Protein AF-A0A966DGI9-F1 (afdb_monomer_lite)

Structure (mmCIF, N/CA/C/O backbone):
data_AF-A0A966DGI9-F1
#
_entry.id   AF-A0A966DGI9-F1
#
loop_
_atom_site.group_PDB
_atom_site.id
_atom_site.type_symbol
_atom_site.label_atom_id
_atom_site.label_alt_id
_atom_site.label_comp_id
_atom_site.label_asym_id
_atom_site.label_entity_id
_atom_site.label_seq_id
_atom_site.pdbx_PDB_ins_code
_atom_site.Cartn_x
_atom_site.Cartn_y
_atom_site.Cartn_z
_atom_site.occupancy
_atom_site.B_iso_or_equiv
_atom_site.auth_seq_id
_atom_site.auth_comp_id
_atom_site.auth_asym_id
_atom_site.auth_atom_id
_atom_site.pdbx_PDB_model_num
ATOM 1 N N . MET A 1 1 ? -46.081 -2.197 101.263 1.00 45.97 1 MET A N 1
ATOM 2 C CA . MET A 1 1 ? -46.887 -1.575 100.188 1.00 45.97 1 MET A CA 1
ATOM 3 C C . MET A 1 1 ? -46.123 -0.534 99.376 1.00 45.97 1 MET A C 1
ATOM 5 O O . MET A 1 1 ? -46.356 -0.478 98.182 1.00 45.97 1 MET A O 1
ATOM 9 N N . ILE A 1 2 ? -45.196 0.246 99.949 1.00 47.50 2 ILE A N 1
ATOM 10 C CA . ILE A 1 2 ? -44.445 1.255 99.172 1.00 47.50 2 ILE A CA 1
ATOM 11 C C . ILE A 1 2 ? -43.457 0.597 98.184 1.00 47.50 2 ILE A C 1
ATOM 13 O O . ILE A 1 2 ? -43.520 0.901 97.004 1.00 47.50 2 ILE A O 1
ATOM 17 N N . ASN A 1 3 ? -42.675 -0.415 98.592 1.00 42.56 3 ASN A N 1
ATOM 18 C CA . ASN A 1 3 ? -41.755 -1.120 97.673 1.00 42.56 3 ASN A CA 1
ATOM 19 C C . ASN A 1 3 ? -42.440 -1.903 96.535 1.00 42.56 3 ASN A C 1
ATOM 21 O O . ASN A 1 3 ? -41.834 -2.091 95.490 1.00 42.56 3 ASN A O 1
ATOM 25 N N . SER A 1 4 ? -43.691 -2.351 96.694 1.00 43.81 4 SER A N 1
ATOM 26 C CA . SER A 1 4 ? -44.418 -3.071 95.634 1.00 43.81 4 SER A CA 1
ATOM 27 C C . SER A 1 4 ? -44.986 -2.136 94.558 1.00 43.81 4 SER A C 1
ATOM 29 O O . SER A 1 4 ? -45.125 -2.548 93.413 1.00 43.81 4 SER A O 1
ATOM 31 N N . ILE A 1 5 ? -45.281 -0.878 94.911 1.00 50.06 5 ILE A N 1
ATOM 32 C CA . ILE A 1 5 ? -45.807 0.139 93.984 1.00 50.06 5 ILE A CA 1
ATOM 33 C C . ILE A 1 5 ? -44.673 0.723 93.122 1.00 50.06 5 ILE A C 1
ATOM 35 O O . ILE A 1 5 ? -44.863 0.925 91.926 1.00 50.06 5 ILE A O 1
ATOM 39 N N . THR A 1 6 ? -43.475 0.915 93.688 1.00 49.81 6 THR A N 1
ATOM 40 C CA . THR A 1 6 ? -42.296 1.422 92.957 1.00 49.81 6 THR A CA 1
ATOM 41 C C . THR A 1 6 ? -41.727 0.408 91.957 1.00 49.81 6 THR A C 1
ATOM 43 O O . THR A 1 6 ? -41.252 0.793 90.893 1.00 49.81 6 THR A O 1
ATOM 46 N N . ILE A 1 7 ? -41.805 -0.893 92.263 1.00 53.19 7 ILE A N 1
ATOM 47 C CA . ILE A 1 7 ? -41.382 -1.963 91.341 1.00 53.19 7 ILE A CA 1
ATOM 48 C C . ILE A 1 7 ? -42.378 -2.093 90.173 1.00 53.19 7 ILE A C 1
ATOM 50 O O . ILE A 1 7 ? -41.955 -2.207 89.027 1.00 53.19 7 ILE A O 1
ATOM 54 N N . GLN A 1 8 ? -43.689 -1.970 90.424 1.00 53.53 8 GLN A N 1
ATOM 55 C CA . GLN A 1 8 ? -44.713 -1.974 89.366 1.00 53.53 8 GLN A CA 1
ATOM 56 C C . GLN A 1 8 ? -44.649 -0.753 88.433 1.00 53.53 8 GLN A C 1
ATOM 58 O O . GLN A 1 8 ? -44.982 -0.878 87.254 1.00 53.53 8 GLN A O 1
ATOM 63 N N . SER A 1 9 ? -44.244 0.428 88.921 1.00 55.06 9 SER A N 1
ATOM 64 C CA . SER A 1 9 ? -44.102 1.617 88.066 1.00 55.06 9 SER A CA 1
ATOM 65 C C . SER A 1 9 ? -42.851 1.563 87.186 1.00 55.06 9 SER A C 1
ATOM 67 O O . SER A 1 9 ? -42.924 1.961 86.027 1.00 55.06 9 SER A O 1
ATOM 69 N N . ALA A 1 10 ? -41.734 1.043 87.708 1.00 57.41 10 ALA A N 1
ATOM 70 C CA . ALA A 1 10 ? -40.483 0.890 86.963 1.00 57.41 10 ALA A CA 1
ATOM 71 C C . ALA A 1 10 ? -40.582 -0.179 85.859 1.00 57.41 10 ALA A C 1
ATOM 73 O O . ALA A 1 10 ? -40.092 0.035 84.755 1.00 57.41 10 ALA A O 1
ATOM 74 N N . ASP A 1 11 ? -41.279 -1.288 86.124 1.00 61.53 11 ASP A N 1
ATOM 75 C CA . ASP A 1 11 ? -41.524 -2.351 85.138 1.00 61.53 11 ASP A CA 1
ATOM 76 C C . ASP A 1 11 ? -42.447 -1.862 83.999 1.00 61.53 11 ASP A C 1
ATOM 78 O O . ASP A 1 11 ? -42.223 -2.120 82.817 1.00 61.53 11 ASP A O 1
ATOM 82 N N . ARG A 1 12 ? -43.441 -1.024 84.333 1.00 68.69 12 ARG A N 1
ATOM 83 C CA . ARG A 1 12 ? -44.321 -0.382 83.344 1.00 68.69 12 ARG A CA 1
ATOM 84 C C . ARG A 1 12 ? -43.597 0.670 82.495 1.00 68.69 12 ARG A C 1
ATOM 86 O O . ARG A 1 12 ? -43.861 0.745 81.298 1.00 68.69 12 ARG A O 1
ATOM 93 N N . GLU A 1 13 ? -42.704 1.467 83.085 1.00 71.56 13 GLU A N 1
ATOM 94 C CA . GLU A 1 13 ? -41.852 2.423 82.354 1.00 71.56 13 GLU A CA 1
ATOM 95 C C . GLU A 1 13 ? -40.885 1.691 81.412 1.00 71.56 13 GLU A C 1
ATOM 97 O O . GLU A 1 13 ? -40.770 2.053 80.242 1.00 71.56 13 GLU A O 1
ATOM 102 N N . TYR A 1 14 ? -40.259 0.615 81.888 1.00 74.88 14 TYR A N 1
ATOM 103 C CA . TYR A 1 14 ? -39.377 -0.235 81.093 1.00 74.88 14 TYR A CA 1
ATOM 104 C C . TYR A 1 14 ? -40.096 -0.846 79.877 1.00 74.88 14 TYR A C 1
ATOM 106 O O . TYR A 1 14 ? -39.603 -0.737 78.754 1.00 74.88 14 TYR A O 1
ATOM 114 N N . GLN A 1 15 ? -41.294 -1.415 80.062 1.00 72.56 15 GLN A N 1
ATOM 115 C CA . GLN A 1 15 ? -42.088 -1.972 78.957 1.00 72.56 15 GLN A CA 1
ATOM 116 C C . GLN A 1 15 ? -42.514 -0.911 77.929 1.00 72.56 15 GLN A C 1
ATOM 118 O O . GLN A 1 15 ? -42.526 -1.186 76.728 1.00 72.56 15 GLN A O 1
ATOM 123 N N . LEU A 1 16 ? -42.847 0.304 78.380 1.00 78.00 16 LEU A N 1
ATOM 124 C CA . LEU A 1 16 ? -43.204 1.417 77.494 1.00 78.00 16 LEU A CA 1
ATOM 125 C C . LEU A 1 16 ? -42.007 1.889 76.658 1.00 78.00 16 LEU A C 1
ATOM 127 O O . LEU A 1 16 ? -42.150 2.053 75.450 1.00 78.00 16 LEU A O 1
ATOM 131 N N . LEU A 1 17 ? -40.830 2.038 77.272 1.00 79.38 17 LEU A N 1
ATOM 132 C CA . LEU A 1 17 ? -39.608 2.445 76.573 1.00 79.38 17 LEU A CA 1
ATOM 133 C C . LEU A 1 17 ? -39.099 1.361 75.611 1.00 79.38 17 LEU A C 1
ATOM 135 O O . LEU A 1 17 ? -38.634 1.687 74.524 1.00 79.38 17 LEU A O 1
ATOM 139 N N . LYS A 1 18 ? -39.234 0.069 75.954 1.00 74.44 18 LYS A N 1
ATOM 140 C CA . LYS A 1 18 ? -38.921 -1.028 75.017 1.00 74.44 18 LYS A CA 1
ATOM 141 C C . LYS A 1 18 ? -39.818 -0.997 73.782 1.00 74.44 18 LYS A C 1
ATOM 143 O O . LYS A 1 18 ? -39.343 -1.227 72.672 1.00 74.44 18 LYS A O 1
ATOM 148 N N . LYS A 1 19 ? -41.106 -0.697 73.969 1.00 78.56 19 LYS A N 1
ATOM 149 C CA . LYS A 1 19 ? -42.044 -0.537 72.857 1.00 78.56 19 LYS A CA 1
ATOM 150 C C . LYS A 1 19 ? -41.690 0.678 71.994 1.00 78.56 19 LYS A C 1
ATOM 152 O O . LYS A 1 19 ? -41.651 0.545 70.780 1.00 78.56 19 LYS A O 1
ATOM 157 N N . GLU A 1 20 ? -41.375 1.818 72.609 1.00 81.12 20 GLU A N 1
ATOM 158 C CA . GLU A 1 20 ? -40.940 3.024 71.889 1.00 81.12 20 GLU A CA 1
ATOM 159 C C . GLU A 1 20 ? -39.668 2.777 71.069 1.00 81.12 20 GLU A C 1
ATOM 161 O O . GLU A 1 20 ? -39.609 3.154 69.900 1.00 81.12 20 GLU A O 1
ATOM 166 N N . LEU A 1 21 ? -38.673 2.097 71.647 1.00 76.50 21 LEU A N 1
ATOM 167 C CA . LEU A 1 21 ? -37.449 1.725 70.941 1.00 76.50 21 LEU A CA 1
ATOM 168 C C . LEU A 1 21 ? -37.757 0.853 69.712 1.00 76.50 21 LEU A C 1
ATOM 170 O O . LEU A 1 21 ? -37.265 1.145 68.626 1.00 76.50 21 LEU A O 1
ATOM 174 N N . SER A 1 22 ? -38.628 -0.151 69.857 1.00 74.12 22 SER A N 1
ATOM 175 C CA . SER A 1 22 ? -39.055 -1.016 68.748 1.00 74.12 22 SER A CA 1
ATOM 176 C C . SER A 1 22 ? -39.826 -0.251 67.660 1.00 74.12 22 SER A C 1
ATOM 178 O O . SER A 1 22 ? -39.584 -0.447 66.468 1.00 74.12 22 SER A O 1
ATOM 180 N N . ASP A 1 23 ? -40.712 0.671 68.044 1.00 78.19 23 ASP A N 1
ATOM 181 C CA . ASP A 1 23 ? -41.448 1.519 67.098 1.00 78.19 23 ASP A CA 1
ATOM 182 C C . ASP A 1 23 ? -40.491 2.453 66.320 1.00 78.19 23 ASP A C 1
ATOM 184 O O . ASP A 1 23 ? -40.667 2.675 65.116 1.00 78.19 23 ASP A O 1
ATOM 188 N N . LEU A 1 24 ? -39.441 2.969 66.975 1.00 79.69 24 LEU A N 1
ATOM 189 C CA . LEU A 1 24 ? -38.389 3.770 66.337 1.00 79.69 24 LEU A CA 1
ATOM 190 C C . LEU A 1 24 ? -37.507 2.937 65.397 1.00 79.69 24 LEU A C 1
ATOM 192 O O . LEU A 1 24 ? -37.191 3.422 64.312 1.00 79.69 24 LEU A O 1
ATOM 196 N N . GLU A 1 25 ? -37.165 1.694 65.748 1.00 74.44 25 GLU A N 1
ATOM 197 C CA . GLU A 1 25 ? -36.443 0.760 64.865 1.00 74.44 25 GLU A CA 1
ATOM 198 C C . GLU A 1 25 ? -37.226 0.505 63.567 1.00 74.44 25 GLU A C 1
ATOM 200 O O . GLU A 1 25 ? -36.677 0.621 62.468 1.00 74.44 25 GLU A O 1
ATOM 205 N N . ILE A 1 26 ? -38.535 0.239 63.674 1.00 75.94 26 ILE A N 1
ATOM 206 C CA . ILE A 1 26 ? -39.419 0.043 62.513 1.00 75.94 26 ILE A CA 1
ATOM 207 C C . ILE A 1 26 ? -39.462 1.308 61.650 1.00 75.94 26 ILE A C 1
ATOM 209 O O . ILE A 1 26 ? -39.383 1.237 60.419 1.00 75.94 26 ILE A O 1
ATOM 213 N N . LYS A 1 27 ? -39.575 2.482 62.282 1.00 80.38 27 LYS A N 1
ATOM 214 C CA . LYS A 1 27 ? -39.617 3.761 61.568 1.00 80.38 27 LYS A CA 1
ATOM 215 C C . LYS A 1 27 ? -38.300 4.050 60.847 1.00 80.38 27 LYS A C 1
ATOM 217 O O . LYS A 1 27 ? -38.338 4.445 59.681 1.00 80.38 27 LYS A O 1
ATOM 222 N N . LEU A 1 28 ? -37.162 3.825 61.501 1.00 76.25 28 LEU A N 1
ATOM 223 C CA . LEU A 1 28 ? -35.830 3.995 60.924 1.00 76.25 28 LEU A CA 1
ATOM 224 C C . LEU A 1 28 ? -35.641 3.087 59.700 1.00 76.25 28 LEU A C 1
ATOM 226 O O . LEU A 1 28 ? -35.248 3.575 58.641 1.00 76.25 28 LEU A O 1
ATOM 230 N N . GLN A 1 29 ? -36.029 1.812 59.812 1.00 71.25 29 GLN A N 1
ATOM 231 C CA . GLN A 1 29 ? -36.002 0.866 58.696 1.00 71.25 29 GLN A CA 1
ATOM 232 C C . GLN A 1 29 ? -36.860 1.355 57.523 1.00 71.25 29 GLN A C 1
ATOM 234 O O . GLN A 1 29 ? -36.394 1.396 56.389 1.00 71.25 29 GLN A O 1
ATOM 239 N N . SER A 1 30 ? -38.095 1.792 57.791 1.00 77.25 30 SER A N 1
ATOM 240 C CA . SER A 1 30 ? -39.007 2.249 56.734 1.00 77.25 30 SER A CA 1
ATOM 241 C C . SER A 1 30 ? -38.493 3.480 55.975 1.00 77.25 30 SER A C 1
ATOM 243 O O . SER A 1 30 ? -38.725 3.610 54.773 1.00 77.25 30 SER A O 1
ATOM 245 N N . LEU A 1 31 ? -37.789 4.388 56.661 1.00 78.00 31 LEU A N 1
ATOM 246 C CA . LEU A 1 31 ? -37.189 5.573 56.048 1.00 78.00 31 LEU A CA 1
ATOM 247 C C . LEU A 1 31 ? -35.934 5.209 55.251 1.00 78.00 31 LEU A C 1
ATOM 249 O O . LEU A 1 31 ? -35.777 5.685 54.131 1.00 78.00 31 LEU A O 1
ATOM 253 N N . SER A 1 32 ? -35.088 4.327 55.784 1.00 73.69 32 SER A N 1
ATOM 254 C CA . SER A 1 32 ? -33.923 3.788 55.072 1.00 73.69 32 SER A CA 1
ATOM 255 C C . SER A 1 32 ? -34.340 3.099 53.764 1.00 73.69 32 SER A C 1
ATOM 257 O O . SER A 1 32 ? -33.834 3.433 52.690 1.00 73.69 32 SER A O 1
ATOM 259 N N . ASP A 1 33 ? -35.362 2.236 53.815 1.00 73.00 33 ASP A N 1
ATOM 260 C CA . ASP A 1 33 ? -35.923 1.558 52.640 1.00 73.00 33 ASP A CA 1
ATOM 261 C C . ASP A 1 33 ? -36.411 2.556 51.581 1.00 73.00 33 ASP A C 1
ATOM 263 O O . ASP A 1 33 ? -36.182 2.364 50.384 1.00 73.00 33 ASP A O 1
ATOM 267 N N . LYS A 1 34 ? -37.062 3.635 52.029 1.00 78.94 34 LYS A N 1
ATOM 268 C CA . LYS A 1 34 ? -37.605 4.683 51.163 1.00 78.94 34 LYS A CA 1
ATOM 269 C C . LYS A 1 34 ? -36.513 5.515 50.494 1.00 78.94 34 LYS A C 1
ATOM 271 O O . LYS A 1 34 ? -36.611 5.782 49.301 1.00 78.94 34 LYS A O 1
ATOM 276 N N . LYS A 1 35 ? -35.460 5.886 51.227 1.00 80.62 35 LYS A N 1
ATOM 277 C CA . LYS A 1 35 ? -34.288 6.571 50.659 1.00 80.62 35 LYS A CA 1
ATOM 278 C C . LYS A 1 35 ? -33.617 5.701 49.591 1.00 80.62 35 LYS A C 1
ATOM 280 O O . LYS A 1 35 ? -33.340 6.178 48.496 1.00 80.62 35 LYS A O 1
ATOM 285 N N . ASN A 1 36 ? -33.420 4.417 49.886 1.00 73.69 36 ASN A N 1
ATOM 286 C CA . ASN A 1 36 ? -32.817 3.471 48.946 1.00 73.69 36 ASN A CA 1
ATOM 287 C C . ASN A 1 36 ? -33.698 3.224 47.711 1.00 73.69 36 ASN A C 1
ATOM 289 O O . ASN A 1 36 ? -33.187 2.911 46.644 1.00 73.69 36 ASN A O 1
ATOM 293 N N . GLU A 1 37 ? -35.027 3.306 47.823 1.00 77.25 37 GLU A N 1
ATOM 294 C CA . GLU A 1 37 ? -35.921 3.275 46.655 1.00 77.25 37 GLU A CA 1
ATOM 295 C C . GLU A 1 37 ? -35.688 4.480 45.737 1.00 77.25 37 GLU A C 1
ATOM 297 O O . GLU A 1 37 ? -35.481 4.284 44.547 1.00 77.25 37 GLU A O 1
ATOM 302 N N . TYR A 1 38 ? -35.581 5.690 46.288 1.00 82.00 38 TYR A N 1
ATOM 303 C CA . TYR A 1 38 ? -35.327 6.888 45.484 1.00 82.00 38 TYR A CA 1
ATOM 304 C C . TYR A 1 38 ? -33.958 6.897 44.806 1.00 82.00 38 TYR A C 1
ATOM 306 O O . TYR A 1 38 ? -33.868 7.244 43.634 1.00 82.00 38 TYR A O 1
ATOM 314 N N . LEU A 1 39 ? -32.901 6.476 45.508 1.00 77.31 39 LEU A N 1
ATOM 315 C CA . LEU A 1 39 ? -31.569 6.353 44.902 1.00 77.31 39 LEU A CA 1
ATOM 316 C C . LEU A 1 39 ? -31.573 5.375 43.718 1.00 77.31 39 LEU A C 1
ATOM 318 O O . LEU A 1 39 ? -30.936 5.638 42.705 1.00 77.31 39 LEU A O 1
ATOM 322 N N . ARG A 1 40 ? -32.358 4.296 43.805 1.00 73.81 40 ARG A N 1
ATOM 323 C CA . ARG A 1 40 ? -32.509 3.333 42.706 1.00 73.81 40 ARG A CA 1
ATOM 324 C C . ARG A 1 40 ? -33.282 3.887 41.525 1.00 73.81 40 ARG A C 1
ATOM 326 O O . ARG A 1 40 ? -32.917 3.595 40.395 1.00 73.81 40 ARG A O 1
ATOM 333 N N . ASP A 1 41 ? -34.339 4.657 41.768 1.00 78.88 41 ASP A N 1
ATOM 334 C CA . ASP A 1 41 ? -35.075 5.298 40.676 1.00 78.88 41 ASP A CA 1
ATOM 335 C C . ASP A 1 41 ? -34.162 6.274 39.908 1.00 78.88 41 ASP A C 1
ATOM 337 O O . ASP A 1 41 ? -34.236 6.339 38.683 1.00 78.88 41 ASP A O 1
ATOM 341 N N . ILE A 1 42 ? -33.243 6.959 40.605 1.00 80.38 42 ILE A N 1
ATOM 342 C CA . ILE A 1 42 ? -32.210 7.817 39.997 1.00 80.38 42 ILE A CA 1
ATOM 343 C C . ILE A 1 42 ? -31.200 6.993 39.183 1.00 80.38 42 ILE A C 1
ATOM 345 O O . ILE A 1 42 ? -30.901 7.343 38.044 1.00 80.38 42 ILE A O 1
ATOM 349 N N . GLU A 1 43 ? -30.679 5.895 39.736 1.00 78.50 43 GLU A N 1
ATOM 350 C CA . GLU A 1 43 ? -29.750 5.005 39.024 1.00 78.50 43 GLU A CA 1
ATOM 351 C C . GLU A 1 43 ? -30.386 4.387 37.766 1.00 78.50 43 GLU A C 1
ATOM 353 O O . GLU A 1 43 ? -29.768 4.388 36.702 1.00 78.50 43 GLU A O 1
ATOM 358 N N . ASP A 1 44 ? -31.633 3.909 37.861 1.00 79.19 44 ASP A N 1
ATOM 359 C CA . ASP A 1 44 ? -32.396 3.340 36.740 1.00 79.19 44 ASP A CA 1
ATOM 360 C C . ASP A 1 44 ? -32.642 4.397 35.655 1.00 79.19 44 ASP A C 1
ATOM 362 O O . ASP A 1 44 ? -32.441 4.131 34.470 1.00 79.19 44 ASP A O 1
ATOM 366 N N . PHE A 1 45 ? -32.990 5.624 36.051 1.00 84.06 45 PHE A N 1
ATOM 367 C CA . PHE A 1 45 ? -33.128 6.742 35.122 1.00 84.06 45 PHE A CA 1
ATOM 368 C C . PHE A 1 45 ? -31.815 7.046 34.389 1.00 84.06 45 PHE A C 1
ATOM 370 O O . PHE A 1 45 ? -31.818 7.148 33.164 1.00 84.06 45 PHE A O 1
ATOM 377 N N . ASN A 1 46 ? -30.693 7.147 35.109 1.00 81.88 46 ASN A N 1
ATOM 378 C CA . ASN A 1 46 ? -29.378 7.434 34.522 1.00 81.88 46 ASN A CA 1
ATOM 379 C C . ASN A 1 46 ? -28.907 6.323 33.576 1.00 81.88 46 ASN A C 1
ATOM 381 O O . ASN A 1 46 ? -28.332 6.605 32.522 1.00 81.88 46 ASN A O 1
ATOM 385 N N . LEU A 1 47 ? -29.176 5.063 33.924 1.00 81.56 47 LEU A N 1
ATOM 386 C CA . LEU A 1 47 ? -28.903 3.924 33.055 1.00 81.56 47 LEU A CA 1
ATOM 387 C C . LEU A 1 47 ? -29.719 4.030 31.761 1.00 81.56 47 LEU A C 1
ATOM 389 O O . LEU A 1 47 ? -29.150 4.000 30.674 1.00 81.56 47 LEU A O 1
ATOM 393 N N . GLN A 1 48 ? -31.038 4.216 31.860 1.00 81.38 48 GLN A N 1
ATOM 394 C CA . GLN A 1 48 ? -31.904 4.335 30.681 1.00 81.38 48 GLN A CA 1
ATOM 395 C C . GLN A 1 48 ? -31.569 5.568 29.830 1.00 81.38 48 GLN A C 1
ATOM 397 O O . GLN A 1 48 ? -31.576 5.482 28.602 1.00 81.38 48 GLN A O 1
ATOM 402 N N . TYR A 1 49 ? -31.214 6.690 30.459 1.00 85.12 49 TYR A N 1
ATOM 403 C CA . TYR A 1 49 ? -30.727 7.889 29.779 1.00 85.12 49 TYR A CA 1
ATOM 404 C C . TYR A 1 49 ? -29.480 7.577 28.943 1.00 85.12 49 TYR A C 1
ATOM 406 O O . TYR A 1 49 ? -29.444 7.864 27.744 1.00 85.12 49 TYR A O 1
ATOM 414 N N . THR A 1 50 ? -28.484 6.937 29.558 1.00 81.12 50 THR A N 1
ATOM 415 C CA . THR A 1 50 ? -27.226 6.558 28.905 1.00 81.12 50 THR A CA 1
ATOM 416 C C . THR A 1 50 ? -27.458 5.584 27.753 1.00 81.12 50 THR A C 1
ATOM 418 O O . THR A 1 50 ? -26.893 5.758 26.681 1.00 81.12 50 THR A O 1
ATOM 421 N N . LEU A 1 51 ? -28.343 4.603 27.910 1.00 80.38 51 LEU A N 1
ATOM 422 C CA . LEU A 1 51 ? -28.639 3.635 26.851 1.00 80.38 51 LEU A CA 1
ATOM 423 C C . LEU A 1 51 ? -29.415 4.245 25.683 1.00 80.38 51 LEU A C 1
ATOM 425 O O . LEU A 1 51 ? -29.176 3.907 24.526 1.00 80.38 51 LEU A O 1
ATOM 429 N N . TYR A 1 52 ? -30.347 5.155 25.969 1.00 82.56 52 TYR A N 1
ATOM 430 C CA . TYR A 1 52 ? -31.208 5.741 24.946 1.00 82.56 52 TYR A CA 1
ATOM 431 C C . TYR A 1 52 ? -30.537 6.884 24.169 1.00 82.56 52 TYR A C 1
ATOM 433 O O . TYR A 1 52 ? -30.842 7.094 22.989 1.00 82.56 52 TYR A O 1
ATOM 441 N N . LEU A 1 53 ? -29.648 7.640 24.822 1.00 83.62 53 LEU A N 1
ATOM 442 C CA . LEU A 1 53 ? -29.014 8.841 24.266 1.00 83.62 53 LEU A CA 1
ATOM 443 C C . LEU A 1 53 ? -27.501 8.711 24.074 1.00 83.62 53 LEU A C 1
ATOM 445 O O . LEU A 1 53 ? -26.925 9.539 23.367 1.00 83.62 53 LEU A O 1
ATOM 449 N N . GLY A 1 54 ? -26.856 7.700 24.658 1.00 80.62 54 GLY A N 1
ATOM 450 C CA . GLY A 1 54 ? -25.400 7.647 24.766 1.00 80.62 54 GLY A CA 1
ATOM 451 C C . GLY A 1 54 ? -24.673 7.606 23.432 1.00 80.62 54 GLY A C 1
ATOM 452 O O . GLY A 1 54 ? -23.772 8.407 23.209 1.00 80.62 54 GLY A O 1
ATOM 453 N N . GLU A 1 55 ? -25.150 6.799 22.483 1.00 80.25 55 GLU A N 1
ATOM 454 C CA . GLU A 1 55 ? -24.597 6.769 21.120 1.00 80.25 55 GLU A CA 1
ATOM 455 C C . GLU A 1 55 ? -24.682 8.144 20.428 1.00 80.25 55 GLU A C 1
ATOM 457 O O . GLU A 1 55 ? -23.801 8.546 19.664 1.00 80.25 55 GLU A O 1
ATOM 462 N N . LEU A 1 56 ? -25.759 8.894 20.669 1.00 76.88 56 LEU A N 1
ATOM 463 C CA . LEU A 1 56 ? -25.949 10.206 20.056 1.00 76.88 56 LEU A CA 1
ATOM 464 C C . LEU A 1 56 ? -25.021 11.254 20.684 1.00 76.88 56 LEU A C 1
ATOM 466 O O . LEU A 1 56 ? -24.442 12.060 19.956 1.00 76.88 56 LEU A O 1
ATOM 470 N N . ILE A 1 57 ? -24.855 11.215 22.008 1.00 76.69 57 ILE A N 1
ATOM 471 C CA . ILE A 1 57 ? -23.943 12.091 22.756 1.00 76.69 57 ILE A CA 1
ATOM 472 C C . ILE A 1 57 ? -22.489 11.802 22.364 1.00 76.69 57 ILE A C 1
ATOM 474 O O . ILE A 1 57 ? -21.757 12.734 22.031 1.00 76.69 57 ILE A O 1
ATOM 478 N N . GLU A 1 58 ? -22.098 10.528 22.300 1.00 79.19 58 GLU A N 1
ATOM 479 C CA . GLU A 1 58 ? -20.768 10.088 21.862 1.00 79.19 58 GLU A CA 1
ATOM 480 C C . GLU A 1 58 ? -20.428 10.644 20.470 1.00 79.19 58 GLU A C 1
ATOM 482 O O . GLU A 1 58 ? -19.371 11.246 20.266 1.00 79.19 58 GLU A O 1
ATOM 487 N N . ASN A 1 59 ? -21.361 10.525 19.518 1.00 74.50 59 ASN A N 1
ATOM 488 C CA . ASN A 1 59 ? -21.190 11.055 18.166 1.00 74.50 59 ASN A CA 1
ATOM 489 C C . ASN A 1 59 ? -20.991 12.580 18.149 1.00 74.50 59 ASN A C 1
ATOM 491 O O . ASN A 1 59 ? -20.163 13.083 17.391 1.00 74.50 59 ASN A O 1
ATOM 495 N N . ILE A 1 60 ? -21.736 13.323 18.970 1.00 75.88 60 ILE A N 1
ATOM 496 C CA . ILE A 1 60 ? -21.619 14.786 19.061 1.00 75.88 60 ILE A CA 1
ATOM 497 C C . ILE A 1 60 ? -20.265 15.188 19.649 1.00 75.88 60 ILE A C 1
ATOM 499 O O . ILE A 1 60 ? -19.618 16.092 19.118 1.00 75.88 60 ILE A O 1
ATOM 503 N N . LEU A 1 61 ? -19.824 14.520 20.717 1.00 69.38 61 LEU A N 1
ATOM 504 C CA . LEU A 1 61 ? -18.522 14.774 21.339 1.00 69.38 61 LEU A CA 1
ATOM 505 C C . LEU A 1 61 ? -17.376 14.482 20.364 1.00 69.38 61 LEU A C 1
ATOM 507 O O . LEU A 1 61 ? -16.457 15.294 20.241 1.00 69.38 61 LEU A O 1
ATOM 511 N N . ARG A 1 62 ? -17.473 13.393 19.591 1.00 77.00 62 ARG A N 1
ATOM 512 C CA . ARG A 1 62 ? -16.508 13.078 18.529 1.00 77.00 62 ARG A CA 1
ATOM 513 C C . ARG A 1 62 ? -16.452 14.174 17.466 1.00 77.00 62 ARG A C 1
ATOM 515 O O . ARG A 1 62 ? -15.371 14.673 17.174 1.00 77.00 62 ARG A O 1
ATOM 522 N N . LEU A 1 63 ? -17.604 14.584 16.927 1.00 70.88 63 LEU A N 1
ATOM 523 C CA . LEU A 1 63 ? -17.673 15.632 15.901 1.00 70.88 63 LEU A CA 1
ATOM 524 C C . LEU A 1 63 ? -17.066 16.951 16.396 1.00 70.88 63 LEU A C 1
ATOM 526 O O . LEU A 1 63 ? -16.306 17.583 15.669 1.00 70.88 63 LEU A O 1
ATOM 530 N N . LYS A 1 64 ? -17.343 17.349 17.645 1.00 77.31 64 LYS A N 1
ATOM 531 C CA . LYS A 1 64 ? -16.733 18.540 18.259 1.00 77.31 64 LYS A CA 1
ATOM 532 C C . LYS A 1 64 ? -15.212 18.424 18.357 1.00 77.31 64 LYS A C 1
ATOM 534 O O . LYS A 1 64 ? -14.513 19.365 17.985 1.00 77.31 64 LYS A O 1
ATOM 539 N N . LYS A 1 65 ? -14.707 17.277 18.826 1.00 76.88 65 LYS A N 1
ATOM 540 C CA . LYS A 1 65 ? -13.269 16.980 18.898 1.00 76.88 65 LYS A CA 1
ATOM 541 C C . LYS A 1 65 ? -12.617 17.100 17.513 1.00 76.88 65 LYS A C 1
ATOM 543 O O . LYS A 1 65 ? -11.601 17.776 17.382 1.00 76.88 65 LYS A O 1
ATOM 548 N N . ASP A 1 66 ? -13.216 16.500 16.486 1.00 66.25 66 ASP A N 1
ATOM 549 C CA . ASP A 1 66 ? -12.672 16.494 15.122 1.00 66.25 66 ASP A CA 1
ATOM 550 C C . ASP A 1 66 ? -12.683 17.895 14.477 1.00 66.25 66 ASP A C 1
ATOM 552 O O . ASP A 1 66 ? -11.713 18.284 13.824 1.00 66.25 66 ASP A O 1
ATOM 556 N N . ILE A 1 67 ? -13.744 18.686 14.690 1.00 73.00 67 ILE A N 1
ATOM 557 C CA . ILE A 1 67 ? -13.825 20.081 14.218 1.00 73.00 67 ILE A CA 1
ATOM 558 C C . ILE A 1 67 ? -12.726 20.930 14.861 1.00 73.00 67 ILE A C 1
ATOM 560 O O . ILE A 1 67 ? -12.017 21.655 14.164 1.00 73.00 67 ILE A O 1
ATOM 564 N N . LEU A 1 68 ? -12.577 20.848 16.186 1.00 69.88 68 LEU A N 1
ATOM 565 C CA . LEU A 1 68 ? -11.579 21.632 16.915 1.00 69.88 68 LEU A CA 1
ATOM 566 C C . LEU A 1 68 ? -10.157 21.235 16.524 1.00 69.88 68 LEU A C 1
ATOM 568 O O . LEU A 1 68 ? -9.322 22.112 16.329 1.00 69.88 68 LEU A O 1
ATOM 572 N N . TYR A 1 69 ? -9.903 19.942 16.309 1.00 64.12 69 TYR A N 1
ATOM 573 C CA . TYR A 1 69 ? -8.626 19.468 15.779 1.00 64.12 69 TYR A CA 1
ATOM 574 C C . TYR A 1 69 ? -8.276 20.137 14.446 1.00 64.12 69 TYR A C 1
ATOM 576 O O . TYR A 1 69 ? -7.177 20.661 14.270 1.00 64.12 69 TYR A O 1
ATOM 584 N N . LYS A 1 70 ? -9.235 20.167 13.512 1.00 66.38 70 LYS A N 1
ATOM 585 C CA . LYS A 1 70 ? -9.048 20.784 12.194 1.00 66.38 70 LYS A CA 1
ATOM 586 C C . LYS A 1 70 ? -8.804 22.289 12.278 1.00 66.38 70 LYS A C 1
ATOM 588 O O . LYS A 1 70 ? -7.935 22.794 11.571 1.00 66.38 70 LYS A O 1
ATOM 593 N N . LYS A 1 71 ? -9.515 22.992 13.162 1.00 68.44 71 LYS A N 1
ATOM 594 C CA . LYS A 1 71 ? -9.304 24.429 13.399 1.00 68.44 71 LYS A CA 1
ATOM 595 C C . LYS A 1 71 ? -7.908 24.718 13.962 1.00 68.44 71 LYS A C 1
ATOM 597 O O . LYS A 1 71 ? -7.251 25.639 13.492 1.00 68.44 71 LYS A O 1
ATOM 602 N N . THR A 1 72 ? -7.421 23.898 14.893 1.00 63.47 72 THR A N 1
ATOM 603 C CA . THR A 1 72 ? -6.054 24.000 15.430 1.00 63.47 72 THR A CA 1
ATOM 604 C C . THR A 1 72 ? -4.988 23.774 14.354 1.00 63.47 72 THR A C 1
ATOM 606 O O . THR A 1 72 ? -4.040 24.549 14.266 1.00 63.47 72 THR A O 1
ATOM 609 N N . GLN A 1 73 ? -5.156 22.760 13.497 1.00 60.03 73 GLN A N 1
ATOM 610 C CA . GLN A 1 73 ? -4.222 22.487 12.396 1.00 60.03 73 GLN A CA 1
ATOM 611 C C . GLN A 1 73 ? -4.156 23.652 11.397 1.00 60.03 73 GLN A C 1
ATOM 613 O O . GLN A 1 73 ? -3.073 24.097 11.032 1.00 60.03 73 GLN A O 1
ATOM 618 N N . SER A 1 74 ? -5.308 24.217 11.019 1.00 61.94 74 SER A N 1
ATOM 619 C CA . SER A 1 74 ? -5.345 25.393 10.142 1.00 61.94 74 SER A CA 1
ATOM 620 C C . SER A 1 74 ? -4.649 26.616 10.749 1.00 61.94 74 SER A C 1
ATOM 622 O O . SER A 1 74 ? -4.057 27.394 10.007 1.00 61.94 74 SER A O 1
ATOM 624 N N . MET A 1 75 ? -4.739 26.812 12.067 1.00 64.12 75 MET A N 1
ATOM 625 C CA . MET A 1 75 ? -4.096 27.931 12.763 1.00 64.12 75 MET A CA 1
ATOM 626 C C . MET A 1 75 ? -2.572 27.774 12.785 1.00 64.12 75 MET A C 1
ATOM 628 O O . MET A 1 75 ? -1.864 28.714 12.435 1.00 64.12 75 MET A O 1
ATOM 632 N N . ASN A 1 76 ? -2.071 26.582 13.126 1.00 58.03 76 ASN A N 1
ATOM 633 C CA . ASN A 1 76 ? -0.634 26.294 13.104 1.00 58.03 76 ASN A CA 1
ATOM 634 C C . ASN A 1 76 ? -0.063 26.485 11.692 1.00 58.03 76 ASN A C 1
ATOM 636 O O . ASN A 1 76 ? 0.972 27.124 11.526 1.00 58.03 76 ASN A O 1
ATOM 640 N N . ASN A 1 77 ? -0.787 26.024 10.668 1.00 62.53 77 ASN A N 1
ATOM 641 C CA . ASN A 1 77 ? -0.396 26.217 9.275 1.00 62.53 77 ASN A CA 1
ATOM 642 C C . ASN A 1 77 ? -0.407 27.700 8.861 1.00 62.53 77 ASN A C 1
ATOM 644 O O . ASN A 1 77 ? 0.479 28.121 8.125 1.00 62.53 77 ASN A O 1
ATOM 648 N N . GLN A 1 78 ? -1.350 28.515 9.356 1.00 62.91 78 GLN A N 1
ATOM 649 C CA . GLN A 1 78 ? -1.379 29.971 9.132 1.00 62.91 78 GLN A CA 1
ATOM 650 C C . GLN A 1 78 ? -0.214 30.709 9.804 1.00 62.91 78 GLN A C 1
ATOM 652 O O . GLN A 1 78 ? 0.382 31.590 9.180 1.00 62.91 78 GLN A O 1
ATOM 657 N N . GLU A 1 79 ? 0.133 30.363 11.045 1.00 62.19 79 GLU A N 1
ATOM 658 C CA . GLU A 1 79 ? 1.288 30.945 11.741 1.00 62.19 79 GLU A CA 1
ATOM 659 C C . GLU A 1 79 ? 2.601 30.555 11.054 1.00 62.19 79 GLU A C 1
ATOM 661 O O . GLU A 1 79 ? 3.406 31.434 10.739 1.00 62.19 79 GLU A O 1
ATOM 666 N N . SER A 1 80 ? 2.774 29.271 10.722 1.00 61.31 80 SER A N 1
ATOM 667 C CA . SER A 1 80 ? 3.929 28.794 9.958 1.00 61.31 80 SER A CA 1
ATOM 668 C C . SER A 1 80 ? 3.999 29.434 8.572 1.00 61.31 80 SER A C 1
ATOM 670 O O . SER A 1 80 ? 5.070 29.856 8.159 1.00 61.31 80 SER A O 1
ATOM 672 N N . TYR A 1 81 ? 2.878 29.608 7.867 1.00 64.88 81 TYR A N 1
ATOM 673 C CA . TYR A 1 81 ? 2.857 30.292 6.570 1.00 64.88 81 TYR A CA 1
ATOM 674 C C . TYR A 1 81 ? 3.264 31.768 6.674 1.00 64.88 81 TYR A C 1
ATOM 676 O O . TYR A 1 81 ? 4.006 32.275 5.829 1.00 64.88 81 TYR A O 1
ATOM 684 N N . ALA A 1 82 ? 2.810 32.477 7.711 1.00 62.16 82 ALA A N 1
ATOM 685 C CA . ALA A 1 82 ? 3.192 33.867 7.950 1.00 62.16 82 ALA A CA 1
ATOM 686 C C . ALA A 1 82 ? 4.681 34.005 8.319 1.00 62.16 82 ALA A C 1
ATOM 688 O O . ALA A 1 82 ? 5.349 34.943 7.873 1.00 62.16 82 ALA A O 1
ATOM 689 N N . GLU A 1 83 ? 5.212 33.071 9.108 1.00 64.12 83 GLU A N 1
ATOM 690 C CA . GLU A 1 83 ? 6.620 33.040 9.503 1.00 64.12 83 GLU A CA 1
ATOM 691 C C . GLU A 1 83 ? 7.534 32.671 8.325 1.00 64.12 83 GLU A C 1
ATOM 693 O O . GLU A 1 83 ? 8.493 33.396 8.048 1.00 64.12 83 GLU A O 1
ATOM 698 N N . THR A 1 84 ? 7.174 31.646 7.550 1.00 65.38 84 THR A N 1
ATOM 699 C CA . THR A 1 84 ? 7.880 31.244 6.325 1.00 65.38 84 THR A CA 1
ATOM 700 C C . THR A 1 84 ? 7.890 32.371 5.290 1.00 65.38 84 THR A C 1
ATOM 702 O O . THR A 1 84 ? 8.949 32.700 4.758 1.00 65.38 84 THR A O 1
ATOM 705 N N . ASN A 1 85 ? 6.765 33.064 5.070 1.00 63.84 85 ASN A N 1
ATOM 706 C CA . ASN A 1 85 ? 6.717 34.247 4.197 1.00 63.84 85 ASN A CA 1
ATOM 707 C C . ASN A 1 85 ? 7.677 35.360 4.644 1.00 63.84 85 ASN A C 1
ATOM 709 O O . ASN A 1 85 ? 8.312 36.026 3.822 1.00 63.84 85 ASN A O 1
ATOM 713 N N . LYS A 1 86 ? 7.798 35.578 5.956 1.00 62.28 86 LYS A N 1
ATOM 714 C CA . LYS A 1 86 ? 8.705 36.584 6.515 1.00 62.28 86 LYS A CA 1
ATOM 715 C C . LYS A 1 86 ? 10.172 36.196 6.318 1.00 62.28 86 LYS A C 1
ATOM 717 O O . LYS A 1 86 ? 10.979 37.070 6.004 1.00 62.28 86 LYS A O 1
ATOM 722 N N . ILE A 1 87 ? 10.508 34.916 6.482 1.00 63.84 87 ILE A N 1
ATOM 723 C CA . ILE A 1 87 ? 11.856 34.380 6.238 1.00 63.84 87 ILE A CA 1
ATOM 724 C C . ILE A 1 87 ? 12.215 34.512 4.752 1.00 63.84 87 ILE A C 1
ATOM 726 O O . ILE A 1 87 ? 13.267 35.059 4.425 1.00 63.84 87 ILE A O 1
ATOM 730 N N . ILE A 1 88 ? 11.311 34.127 3.845 1.00 65.00 88 ILE A N 1
ATOM 731 C CA . ILE A 1 88 ? 11.489 34.269 2.390 1.00 65.00 88 ILE A CA 1
ATOM 732 C C . ILE A 1 88 ? 11.791 35.720 2.007 1.00 65.00 88 ILE A C 1
ATOM 734 O O . ILE A 1 88 ? 12.753 35.979 1.283 1.00 65.00 88 ILE A O 1
ATOM 738 N N . ALA A 1 89 ? 11.024 36.679 2.534 1.00 59.59 89 ALA A N 1
ATOM 739 C CA . ALA A 1 89 ? 11.248 38.097 2.267 1.00 59.59 89 ALA A CA 1
ATOM 740 C C . ALA A 1 89 ? 12.641 38.573 2.729 1.00 59.59 89 ALA A C 1
ATOM 742 O O . ALA A 1 89 ? 13.290 39.360 2.037 1.00 59.59 89 ALA A O 1
ATOM 743 N N . GLN A 1 90 ? 13.131 38.074 3.870 1.00 60.66 90 GLN A N 1
ATOM 744 C CA . GLN A 1 90 ? 14.469 38.394 4.380 1.00 60.66 90 GLN A CA 1
ATOM 745 C C . GLN A 1 90 ? 15.580 37.798 3.505 1.00 60.66 90 GLN A C 1
ATOM 747 O O . GLN A 1 90 ? 16.556 38.489 3.205 1.00 60.66 90 GLN A O 1
ATOM 752 N N . ILE A 1 91 ? 15.422 36.547 3.060 1.00 61.53 91 ILE A N 1
ATOM 753 C CA . ILE A 1 91 ? 16.388 35.880 2.177 1.00 61.53 91 ILE A CA 1
ATOM 754 C C . ILE A 1 91 ? 16.443 36.581 0.812 1.00 61.53 91 ILE A C 1
ATOM 756 O O . ILE A 1 91 ? 17.530 36.865 0.308 1.00 61.53 91 ILE A O 1
ATOM 760 N N . GLN A 1 92 ? 15.293 36.943 0.235 1.00 61.72 92 GLN A N 1
ATOM 761 C CA . GLN A 1 92 ? 15.228 37.692 -1.026 1.00 61.72 92 GLN A CA 1
ATOM 762 C C . GLN A 1 92 ? 15.930 39.055 -0.929 1.00 61.72 92 GLN A C 1
ATOM 764 O O . GLN A 1 92 ? 16.657 39.447 -1.846 1.00 61.72 92 GLN A O 1
ATOM 769 N N . GLU A 1 93 ? 15.772 39.769 0.191 1.00 63.16 93 GLU A N 1
ATOM 770 C CA . GLU A 1 93 ? 16.476 41.033 0.419 1.00 63.16 93 GLU A CA 1
ATOM 771 C C . GLU A 1 93 ? 17.999 40.831 0.527 1.00 63.16 93 GLU A C 1
ATOM 773 O O . GLU A 1 93 ? 18.777 41.624 -0.014 1.00 63.16 93 GLU A O 1
ATOM 778 N N . ALA A 1 94 ? 18.443 39.761 1.193 1.00 57.59 94 ALA A N 1
ATOM 779 C CA . ALA A 1 94 ? 19.857 39.412 1.303 1.00 57.59 94 ALA A CA 1
ATOM 780 C C . ALA A 1 94 ? 20.470 39.045 -0.060 1.00 57.59 94 ALA A C 1
ATOM 782 O O . ALA A 1 94 ? 21.529 39.572 -0.412 1.00 57.59 94 ALA A O 1
ATOM 783 N N . LEU A 1 95 ? 19.779 38.227 -0.861 1.00 67.19 95 LEU A N 1
ATOM 784 C CA . LEU A 1 95 ? 20.198 37.863 -2.218 1.00 67.19 95 LEU A CA 1
ATOM 785 C C . LEU A 1 95 ? 20.341 39.092 -3.116 1.00 67.19 95 LEU A C 1
ATOM 787 O O . LEU A 1 95 ? 21.357 39.235 -3.793 1.00 67.19 95 LEU A O 1
ATOM 791 N N . PHE A 1 96 ? 19.396 40.033 -3.052 1.00 64.62 96 PHE A N 1
ATOM 792 C CA . PHE A 1 96 ? 19.481 41.287 -3.804 1.00 64.62 96 PHE A CA 1
ATOM 793 C C . PHE A 1 96 ? 20.725 42.114 -3.428 1.00 64.62 96 PHE A C 1
ATOM 795 O O . PHE A 1 96 ? 21.377 42.715 -4.287 1.00 64.62 96 PHE A O 1
ATOM 802 N N . ARG A 1 97 ? 21.105 42.155 -2.144 1.00 64.56 97 ARG A N 1
ATOM 803 C CA . ARG A 1 97 ? 22.325 42.854 -1.694 1.00 64.56 97 ARG A CA 1
ATOM 804 C C . ARG A 1 97 ? 23.598 42.152 -2.173 1.00 64.56 97 ARG A C 1
ATOM 806 O O . ARG A 1 97 ? 24.543 42.827 -2.591 1.00 64.56 97 ARG A O 1
ATOM 813 N N . LEU A 1 98 ? 23.622 40.822 -2.123 1.00 64.44 98 LEU A N 1
ATOM 814 C CA . LEU A 1 98 ? 24.755 40.012 -2.574 1.00 64.44 98 LEU A CA 1
ATOM 815 C C . LEU A 1 98 ? 24.942 40.101 -4.091 1.00 64.44 98 LEU A C 1
ATOM 817 O O . LEU A 1 98 ? 26.063 40.312 -4.544 1.00 64.44 98 LEU A O 1
ATOM 821 N N . GLU A 1 99 ? 23.861 40.069 -4.868 1.00 70.75 99 GLU A N 1
ATOM 822 C CA . GLU A 1 99 ? 23.890 40.232 -6.326 1.00 70.75 99 GLU A CA 1
ATOM 823 C C . GLU A 1 99 ? 24.455 41.598 -6.735 1.00 70.75 99 GLU A C 1
ATOM 825 O O . GLU A 1 99 ? 25.353 41.693 -7.574 1.00 70.75 99 GLU A O 1
ATOM 830 N N . ASN A 1 100 ? 24.004 42.672 -6.079 1.00 67.88 100 ASN A N 1
ATOM 831 C CA . ASN A 1 100 ? 24.562 44.008 -6.293 1.00 67.88 100 ASN A CA 1
ATOM 832 C C . ASN A 1 100 ? 26.056 44.075 -5.947 1.00 67.88 100 ASN A C 1
ATOM 834 O O . ASN A 1 100 ? 26.817 44.749 -6.636 1.00 67.88 100 ASN A O 1
ATOM 838 N N . THR A 1 101 ? 26.486 43.365 -4.904 1.00 69.81 101 THR A N 1
ATOM 839 C CA . THR A 1 101 ? 27.896 43.310 -4.497 1.00 69.81 101 THR A CA 1
ATOM 840 C C . THR A 1 101 ? 28.736 42.537 -5.519 1.00 69.81 101 THR A C 1
ATOM 842 O O . THR A 1 101 ? 29.787 43.022 -5.937 1.00 69.81 101 THR A O 1
ATOM 845 N N . LEU A 1 102 ? 28.245 41.392 -5.999 1.00 70.94 102 LEU A N 1
ATOM 846 C CA . LEU A 1 102 ? 28.882 40.586 -7.045 1.00 70.94 102 LEU A CA 1
ATOM 847 C C . LEU A 1 102 ? 29.017 41.337 -8.372 1.00 70.94 102 LEU A C 1
ATOM 849 O O . LEU A 1 102 ? 30.017 41.173 -9.062 1.00 70.94 102 LEU A O 1
ATOM 853 N N . ASN A 1 103 ? 28.056 42.200 -8.708 1.00 71.44 103 ASN A N 1
ATOM 854 C CA . ASN A 1 103 ? 28.116 43.034 -9.911 1.00 71.44 103 ASN A CA 1
ATOM 855 C C . ASN A 1 103 ? 29.182 44.145 -9.839 1.00 71.44 103 ASN A C 1
ATOM 857 O O . ASN A 1 103 ? 29.565 44.690 -10.875 1.00 71.44 103 ASN A O 1
ATOM 861 N N . ILE A 1 104 ? 29.650 44.498 -8.637 1.00 73.50 104 ILE A N 1
ATOM 862 C CA . ILE A 1 104 ? 30.669 45.537 -8.408 1.00 73.50 104 ILE A CA 1
ATOM 863 C C . ILE A 1 104 ? 32.068 44.923 -8.228 1.00 73.50 104 ILE A C 1
ATOM 865 O O . ILE A 1 104 ? 33.068 45.574 -8.538 1.00 73.50 104 ILE A O 1
ATOM 869 N N . LEU A 1 105 ? 32.154 43.693 -7.717 1.00 72.44 105 LEU A N 1
ATOM 870 C CA . LEU A 1 105 ? 33.415 42.991 -7.478 1.00 72.44 105 LEU A CA 1
ATOM 871 C C . LEU A 1 105 ? 34.014 42.428 -8.778 1.00 72.44 105 LEU A C 1
ATOM 873 O O . LEU A 1 105 ? 33.314 41.865 -9.617 1.00 72.44 105 LEU A O 1
ATOM 877 N N . ASP A 1 106 ? 35.336 42.545 -8.925 1.00 64.56 106 ASP A N 1
ATOM 878 C CA . ASP A 1 106 ? 36.069 41.889 -10.013 1.00 64.56 106 ASP A CA 1
ATOM 879 C C . ASP A 1 106 ? 36.180 40.382 -9.726 1.00 64.56 106 ASP A C 1
ATOM 881 O O . ASP A 1 106 ? 36.362 39.976 -8.580 1.00 64.56 106 ASP A O 1
ATOM 885 N N . LYS A 1 107 ? 36.123 39.539 -10.760 1.00 67.62 107 LYS A N 1
ATOM 886 C CA . LYS A 1 107 ? 36.167 38.072 -10.623 1.00 67.62 107 LYS A CA 1
ATOM 887 C C . LYS A 1 107 ? 37.488 37.553 -10.051 1.00 67.62 107 LYS A C 1
ATOM 889 O O . LYS A 1 107 ? 37.546 36.412 -9.614 1.00 67.62 107 LYS A O 1
ATOM 894 N N . SER A 1 108 ? 38.549 38.361 -10.077 1.00 58.41 108 SER A N 1
ATOM 895 C CA . SER A 1 108 ? 39.826 38.044 -9.426 1.00 58.41 108 SER A CA 1
ATOM 896 C C . SER A 1 108 ? 39.911 38.500 -7.962 1.00 58.41 108 SER A C 1
ATOM 898 O O . SER A 1 108 ? 40.941 38.281 -7.325 1.00 58.41 108 SER A O 1
ATOM 900 N N . ASP A 1 109 ? 38.894 39.196 -7.444 1.00 65.62 109 ASP A N 1
ATOM 901 C CA . ASP A 1 109 ? 38.819 39.601 -6.039 1.00 65.62 109 ASP A CA 1
ATOM 902 C C . ASP A 1 109 ? 38.522 38.371 -5.178 1.00 65.62 109 ASP A C 1
ATOM 904 O O . ASP A 1 109 ? 37.575 37.631 -5.436 1.00 65.62 109 ASP A O 1
ATOM 908 N N . THR A 1 110 ? 39.311 38.157 -4.128 1.00 58.94 110 THR A N 1
ATOM 909 C CA . THR A 1 110 ? 39.165 36.994 -3.241 1.00 58.94 110 THR A CA 1
ATOM 910 C C . THR A 1 110 ? 37.795 36.942 -2.565 1.00 58.94 110 THR A C 1
ATOM 912 O O . THR A 1 110 ? 37.316 35.867 -2.229 1.00 58.94 110 THR A O 1
ATOM 915 N N . ARG A 1 111 ? 37.130 38.092 -2.406 1.00 60.50 111 ARG A N 1
ATOM 916 C CA . ARG A 1 111 ? 35.784 38.180 -1.823 1.00 60.50 111 ARG A CA 1
ATOM 917 C C . ARG A 1 111 ? 34.689 37.797 -2.817 1.00 60.50 111 ARG A C 1
ATOM 919 O O . ARG A 1 111 ? 33.561 37.571 -2.390 1.00 60.50 111 ARG A O 1
ATOM 926 N N . TYR A 1 112 ? 34.982 37.761 -4.121 1.00 66.38 112 TYR A N 1
ATOM 927 C CA . TYR A 1 112 ? 34.009 37.388 -5.149 1.00 66.38 112 TYR A CA 1
ATOM 928 C C . TYR A 1 112 ? 33.583 35.929 -4.986 1.00 66.38 112 TYR A C 1
ATOM 930 O O . TYR A 1 112 ? 32.388 35.664 -4.950 1.00 66.38 112 TYR A O 1
ATOM 938 N N . GLU A 1 113 ? 34.536 35.004 -4.820 1.00 62.72 113 GLU A N 1
ATOM 939 C CA . GLU A 1 113 ? 34.230 33.582 -4.596 1.00 62.72 113 GLU A CA 1
ATOM 940 C C . GLU A 1 113 ? 33.413 33.373 -3.316 1.00 62.72 113 GLU A C 1
ATOM 942 O O . GLU A 1 113 ? 32.381 32.711 -3.362 1.00 62.72 113 GLU A O 1
ATOM 947 N N . GLU A 1 114 ? 33.799 34.011 -2.207 1.00 59.81 114 GLU A N 1
ATOM 948 C CA . GLU A 1 114 ? 33.078 33.914 -0.928 1.00 59.81 114 GLU A CA 1
ATOM 949 C C . GLU A 1 114 ? 31.652 34.493 -1.019 1.00 59.81 114 GLU A C 1
ATOM 951 O O . GLU A 1 114 ? 30.692 33.891 -0.539 1.00 59.81 114 GLU A O 1
ATOM 956 N N . THR A 1 115 ? 31.487 35.643 -1.685 1.00 59.34 115 THR A N 1
ATOM 957 C CA . THR A 1 115 ? 30.173 36.286 -1.882 1.00 59.34 115 THR A CA 1
ATOM 958 C C . THR A 1 115 ? 29.296 35.473 -2.840 1.00 59.34 115 THR A C 1
ATOM 960 O O . THR A 1 115 ? 28.084 35.397 -2.651 1.00 59.34 115 THR A O 1
ATOM 963 N N . PHE A 1 116 ? 29.894 34.852 -3.862 1.00 59.41 116 PHE A N 1
ATOM 964 C CA . PHE A 1 116 ? 29.197 34.015 -4.839 1.00 59.41 116 PHE A CA 1
ATOM 965 C C . PHE A 1 116 ? 28.748 32.693 -4.218 1.00 59.41 116 PHE A C 1
ATOM 967 O O . PHE A 1 116 ? 27.636 32.237 -4.475 1.00 59.41 116 PHE A O 1
ATOM 974 N N . GLN A 1 117 ? 29.576 32.108 -3.353 1.00 62.94 117 GLN A N 1
ATOM 975 C CA . GLN A 1 117 ? 29.217 30.919 -2.596 1.00 62.94 117 GLN A CA 1
ATOM 976 C C . GLN A 1 117 ? 28.040 31.196 -1.651 1.00 62.94 117 GLN A C 1
ATOM 978 O O . GLN A 1 117 ? 27.041 30.487 -1.718 1.00 62.94 117 GLN A O 1
ATOM 983 N N . LEU A 1 118 ? 28.100 32.278 -0.867 1.00 54.06 118 LEU A N 1
ATOM 984 C CA . LEU A 1 118 ? 27.005 32.669 0.028 1.00 54.06 118 LEU A CA 1
ATOM 985 C C . LEU A 1 118 ? 25.710 33.008 -0.736 1.00 54.06 118 LEU A C 1
ATOM 987 O O . LEU A 1 118 ? 24.614 32.724 -0.257 1.00 54.06 118 LEU A O 1
ATOM 991 N N . TYR A 1 119 ? 25.820 33.595 -1.934 1.00 65.31 119 TYR A N 1
ATOM 992 C CA . TYR A 1 119 ? 24.675 33.833 -2.820 1.00 65.31 119 TYR A CA 1
ATOM 993 C C . TYR A 1 119 ? 24.012 32.519 -3.262 1.00 65.31 119 TYR A C 1
ATOM 995 O O . TYR A 1 119 ? 22.791 32.412 -3.197 1.00 65.31 119 TYR A O 1
ATOM 1003 N N . ASN A 1 120 ? 24.794 31.510 -3.660 1.00 61.22 120 ASN A N 1
ATOM 1004 C CA . ASN A 1 120 ? 24.253 30.205 -4.057 1.00 61.22 120 ASN A CA 1
ATOM 1005 C C . ASN A 1 120 ? 23.644 29.445 -2.865 1.00 61.22 120 ASN A C 1
ATOM 1007 O O . ASN A 1 120 ? 22.577 28.857 -3.005 1.00 61.22 120 ASN A O 1
ATOM 1011 N N . GLU A 1 121 ? 24.274 29.499 -1.687 1.00 60.72 121 GLU A N 1
ATOM 1012 C CA . GLU A 1 121 ? 23.750 28.883 -0.456 1.00 60.72 121 GLU A CA 1
ATOM 1013 C C . GLU A 1 121 ? 22.385 29.478 -0.065 1.00 60.72 121 GLU A C 1
ATOM 1015 O O . GLU A 1 121 ? 21.433 28.739 0.181 1.00 60.72 121 GLU A O 1
ATOM 1020 N N . LEU A 1 122 ? 22.245 30.809 -0.109 1.00 51.44 122 LEU A N 1
ATOM 1021 C CA . LEU A 1 122 ? 20.968 31.479 0.159 1.00 51.44 122 LEU A CA 1
ATOM 1022 C C . LEU A 1 122 ? 19.919 31.251 -0.943 1.00 51.44 122 LEU A C 1
ATOM 1024 O O . LEU A 1 122 ? 18.725 31.316 -0.656 1.00 51.44 122 LEU A O 1
ATOM 1028 N N . GLN A 1 123 ? 20.319 30.982 -2.194 1.00 61.38 123 GLN A N 1
ATOM 1029 C CA . GLN A 1 123 ? 19.377 30.588 -3.252 1.00 61.38 123 GLN A CA 1
ATOM 1030 C C . GLN A 1 123 ? 18.787 29.193 -3.007 1.00 61.38 123 GLN A C 1
ATOM 1032 O O . GLN A 1 123 ? 17.584 29.009 -3.195 1.00 61.38 123 GLN A O 1
ATOM 1037 N N . GLU A 1 124 ? 19.594 28.234 -2.553 1.00 61.00 124 GLU A N 1
ATOM 1038 C CA . GLU A 1 124 ? 19.116 26.898 -2.162 1.00 61.00 124 GLU A CA 1
ATOM 1039 C C . GLU A 1 124 ? 18.228 26.955 -0.905 1.00 61.00 124 GLU A C 1
ATOM 1041 O O . GLU A 1 124 ? 17.183 26.301 -0.831 1.00 61.00 124 GLU A O 1
ATOM 1046 N N . GLU A 1 125 ? 18.576 27.808 0.062 1.00 60.84 125 GLU A N 1
ATOM 1047 C CA . GLU A 1 125 ? 17.748 28.038 1.250 1.00 60.84 125 GLU A CA 1
ATOM 1048 C C . GLU A 1 125 ? 16.400 28.688 0.877 1.00 60.84 125 GLU A C 1
ATOM 1050 O O . GLU A 1 125 ? 15.341 28.228 1.311 1.00 60.84 125 GLU A O 1
ATOM 1055 N N . LEU A 1 126 ? 16.406 29.691 -0.013 1.00 57.94 126 LEU A N 1
ATOM 1056 C CA . LEU A 1 126 ? 15.189 30.305 -0.556 1.00 57.94 126 LEU A CA 1
ATOM 1057 C C . LEU A 1 126 ? 14.300 29.277 -1.268 1.00 57.94 126 LEU A C 1
ATOM 1059 O O . LEU A 1 126 ? 13.076 29.327 -1.143 1.00 57.94 126 LEU A O 1
ATOM 1063 N N . LYS A 1 127 ? 14.898 28.359 -2.032 1.00 64.38 127 LYS A N 1
ATOM 1064 C CA . LYS A 1 127 ? 14.174 27.285 -2.719 1.00 64.38 127 LYS A CA 1
ATOM 1065 C C . LYS A 1 127 ? 13.470 26.371 -1.714 1.00 64.38 127 LYS A C 1
ATOM 1067 O O . LYS A 1 127 ? 12.268 26.157 -1.842 1.00 64.38 127 LYS A O 1
ATOM 1072 N N . THR A 1 128 ? 14.183 25.950 -0.673 1.00 62.47 128 THR A N 1
ATOM 1073 C CA . THR A 1 128 ? 13.646 25.107 0.407 1.00 62.47 128 THR A CA 1
ATOM 1074 C C . THR A 1 128 ? 12.453 25.769 1.103 1.00 62.47 128 THR A C 1
ATOM 1076 O O . THR A 1 128 ? 11.403 25.150 1.268 1.00 62.47 128 THR A O 1
ATOM 1079 N N . TYR A 1 129 ? 12.568 27.051 1.468 1.00 61.25 129 TYR A N 1
ATOM 1080 C CA . TYR A 1 129 ? 11.462 27.760 2.118 1.00 61.25 129 TYR A CA 1
ATOM 1081 C C . TYR A 1 129 ? 10.281 28.026 1.177 1.00 61.25 129 TYR A C 1
ATOM 1083 O O . TYR A 1 129 ? 9.144 27.976 1.633 1.00 61.25 129 TYR A O 1
ATOM 1091 N N . ASN A 1 130 ? 10.500 28.268 -0.122 1.00 59.28 130 ASN A N 1
ATOM 1092 C CA . ASN A 1 130 ? 9.399 28.386 -1.089 1.00 59.28 130 ASN A CA 1
ATOM 1093 C C . ASN A 1 130 ? 8.659 27.054 -1.290 1.00 59.28 130 ASN A C 1
ATOM 1095 O O . ASN A 1 130 ? 7.440 27.053 -1.422 1.00 59.28 130 ASN A O 1
ATOM 1099 N N . GLU A 1 131 ? 9.362 25.920 -1.281 1.00 63.56 131 GLU A N 1
ATOM 1100 C CA . GLU A 1 131 ? 8.739 24.589 -1.318 1.00 63.56 131 GLU A CA 1
ATOM 1101 C C . GLU A 1 131 ? 7.898 24.335 -0.055 1.00 63.56 131 GLU A C 1
ATOM 1103 O O . GLU A 1 131 ? 6.753 23.888 -0.150 1.00 63.56 131 GLU A O 1
ATOM 1108 N N . GLN A 1 132 ? 8.418 24.706 1.122 1.00 64.94 132 GLN A N 1
ATOM 1109 C CA . GLN A 1 132 ? 7.654 24.684 2.374 1.00 64.94 132 GLN A CA 1
ATOM 1110 C C . GLN A 1 132 ? 6.437 25.618 2.321 1.00 64.94 132 GLN A C 1
ATOM 1112 O O . GLN A 1 132 ? 5.364 25.247 2.792 1.00 64.94 132 GLN A O 1
ATOM 1117 N N . LEU A 1 133 ? 6.579 26.810 1.732 1.00 59.53 133 LEU A N 1
ATOM 1118 C CA . LEU A 1 133 ? 5.496 27.778 1.592 1.00 59.53 133 LEU A CA 1
ATOM 1119 C C . LEU A 1 133 ? 4.384 27.253 0.681 1.00 59.53 133 LEU A C 1
ATOM 1121 O O . LEU A 1 133 ? 3.229 27.311 1.082 1.00 59.53 133 LEU A O 1
ATOM 1125 N N . ASN A 1 134 ? 4.727 26.684 -0.477 1.00 54.22 134 ASN A N 1
ATOM 1126 C CA . ASN A 1 134 ? 3.762 26.081 -1.402 1.00 54.22 134 ASN A CA 1
ATOM 1127 C C . ASN A 1 134 ? 3.012 24.914 -0.740 1.00 54.22 134 ASN A C 1
ATOM 1129 O O . ASN A 1 134 ? 1.792 24.826 -0.828 1.00 54.22 134 ASN A O 1
ATOM 1133 N N . SER A 1 135 ? 3.725 24.055 0.002 1.00 52.91 135 SER A N 1
ATOM 1134 C CA . SER A 1 135 ? 3.096 22.960 0.751 1.00 52.91 135 SER A CA 1
ATOM 1135 C C . SER A 1 135 ? 2.164 23.453 1.863 1.00 52.91 135 SER A C 1
ATOM 1137 O O . SER A 1 135 ? 1.212 22.750 2.203 1.00 52.91 135 SER A O 1
ATOM 1139 N N . LEU A 1 136 ? 2.458 24.602 2.476 1.00 55.72 136 LEU A N 1
ATOM 1140 C CA . LEU A 1 136 ? 1.590 25.231 3.471 1.00 55.72 136 LEU A CA 1
ATOM 1141 C C . LEU A 1 136 ? 0.399 25.923 2.798 1.00 55.72 136 LEU A C 1
ATOM 1143 O O . LEU A 1 136 ? -0.703 25.854 3.331 1.00 55.72 136 LEU A O 1
ATOM 1147 N N . GLU A 1 137 ? 0.599 26.542 1.631 1.00 54.00 137 GLU A N 1
ATOM 1148 C CA . GLU A 1 137 ? -0.431 27.226 0.839 1.00 54.00 137 GLU A CA 1
ATOM 1149 C C . GLU A 1 137 ? -1.557 26.274 0.425 1.00 54.00 137 GLU A C 1
ATOM 1151 O O . GLU A 1 137 ? -2.729 26.593 0.626 1.00 54.00 137 GLU A O 1
ATOM 1156 N N . ASP A 1 138 ? -1.210 25.052 0.013 1.00 47.19 138 ASP A N 1
ATOM 1157 C CA . ASP A 1 138 ? -2.162 23.971 -0.281 1.00 47.19 138 ASP A CA 1
ATOM 1158 C C . ASP A 1 138 ? -2.993 23.525 0.945 1.00 47.19 138 ASP A C 1
ATOM 1160 O O . ASP A 1 138 ? -4.004 22.832 0.811 1.00 47.19 138 ASP A O 1
ATOM 1164 N N . GLN A 1 139 ? -2.578 23.901 2.161 1.00 49.31 139 GLN A N 1
ATOM 1165 C CA . GLN A 1 139 ? -3.187 23.489 3.431 1.00 49.31 139 GLN A CA 1
ATOM 1166 C C . GLN A 1 139 ? -3.871 24.640 4.198 1.00 49.31 139 GLN A C 1
ATOM 1168 O O . GLN A 1 139 ? -4.360 24.424 5.315 1.00 49.31 139 GLN A O 1
ATOM 1173 N N . LEU A 1 140 ? -3.903 25.857 3.641 1.00 50.94 140 LEU A N 1
ATOM 1174 C CA . LEU A 1 140 ? -4.458 27.053 4.283 1.00 50.94 140 LEU A CA 1
ATOM 1175 C C . LEU A 1 140 ? -5.952 27.228 3.997 1.00 50.94 140 LEU A C 1
ATOM 1177 O O . LEU A 1 140 ? -6.369 27.429 2.863 1.00 50.94 140 LEU A O 1
ATOM 1181 N N . TYR A 1 141 ? -6.761 27.256 5.057 1.00 52.06 141 TYR A N 1
ATOM 1182 C CA . TYR A 1 141 ? -8.182 27.608 4.985 1.00 52.06 141 TYR A CA 1
ATOM 1183 C C . TYR A 1 141 ? -8.389 29.120 5.196 1.00 52.06 141 TYR A C 1
ATOM 1185 O O . TYR A 1 141 ? -7.676 29.751 5.985 1.00 52.06 141 TYR A O 1
ATOM 1193 N N . SER A 1 142 ? -9.422 29.711 4.580 1.00 42.69 142 SER A N 1
ATOM 1194 C CA . SER A 1 142 ? -9.880 31.067 4.919 1.00 42.69 142 SER A CA 1
ATOM 1195 C C . SER A 1 142 ? -10.775 31.035 6.168 1.00 42.69 142 SER A C 1
ATOM 1197 O O . SER A 1 142 ? -11.973 30.755 6.077 1.00 42.69 142 SER A O 1
ATOM 1199 N N . PHE A 1 143 ? -10.216 31.322 7.343 1.00 43.53 143 PHE A N 1
ATOM 1200 C CA . PHE A 1 143 ? -10.998 31.563 8.559 1.00 43.53 143 PHE A CA 1
ATOM 1201 C C . PHE A 1 143 ? -10.984 33.048 8.919 1.00 43.53 143 PHE A C 1
ATOM 1203 O O . PHE A 1 143 ? -9.923 33.637 9.121 1.00 43.53 143 PHE A O 1
ATOM 1210 N N . ASP A 1 144 ? -12.170 33.639 9.049 1.00 40.56 144 ASP A N 1
ATOM 1211 C CA . ASP A 1 144 ? -12.337 34.933 9.700 1.00 40.56 144 ASP A CA 1
ATOM 1212 C C . ASP A 1 144 ? -12.274 34.726 11.225 1.00 40.56 144 ASP A C 1
ATOM 1214 O O . ASP A 1 144 ? -13.143 34.075 11.803 1.00 40.56 144 ASP A O 1
ATOM 1218 N N . HIS A 1 145 ? -11.251 35.323 11.848 1.00 43.94 145 HIS A N 1
ATOM 1219 C CA . HIS A 1 145 ? -10.921 35.359 13.285 1.00 43.94 145 HIS A CA 1
ATOM 1220 C C . HIS A 1 145 ? -10.052 34.215 13.845 1.00 43.94 145 HIS A C 1
ATOM 1222 O O . HIS A 1 145 ? -10.445 33.056 13.920 1.00 43.94 145 HIS A O 1
ATOM 1228 N N . ILE A 1 146 ? -8.864 34.606 14.323 1.00 43.25 146 ILE A N 1
ATOM 1229 C CA . ILE A 1 146 ? -7.885 33.759 15.014 1.00 43.25 146 ILE A CA 1
ATOM 1230 C C . ILE A 1 146 ? -8.222 33.754 16.514 1.00 43.25 146 ILE A C 1
ATOM 1232 O O . ILE A 1 146 ? -7.918 34.710 17.230 1.00 43.25 146 ILE A O 1
ATOM 1236 N N . GLU A 1 147 ? -8.855 32.685 16.994 1.00 52.09 147 GLU A N 1
ATOM 1237 C CA . GLU A 1 147 ? -8.893 32.321 18.417 1.00 52.09 147 GLU A CA 1
ATOM 1238 C C . GLU A 1 147 ? -8.010 31.084 18.646 1.00 52.09 147 GLU A C 1
ATOM 1240 O O . GLU A 1 147 ? -7.950 30.192 17.805 1.00 52.09 147 GLU A O 1
ATOM 1245 N N . ASN A 1 148 ? -7.325 30.998 19.791 1.00 59.56 148 ASN A N 1
ATOM 1246 C CA . ASN A 1 148 ? -6.502 29.832 20.129 1.00 59.56 148 ASN A CA 1
ATOM 1247 C C . ASN A 1 148 ? -7.393 28.616 20.466 1.00 59.56 148 ASN A C 1
ATOM 1249 O O . ASN A 1 148 ? -7.955 28.529 21.564 1.00 59.56 148 ASN A O 1
ATOM 1253 N N . TYR A 1 149 ? -7.507 27.675 19.523 1.00 65.44 149 TYR A N 1
ATOM 1254 C CA . TYR A 1 149 ? -8.351 26.477 19.638 1.00 65.44 149 TYR A CA 1
ATOM 1255 C C . TYR A 1 149 ? -7.668 25.271 20.302 1.00 65.44 149 TYR A C 1
ATOM 1257 O O . TYR A 1 149 ? -8.360 24.306 20.636 1.00 65.44 149 TYR A O 1
ATOM 1265 N N . GLN A 1 150 ? -6.356 25.317 20.571 1.00 60.81 150 GLN A N 1
ATOM 1266 C CA . GLN A 1 150 ? -5.607 24.190 21.149 1.00 60.81 150 GLN A CA 1
ATOM 1267 C C . GLN A 1 150 ? -6.204 23.741 22.492 1.00 60.81 150 GLN A C 1
ATOM 1269 O O . GLN A 1 150 ? -6.548 22.575 22.671 1.00 60.81 150 GLN A O 1
ATOM 1274 N N . SER A 1 151 ? -6.429 24.687 23.406 1.00 65.06 151 SER A N 1
ATOM 1275 C CA . SER A 1 151 ? -7.019 24.404 24.721 1.00 65.06 151 SER A CA 1
ATOM 1276 C C . SER A 1 151 ? -8.440 23.838 24.627 1.00 65.06 151 SER A C 1
ATOM 1278 O O . SER A 1 151 ? -8.848 23.034 25.464 1.00 65.06 151 SER A O 1
ATOM 1280 N N . GLN A 1 152 ? -9.207 24.251 23.613 1.00 72.44 152 GLN A N 1
ATOM 1281 C CA . GLN A 1 152 ? -10.567 23.757 23.386 1.00 72.44 152 GLN A CA 1
ATOM 1282 C C . GLN A 1 152 ? -10.545 22.331 22.824 1.00 72.44 152 GLN A C 1
ATOM 1284 O O . GLN A 1 152 ? -11.346 21.497 23.244 1.00 72.44 152 GLN A O 1
ATOM 1289 N N . TYR A 1 153 ? -9.610 22.034 21.916 1.00 66.81 153 TYR A N 1
ATOM 1290 C CA . TYR A 1 153 ? -9.393 20.688 21.394 1.00 66.81 153 TYR A CA 1
ATOM 1291 C C . TYR A 1 153 ? -8.981 19.711 22.500 1.00 66.81 153 TYR A C 1
ATOM 1293 O O . TYR A 1 153 ? -9.587 18.648 22.620 1.00 66.81 153 TYR A O 1
ATOM 1301 N N . ASP A 1 154 ? -8.009 20.077 23.339 1.00 57.34 154 ASP A N 1
ATOM 1302 C CA . ASP A 1 154 ? -7.541 19.213 24.428 1.00 57.34 154 ASP A CA 1
ATOM 1303 C C . ASP A 1 154 ? -8.667 18.903 25.427 1.00 57.34 154 ASP A C 1
ATOM 1305 O O . ASP A 1 154 ? -8.817 17.762 25.876 1.00 57.34 154 ASP A O 1
ATOM 1309 N N . PHE A 1 155 ? -9.518 19.894 25.713 1.00 67.50 155 PHE A N 1
ATOM 1310 C CA . PHE A 1 155 ? -10.719 19.704 26.521 1.00 67.50 155 PHE A CA 1
ATOM 1311 C C . PHE A 1 155 ? -11.722 18.753 25.850 1.00 67.50 155 PHE A C 1
ATOM 1313 O O . PHE A 1 155 ? -12.133 17.769 26.464 1.00 67.50 155 PHE A O 1
ATOM 1320 N N . ALA A 1 156 ? -12.066 18.990 24.580 1.00 66.19 156 ALA A N 1
ATOM 1321 C CA . ALA A 1 156 ? -13.017 18.159 23.837 1.00 66.19 156 ALA A CA 1
ATOM 1322 C C . ALA A 1 156 ? -12.525 16.712 23.656 1.00 66.19 156 ALA A C 1
ATOM 1324 O O . ALA A 1 156 ? -13.311 15.765 23.706 1.00 66.19 156 ALA A O 1
ATOM 1325 N N . LYS A 1 157 ? -11.212 16.520 23.480 1.00 58.69 157 LYS A N 1
ATOM 1326 C CA . LYS A 1 157 ? -10.576 15.201 23.409 1.00 58.69 157 LYS A CA 1
ATOM 1327 C C . LYS A 1 157 ? -10.728 14.443 24.722 1.00 58.69 157 LYS A C 1
ATOM 1329 O O . LYS A 1 157 ? -11.109 13.274 24.696 1.00 58.69 157 LYS A O 1
ATOM 1334 N N . LYS A 1 158 ? -10.449 15.100 25.849 1.00 67.44 158 LYS A N 1
ATOM 1335 C CA . LYS A 1 158 ? -10.591 14.504 27.180 1.00 67.44 158 LYS A CA 1
ATOM 1336 C C . LYS A 1 158 ? -12.048 14.134 27.475 1.00 67.44 158 LYS A C 1
ATOM 1338 O O . LYS A 1 158 ? -12.308 13.006 27.879 1.00 67.44 158 LYS A O 1
ATOM 1343 N N . GLU A 1 159 ? -12.980 15.043 27.195 1.00 69.31 159 GLU A N 1
ATOM 1344 C CA . GLU A 1 159 ? -14.420 14.834 27.392 1.00 69.31 159 GLU A CA 1
ATOM 1345 C C . GLU A 1 159 ? -14.938 13.632 26.581 1.00 69.31 159 GLU A C 1
ATOM 1347 O O . GLU A 1 159 ? -15.629 12.768 27.118 1.00 69.31 159 GLU A O 1
ATOM 1352 N N . TYR A 1 160 ? -14.537 13.517 25.309 1.00 66.62 160 TYR A N 1
ATOM 1353 C CA . TYR A 1 160 ? -14.871 12.361 24.471 1.00 66.62 160 TYR A CA 1
ATOM 1354 C C . TYR A 1 160 ? -14.323 11.042 25.040 1.00 66.62 160 TYR A C 1
ATOM 1356 O O . TYR A 1 160 ? -15.040 10.044 25.082 1.00 66.62 160 TYR A O 1
ATOM 1364 N N . GLN A 1 161 ? -13.061 11.024 25.479 1.00 59.56 161 GLN A N 1
ATOM 1365 C CA . GLN A 1 161 ? -12.406 9.814 25.987 1.00 59.56 161 GLN A CA 1
ATOM 1366 C C . GLN A 1 161 ? -13.020 9.314 27.299 1.00 59.56 161 GLN A C 1
ATOM 1368 O O . GLN A 1 161 ? -13.240 8.111 27.450 1.00 59.56 161 GLN A O 1
ATOM 1373 N N . GLU A 1 162 ? -13.287 10.224 28.238 1.00 75.25 162 GLU A N 1
ATOM 1374 C CA . GLU A 1 162 ? -13.930 9.899 29.516 1.00 75.25 162 GLU A CA 1
ATOM 1375 C C . GLU A 1 162 ? -15.338 9.340 29.270 1.00 75.25 162 GLU A C 1
ATOM 1377 O O . GLU A 1 162 ? -15.653 8.243 29.736 1.00 75.25 162 GLU A O 1
ATOM 1382 N N . TYR A 1 163 ? -16.124 10.010 28.421 1.00 79.75 163 TYR A N 1
ATOM 1383 C CA . TYR A 1 163 ? -17.477 9.578 28.079 1.00 79.75 163 TYR A CA 1
ATOM 1384 C C . TYR A 1 163 ? -17.518 8.215 27.377 1.00 79.75 163 TYR A C 1
ATOM 1386 O O . TYR A 1 163 ? -18.308 7.348 27.747 1.00 79.75 163 TYR A O 1
ATOM 1394 N N . TYR A 1 164 ? -16.654 7.994 26.378 1.00 63.62 164 TYR A N 1
ATOM 1395 C CA . TYR A 1 164 ? -16.599 6.735 25.628 1.00 63.62 164 TYR A CA 1
ATOM 1396 C C . TYR A 1 164 ? -16.321 5.537 26.544 1.00 63.62 164 TYR A C 1
ATOM 1398 O O . TYR A 1 164 ? -16.948 4.481 26.412 1.00 63.62 164 TYR A O 1
ATOM 1406 N N . LYS A 1 165 ? -15.396 5.705 27.498 1.00 70.50 165 LYS A N 1
ATOM 1407 C CA . LYS A 1 165 ? -15.029 4.656 28.451 1.00 70.50 165 LYS A CA 1
ATOM 1408 C C . LYS A 1 165 ? -16.190 4.312 29.384 1.00 70.50 165 LYS A C 1
ATOM 1410 O O . LYS A 1 165 ? -16.485 3.132 29.557 1.00 70.50 165 LYS A O 1
ATOM 1415 N N . GLU A 1 166 ? -16.843 5.321 29.956 1.00 76.44 166 GLU A N 1
ATOM 1416 C CA . GLU A 1 166 ? -17.999 5.133 30.842 1.00 76.44 166 GLU A CA 1
ATOM 1417 C C . GLU A 1 166 ? -19.180 4.494 30.098 1.00 76.44 166 GLU A C 1
ATOM 1419 O O . GLU A 1 166 ? -19.755 3.509 30.563 1.00 76.44 166 GLU A O 1
ATOM 1424 N N . TYR A 1 167 ? -19.496 4.990 28.899 1.00 77.81 167 TYR A N 1
ATOM 1425 C CA . TYR A 1 167 ? -20.584 4.472 28.072 1.00 77.81 167 TYR A CA 1
ATOM 1426 C C . TYR A 1 167 ? -20.365 3.008 27.658 1.00 77.81 167 TYR A C 1
ATOM 1428 O O . TYR A 1 167 ? -21.284 2.191 27.756 1.00 77.81 167 TYR A O 1
ATOM 1436 N N . SER A 1 168 ? -19.142 2.654 27.251 1.00 66.12 168 SER A N 1
ATOM 1437 C CA . SER A 1 168 ? -18.798 1.283 26.850 1.00 66.12 168 SER A CA 1
ATOM 1438 C C . SER A 1 168 ? -18.933 0.297 28.013 1.00 66.12 168 SER A C 1
ATOM 1440 O O . SER A 1 168 ? -19.533 -0.763 27.850 1.00 66.12 168 SER A O 1
ATOM 1442 N N . GLN A 1 169 ? -18.457 0.670 29.208 1.00 75.25 169 GLN A N 1
ATOM 1443 C CA . GLN A 1 169 ? -18.591 -0.160 30.411 1.00 75.25 169 GLN A CA 1
ATOM 1444 C C . GLN A 1 169 ? -20.059 -0.457 30.741 1.00 75.25 169 GLN A C 1
ATOM 1446 O O . GLN A 1 169 ? -20.415 -1.606 30.998 1.00 75.25 169 GLN A O 1
ATOM 1451 N N . ILE A 1 170 ? -20.923 0.557 30.664 1.00 74.81 170 ILE A N 1
ATOM 1452 C CA . ILE A 1 170 ? -22.360 0.419 30.937 1.00 74.81 170 ILE A CA 1
ATOM 1453 C C . ILE A 1 170 ? -23.040 -0.506 29.914 1.00 74.81 170 ILE A C 1
ATOM 1455 O O . ILE A 1 170 ? -23.864 -1.347 30.280 1.00 74.81 170 ILE A O 1
ATOM 1459 N N . LYS A 1 171 ? -22.677 -0.389 28.632 1.00 69.44 171 LYS A N 1
ATOM 1460 C CA . LYS A 1 171 ? -23.230 -1.212 27.546 1.00 69.44 171 LYS A CA 1
ATOM 1461 C C . LYS A 1 171 ? -22.852 -2.693 27.685 1.00 69.44 171 LYS A C 1
ATOM 1463 O O . LYS A 1 171 ? -23.699 -3.566 27.478 1.00 69.44 171 LYS A O 1
ATOM 1468 N N . ASP A 1 172 ? -21.612 -2.974 28.079 1.00 64.12 172 ASP A N 1
ATOM 1469 C CA . ASP A 1 172 ? -21.114 -4.335 28.311 1.00 64.12 172 ASP A CA 1
ATOM 1470 C C . ASP A 1 172 ? -21.753 -4.997 29.541 1.00 64.12 172 ASP A C 1
ATOM 1472 O O . ASP A 1 172 ? -22.017 -6.205 29.551 1.00 64.12 172 ASP A O 1
ATOM 1476 N N . GLU A 1 173 ? -22.008 -4.219 30.597 1.00 64.50 173 GLU A N 1
ATOM 1477 C CA . GLU A 1 173 ? -22.673 -4.698 31.810 1.00 64.50 173 GLU A CA 1
ATOM 1478 C C . GLU A 1 173 ? -24.151 -5.033 31.568 1.00 64.50 173 GLU A C 1
ATOM 1480 O O . GLU A 1 173 ? -24.645 -6.042 32.083 1.00 64.50 173 GLU A O 1
ATOM 1485 N N . GLU A 1 174 ? -24.853 -4.259 30.736 1.00 63.78 174 GLU A N 1
ATOM 1486 C CA . GLU A 1 174 ? -26.256 -4.529 30.417 1.00 63.78 174 GLU A CA 1
ATOM 1487 C C . GLU A 1 174 ? -26.443 -5.827 29.612 1.00 63.78 174 GLU A C 1
ATOM 1489 O O . GLU A 1 174 ? -27.358 -6.606 29.899 1.00 63.78 174 GLU A O 1
ATOM 1494 N N . GLN A 1 175 ? -25.550 -6.116 28.658 1.00 55.78 175 GLN A N 1
ATOM 1495 C CA . GLN A 1 175 ? -25.621 -7.343 27.852 1.00 55.78 175 GLN A CA 1
ATOM 1496 C C . GLN A 1 175 ? -25.424 -8.630 28.669 1.00 55.78 175 GLN A C 1
ATOM 1498 O O . GLN A 1 175 ? -25.883 -9.695 28.252 1.00 55.78 175 GLN A O 1
ATOM 1503 N N . LYS A 1 176 ? -24.774 -8.561 29.839 1.00 53.19 176 LYS A N 1
ATOM 1504 C CA . LYS A 1 176 ? -24.516 -9.734 30.693 1.00 53.19 176 LYS A CA 1
ATOM 1505 C C . LYS A 1 176 ? -25.687 -10.125 31.601 1.00 53.19 176 LYS A C 1
ATOM 1507 O O . LYS A 1 176 ? -25.760 -11.290 31.988 1.00 53.19 176 LYS A O 1
ATOM 1512 N N . PHE A 1 177 ? -26.596 -9.204 31.937 1.00 54.03 177 PHE A N 1
ATOM 1513 C CA . PHE A 1 177 ? -27.604 -9.411 32.992 1.00 54.03 177 PHE A CA 1
ATOM 1514 C C . PHE A 1 177 ? -29.001 -8.861 32.634 1.00 54.03 177 PHE A C 1
ATOM 1516 O O . PHE A 1 177 ? -29.604 -8.089 33.389 1.00 54.03 177 PHE A O 1
ATOM 1523 N N . SER A 1 178 ? -29.562 -9.261 31.486 1.00 52.66 178 SER A N 1
ATOM 1524 C CA . SER A 1 178 ? -30.938 -8.894 31.114 1.00 52.66 178 SER A CA 1
ATOM 1525 C C . SER A 1 178 ? -31.977 -9.717 31.900 1.00 52.66 178 SER A C 1
ATOM 1527 O O . SER A 1 178 ? -32.265 -10.859 31.543 1.00 52.66 178 SER A O 1
ATOM 1529 N N . LEU A 1 179 ? -32.557 -9.148 32.961 1.00 62.62 179 LEU A N 1
ATOM 1530 C CA . LEU A 1 179 ? -33.670 -9.759 33.706 1.00 62.62 179 LEU A CA 1
ATOM 1531 C C . LEU A 1 179 ? -35.037 -9.378 33.114 1.00 62.62 179 LEU A C 1
ATOM 1533 O O . LEU A 1 179 ? -35.266 -8.218 32.755 1.00 62.62 179 LEU A O 1
ATOM 1537 N N . ASN A 1 180 ? -35.976 -10.326 33.086 1.00 66.94 180 ASN A N 1
ATOM 1538 C CA . ASN A 1 180 ? -37.374 -10.073 32.717 1.00 66.94 180 ASN A CA 1
ATOM 1539 C C . ASN A 1 180 ? -38.170 -9.398 33.865 1.00 66.94 180 ASN A C 1
ATOM 1541 O O . ASN A 1 180 ? -37.733 -9.358 35.013 1.00 66.94 180 ASN A O 1
ATOM 1545 N N . GLU A 1 181 ? -39.358 -8.846 33.581 1.00 59.84 181 GLU A N 1
ATOM 1546 C CA . GLU A 1 181 ? -40.171 -8.123 34.586 1.00 59.84 181 GLU A CA 1
ATOM 1547 C C . GLU A 1 181 ? -40.556 -8.983 35.806 1.00 59.84 181 GLU A C 1
ATOM 1549 O O . GLU A 1 181 ? -40.619 -8.491 36.934 1.00 59.84 181 GLU A O 1
ATOM 1554 N N . THR A 1 182 ? -40.754 -10.288 35.612 1.00 68.31 182 THR A N 1
ATOM 1555 C CA . THR A 1 182 ? -41.010 -11.237 36.705 1.00 68.31 182 THR A CA 1
ATOM 1556 C C . THR A 1 182 ? -39.793 -11.428 37.614 1.00 68.31 182 THR A C 1
ATOM 1558 O O . THR A 1 182 ? -39.939 -11.422 38.836 1.00 68.31 182 THR A O 1
ATOM 1561 N N . GLU A 1 183 ? -38.591 -11.507 37.047 1.00 72.44 183 GLU A N 1
ATOM 1562 C CA . GLU A 1 183 ? -37.324 -11.627 37.775 1.00 72.44 183 GLU A CA 1
ATOM 1563 C C . GLU A 1 183 ? -36.950 -10.326 38.489 1.00 72.44 183 GLU A C 1
ATOM 1565 O O . GLU A 1 183 ? -36.427 -10.370 39.600 1.00 72.44 183 GLU A O 1
ATOM 1570 N N . LYS A 1 184 ? -37.277 -9.158 37.920 1.00 67.06 184 LYS A N 1
ATOM 1571 C CA . LYS A 1 184 ? -37.099 -7.861 38.600 1.00 67.06 184 LYS A CA 1
ATOM 1572 C C . LYS A 1 184 ? -37.965 -7.756 39.858 1.00 67.06 184 LYS A C 1
ATOM 1574 O O . LYS A 1 184 ? -37.497 -7.289 40.901 1.00 67.06 184 LYS A O 1
ATOM 1579 N N . LEU A 1 185 ? -39.220 -8.209 39.786 1.00 72.12 185 LEU A N 1
ATOM 1580 C CA . LEU A 1 185 ? -40.119 -8.264 40.944 1.00 72.12 185 LEU A CA 1
ATOM 1581 C C . LEU A 1 185 ? -39.621 -9.260 42.002 1.00 72.12 185 LEU A C 1
ATOM 1583 O O . LEU A 1 185 ? -39.668 -8.959 43.199 1.00 72.12 185 LEU A O 1
ATOM 1587 N N . GLU A 1 186 ? -39.112 -10.415 41.569 1.00 79.56 186 GLU A N 1
ATOM 1588 C CA . GLU A 1 186 ? -38.518 -11.425 42.448 1.00 79.56 186 GLU A CA 1
ATOM 1589 C C . GLU A 1 186 ? -37.263 -10.888 43.153 1.00 79.56 186 GLU A C 1
ATOM 1591 O O . GLU A 1 186 ? -37.186 -10.924 44.383 1.00 79.56 186 GLU A O 1
ATOM 1596 N N . LEU A 1 187 ? -36.328 -10.297 42.405 1.00 79.88 187 LEU A N 1
ATOM 1597 C CA . LEU A 1 187 ? -35.109 -9.672 42.919 1.00 79.88 187 LEU A CA 1
ATOM 1598 C C . LEU A 1 187 ? -35.435 -8.603 43.978 1.00 79.88 187 LEU A C 1
ATOM 1600 O O . LEU A 1 187 ? -34.865 -8.621 45.072 1.00 79.88 187 LEU A O 1
ATOM 1604 N N . LYS A 1 188 ? -36.412 -7.720 43.704 1.00 73.94 188 LYS A N 1
ATOM 1605 C CA . LYS A 1 188 ? -36.884 -6.686 44.650 1.00 73.94 188 LYS A CA 1
ATOM 1606 C C . LYS A 1 188 ? -37.457 -7.295 45.931 1.00 73.94 188 LYS A C 1
ATOM 1608 O O . LYS A 1 188 ? -37.221 -6.768 47.020 1.00 73.94 188 LYS A O 1
ATOM 1613 N N . SER A 1 189 ? -38.202 -8.395 45.822 1.00 77.44 189 SER A N 1
ATOM 1614 C CA . SER A 1 189 ? -38.757 -9.105 46.980 1.00 77.44 189 SER A CA 1
ATOM 1615 C C . SER A 1 189 ? -37.661 -9.731 47.851 1.00 77.44 189 SER A C 1
ATOM 1617 O O . SER A 1 189 ? -37.641 -9.525 49.068 1.00 77.44 189 SER A O 1
ATOM 1619 N N . LEU A 1 190 ? -36.715 -10.437 47.225 1.00 80.56 190 LEU A N 1
ATOM 1620 C CA . LEU A 1 190 ? -35.611 -11.124 47.899 1.00 80.56 190 LEU A CA 1
ATOM 1621 C C . LEU A 1 190 ? -34.678 -10.143 48.611 1.00 80.56 190 LEU A C 1
ATOM 1623 O O . LEU A 1 190 ? -34.338 -10.350 49.775 1.00 80.56 190 LEU A O 1
ATOM 1627 N N . TRP A 1 191 ? -34.340 -9.035 47.955 1.00 81.94 191 TRP A N 1
ATOM 1628 C CA . TRP A 1 191 ? -33.520 -7.979 48.543 1.00 81.94 191 TRP A CA 1
ATOM 1629 C C . TRP A 1 191 ? -34.190 -7.329 49.754 1.00 81.94 191 TRP A C 1
ATOM 1631 O O . TRP A 1 191 ? -33.562 -7.215 50.804 1.00 81.94 191 TRP A O 1
ATOM 1641 N N . LYS A 1 192 ? -35.491 -7.000 49.678 1.00 74.06 192 LYS A N 1
ATOM 1642 C CA . LYS A 1 192 ? -36.236 -6.460 50.834 1.00 74.06 192 LYS A CA 1
ATOM 1643 C C . LYS A 1 192 ? -36.211 -7.422 52.020 1.00 74.06 192 LYS A C 1
ATOM 1645 O O . LYS A 1 192 ? -36.082 -6.996 53.168 1.00 74.06 192 LYS A O 1
ATOM 1650 N N . LYS A 1 193 ? -36.337 -8.723 51.747 1.00 79.00 193 LYS A N 1
ATOM 1651 C CA . LYS A 1 193 ? -36.275 -9.761 52.778 1.00 79.00 193 LYS A CA 1
ATOM 1652 C C . LYS A 1 193 ? -34.880 -9.841 53.407 1.00 79.00 193 LYS A C 1
ATOM 1654 O O . LYS A 1 193 ? -34.790 -9.922 54.628 1.00 79.00 193 LYS A O 1
ATOM 1659 N N . ALA A 1 194 ? -33.822 -9.752 52.601 1.00 78.38 194 ALA A N 1
ATOM 1660 C CA . ALA A 1 194 ? -32.435 -9.793 53.061 1.00 78.38 194 ALA A CA 1
ATOM 1661 C C . ALA A 1 194 ? -32.057 -8.546 53.881 1.00 78.38 194 ALA A C 1
ATOM 1663 O O . ALA A 1 194 ? -31.547 -8.692 54.989 1.00 78.38 194 ALA A O 1
ATOM 1664 N N . CYS A 1 195 ? -32.404 -7.337 53.420 1.00 73.69 195 CYS A N 1
ATOM 1665 C CA . CYS A 1 195 ? -32.142 -6.092 54.153 1.00 73.69 195 CYS A CA 1
ATOM 1666 C C . CYS A 1 195 ? -32.761 -6.095 55.553 1.00 73.69 195 CYS A C 1
ATOM 1668 O O . CYS A 1 195 ? -32.134 -5.645 56.509 1.00 73.69 195 CYS A O 1
ATOM 1670 N N . LYS A 1 196 ? -33.968 -6.657 55.695 1.00 73.19 196 LYS A N 1
ATOM 1671 C CA . LYS A 1 196 ? -34.652 -6.770 56.989 1.00 73.19 196 LYS A CA 1
ATOM 1672 C C . LYS A 1 196 ? -33.903 -7.658 57.993 1.00 73.19 196 LYS A C 1
ATOM 1674 O O . LYS A 1 196 ? -34.105 -7.509 59.193 1.00 73.19 196 LYS A O 1
ATOM 1679 N N . LEU A 1 197 ? -33.067 -8.582 57.519 1.00 71.81 197 LEU A N 1
ATOM 1680 C CA . LEU A 1 197 ? -32.311 -9.518 58.356 1.00 71.81 197 LEU A CA 1
ATOM 1681 C C . LEU A 1 197 ? -30.910 -9.005 58.723 1.00 71.81 197 LEU A C 1
ATOM 1683 O O . LEU A 1 197 ? -30.346 -9.483 59.703 1.00 71.81 197 LEU A O 1
ATOM 1687 N N . CYS A 1 198 ? -30.348 -8.055 57.966 1.00 73.62 198 CYS A N 1
ATOM 1688 C CA . CYS A 1 198 ? -28.962 -7.597 58.127 1.00 73.62 198 CYS A CA 1
ATOM 1689 C C . CYS A 1 198 ? -28.790 -6.073 58.261 1.00 73.62 198 CYS A C 1
ATOM 1691 O O . CYS A 1 198 ? -27.685 -5.575 58.065 1.00 73.62 198 CYS A O 1
ATOM 1693 N N . HIS A 1 199 ? -29.839 -5.300 58.576 1.00 70.25 199 HIS A N 1
ATOM 1694 C CA . HIS A 1 199 ? -29.710 -3.839 58.640 1.00 70.25 199 HIS A CA 1
ATOM 1695 C C . HIS A 1 199 ? -28.776 -3.379 59.785 1.00 70.25 199 HIS A C 1
ATOM 1697 O O . HIS A 1 199 ? -29.054 -3.665 60.949 1.00 70.25 199 HIS A O 1
ATOM 1703 N N . PRO A 1 200 ? -27.699 -2.612 59.519 1.00 66.19 200 PRO A N 1
ATOM 1704 C CA . PRO A 1 200 ? -26.707 -2.252 60.541 1.00 66.19 200 PRO A CA 1
ATOM 1705 C C . PRO A 1 200 ? -27.275 -1.500 61.752 1.00 66.19 200 PRO A C 1
ATOM 1707 O O . PRO A 1 200 ? -26.713 -1.562 62.839 1.00 66.19 200 PRO A O 1
ATOM 1710 N N . ASP A 1 201 ? -28.399 -0.798 61.602 1.00 60.62 201 ASP A N 1
ATOM 1711 C CA . ASP A 1 201 ? -29.004 -0.058 62.716 1.00 60.62 201 ASP A CA 1
ATOM 1712 C C . ASP A 1 201 ? -29.912 -0.879 63.641 1.00 60.62 201 ASP A C 1
ATOM 1714 O O . ASP A 1 201 ? -30.220 -0.388 64.726 1.00 60.62 201 ASP A O 1
ATOM 1718 N N . ILE A 1 202 ? -30.328 -2.095 63.262 1.00 62.50 202 ILE A N 1
ATOM 1719 C CA . ILE A 1 202 ? -31.221 -2.943 64.086 1.00 62.50 202 ILE A CA 1
ATOM 1720 C C . ILE A 1 202 ? -30.475 -4.078 64.801 1.00 62.50 202 ILE A C 1
ATOM 1722 O O . ILE A 1 202 ? -31.050 -4.762 65.648 1.00 62.50 202 ILE A O 1
ATOM 1726 N N . VAL A 1 203 ? -29.200 -4.288 64.467 1.00 65.81 203 VAL A N 1
ATOM 1727 C CA . VAL A 1 203 ? -28.357 -5.345 65.036 1.00 65.81 203 VAL A CA 1
ATOM 1728 C C . VAL A 1 203 ? -27.531 -4.824 66.206 1.00 65.81 203 VAL A C 1
ATOM 1730 O O . VAL A 1 203 ? -27.155 -3.652 66.240 1.00 65.81 203 VAL A O 1
ATOM 1733 N N . SER A 1 204 ? -27.230 -5.698 67.166 1.00 64.19 204 SER A N 1
ATOM 1734 C CA . SER A 1 204 ? -26.402 -5.380 68.333 1.00 64.19 204 SER A CA 1
ATOM 1735 C C . SER A 1 204 ? -25.065 -4.719 67.953 1.00 64.19 204 SER A C 1
ATOM 1737 O O . SER A 1 204 ? -24.476 -5.031 66.918 1.00 64.19 204 SER A O 1
ATOM 1739 N N . ASP A 1 205 ? -24.568 -3.799 68.793 1.00 64.31 205 ASP A N 1
ATOM 1740 C CA . ASP A 1 205 ? -23.409 -2.941 68.474 1.00 64.31 205 ASP A CA 1
ATOM 1741 C C . ASP A 1 205 ? -22.139 -3.743 68.094 1.00 64.31 205 ASP A C 1
ATOM 1743 O O . ASP A 1 205 ? -21.353 -3.305 67.261 1.00 64.31 205 ASP A O 1
ATOM 1747 N N . ASN A 1 206 ? -21.982 -4.958 68.626 1.00 64.31 206 ASN A N 1
ATOM 1748 C CA . ASN A 1 206 ? -20.898 -5.901 68.310 1.00 64.31 206 ASN A CA 1
ATOM 1749 C C . ASN A 1 206 ? -21.004 -6.579 66.926 1.00 64.31 206 ASN A C 1
ATOM 1751 O O . ASN A 1 206 ? -20.059 -7.240 66.501 1.00 64.31 206 ASN A O 1
ATOM 1755 N N . LEU A 1 207 ? -22.144 -6.465 66.245 1.00 69.06 207 LEU A N 1
ATOM 1756 C CA . LEU A 1 207 ? -22.419 -7.084 64.946 1.00 69.06 207 LEU A CA 1
ATOM 1757 C C . LEU A 1 207 ? -22.632 -6.056 63.824 1.00 69.06 207 LEU A C 1
ATOM 1759 O O . LEU A 1 207 ? -22.787 -6.450 62.669 1.00 69.06 207 LEU A O 1
ATOM 1763 N N . LYS A 1 208 ? -22.598 -4.754 64.134 1.00 70.38 208 LYS A N 1
ATOM 1764 C CA . LYS A 1 208 ? -22.841 -3.666 63.173 1.00 70.38 208 LYS A CA 1
ATOM 1765 C C . LYS A 1 208 ? -21.879 -3.650 61.995 1.00 70.38 208 LYS A C 1
ATOM 1767 O O . LYS A 1 208 ? -22.314 -3.445 60.869 1.00 70.38 208 LYS A O 1
ATOM 1772 N N . GLU A 1 209 ? -20.598 -3.884 62.249 1.00 71.25 209 GLU A N 1
ATOM 1773 C CA . GLU A 1 209 ? -19.559 -3.880 61.213 1.00 71.25 209 GLU A CA 1
ATOM 1774 C C . GLU A 1 209 ? -19.794 -5.010 60.199 1.00 71.25 209 GLU A C 1
ATOM 1776 O O . GLU A 1 209 ? -19.874 -4.771 58.998 1.00 71.25 209 GLU A O 1
ATOM 1781 N N . LYS A 1 210 ? -20.094 -6.219 60.690 1.00 70.50 210 LYS A N 1
ATOM 1782 C CA . LYS A 1 210 ? -20.462 -7.368 59.847 1.00 70.50 210 LYS A CA 1
ATOM 1783 C C . LYS A 1 210 ? -21.784 -7.171 59.106 1.00 70.50 210 LYS A C 1
ATOM 1785 O O . LYS A 1 210 ? -21.919 -7.589 57.962 1.00 70.50 210 LYS A O 1
ATOM 1790 N N . ALA A 1 211 ? -22.772 -6.547 59.745 1.00 74.12 211 ALA A N 1
ATOM 1791 C CA . ALA A 1 211 ? -24.022 -6.182 59.082 1.00 74.12 211 ALA A CA 1
ATOM 1792 C C . ALA A 1 211 ? -23.788 -5.161 57.960 1.00 74.12 211 ALA A C 1
ATOM 1794 O O . ALA A 1 211 ? -24.412 -5.259 56.907 1.00 74.12 211 ALA A O 1
ATOM 1795 N N . HIS A 1 212 ? -22.862 -4.218 58.153 1.00 75.19 212 HIS A N 1
ATOM 1796 C CA . HIS A 1 212 ? -22.498 -3.230 57.142 1.00 75.19 212 HIS A CA 1
ATOM 1797 C C . HIS A 1 212 ? -21.814 -3.874 55.929 1.00 75.19 212 HIS A C 1
ATOM 1799 O O . HIS A 1 212 ? -22.213 -3.597 54.800 1.00 75.19 212 HIS A O 1
ATOM 1805 N N . GLU A 1 213 ? -20.872 -4.795 56.151 1.00 75.25 213 GLU A N 1
ATOM 1806 C CA . GLU A 1 213 ? -20.215 -5.561 55.080 1.00 75.25 213 GLU A CA 1
ATOM 1807 C C . GLU A 1 213 ? -21.215 -6.400 54.270 1.00 75.25 213 GLU A C 1
ATOM 1809 O O . GLU A 1 213 ? -21.224 -6.359 53.039 1.00 75.25 213 GLU A O 1
ATOM 1814 N N . ILE A 1 214 ? -22.113 -7.126 54.947 1.00 79.31 214 ILE A N 1
ATOM 1815 C CA . ILE A 1 214 ? -23.138 -7.931 54.265 1.00 79.31 214 ILE A CA 1
ATOM 1816 C C . ILE A 1 214 ? -24.121 -7.033 53.504 1.00 79.31 214 ILE A C 1
ATOM 1818 O O . ILE A 1 214 ? -24.540 -7.387 52.403 1.00 79.31 214 ILE A O 1
ATOM 1822 N N . MET A 1 215 ? -24.473 -5.867 54.052 1.00 77.81 215 MET A N 1
ATOM 1823 C CA . MET A 1 215 ? -25.340 -4.899 53.379 1.00 77.81 215 MET A CA 1
ATOM 1824 C C . MET A 1 215 ? -24.673 -4.298 52.132 1.00 77.81 215 MET A C 1
ATOM 1826 O O . MET A 1 215 ? -25.344 -4.142 51.114 1.00 77.81 215 MET A O 1
ATOM 1830 N N . GLN A 1 216 ? -23.367 -4.006 52.168 1.00 76.00 216 GLN A N 1
ATOM 1831 C CA . GLN A 1 216 ? -22.617 -3.568 50.984 1.00 76.00 216 GLN A CA 1
ATOM 1832 C C . GLN A 1 216 ? -22.635 -4.635 49.886 1.00 76.00 216 GLN A C 1
ATOM 1834 O O . GLN A 1 216 ? -23.027 -4.335 48.761 1.00 76.00 216 GLN A O 1
ATOM 1839 N N . LEU A 1 217 ? -22.309 -5.885 50.226 1.00 78.56 217 LEU A N 1
ATOM 1840 C CA . LEU A 1 217 ? -22.323 -7.003 49.275 1.00 78.56 217 LEU A CA 1
ATOM 1841 C C . LEU A 1 217 ? -23.721 -7.263 48.696 1.00 78.56 217 LEU A C 1
ATOM 1843 O O . LEU A 1 217 ? -23.863 -7.573 47.514 1.00 78.56 217 LEU A O 1
ATOM 1847 N N . LEU A 1 218 ? -24.763 -7.128 49.520 1.00 80.25 218 LEU A N 1
ATOM 1848 C CA . LEU A 1 218 ? -26.155 -7.278 49.099 1.00 80.25 218 LEU A CA 1
ATOM 1849 C C . LEU A 1 218 ? -26.579 -6.168 48.128 1.00 80.25 218 LEU A C 1
ATOM 1851 O O . LEU A 1 218 ? -27.245 -6.451 47.132 1.00 80.25 218 LEU A O 1
ATOM 1855 N N . ASN A 1 219 ? -26.198 -4.921 48.407 1.00 74.75 219 ASN A N 1
ATOM 1856 C CA . ASN A 1 219 ? -26.502 -3.782 47.544 1.00 74.75 219 ASN A CA 1
ATOM 1857 C C . ASN A 1 219 ? -25.727 -3.844 46.224 1.00 74.75 219 ASN A C 1
ATOM 1859 O O . ASN A 1 219 ? -26.304 -3.561 45.178 1.00 74.75 219 ASN A O 1
ATOM 1863 N N . GLU A 1 220 ? -24.470 -4.289 46.248 1.00 74.69 220 GLU A N 1
ATOM 1864 C CA . GLU A 1 220 ? -23.665 -4.501 45.043 1.00 74.69 220 GLU A CA 1
ATOM 1865 C C . GLU A 1 220 ? -24.263 -5.600 44.148 1.00 74.69 220 GLU A C 1
ATOM 1867 O O . GLU A 1 220 ? -24.449 -5.395 42.949 1.00 74.69 220 GLU A O 1
ATOM 1872 N N . ALA A 1 221 ? -24.636 -6.746 44.731 1.00 77.06 221 ALA A N 1
ATOM 1873 C CA . ALA A 1 221 ? -25.281 -7.842 44.005 1.00 77.06 221 ALA A CA 1
ATOM 1874 C C . ALA A 1 221 ? -26.636 -7.428 43.406 1.00 77.06 221 ALA A C 1
ATOM 1876 O O . ALA A 1 221 ? -26.967 -7.795 42.279 1.00 77.06 221 ALA A O 1
ATOM 1877 N N . TYR A 1 222 ? -27.413 -6.633 44.146 1.00 73.31 222 TYR A N 1
ATOM 1878 C CA . TYR A 1 222 ? -28.687 -6.102 43.672 1.00 73.31 222 TYR A CA 1
ATOM 1879 C C . TYR A 1 222 ? -28.514 -5.092 42.528 1.00 73.31 222 TYR A C 1
ATOM 1881 O O . TYR A 1 222 ? -29.242 -5.173 41.541 1.00 73.31 222 TYR A O 1
ATOM 1889 N N . SER A 1 223 ? -27.542 -4.178 42.641 1.00 65.81 223 SER A N 1
ATOM 1890 C CA . SER A 1 223 ? -27.202 -3.190 41.604 1.00 65.81 223 SER A CA 1
ATOM 1891 C C . SER A 1 223 ? -26.771 -3.871 40.298 1.00 65.81 223 SER A C 1
ATOM 1893 O O . SER A 1 223 ? -27.277 -3.541 39.228 1.00 65.81 223 SER A O 1
ATOM 1895 N N . LYS A 1 224 ? -25.962 -4.935 40.394 1.00 71.56 224 LYS A N 1
ATOM 1896 C CA . LYS A 1 224 ? -25.525 -5.767 39.257 1.00 71.56 224 LYS A CA 1
ATOM 1897 C C . LYS A 1 224 ? -26.608 -6.690 38.681 1.00 71.56 224 LYS A C 1
ATOM 1899 O O . LYS A 1 224 ? -26.315 -7.467 37.778 1.00 71.56 224 LYS A O 1
ATOM 1904 N N . LYS A 1 225 ? -27.847 -6.640 39.194 1.00 74.31 225 LYS A N 1
ATOM 1905 C CA . LYS A 1 225 ? -28.958 -7.533 38.806 1.00 74.31 225 LYS A CA 1
ATOM 1906 C C . LYS A 1 225 ? -28.621 -9.031 38.974 1.00 74.31 225 LYS A C 1
ATOM 1908 O O . LYS A 1 225 ? -29.216 -9.885 38.318 1.00 74.31 225 LYS A O 1
ATOM 1913 N N . ASP A 1 226 ? -27.709 -9.375 39.885 1.00 77.44 226 ASP A N 1
ATOM 1914 C CA . ASP A 1 226 ? -27.277 -10.753 40.143 1.00 77.44 226 ASP A CA 1
ATOM 1915 C C . ASP A 1 226 ? -28.242 -11.448 41.121 1.00 77.44 226 ASP A C 1
ATOM 1917 O O . ASP A 1 226 ? -28.056 -11.473 42.345 1.00 77.44 226 ASP A O 1
ATOM 1921 N N . ILE A 1 227 ? -29.328 -11.997 40.566 1.00 80.19 227 ILE A N 1
ATOM 1922 C CA . ILE A 1 227 ? -30.394 -12.637 41.348 1.00 80.19 227 ILE A CA 1
ATOM 1923 C C . ILE A 1 227 ? -29.908 -13.859 42.132 1.00 80.19 227 ILE A C 1
ATOM 1925 O O . ILE A 1 227 ? -30.364 -14.089 43.254 1.00 80.19 227 ILE A O 1
ATOM 1929 N N . GLU A 1 228 ? -28.948 -14.611 41.597 1.00 81.50 228 GLU A N 1
ATOM 1930 C CA . GLU A 1 228 ? -28.409 -15.804 42.249 1.00 81.50 228 GLU A CA 1
ATOM 1931 C C . GLU A 1 228 ? -27.534 -15.429 43.446 1.00 81.50 228 GLU A C 1
ATOM 1933 O O . GLU A 1 228 ? -27.631 -16.047 44.513 1.00 81.50 228 GLU A O 1
ATOM 1938 N N . LYS A 1 229 ? -26.750 -14.352 43.333 1.00 83.31 229 LYS A N 1
ATOM 1939 C CA . LYS A 1 229 ? -25.971 -13.841 44.460 1.00 83.31 229 LYS A CA 1
ATOM 1940 C C . LYS A 1 229 ? -26.860 -13.294 45.573 1.00 83.31 229 LYS A C 1
ATOM 1942 O O . LYS A 1 229 ? -26.612 -13.604 46.739 1.00 83.31 229 LYS A O 1
ATOM 1947 N N . VAL A 1 230 ? -27.933 -12.569 45.242 1.00 84.25 230 VAL A N 1
ATOM 1948 C CA . VAL A 1 230 ? -28.920 -12.106 46.237 1.00 84.25 230 VAL A CA 1
ATOM 1949 C C . VAL A 1 230 ? -29.616 -13.290 46.924 1.00 84.25 230 VAL A C 1
ATOM 1951 O O . VAL A 1 230 ? -29.761 -13.282 48.149 1.00 84.25 230 VAL A O 1
ATOM 1954 N N . LYS A 1 231 ? -29.983 -14.344 46.179 1.00 84.62 231 LYS A N 1
ATOM 1955 C CA . LYS A 1 231 ? -30.536 -15.593 46.742 1.00 84.62 231 LYS A CA 1
ATOM 1956 C C . LYS A 1 231 ? -29.555 -16.281 47.690 1.00 84.62 231 LYS A C 1
ATOM 1958 O O . LYS A 1 231 ? -29.966 -16.726 48.761 1.00 84.62 231 LYS A O 1
ATOM 1963 N N . SER A 1 232 ? -28.274 -16.343 47.325 1.00 83.06 232 SER A N 1
ATOM 1964 C CA . SER A 1 232 ? -27.217 -16.907 48.173 1.00 83.06 232 SER A CA 1
ATOM 1965 C C . SER A 1 232 ? -27.092 -16.142 49.490 1.00 83.06 232 SER A C 1
ATOM 1967 O O . SER A 1 232 ? -27.160 -16.753 50.553 1.00 83.06 232 SER A O 1
ATOM 1969 N N . ILE A 1 233 ? -26.983 -14.810 49.429 1.00 83.50 233 ILE A N 1
ATOM 1970 C CA . ILE A 1 233 ? -26.842 -13.959 50.620 1.00 83.50 233 ILE A CA 1
ATOM 1971 C C . ILE A 1 233 ? -28.066 -14.102 51.535 1.00 83.50 233 ILE A C 1
ATOM 1973 O O . ILE A 1 233 ? -27.922 -14.261 52.746 1.00 83.50 233 ILE A O 1
ATOM 1977 N N . LEU A 1 234 ? -29.279 -14.102 50.969 1.00 83.12 234 LEU A N 1
ATOM 1978 C CA . LEU A 1 234 ? -30.509 -14.297 51.738 1.00 83.12 234 LEU A CA 1
ATOM 1979 C C . LEU A 1 234 ? -30.542 -15.667 52.432 1.00 83.12 234 LEU A C 1
ATOM 1981 O O . LEU A 1 234 ? -30.901 -15.753 53.605 1.00 83.12 234 LEU A O 1
ATOM 1985 N N . LYS A 1 235 ? -30.149 -16.732 51.729 1.00 81.06 235 LYS A N 1
ATOM 1986 C CA . LYS A 1 235 ? -30.121 -18.094 52.274 1.00 81.06 235 LYS A CA 1
ATOM 1987 C C . LYS A 1 235 ? -29.128 -18.222 53.434 1.00 81.06 235 LYS A C 1
ATOM 1989 O O . LYS A 1 235 ? -29.433 -18.885 54.425 1.00 81.06 235 LYS A O 1
ATOM 1994 N N . ASP A 1 236 ? -27.977 -17.564 53.344 1.00 78.56 236 ASP A N 1
ATOM 1995 C CA . ASP A 1 236 ? -26.978 -17.546 54.417 1.00 78.56 236 ASP A CA 1
ATOM 1996 C C . ASP A 1 236 ? -27.476 -16.771 55.648 1.00 78.56 236 ASP A C 1
ATOM 1998 O O . ASP A 1 236 ? -27.266 -17.208 56.786 1.00 78.56 236 ASP A O 1
ATOM 2002 N N . LEU A 1 237 ? -28.207 -15.671 55.434 1.00 77.25 237 LEU A N 1
ATOM 2003 C CA . LEU A 1 237 ? -28.858 -14.898 56.497 1.00 77.25 237 LEU A CA 1
ATOM 2004 C C . LEU A 1 237 ? -29.975 -15.687 57.202 1.00 77.25 237 LEU A C 1
ATOM 2006 O O . LEU A 1 237 ? -30.087 -15.620 58.426 1.00 77.25 237 LEU A O 1
ATOM 2010 N N . GLU A 1 238 ? -30.769 -16.462 56.459 1.00 78.38 238 GLU A N 1
ATOM 2011 C CA . GLU A 1 238 ? -31.867 -17.276 57.003 1.00 78.38 238 GLU A CA 1
ATOM 2012 C C . GLU A 1 238 ? -31.380 -18.515 57.772 1.00 78.38 238 GLU A C 1
ATOM 2014 O O . GLU A 1 238 ? -31.954 -18.864 58.803 1.00 78.38 238 GLU A O 1
ATOM 2019 N N . ASN A 1 239 ? -30.312 -19.171 57.309 1.00 68.00 239 ASN A N 1
ATOM 2020 C CA . ASN A 1 239 ? -29.835 -20.428 57.899 1.00 68.00 239 ASN A CA 1
ATOM 2021 C C . ASN A 1 239 ? -29.036 -20.252 59.194 1.00 68.00 239 ASN A C 1
ATOM 2023 O O . ASN A 1 239 ? -28.878 -21.205 59.957 1.00 68.00 239 ASN A O 1
ATOM 2027 N N . SER A 1 240 ? -28.512 -19.056 59.443 1.00 56.56 240 SER A N 1
ATOM 2028 C CA . SER A 1 240 ? -27.439 -18.879 60.423 1.00 56.56 240 SER A CA 1
ATOM 2029 C C . SER A 1 240 ? -27.848 -18.107 61.676 1.00 56.56 240 SER A C 1
ATOM 2031 O O . SER A 1 240 ? -27.042 -17.983 62.595 1.00 56.56 240 SER A O 1
ATOM 2033 N N . ASN A 1 241 ? -29.079 -17.584 61.742 1.00 56.38 241 ASN A N 1
ATOM 2034 C CA . ASN A 1 241 ? -29.581 -16.799 62.880 1.00 56.38 241 ASN A CA 1
ATOM 2035 C C . ASN A 1 241 ? -28.574 -15.710 63.348 1.00 56.38 241 ASN A C 1
ATOM 2037 O O . ASN A 1 241 ? -28.384 -15.487 64.545 1.00 56.38 241 ASN A O 1
ATOM 2041 N N . PHE A 1 242 ? -27.876 -15.081 62.388 1.00 53.56 242 PHE A N 1
ATOM 2042 C CA . PHE A 1 242 ? -26.636 -14.320 62.613 1.00 53.56 242 PHE A CA 1
ATOM 2043 C C . PHE A 1 242 ? -26.817 -13.044 63.443 1.00 53.56 242 PHE A C 1
ATOM 2045 O O . PHE A 1 242 ? -25.906 -12.666 64.176 1.00 53.56 242 PHE A O 1
ATOM 2052 N N . PHE A 1 243 ? -27.963 -12.374 63.323 1.00 56.81 243 PHE A N 1
ATOM 2053 C CA . PHE A 1 243 ? -28.178 -11.043 63.879 1.00 56.81 243 PHE A CA 1
ATOM 2054 C C . PHE A 1 243 ? -29.336 -11.041 64.882 1.00 56.81 243 PHE A C 1
ATOM 2056 O O . PHE A 1 243 ? -30.471 -11.376 64.545 1.00 56.81 243 PHE A O 1
ATOM 2063 N N . LYS A 1 244 ? -29.050 -10.658 66.131 1.00 53.97 244 LYS A N 1
ATOM 2064 C CA . LYS A 1 244 ? -30.059 -10.457 67.180 1.00 53.97 244 LYS A CA 1
ATOM 2065 C C . LYS A 1 244 ? -30.447 -8.977 67.258 1.00 53.97 244 LYS A C 1
ATOM 2067 O O . LYS A 1 244 ? -29.577 -8.109 67.218 1.00 53.97 244 LYS A O 1
ATOM 2072 N N . ILE A 1 245 ? -31.751 -8.710 67.365 1.00 53.53 245 ILE A N 1
ATOM 2073 C CA . ILE A 1 245 ? -32.331 -7.356 67.409 1.00 53.53 245 ILE A CA 1
ATOM 2074 C C . ILE A 1 245 ? -32.020 -6.691 68.759 1.00 53.53 245 ILE A C 1
ATOM 2076 O O . ILE A 1 245 ? -32.205 -7.317 69.805 1.00 53.53 245 ILE A O 1
ATOM 2080 N N . ILE A 1 246 ? -31.584 -5.426 68.738 1.00 53.53 246 ILE A N 1
ATOM 2081 C CA . ILE A 1 246 ? -31.178 -4.644 69.925 1.00 53.53 246 ILE A CA 1
ATOM 2082 C C . ILE A 1 246 ? -32.267 -4.618 71.011 1.00 53.53 246 ILE A C 1
ATOM 2084 O O . ILE A 1 246 ? -31.967 -4.812 72.194 1.00 53.53 246 ILE A O 1
ATOM 2088 N N . SER A 1 247 ? -33.536 -4.455 70.621 1.00 51.22 247 SER A N 1
ATOM 2089 C CA . SER A 1 247 ? -34.694 -4.467 71.527 1.00 51.22 247 SER A CA 1
ATOM 2090 C C . SER A 1 247 ? -34.801 -5.722 72.407 1.00 51.22 247 SER A C 1
ATOM 2092 O O . SER A 1 247 ? -35.476 -5.701 73.438 1.00 51.22 247 SER A O 1
ATOM 2094 N N . ASN A 1 248 ? -34.160 -6.826 72.010 1.00 53.66 248 ASN A N 1
ATOM 2095 C CA . ASN A 1 248 ? -34.262 -8.115 72.686 1.00 53.66 248 ASN A CA 1
ATOM 2096 C C . ASN A 1 248 ? -33.147 -8.365 73.717 1.00 53.66 248 ASN A C 1
ATOM 2098 O O . ASN A 1 248 ? -33.316 -9.264 74.535 1.00 53.66 248 ASN A O 1
ATOM 2102 N N . GLU A 1 249 ? -32.055 -7.586 73.724 1.00 53.81 249 GLU A N 1
ATOM 2103 C CA . GLU A 1 249 ? -30.906 -7.788 74.635 1.00 53.81 249 GLU A CA 1
ATOM 2104 C C . GLU A 1 249 ? -30.694 -6.657 75.656 1.00 53.81 249 GLU A C 1
ATOM 2106 O O . GLU A 1 249 ? -30.007 -6.858 76.658 1.00 53.81 249 GLU A O 1
ATOM 2111 N N . ILE A 1 250 ? -31.270 -5.468 75.444 1.00 59.03 250 ILE A N 1
ATOM 2112 C CA . ILE A 1 250 ? -31.092 -4.355 76.384 1.00 59.03 250 ILE A CA 1
ATOM 2113 C C . ILE A 1 250 ? -32.117 -4.437 77.522 1.00 59.03 250 ILE A C 1
ATOM 2115 O O . ILE A 1 250 ? -33.311 -4.200 77.322 1.00 59.03 250 ILE A O 1
ATOM 2119 N N . ASP A 1 251 ? -31.617 -4.685 78.733 1.00 55.44 251 ASP A N 1
ATOM 2120 C CA . ASP A 1 251 ? -32.406 -4.673 79.972 1.00 55.44 251 ASP A CA 1
ATOM 2121 C C . ASP A 1 251 ? -32.094 -3.468 80.888 1.00 55.44 251 ASP A C 1
ATOM 2123 O O . ASP A 1 251 ? -32.797 -3.235 81.871 1.00 55.44 251 ASP A O 1
ATOM 2127 N N . ASP A 1 252 ? -31.087 -2.651 80.546 1.00 62.78 252 ASP A N 1
ATOM 2128 C CA . ASP A 1 252 ? -30.719 -1.433 81.285 1.00 62.78 252 ASP A CA 1
ATOM 2129 C C . ASP A 1 252 ? -31.513 -0.203 80.803 1.00 62.78 252 ASP A C 1
ATOM 2131 O O . ASP A 1 252 ? -31.370 0.276 79.675 1.00 62.78 252 ASP A O 1
ATOM 2135 N N . LEU A 1 253 ? -32.316 0.356 81.709 1.00 66.38 253 LEU A N 1
ATOM 2136 C CA . LEU A 1 253 ? -33.207 1.497 81.491 1.00 66.38 253 LEU A CA 1
ATOM 2137 C C . LEU A 1 253 ? -32.471 2.788 81.062 1.00 66.38 253 LEU A C 1
ATOM 2139 O O . LEU A 1 253 ? -33.049 3.602 80.339 1.00 66.38 253 LEU A O 1
ATOM 2143 N N . LYS A 1 254 ? -31.201 2.988 81.457 1.00 69.19 254 LYS A N 1
ATOM 2144 C CA . LYS A 1 254 ? -30.379 4.120 80.975 1.00 69.19 254 LYS A CA 1
ATOM 2145 C C . LYS A 1 254 ? -29.947 3.928 79.526 1.00 69.19 254 LYS A C 1
ATOM 2147 O O . LYS A 1 254 ? -29.943 4.891 78.762 1.00 69.19 254 LYS A O 1
ATOM 2152 N N . LEU A 1 255 ? -29.602 2.699 79.150 1.00 67.69 255 LEU A N 1
ATOM 2153 C CA . LEU A 1 255 ? -29.135 2.378 77.805 1.00 67.69 255 LEU A CA 1
ATOM 2154 C C . LEU A 1 255 ? -30.278 2.462 76.780 1.00 67.69 255 LEU A C 1
ATOM 2156 O O . LEU A 1 255 ? -30.070 2.977 75.684 1.00 67.69 255 LEU A O 1
ATOM 2160 N N . ILE A 1 256 ? -31.500 2.062 77.165 1.00 69.56 256 ILE A N 1
ATOM 2161 C CA . ILE A 1 256 ? -32.707 2.224 76.331 1.00 69.56 256 ILE A CA 1
ATOM 2162 C C . ILE A 1 256 ? -32.963 3.706 76.022 1.00 69.56 256 ILE A C 1
ATOM 2164 O O . ILE A 1 256 ? -33.175 4.059 74.865 1.00 69.56 256 ILE A O 1
ATOM 2168 N N . LYS A 1 257 ? -32.891 4.591 77.029 1.00 74.44 257 LYS A N 1
ATOM 2169 C CA . LYS A 1 257 ? -33.107 6.039 76.837 1.00 74.44 257 LYS A CA 1
ATOM 2170 C C . LYS A 1 257 ? -32.066 6.666 75.900 1.00 74.44 257 LYS A C 1
ATOM 2172 O O . LYS A 1 257 ? -32.440 7.442 75.028 1.00 74.44 257 LYS A O 1
ATOM 2177 N N . LEU A 1 258 ? -30.792 6.280 76.024 1.00 76.75 258 LEU A N 1
ATOM 2178 C CA . LEU A 1 258 ? -29.726 6.733 75.118 1.00 76.75 258 LEU A CA 1
ATOM 2179 C C . LEU A 1 258 ? -29.954 6.272 73.668 1.00 76.75 258 LEU A C 1
ATOM 2181 O O . LEU A 1 258 ? -29.762 7.052 72.738 1.00 76.75 258 LEU A O 1
ATOM 2185 N N . LYS A 1 259 ? -30.392 5.024 73.459 1.00 73.62 259 LYS A N 1
ATOM 2186 C CA . LYS A 1 259 ? -30.683 4.498 72.115 1.00 73.62 259 LYS A CA 1
ATOM 2187 C C . LYS A 1 259 ? -31.916 5.137 71.477 1.00 73.62 259 LYS A C 1
ATOM 2189 O O . LYS A 1 259 ? -31.902 5.397 70.277 1.00 73.62 259 LYS A O 1
ATOM 2194 N N . ILE A 1 260 ? -32.946 5.447 72.266 1.00 79.69 260 ILE A N 1
ATOM 2195 C CA . ILE A 1 260 ? -34.109 6.215 71.799 1.00 79.69 260 ILE A CA 1
ATOM 2196 C C . ILE A 1 260 ? -33.665 7.587 71.268 1.00 79.69 260 ILE A C 1
ATOM 2198 O O . ILE A 1 260 ? -34.051 7.962 70.162 1.00 79.69 260 ILE A O 1
ATOM 2202 N N . GLU A 1 261 ? -32.806 8.303 72.000 1.00 79.19 261 GLU A N 1
ATOM 2203 C CA . GLU A 1 261 ? -32.267 9.602 71.570 1.00 79.19 261 GLU A CA 1
ATOM 2204 C C . GLU A 1 261 ? -31.400 9.480 70.298 1.00 79.19 261 GLU A C 1
ATOM 2206 O O . GLU A 1 261 ? -31.530 10.280 69.367 1.00 79.19 261 GLU A O 1
ATOM 2211 N N . GLU A 1 262 ? -30.571 8.431 70.201 1.00 78.06 262 GLU A N 1
ATOM 2212 C CA . GLU A 1 262 ? -29.787 8.110 68.998 1.00 78.06 262 GLU A CA 1
ATOM 2213 C C . GLU A 1 262 ? -30.695 7.897 67.770 1.00 78.06 262 GLU A C 1
ATOM 2215 O O . GLU A 1 262 ? -30.481 8.506 66.717 1.00 78.06 262 GLU A O 1
ATOM 2220 N N . TYR A 1 263 ? -31.736 7.066 67.893 1.00 80.31 263 TYR A N 1
ATOM 2221 C CA . TYR A 1 263 ? -32.652 6.761 66.790 1.00 80.31 263 TYR A CA 1
ATOM 2222 C C . TYR A 1 263 ? -33.527 7.945 66.394 1.00 80.31 263 TYR A C 1
ATOM 2224 O O . TYR A 1 263 ? -33.753 8.151 65.202 1.00 80.31 263 TYR A O 1
ATOM 2232 N N . GLN A 1 264 ? -33.972 8.767 67.346 1.00 82.44 264 GLN A N 1
ATOM 2233 C CA . GLN A 1 264 ? -34.694 10.001 67.036 1.00 82.44 264 GLN A CA 1
ATOM 2234 C C . GLN A 1 264 ? -33.836 10.959 66.192 1.00 82.44 264 GLN A C 1
ATOM 2236 O O . GLN A 1 264 ? -34.328 11.504 65.200 1.00 82.44 264 GLN A O 1
ATOM 2241 N N . ASN A 1 265 ? -32.545 11.103 66.516 1.00 81.94 265 ASN A N 1
ATOM 2242 C CA . ASN A 1 265 ? -31.611 11.906 65.722 1.00 81.94 265 ASN A CA 1
ATOM 2243 C C . ASN A 1 265 ? -31.373 11.315 64.323 1.00 81.94 265 ASN A C 1
ATOM 2245 O O . ASN A 1 265 ? -31.444 12.042 63.331 1.00 81.94 265 ASN A O 1
ATOM 2249 N N . LYS A 1 266 ? -31.164 9.996 64.211 1.00 81.50 266 LYS A N 1
ATOM 2250 C CA . LYS A 1 266 ? -31.004 9.322 62.908 1.00 81.50 266 LYS A CA 1
ATOM 2251 C C . LYS A 1 266 ? -32.243 9.452 62.022 1.00 81.50 266 LYS A C 1
ATOM 2253 O O . LYS A 1 266 ? -32.117 9.741 60.836 1.00 81.50 266 LYS A O 1
ATOM 2258 N N . ILE A 1 267 ? -33.437 9.302 62.596 1.00 85.94 267 ILE A N 1
ATOM 2259 C CA . ILE A 1 267 ? -34.708 9.495 61.886 1.00 85.94 267 ILE A CA 1
ATOM 2260 C C . ILE A 1 267 ? -34.813 10.924 61.358 1.00 85.94 267 ILE A C 1
ATOM 2262 O O . ILE A 1 267 ? -35.182 11.108 60.201 1.00 85.94 267 ILE A O 1
ATOM 2266 N N . LYS A 1 268 ? -34.461 11.928 62.169 1.00 85.62 268 LYS A N 1
ATOM 2267 C CA . LYS A 1 268 ? -34.487 13.333 61.748 1.00 85.62 268 LYS A CA 1
ATOM 2268 C C . LYS A 1 268 ? -33.541 13.592 60.570 1.00 85.62 268 LYS A C 1
ATOM 2270 O O . LYS A 1 268 ? -33.938 14.255 59.615 1.00 85.62 268 LYS A O 1
ATOM 2275 N N . ASN A 1 269 ? -32.335 13.024 60.604 1.00 84.69 269 ASN A N 1
ATOM 2276 C CA . ASN A 1 269 ? -31.369 13.139 59.508 1.00 84.69 269 ASN A CA 1
ATOM 2277 C C . ASN A 1 269 ? -31.865 12.445 58.229 1.00 84.69 269 ASN A C 1
ATOM 2279 O O . ASN A 1 269 ? -31.851 13.056 57.167 1.00 84.69 269 ASN A O 1
ATOM 2283 N N . LEU A 1 270 ? -32.377 11.213 58.325 1.00 82.88 270 LEU A N 1
ATOM 2284 C CA . LEU A 1 270 ? -32.934 10.495 57.169 1.00 82.88 270 LEU A CA 1
ATOM 2285 C C . LEU A 1 270 ? -34.143 11.212 56.561 1.00 82.88 270 LEU A C 1
ATOM 2287 O O . LEU A 1 270 ? -34.309 11.223 55.345 1.00 82.88 270 LEU A O 1
ATOM 2291 N N . GLN A 1 271 ? -34.996 11.816 57.393 1.00 88.31 271 GLN A N 1
ATOM 2292 C CA . GLN A 1 271 ? -36.115 12.627 56.915 1.00 88.31 271 GLN A CA 1
ATOM 2293 C C . GLN A 1 271 ? -35.624 13.842 56.125 1.00 88.31 271 GLN A C 1
ATOM 2295 O O . GLN A 1 271 ? -36.153 14.093 55.046 1.00 88.31 271 GLN A O 1
ATOM 2300 N N . PHE A 1 272 ? -34.593 14.531 56.620 1.00 86.12 272 PHE A N 1
ATOM 2301 C CA . PHE A 1 272 ? -33.971 15.657 55.924 1.00 86.12 272 PHE A CA 1
ATOM 2302 C C . PHE A 1 272 ? -33.342 15.239 54.585 1.00 86.12 272 PHE A C 1
ATOM 2304 O O . PHE A 1 272 ? -33.562 15.891 53.571 1.00 86.12 272 PHE A O 1
ATOM 2311 N N . GLU A 1 273 ? -32.618 14.118 54.539 1.00 85.25 273 GLU A N 1
ATOM 2312 C CA . GLU A 1 273 ? -32.042 13.592 53.293 1.00 85.25 273 GLU A CA 1
ATOM 2313 C C . GLU A 1 273 ? -33.115 13.217 52.260 1.00 85.25 273 GLU A C 1
ATOM 2315 O O . GLU A 1 273 ? -32.981 13.539 51.082 1.00 85.25 273 GLU A O 1
ATOM 2320 N N . ILE A 1 274 ? -34.201 12.569 52.696 1.00 86.44 274 ILE A N 1
ATOM 2321 C CA . ILE A 1 274 ? -35.346 12.242 51.834 1.00 86.44 274 ILE A CA 1
ATOM 2322 C C . ILE A 1 274 ? -36.017 13.509 51.298 1.00 86.44 274 ILE A C 1
ATOM 2324 O O . ILE A 1 274 ? -36.456 13.533 50.149 1.00 86.44 274 ILE A O 1
ATOM 2328 N N . GLU A 1 275 ? -36.147 14.538 52.131 1.00 86.19 275 GLU A N 1
ATOM 2329 C CA . GLU A 1 275 ? -36.739 15.815 51.742 1.00 86.19 275 GLU A CA 1
ATOM 2330 C C . GLU A 1 275 ? -35.858 16.549 50.724 1.00 86.19 275 GLU A C 1
ATOM 2332 O O . GLU A 1 275 ? -36.376 17.035 49.724 1.00 86.19 275 GLU A O 1
ATOM 2337 N N . ASN A 1 276 ? -34.532 16.513 50.889 1.00 85.19 276 ASN A N 1
ATOM 2338 C CA . ASN A 1 276 ? -33.595 17.062 49.907 1.00 85.19 276 ASN A CA 1
ATOM 2339 C C . ASN A 1 276 ? -33.691 16.362 48.546 1.00 85.19 276 ASN A C 1
ATOM 2341 O O . ASN A 1 276 ? -33.744 17.049 47.534 1.00 85.19 276 ASN A O 1
ATOM 2345 N N . ILE A 1 277 ? -33.772 15.023 48.509 1.00 84.44 277 ILE A N 1
ATOM 2346 C CA . ILE A 1 277 ? -33.946 14.278 47.245 1.00 84.44 277 ILE A CA 1
ATOM 2347 C C . ILE A 1 277 ? -35.259 14.675 46.557 1.00 84.44 277 ILE A C 1
ATOM 2349 O O . ILE A 1 277 ? -35.303 14.831 45.345 1.00 84.44 277 ILE A O 1
ATOM 2353 N N . LYS A 1 278 ? -36.336 14.859 47.328 1.00 80.44 278 LYS A N 1
ATOM 2354 C CA . LYS A 1 278 ? -37.651 15.228 46.787 1.00 80.44 278 LYS A CA 1
ATOM 2355 C C . LYS A 1 278 ? -37.738 16.654 46.261 1.00 80.44 278 LYS A C 1
ATOM 2357 O O . LYS A 1 278 ? -38.564 16.902 45.394 1.00 80.44 278 LYS A O 1
ATOM 2362 N N . ASN A 1 279 ? -36.966 17.566 46.841 1.00 81.38 279 ASN A N 1
ATOM 2363 C CA . ASN A 1 279 ? -36.960 18.971 46.453 1.00 81.38 279 ASN A CA 1
ATOM 2364 C C . ASN A 1 279 ? -36.069 19.238 45.225 1.00 81.38 279 ASN A C 1
ATOM 2366 O O . ASN A 1 279 ? -36.031 20.373 44.758 1.00 81.38 279 ASN A O 1
ATOM 2370 N N . ASP A 1 280 ? -35.351 18.231 44.717 1.00 80.06 280 ASP A N 1
ATOM 2371 C CA . ASP A 1 280 ? -34.601 18.327 43.465 1.00 80.06 280 ASP A CA 1
ATOM 2372 C C . ASP A 1 280 ? -35.566 18.288 42.267 1.00 80.06 280 ASP A C 1
ATOM 2374 O O . ASP A 1 280 ? -36.329 17.334 42.099 1.00 80.06 280 ASP A O 1
ATOM 2378 N N . GLU A 1 281 ? -35.529 19.321 41.421 1.00 73.75 281 GLU A N 1
ATOM 2379 C CA . GLU A 1 281 ? -36.404 19.450 40.245 1.00 73.75 281 GLU A CA 1
ATOM 2380 C C . GLU A 1 281 ? -36.250 18.269 39.266 1.00 73.75 281 GLU A C 1
ATOM 2382 O O . GLU A 1 281 ? -37.213 17.850 38.622 1.00 73.75 281 GLU A O 1
ATOM 2387 N N . THR A 1 282 ? -35.061 17.662 39.198 1.00 70.12 282 THR A N 1
ATOM 2388 C CA . THR A 1 282 ? -34.787 16.471 38.379 1.00 70.12 282 THR A CA 1
ATOM 2389 C C . THR A 1 282 ? -35.546 15.260 38.916 1.00 70.12 282 THR A C 1
ATOM 2391 O O . THR A 1 282 ? -36.047 14.433 38.150 1.00 70.12 282 THR A O 1
ATOM 2394 N N . PHE A 1 283 ? -35.696 15.163 40.240 1.00 79.44 283 PHE A N 1
ATOM 2395 C CA . PHE A 1 283 ? -36.384 14.048 40.880 1.00 79.44 283 PHE A CA 1
ATOM 2396 C C . PHE A 1 283 ? -37.903 14.064 40.635 1.00 79.44 283 PHE A C 1
ATOM 2398 O O . PHE A 1 283 ? -38.534 13.004 40.608 1.00 79.44 283 PHE A O 1
ATOM 2405 N N . GLU A 1 284 ? -38.510 15.224 40.357 1.00 75.06 284 GLU A N 1
ATOM 2406 C CA . GLU A 1 284 ? -39.919 15.298 39.931 1.00 75.06 284 GLU A CA 1
ATOM 2407 C C . GLU A 1 284 ? -40.173 14.573 38.599 1.00 75.06 284 GLU A C 1
ATOM 2409 O O . GLU A 1 284 ? -41.251 14.006 38.391 1.00 75.06 284 GLU A O 1
ATOM 2414 N N . ILE A 1 285 ? -39.179 14.561 37.707 1.00 74.06 285 ILE A N 1
ATOM 2415 C CA . ILE A 1 285 ? -39.221 13.827 36.435 1.00 74.06 285 ILE A CA 1
ATOM 2416 C C . ILE A 1 285 ? -38.914 12.347 36.680 1.00 74.06 285 ILE A C 1
ATOM 2418 O O . ILE A 1 285 ? -39.640 11.480 36.195 1.00 74.06 285 ILE A O 1
ATOM 2422 N N . ILE A 1 286 ? -37.883 12.054 37.480 1.00 79.25 286 ILE A N 1
ATOM 2423 C CA . ILE A 1 286 ? -37.451 10.682 37.796 1.00 79.25 286 ILE A CA 1
ATOM 2424 C C . ILE A 1 286 ? -38.564 9.895 38.504 1.00 79.25 286 ILE A C 1
ATOM 2426 O O . ILE A 1 286 ? -38.797 8.733 38.178 1.00 79.25 286 ILE A O 1
ATOM 2430 N N . SER A 1 287 ? -39.298 10.531 39.421 1.00 73.75 287 SER A N 1
ATOM 2431 C CA . SER A 1 287 ? -40.350 9.888 40.223 1.00 73.75 287 SER A CA 1
ATOM 2432 C C . SER A 1 287 ? -41.578 9.421 39.426 1.00 73.75 287 SER A C 1
ATOM 2434 O O . SER A 1 287 ? -42.353 8.605 39.930 1.00 73.75 287 SER A O 1
ATOM 2436 N N . ASP A 1 288 ? -41.753 9.887 38.184 1.00 77.88 288 ASP A N 1
ATOM 2437 C CA . ASP A 1 288 ? -42.837 9.473 37.292 1.00 77.88 288 ASP A CA 1
ATOM 2438 C C . ASP A 1 288 ? -42.287 8.833 36.010 1.00 77.88 288 ASP A C 1
ATOM 2440 O O . ASP A 1 288 ? -41.959 9.510 35.033 1.00 77.88 288 ASP A O 1
ATOM 2444 N N . LYS A 1 289 ? -42.255 7.494 35.985 1.00 69.06 289 LYS A N 1
ATOM 2445 C CA . LYS A 1 289 ? -41.753 6.708 34.843 1.00 69.06 289 LYS A CA 1
ATOM 2446 C C . LYS A 1 289 ? -42.478 6.997 33.526 1.00 69.06 289 LYS A C 1
ATOM 2448 O O . LYS A 1 289 ? -41.902 6.791 32.463 1.00 69.06 289 LYS A O 1
ATOM 2453 N N . THR A 1 290 ? -43.714 7.503 33.564 1.00 68.31 290 THR A N 1
ATOM 2454 C CA . THR A 1 290 ? -44.457 7.853 32.340 1.00 68.31 290 THR A CA 1
ATOM 2455 C C . THR A 1 290 ? -43.916 9.115 31.660 1.00 68.31 290 THR A C 1
ATOM 2457 O O . THR A 1 290 ? -44.126 9.303 30.463 1.00 68.31 290 THR A O 1
ATOM 2460 N N . LYS A 1 291 ? -43.159 9.950 32.387 1.00 77.94 291 LYS A N 1
ATOM 2461 C CA . LYS A 1 291 ? -42.509 11.157 31.854 1.00 77.94 291 LYS A CA 1
ATOM 2462 C C . LYS A 1 291 ? -41.136 10.888 31.238 1.00 77.94 291 LYS A C 1
ATOM 2464 O O . LYS A 1 291 ? -40.656 11.727 30.479 1.00 77.94 291 LYS A O 1
ATOM 2469 N N . TRP A 1 292 ? -40.519 9.736 31.523 1.00 82.56 292 TRP A N 1
ATOM 2470 C CA . TRP A 1 292 ? -39.170 9.402 31.049 1.00 82.56 292 TRP A CA 1
ATOM 2471 C C . TRP A 1 292 ? -39.108 9.348 29.523 1.00 82.56 292 TRP A C 1
ATOM 2473 O O . TRP A 1 292 ? -38.243 9.974 28.919 1.00 82.56 292 TRP A O 1
ATOM 2483 N N . GLU A 1 293 ? -40.063 8.661 28.888 1.00 76.56 293 GLU A N 1
ATOM 2484 C CA . GLU A 1 293 ? -40.091 8.531 27.427 1.00 76.56 293 GLU A CA 1
ATOM 2485 C C . GLU A 1 293 ? -40.189 9.886 26.725 1.00 76.56 293 GLU A C 1
ATOM 2487 O O . GLU A 1 293 ? -39.488 10.124 25.742 1.00 76.56 293 GLU A O 1
ATOM 2492 N N . GLN A 1 294 ? -41.047 10.778 27.229 1.00 80.56 294 GLN A N 1
ATOM 2493 C CA . GLN A 1 294 ? -41.211 12.108 26.652 1.00 80.56 294 GLN A CA 1
ATOM 2494 C C . GLN A 1 294 ? -39.940 12.943 26.847 1.00 80.56 294 GLN A C 1
ATOM 2496 O O . GLN A 1 294 ? -39.423 13.497 25.880 1.00 80.56 294 GLN A O 1
ATOM 2501 N N . TYR A 1 295 ? -39.382 12.941 28.059 1.00 83.00 295 TYR A N 1
ATOM 2502 C CA . TYR A 1 295 ? -38.142 13.645 28.381 1.00 83.00 295 TYR A CA 1
ATOM 2503 C C . TYR A 1 295 ? -36.964 13.185 27.502 1.00 83.00 295 TYR A C 1
ATOM 2505 O O . TYR A 1 295 ? -36.273 14.006 26.896 1.00 83.00 295 TYR A O 1
ATOM 2513 N N . PHE A 1 296 ? -36.767 11.871 27.351 1.00 86.44 296 PHE A N 1
ATOM 2514 C CA . PHE A 1 296 ? -35.705 11.326 26.504 1.00 86.44 296 PHE A CA 1
ATOM 2515 C C . PHE A 1 296 ? -35.918 11.636 25.020 1.00 86.44 296 PHE A C 1
ATOM 2517 O O . PHE A 1 296 ? -34.949 11.901 24.308 1.00 86.44 296 PHE A O 1
ATOM 2524 N N . ARG A 1 297 ? -37.163 11.633 24.524 1.00 83.25 297 ARG A N 1
ATOM 2525 C CA . ARG A 1 297 ? -37.464 12.026 23.136 1.00 83.25 297 ARG A CA 1
ATOM 2526 C C . ARG A 1 297 ? -37.137 13.491 22.871 1.00 83.25 297 ARG A C 1
ATOM 2528 O O . ARG A 1 297 ? -36.526 13.777 21.842 1.00 83.25 297 ARG A O 1
ATOM 2535 N N . ASP A 1 298 ? -37.490 14.384 23.789 1.00 84.75 298 ASP A N 1
ATOM 2536 C CA . ASP A 1 298 ? -37.247 15.820 23.640 1.00 84.75 298 ASP A CA 1
ATOM 2537 C C . ASP A 1 298 ? -35.739 16.123 23.608 1.00 84.75 298 ASP A C 1
ATOM 2539 O O . ASP A 1 298 ? -35.257 16.845 22.732 1.00 84.75 298 ASP A O 1
ATOM 2543 N N . ILE A 1 299 ? -34.958 15.482 24.485 1.00 83.69 299 ILE A N 1
ATOM 2544 C CA . ILE A 1 299 ? -33.492 15.597 24.460 1.00 83.69 299 ILE A CA 1
ATOM 2545 C C . ILE A 1 299 ? -32.908 14.984 23.186 1.00 83.69 299 ILE A C 1
ATOM 2547 O O . ILE A 1 299 ? -32.047 15.597 22.552 1.00 83.69 299 ILE A O 1
ATOM 2551 N N . LYS A 1 300 ? -33.394 13.812 22.758 1.00 86.06 300 LYS A N 1
ATOM 2552 C CA . LYS A 1 300 ? -32.939 13.170 21.517 1.00 86.06 300 LYS A CA 1
ATOM 2553 C C . LYS A 1 300 ? -33.137 14.077 20.307 1.00 86.06 300 LYS A C 1
ATOM 2555 O O . LYS A 1 300 ? -32.248 14.151 19.461 1.00 86.06 300 LYS A O 1
ATOM 2560 N N . LEU A 1 301 ? -34.264 14.783 20.228 1.00 86.25 301 LEU A N 1
ATOM 2561 C CA . LEU A 1 301 ? -34.547 15.725 19.145 1.00 86.25 301 LEU A CA 1
ATOM 2562 C C . LEU A 1 301 ? -33.543 16.891 19.132 1.00 86.25 301 LEU A C 1
ATOM 2564 O O . LEU A 1 301 ? -32.979 17.207 18.080 1.00 86.25 301 LEU A O 1
ATOM 2568 N N . ASN A 1 302 ? -33.262 17.475 20.299 1.00 85.06 302 ASN A N 1
ATOM 2569 C CA . ASN A 1 302 ? -32.286 18.559 20.437 1.00 85.06 302 ASN A CA 1
ATOM 2570 C C . ASN A 1 302 ? -30.870 18.107 20.057 1.00 85.06 302 ASN A C 1
ATOM 2572 O O . ASN A 1 302 ? -30.202 18.760 19.255 1.00 85.06 302 ASN A O 1
ATOM 2576 N N . LEU A 1 303 ? -30.433 16.958 20.575 1.00 83.56 303 LEU A N 1
ATOM 2577 C CA . LEU A 1 303 ? -29.124 16.385 20.259 1.00 83.56 303 LEU A CA 1
ATOM 2578 C C . LEU A 1 303 ? -29.010 16.024 18.770 1.00 83.56 303 LEU A C 1
ATOM 2580 O O . LEU A 1 303 ? -27.986 16.290 18.149 1.00 83.56 303 LEU A O 1
ATOM 2584 N N . THR A 1 304 ? -30.068 15.489 18.156 1.00 79.94 304 THR A N 1
ATOM 2585 C CA . THR A 1 304 ? -30.076 15.171 16.716 1.00 79.94 304 THR A CA 1
ATOM 2586 C C . THR A 1 304 ? -29.913 16.436 15.874 1.00 79.94 304 THR A C 1
ATOM 2588 O O . THR A 1 304 ? -29.129 16.450 14.928 1.00 79.94 304 THR A O 1
ATOM 2591 N N . THR A 1 305 ? -30.587 17.520 16.261 1.00 85.81 305 THR A N 1
ATOM 2592 C CA . THR A 1 305 ? -30.447 18.831 15.609 1.00 85.81 305 THR A CA 1
ATOM 2593 C C . THR A 1 305 ? -29.021 19.374 15.750 1.00 85.81 305 THR A C 1
ATOM 2595 O O . THR A 1 305 ? -28.426 19.836 14.775 1.00 85.81 305 THR A O 1
ATOM 2598 N N . GLN A 1 306 ? -28.425 19.267 16.944 1.00 85.94 306 GLN A N 1
ATOM 2599 C CA . GLN A 1 306 ? -27.030 19.658 17.172 1.00 85.94 306 GLN A CA 1
ATOM 2600 C C . GLN A 1 306 ? -26.062 18.830 16.319 1.00 85.94 306 GLN A C 1
ATOM 2602 O O . GLN A 1 306 ? -25.158 19.392 15.701 1.00 85.94 306 GLN A O 1
ATOM 2607 N N . LYS A 1 307 ? -26.266 17.510 16.249 1.00 76.88 307 LYS A N 1
ATOM 2608 C CA . LYS A 1 307 ? -25.470 16.605 15.417 1.00 76.88 307 LYS A CA 1
ATOM 2609 C C . LYS A 1 307 ? -25.514 17.023 13.945 1.00 76.88 307 LYS A C 1
ATOM 2611 O O . LYS A 1 307 ? -24.457 17.193 13.353 1.00 76.88 307 LYS A O 1
ATOM 2616 N N . GLN A 1 308 ? -26.701 17.273 13.390 1.00 78.69 308 GLN A N 1
ATOM 2617 C CA . GLN A 1 308 ? -26.857 17.722 11.999 1.00 78.69 308 GLN A CA 1
ATOM 2618 C C . GLN A 1 308 ? -26.126 19.045 11.722 1.00 78.69 308 GLN A C 1
ATOM 2620 O O . GLN A 1 308 ? -25.491 19.202 10.678 1.00 78.69 308 GLN A O 1
ATOM 2625 N N . SER A 1 309 ? -26.169 19.992 12.665 1.00 76.31 309 SER A N 1
ATOM 2626 C CA . SER A 1 309 ? -25.423 21.251 12.550 1.00 76.31 309 SER A CA 1
ATOM 2627 C C . SER A 1 309 ? -23.909 21.021 12.503 1.00 76.31 309 SER A C 1
ATOM 2629 O O . SER A 1 309 ? -23.228 21.615 11.668 1.00 76.31 309 SER A O 1
ATOM 2631 N N . LEU A 1 310 ? -23.380 20.154 13.372 1.00 74.31 310 LEU A N 1
ATOM 2632 C CA . LEU A 1 310 ? -21.952 19.820 13.412 1.00 74.31 310 LEU A CA 1
ATOM 2633 C C . LEU A 1 310 ? -21.515 19.034 12.169 1.00 74.31 310 LEU A C 1
ATOM 2635 O O . LEU A 1 310 ? -20.454 19.300 11.618 1.00 74.31 310 LEU A O 1
ATOM 2639 N N . GLU A 1 311 ? -22.341 18.111 11.676 1.00 70.25 311 GLU A N 1
ATOM 2640 C CA . GLU A 1 311 ? -22.090 17.390 10.421 1.00 70.25 311 GLU A CA 1
ATOM 2641 C C . GLU A 1 311 ? -22.035 18.349 9.225 1.00 70.25 311 GLU A C 1
ATOM 2643 O O . GLU A 1 311 ? -21.170 18.210 8.359 1.00 70.25 311 GLU A O 1
ATOM 2648 N N . SER A 1 312 ? -22.896 19.372 9.196 1.00 71.06 312 SER A N 1
ATOM 2649 C CA . SER A 1 312 ? -22.816 20.430 8.187 1.00 71.06 312 SER A CA 1
ATOM 2650 C C . SER A 1 312 ? -21.543 21.269 8.315 1.00 71.06 312 SER A C 1
ATOM 2652 O O . SER A 1 312 ? -21.004 21.680 7.287 1.00 71.06 312 SER A O 1
ATOM 2654 N N . GLU A 1 313 ? -21.067 21.550 9.529 1.00 72.31 313 GLU A N 1
ATOM 2655 C CA . GLU A 1 313 ? -19.806 22.266 9.757 1.00 72.31 313 GLU A CA 1
ATOM 2656 C C . GLU A 1 313 ? -18.610 21.432 9.284 1.00 72.31 313 GLU A C 1
ATOM 2658 O O . GLU A 1 313 ? -17.781 21.924 8.523 1.00 72.31 313 GLU A O 1
ATOM 2663 N N . VAL A 1 314 ? -18.585 20.138 9.611 1.00 62.06 314 VAL A N 1
ATOM 2664 C CA . VAL A 1 314 ? -17.601 19.184 9.084 1.00 62.06 314 VAL A CA 1
ATOM 2665 C C . VAL A 1 314 ? -17.652 19.127 7.556 1.00 62.06 314 VAL A C 1
ATOM 2667 O O . VAL A 1 314 ? -16.607 19.117 6.917 1.00 62.06 314 VAL A O 1
ATOM 2670 N N . LYS A 1 315 ? -18.841 19.140 6.943 1.00 59.34 315 LYS A N 1
ATOM 2671 C CA . LYS A 1 315 ? -18.985 19.158 5.478 1.00 59.34 315 LYS A CA 1
ATOM 2672 C C . LYS A 1 315 ? -18.436 20.447 4.856 1.00 59.34 315 LYS A C 1
ATOM 2674 O O . LYS A 1 315 ? -17.763 20.378 3.836 1.00 59.34 315 LYS A O 1
ATOM 2679 N N . LYS A 1 316 ? -18.650 21.608 5.486 1.00 61.00 316 LYS A N 1
ATOM 2680 C CA . LYS A 1 316 ? -18.032 22.878 5.055 1.00 61.00 316 LYS A CA 1
ATOM 2681 C C . LYS A 1 316 ? -16.507 22.826 5.137 1.00 61.00 316 LYS A C 1
ATOM 2683 O O . LYS A 1 316 ? -15.853 23.296 4.222 1.00 61.00 316 LYS A O 1
ATOM 2688 N N . LEU A 1 317 ? -15.961 22.192 6.175 1.00 55.81 317 LEU A N 1
ATOM 2689 C CA . LEU A 1 317 ? -14.522 21.936 6.301 1.00 55.81 317 LEU A CA 1
ATOM 2690 C C . LEU A 1 317 ? -13.997 20.891 5.291 1.00 55.81 317 LEU A C 1
ATOM 2692 O O . LEU A 1 317 ? -12.797 20.836 5.056 1.00 55.81 317 LEU A O 1
ATOM 2696 N N . ARG A 1 318 ? -14.871 20.048 4.719 1.00 47.19 318 ARG A N 1
ATOM 2697 C CA . ARG A 1 318 ? -14.534 18.968 3.766 1.00 47.19 318 ARG A CA 1
ATOM 2698 C C . ARG A 1 318 ? -14.642 19.373 2.288 1.00 47.19 318 ARG A C 1
ATOM 2700 O O . ARG A 1 318 ? -14.019 18.729 1.458 1.00 47.19 318 ARG A O 1
ATOM 2707 N N . ASN A 1 319 ? -15.431 20.390 1.942 1.00 36.91 319 ASN A N 1
ATOM 2708 C CA . ASN A 1 319 ? -15.869 20.642 0.560 1.00 36.91 319 ASN A CA 1
ATOM 2709 C C . ASN A 1 319 ? -14.830 21.270 -0.401 1.00 36.91 319 ASN A C 1
ATOM 2711 O O . ASN A 1 319 ? -15.203 21.572 -1.530 1.00 36.91 319 ASN A O 1
ATOM 2715 N N . GLU A 1 320 ? -13.558 21.423 -0.026 1.00 40.12 320 GLU A N 1
ATOM 2716 C CA . GLU A 1 320 ? -12.500 21.881 -0.955 1.00 40.12 320 GLU A CA 1
ATOM 2717 C C . GLU A 1 320 ? -11.388 20.846 -1.214 1.00 40.12 320 GLU A C 1
ATOM 2719 O O . GLU A 1 320 ? -10.433 21.144 -1.921 1.00 40.12 320 GLU A O 1
ATOM 2724 N N . ILE A 1 321 ? -11.527 19.595 -0.745 1.00 36.69 321 ILE A N 1
ATOM 2725 C CA . ILE A 1 321 ? -10.602 18.498 -1.088 1.00 36.69 321 ILE A CA 1
ATOM 2726 C C . ILE A 1 321 ? -11.404 17.213 -1.361 1.00 36.69 321 ILE A C 1
ATOM 2728 O O . ILE A 1 321 ? -12.101 16.701 -0.483 1.00 36.69 321 ILE A O 1
ATOM 2732 N N . HIS A 1 322 ? -11.317 16.682 -2.586 1.00 36.94 322 HIS A N 1
ATOM 2733 C CA . HIS A 1 322 ? -11.818 15.344 -2.922 1.00 36.94 322 HIS A CA 1
ATOM 2734 C C . HIS A 1 322 ? -11.013 14.255 -2.183 1.00 36.94 322 HIS A C 1
ATOM 2736 O O . HIS A 1 322 ? -9.803 14.372 -2.041 1.00 36.94 322 HIS A O 1
ATOM 2742 N N . GLU A 1 323 ? -11.704 13.171 -1.804 1.00 45.72 323 GLU A N 1
ATOM 2743 C CA . GLU A 1 323 ? -11.181 11.900 -1.256 1.00 45.72 323 GLU A CA 1
ATOM 2744 C C . GLU A 1 323 ? -10.755 11.899 0.226 1.00 45.72 323 GLU A C 1
ATOM 2746 O O . GLU A 1 323 ? -9.583 12.005 0.574 1.00 45.72 323 GLU A O 1
ATOM 2751 N N . TYR A 1 324 ? -11.713 11.643 1.129 1.00 48.78 324 TYR A N 1
ATOM 2752 C CA . TYR A 1 324 ? -11.410 11.187 2.491 1.00 48.78 324 TYR A CA 1
ATOM 2753 C C . TYR A 1 324 ? -12.086 9.844 2.772 1.00 48.78 324 TYR A C 1
ATOM 2755 O O . TYR A 1 324 ? -13.313 9.736 2.734 1.00 48.78 324 TYR A O 1
ATOM 2763 N N . PHE A 1 325 ? -11.287 8.825 3.087 1.00 58.00 325 PHE A N 1
ATOM 2764 C CA . PHE A 1 325 ? -11.779 7.548 3.592 1.00 58.00 325 PHE A CA 1
ATOM 2765 C C . PHE A 1 325 ? -12.307 7.712 5.025 1.00 58.00 325 PHE A C 1
ATOM 2767 O O . PHE A 1 325 ? -11.589 8.166 5.918 1.00 58.00 325 PHE A O 1
ATOM 2774 N N . ASP A 1 326 ? -13.566 7.344 5.263 1.00 61.97 326 ASP A N 1
ATOM 2775 C CA . ASP A 1 326 ? -14.184 7.431 6.589 1.00 61.97 326 ASP A CA 1
ATOM 2776 C C . ASP A 1 326 ? -13.968 6.122 7.370 1.00 61.97 326 ASP A C 1
ATOM 2778 O O . ASP A 1 326 ? -14.700 5.141 7.210 1.00 61.97 326 ASP A O 1
ATOM 2782 N N . LEU A 1 327 ? -12.944 6.114 8.232 1.00 70.69 327 LEU A N 1
ATOM 2783 C CA . LEU A 1 327 ? -12.589 4.959 9.062 1.00 70.69 327 LEU A CA 1
ATOM 2784 C C . LEU A 1 327 ? -13.704 4.570 10.052 1.00 70.69 327 LEU A C 1
ATOM 2786 O O . LEU A 1 327 ? -13.856 3.390 10.371 1.00 70.69 327 LEU A O 1
ATOM 2790 N N . TYR A 1 328 ? -14.523 5.529 10.499 1.00 61.75 328 TYR A N 1
ATOM 2791 C CA . TYR A 1 328 ? -15.668 5.259 11.372 1.00 61.75 328 TYR A CA 1
ATOM 2792 C C . TYR A 1 328 ? -16.807 4.581 10.604 1.00 61.75 328 TYR A C 1
ATOM 2794 O O . TYR A 1 328 ? -17.412 3.621 11.081 1.00 61.75 328 TYR A O 1
ATOM 2802 N N . LEU A 1 329 ? -17.090 5.038 9.383 1.00 59.72 329 LEU A N 1
ATOM 2803 C CA . LEU A 1 329 ? -18.044 4.351 8.518 1.00 59.72 329 LEU A CA 1
ATOM 2804 C C . LEU A 1 329 ? -17.552 2.940 8.180 1.00 59.72 329 LEU A C 1
ATOM 2806 O O . LEU A 1 329 ? -18.342 1.995 8.196 1.00 59.72 329 LEU A O 1
ATOM 2810 N N . PHE A 1 330 ? -16.247 2.778 7.938 1.00 73.19 330 PHE A N 1
ATOM 2811 C CA . PHE A 1 330 ? -15.642 1.466 7.748 1.00 73.19 330 PHE A CA 1
ATOM 2812 C C . PHE A 1 330 ? -15.865 0.560 8.961 1.00 73.19 330 PHE A C 1
ATOM 2814 O O . PHE A 1 330 ? -16.406 -0.533 8.784 1.00 73.19 330 PHE A O 1
ATOM 2821 N N . SER A 1 331 ? -15.530 1.019 10.174 1.00 74.06 331 SER A N 1
ATOM 2822 C CA . SER A 1 331 ? -15.714 0.237 11.402 1.00 74.06 331 SER A CA 1
ATOM 2823 C C . SER A 1 331 ? -17.185 -0.137 11.616 1.00 74.06 331 SER A C 1
ATOM 2825 O O . SER A 1 331 ? -17.493 -1.300 11.859 1.00 74.06 331 SER A O 1
ATOM 2827 N N . LYS A 1 332 ? -18.123 0.792 11.400 1.00 69.44 332 LYS A N 1
ATOM 2828 C CA . LYS A 1 332 ? -19.568 0.524 11.490 1.00 69.44 332 LYS A CA 1
ATOM 2829 C C . LYS A 1 332 ? -20.048 -0.510 10.470 1.00 69.44 332 LYS A C 1
ATOM 2831 O O . LYS A 1 332 ? -20.868 -1.368 10.798 1.00 69.44 332 LYS A O 1
ATOM 2836 N N . ASN A 1 333 ? -19.555 -0.444 9.237 1.00 70.38 333 ASN A N 1
ATOM 2837 C CA . ASN A 1 333 ? -19.969 -1.364 8.183 1.00 70.38 333 ASN A CA 1
ATOM 2838 C C . ASN A 1 333 ? -19.487 -2.792 8.460 1.00 70.38 333 ASN A C 1
ATOM 2840 O O . ASN A 1 333 ? -20.256 -3.736 8.263 1.00 70.38 333 ASN A O 1
ATOM 2844 N N . ILE A 1 334 ? -18.265 -2.961 8.978 1.00 79.81 334 ILE A N 1
ATOM 2845 C CA . ILE A 1 334 ? -17.717 -4.293 9.280 1.00 79.81 334 ILE A CA 1
ATOM 2846 C C . ILE A 1 334 ? -18.404 -4.973 10.475 1.00 79.81 334 ILE A C 1
ATOM 2848 O O . ILE A 1 334 ? -18.411 -6.202 10.525 1.00 79.81 334 ILE A O 1
ATOM 2852 N N . VAL A 1 335 ? -19.062 -4.223 11.375 1.00 72.88 335 VAL A N 1
ATOM 2853 C CA . VAL A 1 335 ? -19.865 -4.793 12.484 1.00 72.88 335 VAL A CA 1
ATOM 2854 C C . VAL A 1 335 ? -20.934 -5.754 11.964 1.00 72.88 335 VAL A C 1
ATOM 2856 O O . VAL A 1 335 ? -21.172 -6.798 12.565 1.00 72.88 335 VAL A O 1
ATOM 2859 N N . ASN A 1 336 ? -21.549 -5.447 10.819 1.00 70.88 336 ASN A N 1
ATOM 2860 C CA . ASN A 1 336 ? -22.626 -6.260 10.246 1.00 70.88 336 ASN A CA 1
ATOM 2861 C C . ASN A 1 336 ? -22.121 -7.390 9.330 1.00 70.88 336 ASN A C 1
ATOM 2863 O O . ASN A 1 336 ? -22.918 -8.163 8.785 1.00 70.88 336 ASN A O 1
ATOM 2867 N N . ILE A 1 337 ? -20.806 -7.495 9.125 1.00 73.12 337 ILE A N 1
ATOM 2868 C CA . ILE A 1 337 ? -20.201 -8.511 8.271 1.00 73.12 337 ILE A CA 1
ATOM 2869 C C . ILE A 1 337 ? -19.875 -9.740 9.117 1.00 73.12 337 ILE A C 1
ATOM 2871 O O . ILE A 1 337 ? -19.020 -9.701 9.991 1.00 73.12 337 ILE A O 1
ATOM 2875 N N . THR A 1 338 ? -20.545 -10.855 8.827 1.00 78.75 338 THR A N 1
ATOM 2876 C CA . THR A 1 338 ? -20.466 -12.094 9.625 1.00 78.75 338 THR A CA 1
ATOM 2877 C C . THR A 1 338 ? -19.807 -13.266 8.893 1.00 78.75 338 THR A C 1
ATOM 2879 O O . THR A 1 338 ? -19.842 -14.404 9.357 1.00 78.75 338 THR A O 1
ATOM 2882 N N . SER A 1 339 ? -19.225 -13.028 7.716 1.00 82.06 339 SER A N 1
ATOM 2883 C CA . SER A 1 339 ? -18.574 -14.067 6.909 1.00 82.06 339 SER A CA 1
ATOM 2884 C C . SER A 1 339 ? -17.383 -13.513 6.140 1.00 82.06 339 SER A C 1
ATOM 2886 O O . SER A 1 339 ? -17.483 -12.411 5.600 1.00 82.06 339 SER A O 1
ATOM 2888 N N . GLN A 1 340 ? -16.329 -14.322 6.000 1.00 86.75 340 GLN A N 1
ATOM 2889 C CA . GLN A 1 340 ? -15.107 -13.977 5.265 1.00 86.75 340 GLN A CA 1
ATOM 2890 C C . GLN A 1 340 ? -15.383 -13.476 3.841 1.00 86.75 340 GLN A C 1
ATOM 2892 O O . GLN A 1 340 ? -14.925 -12.394 3.502 1.00 86.75 340 GLN A O 1
ATOM 2897 N N . ASP A 1 341 ? -16.214 -14.171 3.059 1.00 75.25 341 ASP A N 1
ATOM 2898 C CA . ASP A 1 341 ? -16.509 -13.794 1.664 1.00 75.25 341 ASP A CA 1
ATOM 2899 C C . ASP A 1 341 ? -17.128 -12.389 1.537 1.00 75.25 341 ASP A C 1
ATOM 2901 O O . ASP A 1 341 ? -16.854 -11.650 0.595 1.00 75.25 341 ASP A O 1
ATOM 2905 N N . LYS A 1 342 ? -17.972 -11.994 2.501 1.00 74.00 342 LYS A N 1
ATOM 2906 C CA . LYS A 1 342 ? -18.567 -10.646 2.538 1.00 74.00 342 LYS A CA 1
ATOM 2907 C C . LYS A 1 342 ? -17.545 -9.590 2.952 1.00 74.00 342 LYS A C 1
ATOM 2909 O O . LYS A 1 342 ? -17.621 -8.466 2.469 1.00 74.00 342 LYS A O 1
ATOM 2914 N N . PHE A 1 343 ? -16.628 -9.938 3.853 1.00 83.00 343 PHE A N 1
ATOM 2915 C CA . PHE A 1 343 ? -15.555 -9.042 4.278 1.00 83.00 343 PHE A CA 1
ATOM 2916 C C . PHE A 1 343 ? -14.564 -8.803 3.143 1.00 83.00 343 PHE A C 1
ATOM 2918 O O . PHE A 1 343 ? -14.214 -7.664 2.869 1.00 83.00 343 PHE A O 1
ATOM 2925 N N . GLU A 1 344 ? -14.205 -9.865 2.427 1.00 78.38 344 GLU A N 1
ATOM 2926 C CA . GLU A 1 344 ? -13.401 -9.819 1.210 1.00 78.38 344 GLU A CA 1
ATOM 2927 C C . GLU A 1 344 ? -14.014 -8.886 0.160 1.00 78.38 344 GLU A C 1
ATOM 2929 O O . GLU A 1 344 ? -13.368 -7.919 -0.231 1.00 78.38 344 GLU A O 1
ATOM 2934 N N . GLN A 1 345 ? -15.283 -9.090 -0.209 1.00 66.56 345 GLN A N 1
ATOM 2935 C CA . GLN A 1 345 ? -15.979 -8.220 -1.171 1.00 66.56 345 GLN A CA 1
ATOM 2936 C C . GLN A 1 345 ? -16.046 -6.758 -0.714 1.00 66.56 345 GLN A C 1
ATOM 2938 O O . GLN A 1 345 ? -16.011 -5.840 -1.534 1.00 66.56 345 GLN A O 1
ATOM 2943 N N . TYR A 1 346 ? -16.183 -6.531 0.594 1.00 71.00 346 TYR A N 1
ATOM 2944 C CA . TYR A 1 346 ? -16.208 -5.184 1.144 1.00 71.00 346 TYR A CA 1
ATOM 2945 C C . TYR A 1 346 ? -14.833 -4.517 1.051 1.00 71.00 346 TYR A C 1
ATOM 2947 O O . TYR A 1 346 ? -14.747 -3.396 0.554 1.00 71.00 346 TYR A O 1
ATOM 2955 N N . LEU A 1 347 ? -13.765 -5.222 1.437 1.00 73.38 347 LEU A N 1
ATOM 2956 C CA . LEU A 1 347 ? -12.392 -4.740 1.295 1.00 73.38 347 LEU A CA 1
ATOM 2957 C C . LEU A 1 347 ? -12.054 -4.446 -0.166 1.00 73.38 347 LEU A C 1
ATOM 2959 O O . LEU A 1 347 ? -11.567 -3.362 -0.451 1.00 73.38 347 LEU A O 1
ATOM 2963 N N . GLU A 1 348 ? -12.378 -5.339 -1.104 1.00 66.88 348 GLU A N 1
ATOM 2964 C CA . GLU A 1 348 ? -12.171 -5.097 -2.542 1.00 66.88 348 GLU A CA 1
ATOM 2965 C C . GLU A 1 348 ? -12.821 -3.796 -3.026 1.00 66.88 348 GLU A C 1
ATOM 2967 O O . GLU A 1 348 ? -12.324 -3.164 -3.955 1.00 66.88 348 GLU A O 1
ATOM 2972 N N . SER A 1 349 ? -13.926 -3.386 -2.399 1.00 58.47 349 SER A N 1
ATOM 2973 C CA . SER A 1 349 ? -14.653 -2.174 -2.773 1.00 58.47 349 SER A CA 1
ATOM 2974 C C . SER A 1 349 ? -14.064 -0.876 -2.228 1.00 58.47 349 SER A C 1
ATOM 2976 O O . SER A 1 349 ? -14.495 0.179 -2.682 1.00 58.47 349 SER A O 1
ATOM 2978 N N . CYS A 1 350 ? -13.161 -0.941 -1.245 1.00 61.97 350 CYS A N 1
ATOM 2979 C CA . CYS A 1 350 ? -12.651 0.246 -0.554 1.00 61.97 350 CYS A CA 1
ATOM 2980 C C . CYS A 1 350 ? -11.150 0.190 -0.209 1.00 61.97 350 CYS A C 1
ATOM 2982 O O . CYS A 1 350 ? -10.666 1.005 0.578 1.00 61.97 350 CYS A O 1
ATOM 2984 N N . TYR A 1 351 ? -10.416 -0.812 -0.707 1.00 73.38 351 TYR A N 1
ATOM 2985 C CA . TYR A 1 351 ? -9.023 -1.060 -0.322 1.00 73.38 351 TYR A CA 1
ATOM 2986 C C . TYR A 1 351 ? -8.092 0.074 -0.748 1.00 73.38 351 TYR A C 1
ATOM 2988 O O . TYR A 1 351 ? -7.197 0.433 0.002 1.00 73.38 351 TYR A O 1
ATOM 2996 N N . SER A 1 352 ? -8.315 0.658 -1.921 1.00 61.47 352 SER A N 1
ATOM 2997 C CA . SER A 1 352 ? -7.532 1.780 -2.453 1.00 61.47 352 SER A CA 1
ATOM 2998 C C . SER A 1 352 ? -7.643 3.022 -1.585 1.00 61.47 352 SER A C 1
ATOM 3000 O O . SER A 1 352 ? -6.644 3.632 -1.214 1.00 61.47 352 SER A O 1
ATOM 3002 N N . GLU A 1 353 ? -8.875 3.390 -1.243 1.00 65.44 353 GLU A N 1
ATOM 3003 C CA . GLU A 1 353 ? -9.165 4.525 -0.381 1.00 65.44 353 GLU A CA 1
ATOM 3004 C C . GLU A 1 353 ? -8.594 4.279 1.018 1.00 65.44 353 GLU A C 1
ATOM 3006 O O . GLU A 1 353 ? -8.013 5.184 1.614 1.00 65.44 353 GLU A O 1
ATOM 3011 N N . PHE A 1 354 ? -8.695 3.039 1.507 1.00 74.00 354 PHE A N 1
ATOM 3012 C CA . PHE A 1 354 ? -8.081 2.608 2.758 1.00 74.00 354 PHE A CA 1
ATOM 3013 C C . PHE A 1 354 ? -6.547 2.722 2.702 1.00 74.00 354 PHE A C 1
ATOM 3015 O O . PHE A 1 354 ? -5.946 3.333 3.579 1.00 74.00 354 PHE A O 1
ATOM 3022 N N . GLU A 1 355 ? -5.891 2.195 1.667 1.00 73.56 355 GLU A N 1
ATOM 3023 C CA . GLU A 1 355 ? -4.432 2.241 1.517 1.00 73.56 355 GLU A CA 1
ATOM 3024 C C . GLU A 1 355 ? -3.913 3.682 1.477 1.00 73.56 355 GLU A C 1
ATOM 3026 O O . GLU A 1 355 ? -3.013 4.026 2.247 1.00 73.56 355 GLU A O 1
ATOM 3031 N N . ASN A 1 356 ? -4.523 4.542 0.660 1.00 66.69 356 ASN A N 1
ATOM 3032 C CA . ASN A 1 356 ? -4.155 5.957 0.567 1.00 66.69 356 ASN A CA 1
ATOM 3033 C C . ASN A 1 356 ? -4.356 6.689 1.898 1.00 66.69 356 ASN A C 1
ATOM 3035 O O . ASN A 1 356 ? -3.508 7.481 2.313 1.00 66.69 356 ASN A O 1
ATOM 3039 N N . PHE A 1 357 ? -5.449 6.389 2.603 1.00 74.12 357 PHE A N 1
ATOM 3040 C CA . PHE A 1 357 ? -5.724 6.964 3.912 1.00 74.12 357 PHE A CA 1
ATOM 3041 C C . PHE A 1 357 ? -4.602 6.664 4.907 1.00 74.12 357 PHE A C 1
ATOM 3043 O O . PHE A 1 357 ? -4.048 7.599 5.480 1.00 74.12 357 PHE A O 1
ATOM 3050 N N . PHE A 1 358 ? -4.191 5.402 5.054 1.00 75.81 358 PHE A N 1
ATOM 3051 C CA . PHE A 1 358 ? -3.128 5.027 5.994 1.00 75.81 358 PHE A CA 1
ATOM 3052 C C . PHE A 1 358 ? -1.741 5.571 5.616 1.00 75.81 358 PHE A C 1
ATOM 3054 O O . PHE A 1 358 ? -0.922 5.788 6.505 1.00 75.81 358 PHE A O 1
ATOM 3061 N N . GLN A 1 359 ? -1.469 5.854 4.338 1.00 68.75 359 GLN A N 1
ATOM 3062 C CA . GLN A 1 359 ? -0.209 6.490 3.923 1.00 68.75 359 GLN A CA 1
ATOM 3063 C C . GLN A 1 359 ? -0.089 7.959 4.364 1.00 68.75 359 GLN A C 1
ATOM 3065 O O . GLN A 1 359 ? 1.023 8.465 4.485 1.00 68.75 359 GLN A O 1
ATOM 3070 N N . SER A 1 360 ? -1.215 8.639 4.598 1.00 64.56 360 SER A N 1
ATOM 3071 C CA . SER A 1 360 ? -1.272 10.074 4.925 1.00 64.56 360 SER A CA 1
ATOM 3072 C C . SER A 1 360 ? -1.413 10.381 6.423 1.00 64.56 360 SER A C 1
ATOM 3074 O O . SER A 1 360 ? -1.580 11.541 6.801 1.00 64.56 360 SER A O 1
ATOM 3076 N N . LYS A 1 361 ? -1.419 9.354 7.283 1.00 66.94 361 LYS A N 1
ATOM 3077 C CA . LYS A 1 361 ? -1.806 9.459 8.698 1.00 66.94 361 LYS A CA 1
ATOM 3078 C C . LYS A 1 361 ? -0.684 9.039 9.633 1.00 66.94 361 LYS A C 1
ATOM 3080 O O . LYS A 1 361 ? 0.104 8.158 9.308 1.00 66.94 361 LYS A O 1
ATOM 3085 N N . ASP A 1 362 ? -0.647 9.644 10.818 1.00 69.50 362 ASP A N 1
ATOM 3086 C CA . ASP A 1 362 ? 0.233 9.206 11.903 1.00 69.50 362 ASP A CA 1
ATOM 3087 C C . ASP A 1 362 ? -0.458 8.086 12.697 1.00 69.50 362 ASP A C 1
ATOM 3089 O O . ASP A 1 362 ? -1.639 8.175 13.046 1.00 69.50 362 ASP A O 1
ATOM 3093 N N . PHE A 1 363 ? 0.289 7.026 13.009 1.00 71.00 363 PHE A N 1
ATOM 3094 C CA . PHE A 1 363 ? -0.164 5.929 13.860 1.00 71.00 363 PHE A CA 1
ATOM 3095 C C . PHE A 1 363 ? -0.781 6.404 15.179 1.00 71.00 363 PHE A C 1
ATOM 3097 O O . PHE A 1 363 ? -1.815 5.877 15.600 1.00 71.00 363 PHE A O 1
ATOM 3104 N N . LYS A 1 364 ? -0.198 7.429 15.812 1.00 73.12 364 LYS A N 1
ATOM 3105 C CA . LYS A 1 364 ? -0.693 7.965 17.089 1.00 73.12 364 LYS A CA 1
ATOM 3106 C C . LYS A 1 364 ? -2.109 8.533 16.990 1.00 73.12 364 LYS A C 1
ATOM 3108 O O . LYS A 1 364 ? -2.802 8.582 18.005 1.00 73.12 364 LYS A O 1
ATOM 3113 N N . GLU A 1 365 ? -2.549 8.944 15.800 1.00 68.62 365 GLU A N 1
ATOM 3114 C CA . GLU A 1 365 ? -3.909 9.445 15.578 1.00 68.62 365 GLU A CA 1
ATOM 3115 C C . GLU A 1 365 ? -4.951 8.323 15.583 1.00 68.62 365 GLU A C 1
ATOM 3117 O O . GLU A 1 365 ? -6.062 8.538 16.063 1.00 68.62 365 GLU A O 1
ATOM 3122 N N . LEU A 1 366 ? -4.595 7.140 15.072 1.00 78.62 366 LEU A N 1
ATOM 3123 C CA . LEU A 1 366 ? -5.547 6.077 14.722 1.00 78.62 366 LEU A CA 1
ATOM 3124 C C . LEU A 1 366 ? -5.414 4.808 15.572 1.00 78.62 366 LEU A C 1
ATOM 3126 O O . LEU A 1 366 ? -6.113 3.827 15.323 1.00 78.62 366 LEU A O 1
ATOM 3130 N N . HIS A 1 367 ? -4.534 4.806 16.577 1.00 78.19 367 HIS A N 1
ATOM 3131 C CA . HIS A 1 367 ? -4.288 3.649 17.444 1.00 78.19 367 HIS A CA 1
ATOM 3132 C C . HIS A 1 367 ? -5.587 3.000 17.949 1.00 78.19 367 HIS A C 1
ATOM 3134 O O . HIS A 1 367 ? -5.804 1.803 17.765 1.00 78.19 367 HIS A O 1
ATOM 3140 N N . THR A 1 368 ? -6.467 3.791 18.569 1.00 76.69 368 THR A N 1
ATOM 3141 C CA . THR A 1 368 ? -7.724 3.295 19.148 1.00 76.69 368 THR A CA 1
ATOM 3142 C C . THR A 1 368 ? -8.689 2.784 18.079 1.00 76.69 368 THR A C 1
ATOM 3144 O O . THR A 1 368 ? -9.342 1.766 18.288 1.00 76.69 368 THR A O 1
ATOM 3147 N N . ASP A 1 369 ? -8.755 3.437 16.918 1.00 83.19 369 ASP A N 1
ATOM 3148 C CA . ASP A 1 369 ? -9.636 3.007 15.828 1.00 83.19 369 ASP A CA 1
ATOM 3149 C C . ASP A 1 369 ? -9.221 1.634 15.279 1.00 83.19 369 ASP A C 1
ATOM 3151 O O . ASP A 1 369 ? -10.070 0.790 14.991 1.00 83.19 369 ASP A O 1
ATOM 3155 N N . ILE A 1 370 ? -7.913 1.373 15.187 1.00 87.06 370 ILE A N 1
ATOM 3156 C CA . ILE A 1 370 ? -7.386 0.073 14.751 1.00 87.06 370 ILE A CA 1
ATOM 3157 C C . ILE A 1 370 ? -7.681 -1.015 15.780 1.00 87.06 370 ILE A C 1
ATOM 3159 O O . ILE A 1 370 ? -8.057 -2.123 15.392 1.00 87.06 370 ILE A O 1
ATOM 3163 N N . GLU A 1 371 ? -7.546 -0.721 17.077 1.00 85.12 371 GLU A N 1
ATOM 3164 C CA . GLU A 1 371 ? -7.924 -1.668 18.132 1.00 85.12 371 GLU A CA 1
ATOM 3165 C C . GLU A 1 371 ? -9.399 -2.065 18.012 1.00 85.12 371 GLU A C 1
ATOM 3167 O O . GLU A 1 371 ? -9.702 -3.259 18.009 1.00 85.12 371 GLU A O 1
ATOM 3172 N N . ILE A 1 372 ? -10.290 -1.090 17.802 1.00 82.00 372 ILE A N 1
ATOM 3173 C CA . ILE A 1 372 ? -11.723 -1.327 17.582 1.00 82.00 372 ILE A CA 1
ATOM 3174 C C . ILE A 1 372 ? -11.949 -2.192 16.335 1.00 82.00 372 ILE A C 1
ATOM 3176 O O . ILE A 1 372 ? -12.699 -3.167 16.380 1.00 82.00 372 ILE A O 1
ATOM 3180 N N . ILE A 1 373 ? -11.289 -1.880 15.216 1.00 89.12 373 ILE A N 1
ATOM 3181 C CA . ILE A 1 373 ? -11.415 -2.655 13.971 1.00 89.12 373 ILE A CA 1
ATOM 3182 C C . ILE A 1 373 ? -10.987 -4.112 14.184 1.00 89.12 373 ILE A C 1
ATOM 3184 O O . ILE A 1 373 ? -11.706 -5.031 13.783 1.00 89.12 373 ILE A O 1
ATOM 3188 N N . LEU A 1 374 ? -9.841 -4.342 14.831 1.00 90.31 374 LEU A N 1
ATOM 3189 C CA . LEU A 1 374 ? -9.342 -5.689 15.117 1.00 90.31 374 LEU A CA 1
ATOM 3190 C C . LEU A 1 374 ? -10.248 -6.437 16.100 1.00 90.31 374 LEU A C 1
ATOM 3192 O O . LEU A 1 374 ? -10.434 -7.648 15.961 1.00 90.31 374 LEU A O 1
ATOM 3196 N N . GLU A 1 375 ? -10.837 -5.739 17.068 1.00 87.69 375 GLU A N 1
ATOM 3197 C CA . GLU A 1 375 ? -11.814 -6.316 17.983 1.00 87.69 375 GLU A CA 1
ATOM 3198 C C . GLU A 1 375 ? -13.079 -6.765 17.243 1.00 87.69 375 GLU A C 1
ATOM 3200 O O . GLU A 1 375 ? -13.482 -7.918 17.393 1.00 87.69 375 GLU A O 1
ATOM 3205 N N . ILE A 1 376 ? -13.646 -5.926 16.371 1.00 83.94 376 ILE A N 1
ATOM 3206 C CA . ILE A 1 376 ? -14.814 -6.288 15.552 1.00 83.94 376 ILE A CA 1
ATOM 3207 C C . ILE A 1 376 ? -14.496 -7.497 14.662 1.00 83.94 376 ILE A C 1
ATOM 3209 O O . ILE A 1 376 ? -15.279 -8.447 14.592 1.00 83.94 376 ILE A O 1
ATOM 3213 N N . ILE A 1 377 ? -13.323 -7.509 14.018 1.00 90.12 377 ILE A N 1
ATOM 3214 C CA . ILE A 1 377 ? -12.865 -8.635 13.189 1.00 90.12 377 ILE A CA 1
ATOM 3215 C C . ILE A 1 377 ? -12.786 -9.929 14.010 1.00 90.12 377 ILE A C 1
ATOM 3217 O O . ILE A 1 377 ? -13.219 -10.989 13.546 1.00 90.12 377 ILE A O 1
ATOM 3221 N N . ASN A 1 378 ? -12.254 -9.845 15.233 1.00 87.69 378 ASN A N 1
ATOM 3222 C CA . ASN A 1 378 ? -12.161 -10.963 16.166 1.00 87.69 378 ASN A CA 1
ATOM 3223 C C . ASN A 1 378 ? -13.539 -11.463 16.614 1.00 87.69 378 ASN A C 1
ATOM 3225 O O . ASN A 1 378 ? -13.775 -12.671 16.582 1.00 87.69 378 ASN A O 1
ATOM 3229 N N . GLN A 1 379 ? -14.431 -10.555 17.019 1.00 86.88 379 GLN A N 1
ATOM 3230 C CA . GLN A 1 379 ? -15.784 -10.870 17.482 1.00 86.88 379 GLN A CA 1
ATOM 3231 C C . GLN A 1 379 ? -16.606 -11.547 16.375 1.00 86.88 379 GLN A C 1
ATOM 3233 O O . GLN A 1 379 ? -17.246 -12.572 16.615 1.00 86.88 379 GLN A O 1
ATOM 3238 N N . ASN A 1 380 ? -16.524 -11.031 15.146 1.00 85.44 380 ASN A N 1
ATOM 3239 C CA . ASN A 1 380 ? -17.275 -11.550 14.003 1.00 85.44 380 ASN A CA 1
ATOM 3240 C C . ASN A 1 380 ? -16.605 -12.751 13.312 1.00 85.44 380 ASN A C 1
ATOM 3242 O O . ASN A 1 380 ? -17.222 -13.383 12.453 1.00 85.44 380 ASN A O 1
ATOM 3246 N N . ASN A 1 381 ? -15.358 -13.081 13.672 1.00 87.06 381 ASN A N 1
ATOM 3247 C CA . ASN A 1 381 ? -14.577 -14.189 13.113 1.00 87.06 381 ASN A CA 1
ATOM 3248 C C . ASN A 1 381 ? -14.549 -14.193 11.566 1.00 87.06 381 ASN A C 1
ATOM 3250 O O . ASN A 1 381 ? -14.758 -15.222 10.911 1.00 87.06 381 ASN A O 1
ATOM 3254 N N . VAL A 1 382 ? -14.327 -13.012 10.978 1.00 87.25 382 VAL A N 1
ATOM 3255 C CA . VAL A 1 382 ? -14.380 -12.789 9.519 1.00 87.25 382 VAL A CA 1
ATOM 3256 C C . VAL A 1 382 ? -13.083 -13.141 8.792 1.00 87.25 382 VAL A C 1
ATOM 3258 O O . VAL A 1 382 ? -13.067 -13.149 7.566 1.00 87.25 382 VAL A O 1
ATOM 3261 N N . ILE A 1 383 ? -12.013 -13.477 9.514 1.00 88.88 383 ILE A N 1
ATOM 3262 C CA . ILE A 1 383 ? -10.734 -13.916 8.944 1.00 88.88 383 ILE A CA 1
ATOM 3263 C C . ILE A 1 383 ? -10.422 -15.326 9.447 1.00 88.88 383 ILE A C 1
ATOM 3265 O O . ILE A 1 383 ? -10.363 -15.564 10.653 1.00 88.88 383 ILE A O 1
ATOM 3269 N N . LYS A 1 384 ? -10.212 -16.268 8.522 1.00 83.69 384 LYS A N 1
ATOM 3270 C CA . LYS A 1 384 ? -9.811 -17.657 8.808 1.00 83.69 384 LYS A CA 1
ATOM 3271 C C . LYS A 1 384 ? -8.414 -17.938 8.243 1.00 83.69 384 LYS A C 1
ATOM 3273 O O . LYS A 1 384 ? -7.938 -17.208 7.387 1.00 83.69 384 LYS A O 1
ATOM 3278 N N . ASN A 1 385 ? -7.798 -19.051 8.658 1.00 65.88 385 ASN A N 1
ATOM 3279 C CA . ASN A 1 385 ? -6.414 -19.432 8.308 1.00 65.88 385 ASN A CA 1
ATOM 3280 C C . ASN A 1 385 ? -6.099 -19.541 6.797 1.00 65.88 385 ASN A C 1
ATOM 3282 O O . ASN A 1 385 ? -4.929 -19.523 6.435 1.00 65.88 385 ASN A O 1
ATOM 3286 N N . ASN A 1 386 ? -7.108 -19.660 5.926 1.00 67.31 386 ASN A N 1
ATOM 3287 C CA . ASN A 1 386 ? -6.959 -19.596 4.466 1.00 67.31 386 ASN A CA 1
ATOM 3288 C C . ASN A 1 386 ? -7.635 -18.315 3.948 1.00 67.31 386 ASN A C 1
ATOM 3290 O O . ASN A 1 386 ? -8.669 -18.367 3.276 1.00 67.31 386 ASN A O 1
ATOM 3294 N N . SER A 1 387 ? -7.107 -17.165 4.355 1.00 78.69 387 SER A N 1
ATOM 3295 C CA . SER A 1 387 ? -7.554 -15.838 3.932 1.00 78.69 387 SER A CA 1
ATOM 3296 C C . SER A 1 387 ? -7.195 -15.567 2.473 1.00 78.69 387 SER A C 1
ATOM 3298 O O . SER A 1 387 ? -6.203 -16.076 1.946 1.00 78.69 387 SER A O 1
ATOM 3300 N N . SER A 1 388 ? -8.019 -14.764 1.805 1.00 82.12 388 SER A N 1
ATOM 3301 C CA . SER A 1 388 ? -7.741 -14.320 0.446 1.00 82.12 388 SER A CA 1
ATOM 3302 C C . SER A 1 388 ? -6.632 -13.271 0.404 1.00 82.12 388 SER A C 1
ATOM 3304 O O . SER A 1 388 ? -6.256 -12.684 1.424 1.00 82.12 388 SER A O 1
ATOM 3306 N N . LYS A 1 389 ? -6.120 -12.994 -0.800 1.00 82.81 389 LYS A N 1
ATOM 3307 C CA . LYS A 1 389 ? -5.019 -12.040 -0.987 1.00 82.81 389 LYS A CA 1
ATOM 3308 C C . LYS A 1 389 ? -5.363 -10.638 -0.505 1.00 82.81 389 LYS A C 1
ATOM 3310 O O . LYS A 1 389 ? -4.509 -9.971 0.071 1.00 82.81 389 LYS A O 1
ATOM 3315 N N . ILE A 1 390 ? -6.598 -10.181 -0.711 1.00 81.56 390 ILE A N 1
ATOM 3316 C CA . ILE A 1 390 ? -7.007 -8.839 -0.281 1.00 81.56 390 ILE A CA 1
ATOM 3317 C C . ILE A 1 390 ? -7.049 -8.730 1.247 1.00 81.56 390 ILE A C 1
ATOM 3319 O O . ILE A 1 390 ? -6.586 -7.738 1.802 1.00 81.56 390 ILE A O 1
ATOM 3323 N N . ILE A 1 391 ? -7.494 -9.784 1.942 1.00 89.75 391 ILE A N 1
ATOM 3324 C CA . ILE A 1 391 ? -7.469 -9.844 3.408 1.00 89.75 391 ILE A CA 1
ATOM 3325 C C . ILE A 1 391 ? -6.022 -9.857 3.910 1.00 89.75 391 ILE A C 1
ATOM 3327 O O . ILE A 1 391 ? -5.680 -9.099 4.814 1.00 89.75 391 ILE A O 1
ATOM 3331 N N . ASN A 1 392 ? -5.152 -10.663 3.297 1.00 90.62 392 ASN A N 1
ATOM 3332 C CA . ASN A 1 392 ? -3.729 -10.674 3.636 1.00 90.62 392 ASN A CA 1
ATOM 3333 C C . ASN A 1 392 ? -3.086 -9.300 3.403 1.00 90.62 392 ASN A C 1
ATOM 3335 O O . ASN A 1 392 ? -2.334 -8.829 4.251 1.00 90.62 392 ASN A O 1
ATOM 3339 N N . SER A 1 393 ? -3.428 -8.629 2.300 1.00 88.50 393 SER A N 1
ATOM 3340 C CA . SER A 1 393 ? -2.960 -7.274 1.982 1.00 88.50 393 SER A CA 1
ATOM 3341 C C . SER A 1 393 ? -3.385 -6.270 3.053 1.00 88.50 393 SER A C 1
ATOM 3343 O O . SER A 1 393 ? -2.554 -5.521 3.560 1.00 88.50 393 SER A O 1
ATOM 3345 N N . PHE A 1 394 ? -4.657 -6.320 3.457 1.00 91.25 394 PHE A N 1
ATOM 3346 C CA . PHE A 1 394 ? -5.224 -5.492 4.519 1.00 91.25 394 PHE A CA 1
ATOM 3347 C C . PHE A 1 394 ? -4.515 -5.702 5.865 1.00 91.25 394 PHE A C 1
ATOM 3349 O O . PHE A 1 394 ? -4.125 -4.730 6.510 1.00 91.25 394 PHE A O 1
ATOM 3356 N N . ILE A 1 395 ? -4.275 -6.953 6.273 1.00 93.12 395 ILE A N 1
ATOM 3357 C CA . ILE A 1 395 ? -3.586 -7.249 7.539 1.00 93.12 395 ILE A CA 1
ATOM 3358 C C . ILE A 1 395 ? -2.110 -6.837 7.497 1.00 93.12 395 ILE A C 1
ATOM 3360 O O . ILE A 1 395 ? -1.612 -6.283 8.475 1.00 93.12 395 ILE A O 1
ATOM 3364 N N . ILE A 1 396 ? -1.411 -7.052 6.375 1.00 91.38 396 ILE A N 1
ATOM 3365 C CA . ILE A 1 396 ? -0.023 -6.594 6.206 1.00 91.38 396 ILE A CA 1
ATOM 3366 C C . ILE A 1 396 ? 0.047 -5.061 6.268 1.00 91.38 396 ILE A C 1
ATOM 3368 O O . ILE A 1 396 ? 0.941 -4.525 6.917 1.00 91.38 396 ILE A O 1
ATOM 3372 N N . LEU A 1 397 ? -0.894 -4.350 5.637 1.00 89.69 397 LEU A N 1
ATOM 3373 C CA . LEU A 1 397 ? -0.961 -2.888 5.681 1.00 89.69 397 LEU A CA 1
ATOM 3374 C C . LEU A 1 397 ? -1.188 -2.370 7.109 1.00 89.69 397 LEU A C 1
ATOM 3376 O O . LEU A 1 397 ? -0.474 -1.468 7.543 1.00 89.69 397 LEU A O 1
ATOM 3380 N N . LEU A 1 398 ? -2.123 -2.967 7.857 1.00 91.38 398 LEU A N 1
ATOM 3381 C CA . LEU A 1 398 ? -2.328 -2.634 9.270 1.00 91.38 398 LEU A CA 1
ATOM 3382 C C . LEU A 1 398 ? -1.074 -2.909 10.107 1.00 91.38 398 LEU A C 1
ATOM 3384 O O . LEU A 1 398 ? -0.693 -2.078 10.924 1.00 91.38 398 LEU A O 1
ATOM 3388 N N . ALA A 1 399 ? -0.397 -4.038 9.889 1.00 91.00 399 ALA A N 1
ATOM 3389 C CA . ALA A 1 399 ? 0.844 -4.352 10.590 1.00 91.00 399 ALA A CA 1
ATOM 3390 C C . ALA A 1 399 ? 1.955 -3.336 10.286 1.00 91.00 399 ALA A C 1
ATOM 3392 O O . ALA A 1 399 ? 2.608 -2.856 11.208 1.00 91.00 399 ALA A O 1
ATOM 3393 N N . GLN A 1 400 ? 2.123 -2.942 9.024 1.00 88.06 400 GLN A N 1
ATOM 3394 C CA . GLN A 1 400 ? 3.071 -1.896 8.643 1.00 88.06 400 GLN A CA 1
ATOM 3395 C C . GLN A 1 400 ? 2.746 -0.559 9.321 1.00 88.06 400 GLN A C 1
ATOM 3397 O O . GLN A 1 400 ? 3.634 0.114 9.838 1.00 88.06 400 GLN A O 1
ATOM 3402 N N . PHE A 1 401 ? 1.468 -0.185 9.372 1.00 87.38 401 PHE A N 1
ATOM 3403 C CA . PHE A 1 401 ? 1.043 1.039 10.044 1.00 87.38 401 PHE A CA 1
ATOM 3404 C C . PHE A 1 401 ? 1.261 0.982 11.565 1.00 87.38 401 PHE A C 1
ATOM 3406 O O . PHE A 1 401 ? 1.616 1.974 12.195 1.00 87.38 401 PHE A O 1
ATOM 3413 N N . CYS A 1 402 ? 1.121 -0.201 12.163 1.00 88.38 402 CYS A N 1
ATOM 3414 C CA . CYS A 1 402 ? 1.363 -0.448 13.582 1.00 88.38 402 CYS A CA 1
ATOM 3415 C C . CYS A 1 402 ? 2.827 -0.806 13.906 1.00 88.38 402 CYS A C 1
ATOM 3417 O O . CYS A 1 402 ? 3.120 -1.348 14.975 1.00 88.38 402 CYS A O 1
ATOM 3419 N N . GLU A 1 403 ? 3.785 -0.501 13.026 1.00 85.00 403 GLU A N 1
ATOM 3420 C CA . GLU A 1 403 ? 5.214 -0.751 13.261 1.00 85.00 403 GLU A CA 1
ATOM 3421 C C . GLU A 1 403 ? 5.773 -0.028 14.496 1.00 85.00 403 GLU A C 1
ATOM 3423 O O . GLU A 1 403 ? 6.723 -0.525 15.095 1.00 85.00 403 GLU A O 1
ATOM 3428 N N . GLN A 1 404 ? 5.155 1.065 14.941 1.00 82.12 404 GLN A N 1
ATOM 3429 C CA . GLN A 1 404 ? 5.601 1.839 16.109 1.00 82.12 404 GLN A CA 1
ATOM 3430 C C . GLN A 1 404 ? 4.826 1.528 17.400 1.00 82.12 404 GLN A C 1
ATOM 3432 O O . GLN A 1 404 ? 5.059 2.162 18.422 1.00 82.12 404 GLN A O 1
ATOM 3437 N N . THR A 1 405 ? 3.881 0.582 17.374 1.00 84.56 405 THR A N 1
ATOM 3438 C CA . THR A 1 405 ? 3.065 0.267 18.557 1.00 84.56 405 THR A CA 1
ATOM 3439 C C . THR A 1 405 ? 3.856 -0.459 19.650 1.00 84.56 405 THR A C 1
ATOM 3441 O O . THR A 1 405 ? 4.624 -1.383 19.357 1.00 84.56 405 THR A O 1
ATOM 3444 N N . ASP A 1 406 ? 3.577 -0.102 20.903 1.00 83.94 406 ASP A N 1
ATOM 3445 C CA . ASP A 1 406 ? 3.955 -0.815 22.127 1.00 83.94 406 ASP A CA 1
ATOM 3446 C C . ASP A 1 406 ? 2.778 -1.625 22.727 1.00 83.94 406 ASP A C 1
ATOM 3448 O O . ASP A 1 406 ? 2.944 -2.338 23.721 1.00 83.94 406 ASP A O 1
ATOM 3452 N N . SER A 1 407 ? 1.586 -1.585 22.109 1.00 87.94 407 SER A N 1
ATOM 3453 C CA . SER A 1 407 ? 0.396 -2.308 22.579 1.00 87.94 407 SER A CA 1
ATOM 3454 C C . SER A 1 407 ? 0.527 -3.815 22.343 1.00 87.94 407 SER A C 1
ATOM 3456 O O . SER A 1 407 ? 0.359 -4.327 21.233 1.00 87.94 407 SER A O 1
ATOM 3458 N N . ILE A 1 408 ? 0.756 -4.561 23.429 1.00 88.75 408 ILE A N 1
ATOM 3459 C CA . ILE A 1 408 ? 0.798 -6.035 23.431 1.00 88.75 408 ILE A CA 1
ATOM 3460 C C . ILE A 1 408 ? -0.502 -6.628 22.865 1.00 88.75 408 ILE A C 1
ATOM 3462 O O . ILE A 1 408 ? -0.469 -7.640 22.162 1.00 88.75 408 ILE A O 1
ATOM 3466 N N . SER A 1 409 ? -1.651 -6.013 23.163 1.00 87.56 409 SER A N 1
ATOM 3467 C CA . SER A 1 409 ? -2.957 -6.459 22.660 1.00 87.56 409 SER A CA 1
ATOM 3468 C C . SER A 1 409 ? -3.012 -6.374 21.135 1.00 87.56 409 SER A C 1
ATOM 3470 O O . SER A 1 409 ? -3.326 -7.357 20.458 1.00 87.56 409 SER A O 1
ATOM 3472 N N . LEU A 1 410 ? -2.626 -5.220 20.587 1.00 89.75 410 LEU A N 1
ATOM 3473 C CA . LEU A 1 410 ? -2.659 -4.959 19.155 1.00 89.75 410 LEU A CA 1
ATOM 3474 C C . LEU A 1 410 ? -1.677 -5.863 18.392 1.00 89.75 410 LEU A C 1
ATOM 3476 O O . LEU A 1 410 ? -2.056 -6.472 17.390 1.00 89.75 410 LEU A O 1
ATOM 3480 N N . VAL A 1 411 ? -0.458 -6.049 18.912 1.00 92.06 411 VAL A N 1
ATOM 3481 C CA . VAL A 1 411 ? 0.540 -6.969 18.335 1.00 92.06 411 VAL A CA 1
ATOM 3482 C C . VAL A 1 411 ? 0.026 -8.410 18.303 1.00 92.06 411 VAL A C 1
ATOM 3484 O O . VAL A 1 411 ? 0.122 -9.064 17.265 1.00 92.06 411 VAL A O 1
ATOM 3487 N N . ASN A 1 412 ? -0.568 -8.906 19.394 1.00 91.56 412 ASN A N 1
ATOM 3488 C CA . ASN A 1 412 ? -1.127 -10.263 19.435 1.00 91.56 412 ASN A CA 1
ATOM 3489 C C . ASN A 1 412 ? -2.297 -10.446 18.458 1.00 91.56 412 ASN A C 1
ATOM 3491 O O . ASN A 1 412 ? -2.383 -11.473 17.782 1.00 91.56 412 ASN A O 1
ATOM 3495 N N . ASN A 1 413 ? -3.186 -9.453 18.363 1.00 90.50 413 ASN A N 1
ATOM 3496 C CA . ASN A 1 413 ? -4.320 -9.496 17.443 1.00 90.50 413 ASN A CA 1
ATOM 3497 C C . ASN A 1 413 ? -3.875 -9.518 15.976 1.00 90.50 413 ASN A C 1
ATOM 3499 O O . ASN A 1 413 ? -4.441 -10.272 15.188 1.00 90.50 413 ASN A O 1
ATOM 3503 N N . LEU A 1 414 ? -2.842 -8.754 15.614 1.00 92.62 414 LEU A N 1
ATOM 3504 C CA . LEU A 1 414 ? -2.268 -8.787 14.267 1.00 92.62 414 LEU A CA 1
ATOM 3505 C C . LEU A 1 414 ? -1.552 -10.112 13.981 1.00 92.62 414 LEU A C 1
ATOM 3507 O O . LEU A 1 414 ? -1.797 -10.727 12.945 1.00 92.62 414 LEU A O 1
ATOM 3511 N N . LEU A 1 415 ? -0.724 -10.601 14.913 1.00 92.81 415 LEU A N 1
ATOM 3512 C CA . LEU A 1 415 ? 0.004 -11.871 14.771 1.00 92.81 415 LEU A CA 1
ATOM 3513 C C . LEU A 1 415 ? -0.912 -13.073 14.533 1.00 92.81 415 LEU A C 1
ATOM 3515 O O . LEU A 1 415 ? -0.525 -14.010 13.836 1.00 92.81 415 LEU A O 1
ATOM 3519 N N . LYS A 1 416 ? -2.134 -13.040 15.074 1.00 90.69 416 LYS A N 1
ATOM 3520 C CA . LYS A 1 416 ? -3.148 -14.076 14.854 1.00 90.69 416 LYS A CA 1
ATOM 3521 C C . LYS A 1 416 ? -3.520 -14.243 13.375 1.00 90.69 416 LYS A C 1
ATOM 3523 O O . LYS A 1 416 ? -3.846 -15.356 12.968 1.00 90.69 416 LYS A O 1
ATOM 3528 N N . TYR A 1 417 ? -3.489 -13.160 12.598 1.00 91.56 417 TYR A N 1
ATOM 3529 C CA . TYR A 1 417 ? -3.971 -13.122 11.212 1.00 91.56 417 TYR A CA 1
ATOM 3530 C C . TYR A 1 417 ? -2.879 -12.856 10.175 1.00 91.56 417 TYR A C 1
ATOM 3532 O O . TYR A 1 417 ? -3.131 -13.021 8.983 1.00 91.56 417 TYR A O 1
ATOM 3540 N N . LEU A 1 418 ? -1.683 -12.439 10.599 1.00 91.88 418 LEU A N 1
ATOM 3541 C CA . LEU A 1 418 ? -0.565 -12.191 9.693 1.00 91.88 418 LEU A CA 1
ATOM 3542 C C . LEU A 1 418 ? -0.193 -13.474 8.922 1.00 91.88 418 LEU A C 1
ATOM 3544 O O . LEU A 1 418 ? 0.035 -14.519 9.546 1.00 91.88 418 LEU A O 1
ATOM 3548 N N . PRO A 1 419 ? -0.095 -13.413 7.580 1.00 90.50 419 PRO A N 1
ATOM 3549 C CA . PRO A 1 419 ? 0.380 -14.540 6.789 1.00 90.50 419 PRO A CA 1
ATOM 3550 C C . PRO A 1 419 ? 1.862 -14.820 7.075 1.00 90.50 419 PRO A C 1
ATOM 3552 O O . PRO A 1 419 ? 2.604 -13.944 7.521 1.00 90.50 419 PRO A O 1
ATOM 3555 N N . GLU A 1 420 ? 2.307 -16.047 6.794 1.00 89.25 420 GLU A N 1
ATOM 3556 C CA . GLU A 1 420 ? 3.728 -16.406 6.881 1.00 89.25 420 GLU A CA 1
ATOM 3557 C C . GLU A 1 420 ? 4.577 -15.494 5.981 1.00 89.25 420 GLU A C 1
ATOM 3559 O O . GLU A 1 420 ? 4.274 -15.315 4.799 1.00 89.25 420 GLU A O 1
ATOM 3564 N N . GLY A 1 421 ? 5.646 -14.917 6.532 1.00 88.69 421 GLY A N 1
ATOM 3565 C CA . GLY A 1 421 ? 6.506 -13.976 5.815 1.00 88.69 421 GLY A CA 1
ATOM 3566 C C . GLY A 1 421 ? 7.326 -13.076 6.738 1.00 88.69 421 GLY A C 1
ATOM 3567 O O . GLY A 1 421 ? 7.327 -13.244 7.958 1.00 88.69 421 GLY A O 1
ATOM 3568 N N . SER A 1 422 ? 8.009 -12.093 6.146 1.00 89.75 422 SER A N 1
ATOM 3569 C CA . SER A 1 422 ? 8.902 -11.163 6.851 1.00 89.75 422 SER A CA 1
ATOM 3570 C C . SER A 1 422 ? 8.194 -10.370 7.953 1.00 89.75 422 SER A C 1
ATOM 3572 O O . SER A 1 422 ? 8.661 -10.352 9.090 1.00 89.75 422 SER A O 1
ATOM 3574 N N . PHE A 1 423 ? 7.020 -9.798 7.670 1.00 90.62 423 PHE A N 1
ATOM 3575 C CA . PHE A 1 423 ? 6.243 -9.043 8.664 1.00 90.62 423 PHE A CA 1
ATOM 3576 C C . PHE A 1 423 ? 5.838 -9.873 9.886 1.00 90.62 423 PHE A C 1
ATOM 3578 O O . PHE A 1 423 ? 5.862 -9.359 11.003 1.00 90.62 423 PHE A O 1
ATOM 3585 N N . LYS A 1 424 ? 5.504 -11.159 9.709 1.00 93.75 424 LYS A N 1
ATOM 3586 C CA . LYS A 1 424 ? 5.172 -12.037 10.836 1.00 93.75 424 LYS A CA 1
ATOM 3587 C C . LYS A 1 424 ? 6.378 -12.240 11.752 1.00 93.75 424 LYS A C 1
ATOM 3589 O O . LYS A 1 424 ? 6.253 -12.032 12.953 1.00 93.75 424 LYS A O 1
ATOM 3594 N N . LEU A 1 425 ? 7.551 -12.532 11.185 1.00 95.56 425 LEU A N 1
ATOM 3595 C CA . LEU A 1 425 ? 8.801 -12.669 11.946 1.00 95.56 425 LEU A CA 1
ATOM 3596 C C . LEU A 1 425 ? 9.180 -11.371 12.677 1.00 95.56 425 LEU A C 1
ATOM 3598 O O . LEU A 1 425 ? 9.584 -11.410 13.839 1.00 95.56 425 LEU A O 1
ATOM 3602 N N . GLN A 1 426 ? 9.005 -10.214 12.033 1.00 94.06 426 GLN A N 1
ATOM 3603 C CA . GLN A 1 426 ? 9.242 -8.905 12.656 1.00 94.06 426 GLN A CA 1
ATOM 3604 C C . GLN A 1 426 ? 8.288 -8.648 13.830 1.00 94.06 426 GLN A C 1
ATOM 3606 O O . GLN A 1 426 ? 8.714 -8.165 14.878 1.00 94.06 426 GLN A O 1
ATOM 3611 N N . PHE A 1 427 ? 7.008 -9.000 13.693 1.00 94.75 427 PHE A N 1
ATOM 3612 C CA . PHE A 1 427 ? 6.030 -8.856 14.773 1.00 94.75 427 PHE A CA 1
ATOM 3613 C C . PHE A 1 427 ? 6.237 -9.876 15.904 1.00 94.75 427 PHE A C 1
ATOM 3615 O O . PHE A 1 427 ? 6.006 -9.549 17.067 1.00 94.75 427 PHE A O 1
ATOM 3622 N N . GLU A 1 428 ? 6.726 -11.082 15.607 1.00 94.56 428 GLU A N 1
ATOM 3623 C CA . GLU A 1 428 ? 7.147 -12.051 16.625 1.00 94.56 428 GLU A CA 1
ATOM 3624 C C . GLU A 1 428 ? 8.359 -11.535 17.410 1.00 94.56 428 GLU A C 1
ATOM 3626 O O . GLU A 1 428 ? 8.382 -11.627 18.639 1.00 94.56 428 GLU A O 1
ATOM 3631 N N . ALA A 1 429 ? 9.333 -10.931 16.719 1.00 93.19 429 ALA A N 1
ATOM 3632 C CA . ALA A 1 429 ? 10.466 -10.258 17.348 1.00 93.19 429 ALA A CA 1
ATOM 3633 C C . ALA A 1 429 ? 9.993 -9.098 18.236 1.00 93.19 429 ALA A C 1
ATOM 3635 O O . ALA A 1 429 ? 10.435 -8.974 19.379 1.00 93.19 429 ALA A O 1
ATOM 3636 N N . LYS A 1 430 ? 9.022 -8.315 17.748 1.00 92.81 430 LYS A N 1
ATOM 3637 C CA . LYS A 1 430 ? 8.364 -7.253 18.513 1.00 92.81 430 LYS A CA 1
ATOM 3638 C C . LYS A 1 430 ? 7.726 -7.743 19.791 1.00 92.81 430 LYS A C 1
ATOM 3640 O O . LYS A 1 430 ? 8.009 -7.201 20.855 1.00 92.81 430 LYS A O 1
ATOM 3645 N N . LEU A 1 431 ? 6.903 -8.783 19.704 1.00 92.12 431 LEU A N 1
ATOM 3646 C CA . LEU A 1 431 ? 6.224 -9.332 20.869 1.00 92.12 431 LEU A CA 1
ATOM 3647 C C . LEU A 1 431 ? 7.220 -9.728 21.969 1.00 92.12 431 LEU A C 1
ATOM 3649 O O . LEU A 1 431 ? 6.928 -9.552 23.149 1.00 92.12 431 LEU A O 1
ATOM 3653 N N . ILE A 1 432 ? 8.404 -10.227 21.601 1.00 89.81 432 ILE A N 1
ATOM 3654 C CA . ILE A 1 432 ? 9.450 -10.586 22.562 1.00 89.81 432 ILE A CA 1
ATOM 3655 C C . ILE A 1 432 ? 9.937 -9.354 23.333 1.00 89.81 432 ILE A C 1
ATOM 3657 O O . ILE A 1 432 ? 9.904 -9.375 24.564 1.00 89.81 432 ILE A O 1
ATOM 3661 N N . TYR A 1 433 ? 10.360 -8.289 22.644 1.00 86.25 433 TYR A N 1
ATOM 3662 C CA . TYR A 1 433 ? 10.972 -7.144 23.326 1.00 86.25 433 TYR A CA 1
ATOM 3663 C C . TYR A 1 433 ? 9.972 -6.242 24.056 1.00 86.25 433 TYR A C 1
ATOM 3665 O O . TYR A 1 433 ? 10.358 -5.593 25.018 1.00 86.25 433 TYR A O 1
ATOM 3673 N N . ILE A 1 434 ? 8.691 -6.231 23.670 1.00 86.19 434 ILE A N 1
ATOM 3674 C CA . ILE A 1 434 ? 7.665 -5.474 24.415 1.00 86.19 434 ILE A CA 1
ATOM 3675 C C . ILE A 1 434 ? 7.162 -6.218 25.666 1.00 86.19 434 ILE A C 1
ATOM 3677 O O . ILE A 1 434 ? 6.555 -5.607 26.541 1.00 86.19 434 ILE A O 1
ATOM 3681 N N . THR A 1 435 ? 7.366 -7.541 25.762 1.00 83.31 435 THR A N 1
ATOM 3682 C CA . THR A 1 435 ? 6.845 -8.357 26.881 1.00 83.31 435 THR A CA 1
ATOM 3683 C C . THR A 1 435 ? 7.897 -8.775 27.905 1.00 83.31 435 THR A C 1
ATOM 3685 O O . THR A 1 435 ? 7.533 -9.108 29.036 1.00 83.31 435 THR A O 1
ATOM 3688 N N . LYS A 1 436 ? 9.185 -8.810 27.543 1.00 75.12 436 LYS A N 1
ATOM 3689 C CA . LYS A 1 436 ? 10.247 -9.382 28.384 1.00 75.12 436 LYS A CA 1
ATOM 3690 C C . LYS A 1 436 ? 11.293 -8.352 28.804 1.00 75.12 436 LYS A C 1
ATOM 3692 O O . LYS A 1 436 ? 11.695 -7.507 28.024 1.00 75.12 436 LYS A O 1
ATOM 3697 N N . ASN A 1 437 ? 11.795 -8.518 30.033 1.00 61.53 437 ASN A N 1
ATOM 3698 C CA . ASN A 1 437 ? 12.765 -7.617 30.673 1.00 61.53 437 ASN A CA 1
ATOM 3699 C C . ASN A 1 437 ? 14.205 -8.181 30.757 1.00 61.53 437 ASN A C 1
ATOM 3701 O O . ASN A 1 437 ? 15.040 -7.559 31.407 1.00 61.53 437 ASN A O 1
ATOM 3705 N N . ASN A 1 438 ? 14.497 -9.371 30.205 1.00 59.03 438 ASN A N 1
ATOM 3706 C CA . ASN A 1 438 ? 15.832 -9.994 30.269 1.00 59.03 438 ASN A CA 1
ATOM 3707 C C . ASN A 1 438 ? 16.433 -10.123 28.862 1.00 59.03 438 ASN A C 1
ATOM 3709 O O . ASN A 1 438 ? 15.833 -10.765 28.002 1.00 59.03 438 ASN A O 1
ATOM 3713 N N . TYR A 1 439 ? 17.590 -9.500 28.636 1.00 62.53 439 TYR A N 1
ATOM 3714 C CA . TYR A 1 439 ? 18.016 -9.102 27.293 1.00 62.53 439 TYR A CA 1
ATOM 3715 C C . TYR A 1 439 ? 18.978 -10.074 26.613 1.00 62.53 439 TYR A C 1
ATOM 3717 O O . TYR A 1 439 ? 18.964 -10.128 25.396 1.00 62.53 439 TYR A O 1
ATOM 3725 N N . SER A 1 440 ? 19.779 -10.872 27.321 1.00 62.69 440 SER A N 1
ATOM 3726 C CA . SER A 1 440 ? 20.826 -11.675 26.662 1.00 62.69 440 SER A CA 1
ATOM 3727 C C . SER A 1 440 ? 20.273 -12.833 25.812 1.00 62.69 440 SER A C 1
ATOM 3729 O O . SER A 1 440 ? 20.550 -12.902 24.613 1.00 62.69 440 SER A O 1
ATOM 3731 N N . ASP A 1 441 ? 19.443 -13.705 26.392 1.00 68.88 441 ASP A N 1
ATOM 3732 C CA . ASP A 1 441 ? 18.851 -14.850 25.676 1.00 68.88 441 ASP A CA 1
ATOM 3733 C C . ASP A 1 441 ? 17.796 -14.413 24.641 1.00 68.88 441 ASP A C 1
ATOM 3735 O O . ASP A 1 441 ? 17.673 -14.998 23.561 1.00 68.88 441 ASP A O 1
ATOM 3739 N N . GLU A 1 442 ? 17.034 -13.362 24.949 1.00 83.81 442 GLU A N 1
ATOM 3740 C CA . GLU A 1 442 ? 15.985 -12.859 24.058 1.00 83.81 442 GLU A CA 1
ATOM 3741 C C . GLU A 1 442 ? 16.553 -12.028 22.903 1.00 83.81 442 GLU A C 1
ATOM 3743 O O . GLU A 1 442 ? 16.005 -12.093 21.803 1.00 83.81 442 GLU A O 1
ATOM 3748 N N . LEU A 1 443 ? 17.677 -11.321 23.095 1.00 88.62 443 LEU A N 1
ATOM 3749 C CA . LEU A 1 443 ? 18.349 -10.577 22.026 1.00 88.62 443 LEU A CA 1
ATOM 3750 C C . LEU A 1 443 ? 18.731 -11.504 20.875 1.00 88.62 443 LEU A C 1
ATOM 3752 O O . LEU A 1 443 ? 18.398 -11.221 19.729 1.00 88.62 443 LEU A O 1
ATOM 3756 N N . ILE A 1 444 ? 19.379 -12.636 21.163 1.00 90.62 444 ILE A N 1
ATOM 3757 C CA . ILE A 1 444 ? 19.774 -13.593 20.119 1.00 90.62 444 ILE A CA 1
ATOM 3758 C C . ILE A 1 444 ? 18.537 -14.096 19.365 1.00 90.62 444 ILE A C 1
ATOM 3760 O O . ILE A 1 444 ? 18.565 -14.238 18.142 1.00 90.62 444 ILE A O 1
ATOM 3764 N N . LYS A 1 445 ? 17.428 -14.342 20.069 1.00 92.38 445 LYS A N 1
ATOM 3765 C CA . LYS A 1 445 ? 16.173 -14.766 19.442 1.00 92.38 445 LYS A CA 1
ATOM 3766 C C . LYS A 1 445 ? 15.587 -13.680 18.530 1.00 92.38 445 LYS A C 1
ATOM 3768 O O . LYS A 1 445 ? 15.199 -13.995 17.409 1.00 92.38 445 LYS A O 1
ATOM 3773 N N . ILE A 1 446 ? 15.566 -12.424 18.981 1.00 93.56 446 ILE A N 1
ATOM 3774 C CA . ILE A 1 446 ? 15.134 -11.261 18.188 1.00 93.56 446 ILE A CA 1
ATOM 3775 C C . ILE A 1 446 ? 15.994 -11.137 16.927 1.00 93.56 446 ILE A C 1
ATOM 3777 O O . ILE A 1 446 ? 15.458 -11.082 15.824 1.00 93.56 446 ILE A O 1
ATOM 3781 N N . LEU A 1 447 ? 17.322 -11.163 17.068 1.00 95.12 447 LEU A N 1
ATOM 3782 C CA . LEU A 1 447 ? 18.247 -11.024 15.943 1.00 95.12 447 LEU A CA 1
ATOM 3783 C C . LEU A 1 447 ? 18.101 -12.161 14.920 1.00 95.12 447 LEU A C 1
ATOM 3785 O O . LEU A 1 447 ? 18.161 -11.898 13.722 1.00 95.12 447 LEU A O 1
ATOM 3789 N N . ASN A 1 448 ? 17.838 -13.399 15.357 1.00 95.50 448 ASN A N 1
ATOM 3790 C CA . ASN A 1 448 ? 17.543 -14.510 14.443 1.00 95.50 448 ASN A CA 1
ATOM 3791 C C . ASN A 1 448 ? 16.252 -14.280 13.644 1.00 95.50 448 ASN A C 1
ATOM 3793 O O . ASN A 1 448 ? 16.254 -14.456 12.428 1.00 95.50 448 ASN A O 1
ATOM 3797 N N . LEU A 1 449 ? 15.172 -13.836 14.297 1.00 96.50 449 LEU A N 1
ATOM 3798 C CA . LEU A 1 449 ? 13.909 -13.526 13.615 1.00 96.50 449 LEU A CA 1
ATOM 3799 C C . LEU A 1 449 ? 14.082 -12.400 12.583 1.00 96.50 449 LEU A C 1
ATOM 3801 O O . LEU A 1 449 ? 13.571 -12.498 11.467 1.00 96.50 449 LEU A O 1
ATOM 3805 N N . LEU A 1 450 ? 14.838 -11.351 12.925 1.00 96.44 450 LEU A N 1
ATOM 3806 C CA . LEU A 1 450 ? 15.123 -10.242 12.009 1.00 96.44 450 LEU A CA 1
ATOM 3807 C C . LEU A 1 450 ? 16.041 -10.660 10.850 1.00 96.44 450 LEU A C 1
ATOM 3809 O O . LEU A 1 450 ? 15.809 -10.257 9.712 1.00 96.44 450 LEU A O 1
ATOM 3813 N N . GLN A 1 451 ? 17.029 -11.520 11.101 1.00 95.69 451 GLN A N 1
ATOM 3814 C CA . GLN A 1 451 ? 17.884 -12.101 10.063 1.00 95.69 451 GLN A CA 1
ATOM 3815 C C . GLN A 1 451 ? 17.086 -12.969 9.083 1.00 95.69 451 GLN A C 1
ATOM 3817 O O . GLN A 1 451 ? 17.290 -12.876 7.871 1.00 95.69 451 GLN A O 1
ATOM 3822 N N . ASP A 1 452 ? 16.173 -13.802 9.580 1.00 95.19 452 ASP A N 1
ATOM 3823 C CA . ASP A 1 452 ? 15.312 -14.622 8.728 1.00 95.19 452 ASP A CA 1
ATOM 3824 C C . ASP A 1 452 ? 14.303 -13.758 7.959 1.00 95.19 452 ASP A C 1
ATOM 3826 O O . ASP A 1 452 ? 14.066 -13.999 6.774 1.00 95.19 452 ASP A O 1
ATOM 3830 N N . SER A 1 453 ? 13.798 -12.679 8.569 1.00 94.06 453 SER A N 1
ATOM 3831 C CA . SER A 1 453 ? 13.014 -11.666 7.856 1.00 94.06 453 SER A CA 1
ATOM 3832 C C . SER A 1 453 ? 13.805 -11.033 6.706 1.00 94.06 453 SER A C 1
ATOM 3834 O O . SER A 1 453 ? 13.269 -10.930 5.603 1.00 94.06 453 SER A O 1
ATOM 3836 N N . ALA A 1 454 ? 15.058 -10.623 6.932 1.00 90.06 454 ALA A N 1
ATOM 3837 C CA . ALA A 1 454 ? 15.907 -10.029 5.895 1.00 90.06 454 ALA A CA 1
ATOM 3838 C C . ALA A 1 454 ? 16.166 -11.009 4.737 1.00 90.06 454 ALA A C 1
ATOM 3840 O O . ALA A 1 454 ? 16.122 -10.628 3.568 1.00 90.06 454 ALA A O 1
ATOM 3841 N N . ARG A 1 455 ? 16.357 -12.300 5.046 1.00 89.19 455 ARG A N 1
ATOM 3842 C CA . ARG A 1 455 ? 16.517 -13.364 4.038 1.00 89.19 455 ARG A CA 1
ATOM 3843 C C . ARG A 1 455 ? 15.273 -13.549 3.172 1.00 89.19 455 ARG A C 1
ATOM 3845 O O . ARG A 1 455 ? 15.412 -13.765 1.971 1.00 89.19 455 ARG A O 1
ATOM 3852 N N . ILE A 1 456 ? 14.077 -13.472 3.762 1.00 86.69 456 ILE A N 1
ATOM 3853 C CA . ILE A 1 456 ? 12.807 -13.549 3.019 1.00 86.69 456 ILE A CA 1
ATOM 3854 C C . ILE A 1 456 ? 12.632 -12.330 2.107 1.00 86.69 456 ILE A C 1
ATOM 3856 O O . ILE A 1 456 ? 12.212 -12.473 0.954 1.00 86.69 456 ILE A O 1
ATOM 3860 N N . ASP A 1 457 ? 12.950 -11.136 2.609 1.00 81.38 457 ASP A N 1
ATOM 3861 C CA . ASP A 1 457 ? 12.825 -9.905 1.830 1.00 81.38 457 ASP A CA 1
ATOM 3862 C C . ASP A 1 457 ? 13.900 -9.793 0.733 1.00 81.38 457 ASP A C 1
ATOM 3864 O O . ASP A 1 457 ? 13.619 -9.193 -0.308 1.00 81.38 457 ASP A O 1
ATOM 3868 N N . GLU A 1 458 ? 15.054 -10.454 0.908 1.00 79.56 458 GLU A N 1
ATOM 3869 C CA . GLU A 1 458 ? 16.278 -10.393 0.085 1.00 79.56 458 GLU A CA 1
ATOM 3870 C C . GLU A 1 458 ? 17.041 -9.051 0.185 1.00 79.56 458 GLU A C 1
ATOM 3872 O O . GLU A 1 458 ? 17.846 -8.737 -0.692 1.00 79.56 458 GLU A O 1
ATOM 3877 N N . TYR A 1 459 ? 16.773 -8.249 1.222 1.00 81.75 459 TYR A N 1
ATOM 3878 C CA . TYR A 1 459 ? 17.471 -6.997 1.553 1.00 81.75 459 TYR A CA 1
ATOM 3879 C C . TYR A 1 459 ? 17.220 -6.605 3.019 1.00 81.75 459 TYR A C 1
ATOM 3881 O O . TYR A 1 459 ? 16.286 -7.092 3.658 1.00 81.75 459 TYR A O 1
ATOM 3889 N N . ASN A 1 460 ? 18.047 -5.705 3.558 1.00 86.50 460 ASN A N 1
ATOM 3890 C CA . ASN A 1 460 ? 18.126 -5.487 5.006 1.00 86.50 460 ASN A CA 1
ATOM 3891 C C . ASN A 1 460 ? 17.226 -4.368 5.547 1.00 86.50 460 ASN A C 1
ATOM 3893 O O . ASN A 1 460 ? 16.933 -4.368 6.738 1.00 86.50 460 ASN A O 1
ATOM 3897 N N . THR A 1 461 ? 16.757 -3.428 4.720 1.00 85.06 461 THR A N 1
ATOM 3898 C CA . THR A 1 461 ? 16.119 -2.174 5.177 1.00 85.06 461 THR A CA 1
ATOM 3899 C C . THR A 1 461 ? 14.994 -2.379 6.196 1.00 85.06 461 THR A C 1
ATOM 3901 O O . THR A 1 461 ? 14.976 -1.713 7.229 1.00 85.06 461 THR A O 1
ATOM 3904 N N . LYS A 1 462 ? 14.077 -3.329 5.960 1.00 87.06 462 LYS A N 1
ATOM 3905 C CA . LYS A 1 462 ? 12.956 -3.601 6.881 1.00 87.06 462 LYS A CA 1
ATOM 3906 C C . LYS A 1 462 ? 13.420 -4.224 8.201 1.00 87.06 462 LYS A C 1
ATOM 3908 O O . LYS A 1 462 ? 12.960 -3.820 9.266 1.00 87.06 462 LYS A O 1
ATOM 3913 N N . ALA A 1 463 ? 14.369 -5.158 8.141 1.00 91.69 463 ALA A N 1
ATOM 3914 C CA . ALA A 1 463 ? 14.964 -5.767 9.329 1.00 91.69 463 ALA A CA 1
ATOM 3915 C C . ALA A 1 463 ? 15.774 -4.751 10.149 1.00 91.69 463 ALA A C 1
ATOM 3917 O O . ALA A 1 463 ? 15.668 -4.739 11.373 1.00 91.69 463 ALA A O 1
ATOM 3918 N N . ILE A 1 464 ? 16.515 -3.856 9.485 1.00 92.56 464 ILE A N 1
ATOM 3919 C CA . ILE A 1 464 ? 17.228 -2.736 10.115 1.00 92.56 464 ILE A CA 1
ATOM 3920 C C . ILE A 1 464 ? 16.235 -1.802 10.808 1.00 92.56 464 ILE A C 1
ATOM 3922 O O . ILE A 1 464 ? 16.432 -1.463 11.971 1.00 92.56 464 ILE A O 1
ATOM 3926 N N . LYS A 1 465 ? 15.140 -1.426 10.138 1.00 91.81 465 LYS A N 1
ATOM 3927 C CA . LYS A 1 465 ? 14.096 -0.580 10.730 1.00 91.81 465 LYS A CA 1
ATOM 3928 C C . LYS A 1 465 ? 13.500 -1.216 11.992 1.00 91.81 465 LYS A C 1
ATOM 3930 O O . LYS A 1 465 ? 13.428 -0.570 13.034 1.00 91.81 465 LYS A O 1
ATOM 3935 N N . ALA A 1 466 ? 13.145 -2.501 11.929 1.00 92.81 466 ALA A N 1
ATOM 3936 C CA . ALA A 1 466 ? 12.641 -3.249 13.081 1.00 92.81 466 ALA A CA 1
ATOM 3937 C C . ALA A 1 466 ? 13.681 -3.368 14.215 1.00 92.81 466 ALA A C 1
ATOM 3939 O O . ALA A 1 466 ? 13.329 -3.246 15.389 1.00 92.81 466 ALA A O 1
ATOM 3940 N N . PHE A 1 467 ? 14.961 -3.550 13.878 1.00 94.38 467 PHE A N 1
ATOM 3941 C CA . PHE A 1 467 ? 16.069 -3.537 14.837 1.00 94.38 467 PHE A CA 1
ATOM 3942 C C . PHE A 1 467 ? 16.216 -2.179 15.537 1.00 94.38 467 PHE A C 1
ATOM 3944 O O . PHE A 1 467 ? 16.375 -2.136 16.755 1.00 94.38 467 PHE A O 1
ATOM 3951 N N . LEU A 1 468 ? 16.125 -1.076 14.792 1.00 94.00 468 LEU A N 1
ATOM 3952 C CA . LEU A 1 468 ? 16.200 0.273 15.348 1.00 94.00 468 LEU A CA 1
ATOM 3953 C C . LEU A 1 468 ? 15.028 0.556 16.298 1.00 94.00 468 LEU A C 1
ATOM 3955 O O . LEU A 1 468 ? 15.258 1.105 17.372 1.00 94.00 468 LEU A O 1
ATOM 3959 N N . TYR A 1 469 ? 13.808 0.105 15.975 1.00 92.19 469 TYR A N 1
ATOM 3960 C CA . TYR A 1 469 ? 12.673 0.185 16.905 1.00 92.19 469 TYR A CA 1
ATOM 3961 C C . TYR A 1 469 ? 12.895 -0.641 18.175 1.00 92.19 469 TYR A C 1
ATOM 3963 O O . TYR A 1 469 ? 12.686 -0.136 19.275 1.00 92.19 469 TYR A O 1
ATOM 3971 N N . PHE A 1 470 ? 13.375 -1.881 18.050 1.00 91.88 470 PHE A N 1
ATOM 3972 C CA . PHE A 1 470 ? 13.765 -2.698 19.205 1.00 91.88 470 PHE A CA 1
ATOM 3973 C C . PHE A 1 470 ? 14.777 -1.969 20.105 1.00 91.88 470 PHE A C 1
ATOM 3975 O O . PHE A 1 470 ? 14.621 -1.923 21.331 1.00 91.88 470 PHE A O 1
ATOM 3982 N N . PHE A 1 471 ? 15.817 -1.399 19.499 1.00 91.56 471 PHE A N 1
ATOM 3983 C CA . PHE A 1 471 ? 16.878 -0.710 20.221 1.00 91.56 471 PHE A CA 1
ATOM 3984 C C . PHE A 1 471 ? 16.362 0.568 20.900 1.00 91.56 471 PHE A C 1
ATOM 3986 O O . PHE A 1 471 ? 16.653 0.796 22.075 1.00 91.56 471 PHE A O 1
ATOM 3993 N N . GLN A 1 472 ? 15.530 1.350 20.205 1.00 91.50 472 GLN A N 1
ATOM 3994 C CA . GLN A 1 472 ? 14.862 2.537 20.742 1.00 91.50 472 GLN A CA 1
ATOM 3995 C C . GLN A 1 472 ? 14.010 2.206 21.972 1.00 91.50 472 GLN A C 1
ATOM 3997 O O . GLN A 1 472 ? 14.194 2.826 23.020 1.00 91.50 472 GLN A O 1
ATOM 4002 N N . GLU A 1 473 ? 13.117 1.219 21.866 1.00 88.94 473 GLU A N 1
ATOM 4003 C CA . GLU A 1 473 ? 12.222 0.817 22.958 1.00 88.94 473 GLU A CA 1
ATOM 4004 C C . GLU A 1 473 ? 13.005 0.331 24.182 1.00 88.94 473 GLU A C 1
ATOM 4006 O O . GLU A 1 473 ? 12.750 0.764 25.310 1.00 88.94 473 GLU A O 1
ATOM 4011 N N . SER A 1 474 ? 14.037 -0.487 23.956 1.00 88.19 474 SER A N 1
ATOM 4012 C CA . SER A 1 474 ? 14.908 -0.981 25.027 1.00 88.19 474 SER A CA 1
ATOM 4013 C C . SER A 1 474 ? 15.593 0.175 25.769 1.00 88.19 474 SER A C 1
ATOM 4015 O O . SER A 1 474 ? 15.548 0.255 26.999 1.00 88.19 474 SER A O 1
ATOM 4017 N N . LEU A 1 475 ? 16.183 1.127 25.034 1.00 89.12 475 LEU A N 1
ATOM 4018 C CA . LEU A 1 475 ? 16.839 2.295 25.628 1.00 89.12 475 LEU A CA 1
ATOM 4019 C C . LEU A 1 475 ? 15.859 3.198 26.388 1.00 89.12 475 LEU A C 1
ATOM 4021 O O . LEU A 1 475 ? 16.183 3.655 27.488 1.00 89.12 475 LEU A O 1
ATOM 4025 N N . GLN A 1 476 ? 14.656 3.424 25.856 1.00 89.62 476 GLN A N 1
ATOM 4026 C CA . GLN A 1 476 ? 13.622 4.196 26.548 1.00 89.62 476 GLN A CA 1
ATOM 4027 C C . GLN A 1 476 ? 13.186 3.522 27.854 1.00 89.62 476 GLN A C 1
ATOM 4029 O O . GLN A 1 476 ? 12.988 4.200 28.866 1.00 89.62 476 GLN A O 1
ATOM 4034 N N . GLN A 1 477 ? 13.068 2.193 27.874 1.00 85.62 477 GLN A N 1
ATOM 4035 C CA . GLN A 1 477 ? 12.743 1.445 29.087 1.00 85.62 477 GLN A CA 1
ATOM 4036 C C . GLN A 1 477 ? 13.849 1.569 30.147 1.00 85.62 477 GLN A C 1
ATOM 4038 O O . GLN A 1 477 ? 13.558 1.799 31.328 1.00 85.62 477 GLN A O 1
ATOM 4043 N N . PHE A 1 478 ? 15.120 1.483 29.749 1.00 87.06 478 PHE A N 1
ATOM 4044 C CA . PHE A 1 478 ? 16.250 1.688 30.662 1.00 87.06 478 PHE A CA 1
ATOM 4045 C C . PHE A 1 478 ? 16.328 3.115 31.190 1.00 87.06 478 PHE A C 1
ATOM 4047 O O . PHE A 1 478 ? 16.611 3.313 32.371 1.00 87.06 478 PHE A O 1
ATOM 4054 N N . GLN A 1 479 ? 16.014 4.105 30.355 1.00 87.75 479 GLN A N 1
ATOM 4055 C CA . GLN A 1 479 ? 15.942 5.501 30.774 1.00 87.75 479 GLN A CA 1
ATOM 4056 C C . GLN A 1 479 ? 14.846 5.706 31.827 1.00 87.75 479 GLN A C 1
ATOM 4058 O O . GLN A 1 479 ? 15.104 6.290 32.880 1.00 87.75 479 GLN A O 1
ATOM 4063 N N . LYS A 1 480 ? 13.642 5.165 31.585 1.00 86.62 480 LYS A N 1
ATOM 4064 C CA . LYS A 1 480 ? 12.505 5.220 32.522 1.00 86.62 480 LYS A CA 1
ATOM 4065 C C . LYS A 1 480 ? 12.826 4.547 33.860 1.00 86.62 480 LYS A C 1
ATOM 4067 O O . LYS A 1 480 ? 12.412 5.036 34.907 1.00 86.62 480 LYS A O 1
ATOM 4072 N N . THR A 1 481 ? 13.569 3.441 33.833 1.00 84.94 481 THR A N 1
ATOM 4073 C CA . THR A 1 481 ? 13.959 2.676 35.033 1.00 84.94 481 THR A CA 1
ATOM 4074 C C . THR A 1 481 ? 15.283 3.129 35.660 1.00 84.94 481 THR A C 1
ATOM 4076 O O . THR A 1 481 ? 15.698 2.554 36.664 1.00 84.94 481 THR A O 1
ATOM 4079 N N . GLN A 1 482 ? 15.931 4.162 35.103 1.00 82.06 482 GLN A N 1
ATOM 4080 C CA . GLN A 1 482 ? 17.242 4.685 35.523 1.00 82.06 482 GLN A CA 1
ATOM 4081 C C . GLN A 1 482 ? 18.346 3.613 35.571 1.00 82.06 482 GLN A C 1
ATOM 4083 O O . GLN A 1 482 ? 19.226 3.640 36.432 1.00 82.06 482 GLN A O 1
ATOM 4088 N N . ASN A 1 483 ? 18.303 2.648 34.651 1.00 81.56 483 ASN A N 1
ATOM 4089 C CA . ASN A 1 483 ? 19.168 1.475 34.676 1.00 81.56 483 ASN A CA 1
ATOM 4090 C C . ASN A 1 483 ? 20.211 1.487 33.548 1.00 81.56 483 ASN A C 1
ATOM 4092 O O . ASN A 1 483 ? 20.143 0.719 32.589 1.00 81.56 483 ASN A O 1
ATOM 4096 N N . GLU A 1 484 ? 21.205 2.369 33.670 1.00 83.19 484 GLU A N 1
ATOM 4097 C CA . GLU A 1 484 ? 22.280 2.516 32.675 1.00 83.19 484 GLU A CA 1
ATOM 4098 C C . GLU A 1 484 ? 23.153 1.262 32.510 1.00 83.19 484 GLU A C 1
ATOM 4100 O O . GLU A 1 484 ? 23.795 1.092 31.474 1.00 83.19 484 GLU A O 1
ATOM 4105 N N . ILE A 1 485 ? 23.196 0.384 33.518 1.00 85.00 485 ILE A N 1
ATOM 4106 C CA . ILE A 1 485 ? 23.998 -0.846 33.478 1.00 85.00 485 ILE A CA 1
ATOM 4107 C C . ILE A 1 485 ? 23.472 -1.776 32.386 1.00 85.00 485 ILE A C 1
ATOM 4109 O O . ILE A 1 485 ? 24.250 -2.228 31.550 1.00 85.00 485 ILE A O 1
ATOM 4113 N N . PHE A 1 486 ? 22.158 -2.006 32.348 1.00 83.88 486 PHE A N 1
ATOM 4114 C CA . PHE A 1 486 ? 21.558 -2.874 31.337 1.00 83.88 486 PHE A CA 1
ATOM 4115 C C . PHE A 1 486 ? 21.630 -2.281 29.931 1.00 83.88 486 PHE A C 1
ATOM 4117 O O . PHE A 1 486 ? 21.819 -3.019 28.969 1.00 83.88 486 PHE A O 1
ATOM 4124 N N . ALA A 1 487 ? 21.562 -0.956 29.801 1.00 84.75 487 ALA A N 1
ATOM 4125 C CA . ALA A 1 487 ? 21.761 -0.298 28.515 1.00 84.75 487 ALA A CA 1
ATOM 4126 C C . ALA A 1 487 ? 23.192 -0.512 27.977 1.00 84.75 487 ALA A C 1
ATOM 4128 O O . ALA A 1 487 ? 23.366 -0.843 26.804 1.00 84.75 487 ALA A O 1
ATOM 4129 N N . LYS A 1 488 ? 24.213 -0.416 28.844 1.00 87.25 488 LYS A N 1
ATOM 4130 C CA . LYS A 1 488 ? 25.605 -0.756 28.490 1.00 87.25 488 LYS A CA 1
ATOM 4131 C C . LYS A 1 488 ? 25.768 -2.235 28.145 1.00 87.25 488 LYS A C 1
ATOM 4133 O O . LYS A 1 488 ? 26.458 -2.560 27.187 1.00 87.25 488 LYS A O 1
ATOM 4138 N N . GLU A 1 489 ? 25.140 -3.127 28.908 1.00 87.94 489 GLU A N 1
ATOM 4139 C CA . GLU A 1 489 ? 25.182 -4.572 28.658 1.00 87.94 489 GLU A CA 1
ATOM 4140 C C . GLU A 1 489 ? 24.557 -4.934 27.304 1.00 87.94 489 GLU A C 1
ATOM 4142 O O . GLU A 1 489 ? 25.159 -5.685 26.535 1.00 87.94 489 GLU A O 1
ATOM 4147 N N . LEU A 1 490 ? 23.404 -4.343 26.971 1.00 88.38 490 LEU A N 1
ATOM 4148 C CA . LEU A 1 490 ? 22.753 -4.510 25.672 1.00 88.38 490 LEU A CA 1
ATOM 4149 C C . LEU A 1 490 ? 23.679 -4.086 24.528 1.00 88.38 490 LEU A C 1
ATOM 4151 O O . LEU A 1 490 ? 23.850 -4.841 23.575 1.00 88.38 490 LEU A O 1
ATOM 4155 N N . ILE A 1 491 ? 24.294 -2.905 24.626 1.00 89.00 491 ILE A N 1
ATOM 4156 C CA . ILE A 1 491 ? 25.184 -2.379 23.580 1.00 89.00 491 ILE A CA 1
ATOM 4157 C C . ILE A 1 491 ? 26.432 -3.238 23.424 1.00 89.00 491 ILE A C 1
ATOM 4159 O O . ILE A 1 491 ? 26.771 -3.605 22.302 1.00 89.00 491 ILE A O 1
ATOM 4163 N N . ASN A 1 492 ? 27.075 -3.622 24.528 1.00 89.12 492 ASN A N 1
ATOM 4164 C CA . ASN A 1 492 ? 28.237 -4.507 24.480 1.00 89.12 492 ASN A CA 1
ATOM 4165 C C . ASN A 1 492 ? 27.881 -5.839 23.812 1.00 89.12 492 ASN A C 1
ATOM 4167 O O . ASN A 1 492 ? 28.587 -6.283 22.909 1.00 89.12 492 ASN A O 1
ATOM 4171 N N . THR A 1 493 ? 26.742 -6.429 24.182 1.00 89.25 493 THR A N 1
ATOM 4172 C CA . THR A 1 493 ? 26.274 -7.683 23.580 1.00 89.25 493 THR A CA 1
ATOM 4173 C C . THR A 1 493 ? 25.959 -7.504 22.091 1.00 89.25 493 THR A C 1
ATOM 4175 O O . THR A 1 493 ? 26.319 -8.351 21.280 1.00 89.25 493 THR A O 1
ATOM 4178 N N . LEU A 1 494 ? 25.333 -6.394 21.689 1.00 90.50 494 LEU A N 1
ATOM 4179 C CA . LEU A 1 494 ? 25.068 -6.085 20.279 1.00 90.50 494 LEU A CA 1
ATOM 4180 C C . LEU A 1 494 ? 26.356 -5.947 19.462 1.00 90.50 494 LEU A C 1
ATOM 4182 O O . LEU A 1 494 ? 26.440 -6.489 18.362 1.00 90.50 494 LEU A O 1
ATOM 4186 N N . ILE A 1 495 ? 27.364 -5.263 20.006 1.00 90.12 495 ILE A N 1
ATOM 4187 C CA . ILE A 1 495 ? 28.677 -5.110 19.368 1.00 90.12 495 ILE A CA 1
ATOM 4188 C C . ILE A 1 495 ? 29.360 -6.478 19.220 1.00 90.12 495 ILE A C 1
ATOM 4190 O O . ILE A 1 495 ? 29.880 -6.782 18.147 1.00 90.12 495 ILE A O 1
ATOM 4194 N N . GLU A 1 496 ? 29.307 -7.331 20.249 1.00 90.62 496 GLU A N 1
ATOM 4195 C CA . GLU A 1 496 ? 29.841 -8.700 20.199 1.00 90.62 496 GLU A CA 1
ATOM 4196 C C . GLU A 1 496 ? 29.131 -9.573 19.154 1.00 90.62 496 GLU A C 1
ATOM 4198 O O . GLU A 1 496 ? 29.771 -10.370 18.466 1.00 90.62 496 GLU A O 1
ATOM 4203 N N . GLN A 1 497 ? 27.810 -9.425 19.013 1.00 90.69 497 GLN A N 1
ATOM 4204 C CA . GLN A 1 497 ? 27.001 -10.223 18.091 1.00 90.69 497 GLN A CA 1
ATOM 4205 C C . GLN A 1 497 ? 26.972 -9.676 16.657 1.00 90.69 497 GLN A C 1
ATOM 4207 O O . GLN A 1 497 ? 26.564 -10.407 15.756 1.00 90.69 497 GLN A O 1
ATOM 4212 N N . LYS A 1 498 ? 27.422 -8.439 16.407 1.00 90.81 498 LYS A N 1
ATOM 4213 C CA . LYS A 1 498 ? 27.350 -7.767 15.094 1.00 90.81 498 LYS A CA 1
ATOM 4214 C C . LYS A 1 498 ? 27.840 -8.638 13.932 1.00 90.81 498 LYS A C 1
ATOM 4216 O O . LYS A 1 498 ? 27.193 -8.693 12.894 1.00 90.81 498 LYS A O 1
ATOM 4221 N N . LEU A 1 499 ? 28.964 -9.338 14.102 1.00 91.69 499 LEU A N 1
ATOM 4222 C CA . LEU A 1 499 ? 29.560 -10.171 13.046 1.00 91.69 499 LEU A CA 1
ATOM 4223 C C . LEU A 1 499 ? 28.804 -11.487 12.789 1.00 91.69 499 LEU A C 1
ATOM 4225 O O . LEU A 1 499 ? 29.021 -12.119 11.758 1.00 91.69 499 LEU A O 1
ATOM 4229 N N . ASN A 1 500 ? 27.914 -11.899 13.697 1.00 93.81 500 ASN A N 1
ATOM 4230 C CA . ASN A 1 500 ? 27.138 -13.136 13.572 1.00 93.81 500 ASN A CA 1
ATOM 4231 C C . ASN A 1 500 ? 25.862 -12.960 12.734 1.00 93.81 500 ASN A C 1
ATOM 4233 O O . ASN A 1 500 ? 25.274 -13.955 12.310 1.00 93.81 500 ASN A O 1
ATOM 4237 N N . PHE A 1 501 ? 25.439 -11.717 12.489 1.00 93.62 501 PHE A N 1
ATOM 4238 C CA . PHE A 1 501 ? 24.226 -11.391 11.742 1.00 93.62 501 PHE A CA 1
ATOM 4239 C C . PHE A 1 501 ? 24.581 -10.523 10.532 1.00 93.62 501 PHE A C 1
ATOM 4241 O O . PHE A 1 501 ? 25.198 -9.469 10.666 1.00 93.62 501 PHE A O 1
ATOM 4248 N N . GLU A 1 502 ? 24.209 -10.969 9.334 1.00 90.38 502 GLU A N 1
ATOM 4249 C CA . GLU A 1 502 ? 24.545 -10.312 8.064 1.00 90.38 502 GLU A CA 1
ATOM 4250 C C . GLU A 1 502 ? 23.889 -8.931 7.965 1.00 90.38 502 GLU A C 1
ATOM 4252 O O . GLU A 1 502 ? 24.539 -7.964 7.581 1.00 90.38 502 GLU A O 1
ATOM 4257 N N . PHE A 1 503 ? 22.627 -8.802 8.390 1.00 92.25 503 PHE A N 1
ATOM 4258 C CA . PHE A 1 503 ? 21.901 -7.530 8.292 1.00 92.25 503 PHE A CA 1
ATOM 4259 C C . PHE A 1 503 ? 22.457 -6.433 9.222 1.00 92.25 503 PHE A C 1
ATOM 4261 O O . PHE A 1 503 ? 22.265 -5.251 8.953 1.00 92.25 503 PHE A O 1
ATOM 4268 N N . LEU A 1 504 ? 23.168 -6.798 10.301 1.00 93.12 504 LEU A N 1
ATOM 4269 C CA . LEU A 1 504 ? 23.849 -5.843 11.192 1.00 93.12 504 LEU A CA 1
ATOM 4270 C C . LEU A 1 504 ? 25.192 -5.350 10.630 1.00 93.12 504 LEU A C 1
ATOM 4272 O O . LEU A 1 504 ? 25.780 -4.405 11.160 1.00 93.12 504 LEU A O 1
ATOM 4276 N N . GLN A 1 505 ? 25.692 -5.996 9.578 1.00 90.31 505 GLN A N 1
ATOM 4277 C CA . GLN A 1 505 ? 26.915 -5.610 8.874 1.00 90.31 505 GLN A CA 1
ATOM 4278 C C . GLN A 1 505 ? 26.632 -4.673 7.697 1.00 90.31 505 GLN A C 1
ATOM 4280 O O . GLN A 1 505 ? 27.565 -4.282 6.999 1.00 90.31 505 GLN A O 1
ATOM 4285 N N . ASP A 1 506 ? 25.367 -4.306 7.485 1.00 88.12 506 ASP A N 1
ATOM 4286 C CA . ASP A 1 506 ? 24.966 -3.371 6.445 1.00 88.12 506 ASP A CA 1
ATOM 4287 C C . ASP A 1 506 ? 25.716 -2.038 6.584 1.00 88.12 506 ASP A C 1
ATOM 4289 O O . ASP A 1 506 ? 25.876 -1.506 7.689 1.00 88.12 506 ASP A O 1
ATOM 4293 N N . ASN A 1 507 ? 26.160 -1.483 5.453 1.00 83.44 507 ASN A N 1
ATOM 4294 C CA . ASN A 1 507 ? 26.883 -0.212 5.410 1.00 83.44 507 ASN A CA 1
ATOM 4295 C C . ASN A 1 507 ? 26.096 0.924 6.076 1.00 83.44 507 ASN A C 1
ATOM 4297 O O . ASN A 1 507 ? 26.706 1.811 6.673 1.00 83.44 507 ASN A O 1
ATOM 4301 N N . PHE A 1 508 ? 24.761 0.867 6.033 1.00 85.56 508 PHE A N 1
ATOM 4302 C CA . PHE A 1 508 ? 23.887 1.831 6.697 1.00 85.56 508 PHE A CA 1
ATOM 4303 C C . PHE A 1 508 ? 24.090 1.880 8.223 1.00 85.56 508 PHE A C 1
ATOM 4305 O O . PHE A 1 508 ? 23.869 2.916 8.840 1.00 85.56 508 PHE A O 1
ATOM 4312 N N . LEU A 1 509 ? 24.551 0.789 8.847 1.00 89.81 509 LEU A N 1
ATOM 4313 C CA . LEU A 1 509 ? 24.764 0.694 10.295 1.00 89.81 509 LEU A CA 1
ATOM 4314 C C . LEU A 1 509 ? 26.231 0.863 10.725 1.00 89.81 509 LEU A C 1
ATOM 4316 O O . LEU A 1 509 ? 26.524 0.807 11.920 1.00 89.81 509 LEU A O 1
ATOM 4320 N N . VAL A 1 510 ? 27.177 1.069 9.802 1.00 85.31 510 VAL A N 1
ATOM 4321 C CA . VAL A 1 510 ? 28.606 1.182 10.158 1.00 85.31 510 VAL A CA 1
ATOM 4322 C C . VAL A 1 510 ? 28.847 2.365 11.100 1.00 85.31 510 VAL A C 1
ATOM 4324 O O . VAL A 1 510 ? 29.310 2.150 12.220 1.00 85.31 510 VAL A O 1
ATOM 4327 N N . GLY A 1 511 ? 28.437 3.575 10.701 1.00 84.94 511 GLY A N 1
ATOM 4328 C CA . GLY A 1 511 ? 28.561 4.780 11.534 1.00 84.94 511 GLY A CA 1
ATOM 4329 C C . GLY A 1 511 ? 27.704 4.731 12.806 1.00 84.94 511 GLY A C 1
ATOM 4330 O O . GLY A 1 511 ? 28.101 5.255 13.850 1.00 84.94 511 GLY A O 1
ATOM 4331 N N . PHE A 1 512 ? 26.562 4.033 12.746 1.00 91.00 512 PHE A N 1
ATOM 4332 C CA . PHE A 1 512 ? 25.706 3.777 13.904 1.00 91.00 512 PHE A CA 1
ATOM 4333 C C . PHE A 1 512 ? 26.464 3.031 15.011 1.00 91.00 512 PHE A C 1
ATOM 4335 O O . PHE A 1 512 ? 26.550 3.519 16.137 1.00 91.00 512 PHE A O 1
ATOM 4342 N N . PHE A 1 513 ? 27.070 1.882 14.687 1.00 91.50 513 PHE A N 1
ATOM 4343 C CA . PHE A 1 513 ? 27.810 1.069 15.661 1.00 91.50 513 PHE A CA 1
ATOM 4344 C C . PHE A 1 513 ? 29.061 1.769 16.213 1.00 91.50 513 PHE A C 1
ATOM 4346 O O . PHE A 1 513 ? 29.387 1.594 17.389 1.00 91.50 513 PHE A O 1
ATOM 4353 N N . GLU A 1 514 ? 29.751 2.564 15.392 1.00 88.38 514 GLU A N 1
ATOM 4354 C CA . GLU A 1 514 ? 30.902 3.362 15.836 1.00 88.38 514 GLU A CA 1
ATOM 4355 C C . GLU A 1 514 ? 30.491 4.395 16.890 1.00 88.38 514 GLU A C 1
ATOM 4357 O O . GLU A 1 514 ? 31.164 4.539 17.907 1.00 88.38 514 GLU A O 1
ATOM 4362 N N . THR A 1 515 ? 29.341 5.044 16.700 1.00 87.50 515 THR A N 1
ATOM 4363 C CA . THR A 1 515 ? 28.876 6.124 17.578 1.00 87.50 515 THR A CA 1
ATOM 4364 C C . THR A 1 515 ? 28.277 5.597 18.886 1.00 87.50 515 THR A C 1
ATOM 4366 O O . THR A 1 515 ? 28.567 6.137 19.950 1.00 87.50 515 THR A O 1
ATOM 4369 N N . ILE A 1 516 ? 27.487 4.513 18.859 1.00 89.12 516 ILE A N 1
ATOM 4370 C CA . ILE A 1 516 ? 26.897 3.950 20.096 1.00 89.12 516 ILE A CA 1
ATOM 4371 C C . ILE A 1 516 ? 27.932 3.296 21.026 1.00 89.12 516 ILE A C 1
ATOM 4373 O O . ILE A 1 516 ? 27.613 3.004 22.179 1.00 89.12 516 ILE A O 1
ATOM 4377 N N . SER A 1 517 ? 29.155 3.049 20.537 1.00 85.19 517 SER A N 1
ATOM 4378 C CA . SER A 1 517 ? 30.248 2.486 21.339 1.00 85.19 517 SER A CA 1
ATOM 4379 C C . SER A 1 517 ? 30.652 3.422 22.490 1.00 85.19 517 SER A C 1
ATOM 4381 O O . SER A 1 517 ? 30.955 2.951 23.588 1.00 85.19 517 SER A O 1
ATOM 4383 N N . ASP A 1 518 ? 30.561 4.739 22.283 1.00 81.94 518 ASP A N 1
ATOM 4384 C CA . ASP A 1 518 ? 30.749 5.764 23.316 1.00 81.94 518 ASP A CA 1
ATOM 4385 C C . ASP A 1 518 ? 29.420 6.041 24.038 1.00 81.94 518 ASP A C 1
ATOM 4387 O O . ASP A 1 518 ? 28.814 7.106 23.931 1.00 81.94 518 ASP A O 1
ATOM 4391 N N . PHE A 1 519 ? 28.934 5.023 24.754 1.00 80.75 519 PHE A N 1
ATOM 4392 C CA . PHE A 1 519 ? 27.564 4.961 25.264 1.00 80.75 519 PHE A CA 1
ATOM 4393 C C . PHE A 1 519 ? 27.070 6.220 25.996 1.00 80.75 519 PHE A C 1
ATOM 4395 O O . PHE A 1 519 ? 27.567 6.600 27.063 1.00 80.75 519 PHE A O 1
ATOM 4402 N N . ASN A 1 520 ? 25.958 6.751 25.489 1.00 86.31 520 ASN A N 1
ATOM 4403 C CA . ASN A 1 520 ? 25.130 7.768 26.121 1.00 86.31 520 ASN A CA 1
ATOM 4404 C C . ASN A 1 520 ? 23.670 7.582 25.670 1.00 86.31 520 ASN A C 1
ATOM 4406 O O . ASN A 1 520 ? 23.402 7.570 24.468 1.00 86.31 520 ASN A O 1
ATOM 4410 N N . ILE A 1 521 ? 22.725 7.425 26.609 1.00 85.56 521 ILE A N 1
ATOM 4411 C CA . ILE A 1 521 ? 21.315 7.128 26.277 1.00 85.56 521 ILE A CA 1
ATOM 4412 C C . ILE A 1 521 ? 20.680 8.236 25.413 1.00 85.56 521 ILE A C 1
ATOM 4414 O O . ILE A 1 521 ? 20.198 7.897 24.333 1.00 85.56 521 ILE A O 1
ATOM 4418 N N . PRO A 1 522 ? 20.677 9.527 25.819 1.00 89.38 522 PRO A N 1
ATOM 4419 C CA . PRO A 1 522 ? 20.143 10.606 24.984 1.00 89.38 522 PRO A CA 1
ATOM 4420 C C . PRO A 1 522 ? 20.717 10.643 23.564 1.00 89.38 522 PRO A C 1
ATOM 4422 O O . PRO A 1 522 ? 19.949 10.662 22.608 1.00 89.38 522 PRO A O 1
ATOM 4425 N N . GLN A 1 523 ? 22.046 10.586 23.423 1.00 89.25 523 GLN A N 1
ATOM 4426 C CA . GLN A 1 523 ? 22.705 10.636 22.111 1.00 89.25 523 GLN A CA 1
ATOM 4427 C C . GLN A 1 523 ? 22.378 9.403 21.264 1.00 89.25 523 GLN A C 1
ATOM 4429 O O . GLN A 1 523 ? 22.160 9.519 20.063 1.00 89.25 523 GLN A O 1
ATOM 4434 N N . SER A 1 524 ? 22.289 8.223 21.884 1.00 90.56 524 SER A N 1
ATOM 4435 C CA . SER A 1 524 ? 21.920 6.991 21.179 1.00 90.56 524 SER A CA 1
ATOM 4436 C C . SER A 1 524 ? 20.475 7.041 20.680 1.00 90.56 524 SER A C 1
ATOM 4438 O O . SER A 1 524 ? 20.204 6.617 19.563 1.00 90.56 524 SER A O 1
ATOM 4440 N N . LEU A 1 525 ? 19.543 7.579 21.476 1.00 91.69 525 LEU A N 1
ATOM 4441 C CA . LEU A 1 525 ? 18.147 7.759 21.060 1.00 91.69 525 LEU A CA 1
ATOM 4442 C C . LEU A 1 525 ? 18.015 8.776 19.916 1.00 91.69 525 LEU A C 1
ATOM 4444 O O . LEU A 1 525 ? 17.261 8.531 18.976 1.00 91.69 525 LEU A O 1
ATOM 4448 N N . GLU A 1 526 ? 18.759 9.882 19.974 1.00 92.00 526 GLU A N 1
ATOM 4449 C CA . GLU A 1 526 ? 18.816 10.879 18.898 1.00 92.00 526 GLU A CA 1
ATOM 4450 C C . GLU A 1 526 ? 19.376 10.274 17.603 1.00 92.00 526 GLU A C 1
ATOM 4452 O O . GLU A 1 526 ? 18.788 10.432 16.534 1.00 92.00 526 GLU A O 1
ATOM 4457 N N . LEU A 1 527 ? 20.450 9.487 17.706 1.00 91.94 527 LEU A N 1
ATOM 4458 C CA . LEU A 1 527 ? 21.044 8.783 16.574 1.00 91.94 527 LEU A CA 1
ATOM 4459 C C . LEU A 1 527 ? 20.062 7.797 15.928 1.00 91.94 527 LEU A C 1
ATOM 4461 O O . LEU A 1 527 ? 19.978 7.725 14.701 1.00 91.94 527 LEU A O 1
ATOM 4465 N N . VAL A 1 528 ? 19.303 7.044 16.731 1.00 92.25 528 VAL A N 1
ATOM 4466 C CA . VAL A 1 528 ? 18.263 6.137 16.217 1.00 92.25 528 VAL A CA 1
ATOM 4467 C C . VAL A 1 528 ? 17.178 6.913 15.478 1.00 92.25 528 VAL A C 1
ATOM 4469 O O . VAL A 1 528 ? 16.785 6.498 14.390 1.00 92.25 528 VAL A O 1
ATOM 4472 N N . ALA A 1 529 ? 16.720 8.041 16.031 1.00 89.56 529 ALA A N 1
ATOM 4473 C CA . ALA A 1 529 ? 15.718 8.882 15.384 1.00 89.56 529 ALA A CA 1
ATOM 4474 C C . ALA A 1 529 ? 16.199 9.376 14.007 1.00 89.56 529 ALA A C 1
ATOM 4476 O O . ALA A 1 529 ? 15.467 9.230 13.031 1.00 89.56 529 ALA A O 1
ATOM 4477 N N . GLN A 1 530 ? 17.452 9.836 13.906 1.00 89.62 530 GLN A N 1
ATOM 4478 C CA . GLN A 1 530 ? 18.063 10.256 12.637 1.00 89.62 530 GLN A CA 1
ATOM 4479 C C . GLN A 1 530 ? 18.109 9.117 11.603 1.00 89.62 530 GLN A C 1
ATOM 4481 O O . GLN A 1 530 ? 17.757 9.315 10.441 1.00 89.62 530 GLN A O 1
ATOM 4486 N N . HIS A 1 531 ? 18.500 7.903 12.008 1.00 89.88 531 HIS A N 1
ATOM 4487 C CA . HIS A 1 531 ? 18.537 6.752 11.096 1.00 89.88 531 HIS A CA 1
ATOM 4488 C C . HIS A 1 531 ? 17.129 6.310 10.667 1.00 89.88 531 HIS A C 1
ATOM 4490 O O . HIS A 1 531 ? 16.918 5.956 9.507 1.00 89.88 531 HIS A O 1
ATOM 4496 N N . LEU A 1 532 ? 16.148 6.338 11.575 1.00 88.31 532 LEU A N 1
ATOM 4497 C CA . LEU A 1 532 ? 14.755 6.024 11.248 1.00 88.31 532 LEU A CA 1
ATOM 4498 C C . LEU A 1 532 ? 14.150 7.048 10.280 1.00 88.31 532 LEU A C 1
ATOM 4500 O O . LEU A 1 532 ? 13.407 6.653 9.380 1.00 88.31 532 LEU A O 1
ATOM 4504 N N . GLU A 1 533 ? 14.482 8.331 10.430 1.00 84.19 533 GLU A N 1
ATOM 4505 C CA . GLU A 1 533 ? 14.070 9.399 9.514 1.00 84.19 533 GLU A CA 1
ATOM 4506 C C . GLU A 1 533 ? 14.662 9.190 8.113 1.00 84.19 533 GLU A C 1
ATOM 4508 O O . GLU A 1 533 ? 13.926 9.212 7.128 1.00 84.19 533 GLU A O 1
ATOM 4513 N N . GLN A 1 534 ? 15.954 8.855 8.021 1.00 81.75 534 GLN A N 1
ATOM 4514 C CA . GLN A 1 534 ? 16.617 8.534 6.749 1.00 81.75 534 GLN A CA 1
ATOM 4515 C C . GLN A 1 534 ? 16.031 7.301 6.044 1.00 81.75 534 GLN A C 1
ATOM 4517 O O . GLN A 1 534 ? 15.979 7.271 4.818 1.00 81.75 534 GLN A O 1
ATOM 4522 N N . ILE A 1 535 ? 15.590 6.279 6.789 1.00 77.25 535 ILE A N 1
ATOM 4523 C CA . ILE A 1 535 ? 14.910 5.103 6.212 1.00 77.25 535 ILE A CA 1
ATOM 4524 C C . ILE A 1 535 ? 13.490 5.453 5.739 1.00 77.25 535 ILE A C 1
ATOM 4526 O O . ILE A 1 535 ? 12.973 4.816 4.821 1.00 77.25 535 ILE A O 1
ATOM 4530 N N . SER A 1 536 ? 12.838 6.418 6.390 1.00 68.62 536 SER A N 1
ATOM 4531 C CA . SER A 1 536 ? 11.417 6.725 6.180 1.00 68.62 536 SER A CA 1
ATOM 4532 C C . SER A 1 536 ? 11.169 7.840 5.161 1.00 68.62 536 SER A C 1
ATOM 4534 O O . SER A 1 536 ? 10.032 7.997 4.715 1.00 68.62 536 SER A O 1
ATOM 4536 N N . SER A 1 537 ? 12.192 8.606 4.772 1.00 59.09 537 SER A N 1
ATOM 4537 C CA . SER A 1 537 ? 12.061 9.665 3.773 1.00 59.09 537 SER A CA 1
ATOM 4538 C C . SER A 1 537 ? 11.783 9.075 2.384 1.00 59.09 537 SER A C 1
ATOM 4540 O O . SER A 1 537 ? 12.629 8.441 1.751 1.00 59.09 537 SER A O 1
ATOM 4542 N N . LYS A 1 538 ? 10.558 9.281 1.880 1.00 54.38 538 LYS A N 1
ATOM 4543 C CA . LYS A 1 538 ? 10.250 9.055 0.463 1.00 54.38 538 LYS A CA 1
ATOM 4544 C C . LYS A 1 538 ? 11.074 10.053 -0.349 1.00 54.38 538 LYS A C 1
ATOM 4546 O O . LYS A 1 538 ? 10.910 11.261 -0.198 1.00 54.38 538 LYS A O 1
ATOM 4551 N N . ILE A 1 539 ? 11.963 9.556 -1.205 1.00 51.19 539 ILE A N 1
ATOM 4552 C CA . ILE A 1 539 ? 12.676 10.392 -2.173 1.00 51.19 539 ILE A CA 1
ATOM 4553 C C . ILE A 1 539 ? 11.688 10.714 -3.301 1.00 51.19 539 ILE A C 1
ATOM 4555 O O . ILE A 1 539 ? 11.668 10.045 -4.331 1.00 51.19 539 ILE A O 1
ATOM 4559 N N . THR A 1 540 ? 10.827 11.708 -3.092 1.00 50.38 540 THR A N 1
ATOM 4560 C CA . THR A 1 540 ? 9.983 12.250 -4.159 1.00 50.38 540 THR A CA 1
ATOM 4561 C C . THR A 1 540 ? 10.795 13.301 -4.907 1.00 50.38 540 THR A C 1
ATOM 4563 O O . THR A 1 540 ? 10.978 14.421 -4.435 1.00 50.38 540 THR A O 1
ATOM 4566 N N . ILE A 1 541 ? 11.330 12.943 -6.075 1.00 52.41 541 ILE A N 1
ATOM 4567 C CA . ILE A 1 541 ? 12.049 13.892 -6.934 1.00 52.41 541 ILE A CA 1
ATOM 4568 C C . ILE A 1 541 ? 11.006 14.637 -7.778 1.00 52.41 541 ILE A C 1
ATOM 4570 O O . ILE A 1 541 ? 10.715 14.242 -8.903 1.00 52.41 541 ILE A O 1
ATOM 4574 N N . CYS A 1 542 ? 10.438 15.719 -7.235 1.00 52.97 542 CYS A N 1
ATOM 4575 C CA . CYS A 1 542 ? 9.576 16.648 -7.983 1.00 52.97 542 CYS A CA 1
ATOM 4576 C C . CYS A 1 542 ? 10.348 17.846 -8.567 1.00 52.97 542 CYS A C 1
ATOM 4578 O O . CYS A 1 542 ? 9.787 18.922 -8.747 1.00 52.97 542 CYS A O 1
ATOM 4580 N N . ASN A 1 543 ? 11.625 17.669 -8.916 1.00 51.06 543 ASN A N 1
ATOM 4581 C CA . ASN A 1 543 ? 12.265 18.531 -9.909 1.00 51.06 543 ASN A CA 1
ATOM 4582 C C . ASN A 1 543 ? 12.236 17.776 -11.240 1.00 51.06 543 ASN A C 1
ATOM 4584 O O . ASN A 1 543 ? 13.073 16.893 -11.427 1.00 51.06 543 ASN A O 1
ATOM 4588 N N . PRO A 1 544 ? 11.289 18.055 -12.161 1.00 50.50 544 PRO A N 1
ATOM 4589 C CA . PRO A 1 544 ? 11.458 17.634 -13.538 1.00 50.50 544 PRO A CA 1
ATOM 4590 C C . PRO A 1 544 ? 12.691 18.363 -14.059 1.00 50.50 544 PRO A C 1
ATOM 4592 O O . PRO A 1 544 ? 12.625 19.524 -14.471 1.00 50.50 544 PRO A O 1
ATOM 4595 N N . ASP A 1 545 ? 13.837 17.694 -14.013 1.00 47.66 545 ASP A N 1
ATOM 4596 C CA . ASP A 1 545 ? 14.996 18.177 -14.723 1.00 47.66 545 ASP A CA 1
ATOM 4597 C C . ASP A 1 545 ? 14.593 18.228 -16.196 1.00 47.66 545 ASP A C 1
ATOM 4599 O O . ASP A 1 545 ? 14.453 17.216 -16.882 1.00 47.66 545 ASP A O 1
ATOM 4603 N N . THR A 1 546 ? 14.453 19.442 -16.725 1.00 50.03 546 THR A N 1
ATOM 4604 C CA . THR A 1 546 ? 14.393 19.695 -18.172 1.00 50.03 546 THR A CA 1
ATOM 4605 C C . THR A 1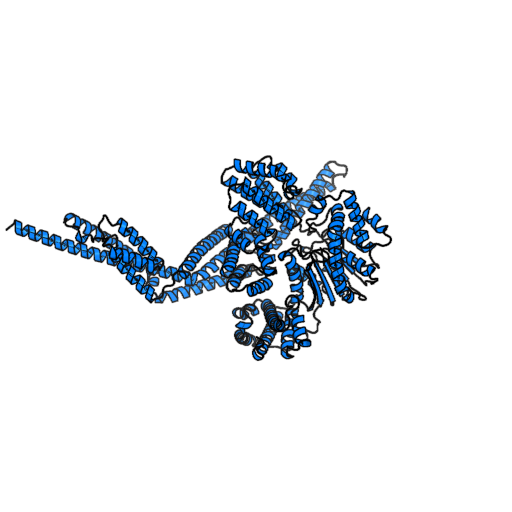 546 ? 15.750 19.421 -18.840 1.00 50.03 546 THR A C 1
ATOM 4607 O O . THR A 1 546 ? 16.053 19.939 -19.917 1.00 50.03 546 THR A O 1
ATOM 4610 N N . LEU A 1 547 ? 16.589 18.587 -18.212 1.00 56.16 547 LEU A N 1
ATOM 4611 C CA . LEU A 1 547 ? 17.761 17.994 -18.815 1.00 56.16 547 LEU A CA 1
ATOM 4612 C C . LEU A 1 547 ? 17.288 17.210 -20.032 1.00 56.16 547 LEU A C 1
ATOM 4614 O O . LEU A 1 547 ? 16.619 16.183 -19.932 1.00 56.16 547 LEU A O 1
ATOM 4618 N N . ASN A 1 548 ? 17.670 17.694 -21.211 1.00 74.44 548 ASN A N 1
ATOM 4619 C CA . ASN A 1 548 ? 17.622 16.887 -22.417 1.00 74.44 548 ASN A CA 1
ATOM 4620 C C . ASN A 1 548 ? 18.478 15.641 -22.169 1.00 74.44 548 ASN A C 1
ATOM 4622 O O . ASN A 1 548 ? 19.706 15.706 -22.259 1.00 74.44 548 ASN A O 1
ATOM 4626 N N . ILE A 1 549 ? 17.838 14.521 -21.825 1.00 89.00 549 ILE A N 1
ATOM 4627 C CA . ILE A 1 549 ? 18.535 13.263 -21.582 1.00 89.00 549 ILE A CA 1
ATOM 4628 C C . ILE A 1 549 ? 19.217 12.843 -22.879 1.00 89.00 549 ILE A C 1
ATOM 4630 O O . ILE A 1 549 ? 18.574 12.508 -23.876 1.00 89.00 549 ILE A O 1
ATOM 4634 N N . ILE A 1 550 ? 20.545 12.876 -22.864 1.00 91.06 550 ILE A N 1
ATOM 4635 C CA . ILE A 1 550 ? 21.367 12.436 -23.982 1.00 91.06 550 ILE A CA 1
ATOM 4636 C C . ILE A 1 550 ? 21.708 10.957 -23.837 1.00 91.06 550 ILE A C 1
ATOM 4638 O O . ILE A 1 550 ? 21.816 10.418 -22.736 1.00 91.06 550 ILE A O 1
ATOM 4642 N N . MET A 1 551 ? 21.901 10.298 -24.974 1.00 93.00 551 MET A N 1
ATOM 4643 C CA . MET A 1 551 ? 22.352 8.912 -25.024 1.00 93.00 551 MET A CA 1
ATOM 4644 C C . MET A 1 551 ? 23.746 8.768 -24.406 1.00 93.00 551 MET A C 1
ATOM 4646 O O . MET A 1 551 ? 24.637 9.574 -24.681 1.00 93.00 551 MET A O 1
ATOM 4650 N N . GLU A 1 552 ? 23.938 7.714 -23.616 1.00 93.88 552 GLU A N 1
ATOM 4651 C CA . GLU A 1 552 ? 25.199 7.449 -22.929 1.00 93.88 552 GLU A CA 1
ATOM 4652 C C . GLU A 1 552 ? 26.396 7.377 -23.897 1.00 93.88 552 GLU A C 1
ATOM 4654 O O . GLU A 1 552 ? 26.370 6.691 -24.926 1.00 93.88 552 GLU A O 1
ATOM 4659 N N . SER A 1 553 ? 27.487 8.048 -23.519 1.00 92.75 553 SER A N 1
ATOM 4660 C CA . SER A 1 553 ? 28.769 8.032 -24.228 1.00 92.75 553 SER A CA 1
ATOM 4661 C C . SER A 1 553 ? 29.908 7.638 -23.283 1.00 92.75 553 SER A C 1
ATOM 4663 O O . SER A 1 553 ? 30.693 8.474 -22.843 1.00 92.75 553 SER A O 1
ATOM 4665 N N . SER A 1 554 ? 30.002 6.343 -22.991 1.00 92.81 554 SER A N 1
ATOM 4666 C CA . SER A 1 554 ? 30.966 5.729 -22.065 1.00 92.81 554 SER A CA 1
ATOM 4667 C C . SER A 1 554 ? 31.782 4.605 -22.728 1.00 92.81 554 SER A C 1
ATOM 4669 O O . SER A 1 554 ? 31.576 4.267 -23.901 1.00 92.81 554 SER A O 1
ATOM 4671 N N . SER A 1 555 ? 32.675 3.966 -21.967 1.00 92.00 555 SER A N 1
ATOM 4672 C CA . SER A 1 555 ? 33.335 2.710 -22.363 1.00 92.00 555 SER A CA 1
ATOM 4673 C C . SER A 1 555 ? 32.322 1.591 -22.659 1.00 92.00 555 SER A C 1
ATOM 4675 O O . SER A 1 555 ? 32.497 0.846 -23.626 1.00 92.00 555 SER A O 1
ATOM 4677 N N . TYR A 1 556 ? 31.216 1.526 -21.912 1.00 96.25 556 TYR A N 1
ATOM 4678 C CA . TYR A 1 556 ? 30.095 0.623 -22.184 1.00 96.25 556 TYR A CA 1
ATOM 4679 C C . TYR A 1 556 ? 29.452 0.898 -23.543 1.00 96.25 556 TYR A C 1
ATOM 4681 O O . TYR A 1 556 ? 29.241 -0.029 -24.327 1.00 96.25 556 TYR A O 1
ATOM 4689 N N . SER A 1 557 ? 29.235 2.173 -23.883 1.00 95.31 557 SER A N 1
ATOM 4690 C CA . SER A 1 557 ? 28.695 2.553 -25.195 1.00 95.31 557 SER A CA 1
ATOM 4691 C C . SER A 1 557 ? 29.588 2.118 -26.359 1.00 95.31 557 SER A C 1
ATOM 4693 O O . SER A 1 557 ? 29.089 1.653 -27.386 1.00 95.31 557 SER A O 1
ATOM 4695 N N . GLN A 1 558 ? 30.911 2.202 -26.194 1.00 95.38 558 GLN A N 1
ATOM 4696 C CA . GLN A 1 558 ? 31.872 1.740 -27.195 1.00 95.38 558 GLN A CA 1
ATOM 4697 C C . GLN A 1 558 ? 31.829 0.216 -27.335 1.00 95.38 558 GLN A C 1
ATOM 4699 O O . GLN A 1 558 ? 31.808 -0.299 -28.454 1.00 95.38 558 GLN A O 1
ATOM 4704 N N . ALA A 1 559 ? 31.765 -0.509 -26.215 1.00 95.81 559 ALA A N 1
ATOM 4705 C CA . ALA A 1 559 ? 31.646 -1.963 -26.217 1.00 95.81 559 ALA A CA 1
ATOM 4706 C C . ALA A 1 559 ? 30.361 -2.428 -26.925 1.00 95.81 559 ALA A C 1
ATOM 4708 O O . ALA A 1 559 ? 30.413 -3.345 -27.746 1.00 95.81 559 ALA A O 1
ATOM 4709 N N . LEU A 1 560 ? 29.234 -1.749 -26.684 1.00 95.56 560 LEU A N 1
ATOM 4710 C CA . LEU A 1 560 ? 27.961 -2.037 -27.341 1.00 95.56 560 LEU A CA 1
ATOM 4711 C C . LEU A 1 560 ? 27.974 -1.749 -28.845 1.00 95.56 560 LEU A C 1
ATOM 4713 O O . LEU A 1 560 ? 27.534 -2.591 -29.627 1.00 95.56 560 LEU A O 1
ATOM 4717 N N . LYS A 1 561 ? 28.526 -0.607 -29.272 1.00 92.69 561 LYS A N 1
ATOM 4718 C CA . LYS A 1 561 ? 28.630 -0.238 -30.698 1.00 92.69 561 LYS A CA 1
ATOM 4719 C C . LYS A 1 561 ? 29.514 -1.197 -31.504 1.00 92.69 561 LYS A C 1
ATOM 4721 O O . LYS A 1 561 ? 29.331 -1.331 -32.710 1.00 92.69 561 LYS A O 1
ATOM 4726 N N . ASN A 1 562 ? 30.439 -1.894 -30.845 1.00 94.06 562 ASN A N 1
ATOM 4727 C CA . ASN A 1 562 ? 31.301 -2.899 -31.467 1.00 94.06 562 ASN A CA 1
ATOM 4728 C C . ASN A 1 562 ? 30.625 -4.277 -31.638 1.00 94.06 562 ASN A C 1
ATOM 4730 O O . ASN A 1 562 ? 31.205 -5.173 -32.263 1.00 94.06 562 ASN A O 1
ATOM 4734 N N . LEU A 1 563 ? 29.410 -4.481 -31.113 1.00 93.81 563 LEU A N 1
ATOM 4735 C CA . LEU A 1 563 ? 28.666 -5.728 -31.298 1.00 93.81 563 LEU A CA 1
ATOM 4736 C C . LEU A 1 563 ? 28.160 -5.856 -32.741 1.00 93.81 563 LEU A C 1
ATOM 4738 O O . LEU A 1 563 ? 27.383 -5.040 -33.224 1.00 93.81 563 LEU A O 1
ATOM 4742 N N . LYS A 1 564 ? 28.529 -6.947 -33.424 1.00 89.25 564 LYS A N 1
ATOM 4743 C CA . LYS A 1 564 ? 28.041 -7.235 -34.789 1.00 89.25 564 LYS A CA 1
ATOM 4744 C C . LYS A 1 564 ? 26.560 -7.619 -34.829 1.00 89.25 564 LYS A C 1
ATOM 4746 O O . LYS A 1 564 ? 25.841 -7.254 -35.754 1.00 89.25 564 LYS A O 1
ATOM 4751 N N . HIS A 1 565 ? 26.116 -8.388 -33.837 1.00 90.12 565 HIS A N 1
ATOM 4752 C CA . HIS A 1 565 ? 24.749 -8.896 -33.734 1.00 90.12 565 HIS A CA 1
ATOM 4753 C C . HIS A 1 565 ? 24.236 -8.678 -32.311 1.00 90.12 565 HIS A C 1
ATOM 4755 O O . HIS A 1 565 ? 24.227 -9.618 -31.515 1.00 90.12 565 HIS A O 1
ATOM 4761 N N . PRO A 1 566 ? 23.847 -7.441 -31.967 1.00 94.19 566 PRO A N 1
ATOM 4762 C CA . PRO A 1 566 ? 23.339 -7.162 -30.639 1.00 94.19 566 PRO A CA 1
ATOM 4763 C C . PRO A 1 566 ? 22.037 -7.927 -30.396 1.00 94.19 566 PRO A C 1
ATOM 4765 O O . PRO A 1 566 ? 21.138 -7.956 -31.246 1.00 94.19 566 PRO A O 1
ATOM 4768 N N . THR A 1 567 ? 21.989 -8.544 -29.225 1.00 96.75 567 THR A N 1
ATOM 4769 C CA . THR A 1 567 ? 20.872 -9.248 -28.587 1.00 96.75 567 THR A CA 1
ATOM 4770 C C . THR A 1 567 ? 20.836 -8.846 -27.118 1.00 96.75 567 THR A C 1
ATOM 4772 O O . THR A 1 567 ? 21.863 -8.415 -26.578 1.00 96.75 567 THR A O 1
ATOM 4775 N N . PHE A 1 568 ? 19.706 -9.042 -26.444 1.00 97.31 568 PHE A N 1
ATOM 4776 C CA . PHE A 1 568 ? 19.608 -8.778 -25.006 1.00 97.31 568 PHE A CA 1
ATOM 4777 C C . PHE A 1 568 ? 20.731 -9.477 -24.219 1.00 97.31 568 PHE A C 1
ATOM 4779 O O . PHE A 1 568 ? 21.369 -8.873 -23.359 1.00 97.31 568 PHE A O 1
ATOM 4786 N N . GLU A 1 569 ? 21.015 -10.747 -24.528 1.00 96.50 569 GLU A N 1
ATOM 4787 C CA . GLU A 1 569 ? 22.030 -11.532 -23.826 1.00 96.50 569 GLU A CA 1
ATOM 4788 C C . GLU A 1 569 ? 23.436 -10.970 -24.047 1.00 96.50 569 GLU A C 1
ATOM 4790 O O . GLU A 1 569 ? 24.198 -10.852 -23.092 1.00 96.50 569 GLU A O 1
ATOM 4795 N N . THR A 1 570 ? 23.780 -10.558 -25.272 1.00 96.81 570 THR A N 1
ATOM 4796 C CA . THR A 1 570 ? 25.089 -9.933 -25.534 1.00 96.81 570 THR A CA 1
ATOM 4797 C C . THR A 1 570 ? 25.254 -8.591 -24.823 1.00 96.81 570 THR A C 1
ATOM 4799 O O . THR A 1 570 ? 26.350 -8.308 -24.353 1.00 96.81 570 THR A O 1
ATOM 4802 N N . ILE A 1 571 ? 24.180 -7.800 -24.698 1.00 97.50 571 ILE A N 1
ATOM 4803 C CA . ILE A 1 571 ? 24.185 -6.528 -23.959 1.00 97.50 571 ILE A CA 1
ATOM 4804 C C . ILE A 1 571 ? 24.409 -6.806 -22.470 1.00 97.50 571 ILE A C 1
ATOM 4806 O O . ILE A 1 571 ? 25.368 -6.313 -21.878 1.00 97.50 571 ILE A O 1
ATOM 4810 N N . ARG A 1 572 ? 23.597 -7.694 -21.880 1.00 97.38 572 ARG A N 1
ATOM 4811 C CA . ARG A 1 572 ? 23.736 -8.111 -20.479 1.00 97.38 572 ARG A CA 1
ATOM 4812 C C . ARG A 1 572 ? 25.118 -8.695 -20.173 1.00 97.38 572 ARG A C 1
ATOM 4814 O O . ARG A 1 572 ? 25.633 -8.472 -19.081 1.00 97.38 572 ARG A O 1
ATOM 4821 N N . ASN A 1 573 ? 25.719 -9.440 -21.102 1.00 97.00 573 ASN A N 1
ATOM 4822 C CA . ASN A 1 573 ? 27.031 -10.053 -20.893 1.00 97.00 573 ASN A CA 1
ATOM 4823 C C . ASN A 1 573 ? 28.147 -9.019 -20.703 1.00 97.00 573 ASN A C 1
ATOM 4825 O O . ASN A 1 573 ? 29.077 -9.291 -19.952 1.00 97.00 573 ASN A O 1
ATOM 4829 N N . ILE A 1 574 ? 28.053 -7.834 -21.316 1.00 97.12 574 ILE A N 1
ATOM 4830 C CA . ILE A 1 574 ? 29.024 -6.758 -21.065 1.00 97.12 574 ILE A CA 1
ATOM 4831 C C . ILE A 1 574 ? 28.964 -6.343 -19.592 1.00 97.12 574 ILE A C 1
ATOM 4833 O O . ILE A 1 574 ? 29.999 -6.303 -18.928 1.00 97.12 574 ILE A O 1
ATOM 4837 N N . SER A 1 575 ? 27.758 -6.136 -19.055 1.00 96.94 575 SER A N 1
ATOM 4838 C CA . SER A 1 575 ? 27.567 -5.830 -17.634 1.00 96.94 575 SER A CA 1
ATOM 4839 C C . SER A 1 575 ? 28.019 -6.962 -16.720 1.00 96.94 575 SER A C 1
ATOM 4841 O O . SER A 1 575 ? 28.700 -6.712 -15.730 1.00 96.94 575 SER A O 1
ATOM 4843 N N . PHE A 1 576 ? 27.712 -8.209 -17.085 1.00 97.12 576 PHE A N 1
ATOM 4844 C CA . PHE A 1 576 ? 28.160 -9.389 -16.349 1.00 97.12 576 PHE A CA 1
ATOM 4845 C C . PHE A 1 576 ? 29.690 -9.436 -16.261 1.00 97.12 576 PHE A C 1
ATOM 4847 O O . PHE A 1 576 ? 30.232 -9.569 -15.167 1.00 97.12 576 PHE A O 1
ATOM 4854 N N . HIS A 1 577 ? 30.395 -9.283 -17.386 1.00 97.12 577 HIS A N 1
ATOM 4855 C CA . HIS A 1 577 ? 31.857 -9.320 -17.415 1.00 97.12 577 HIS A CA 1
ATOM 4856 C C . HIS A 1 577 ? 32.489 -8.172 -16.629 1.00 97.12 577 HIS A C 1
ATOM 4858 O O . HIS A 1 577 ? 33.473 -8.405 -15.930 1.00 97.12 577 HIS A O 1
ATOM 4864 N N . TYR A 1 578 ? 31.911 -6.970 -16.694 1.00 96.88 578 TYR A N 1
ATOM 4865 C CA . TYR A 1 578 ? 32.360 -5.841 -15.883 1.00 96.88 578 TYR A CA 1
ATOM 4866 C C . TYR A 1 578 ? 32.241 -6.147 -14.383 1.00 96.88 578 TYR A C 1
ATOM 4868 O O . TYR A 1 578 ? 33.242 -6.096 -13.671 1.00 96.88 578 TYR A O 1
ATOM 4876 N N . ILE A 1 579 ? 31.062 -6.570 -13.917 1.00 97.31 579 ILE A N 1
ATOM 4877 C CA . ILE A 1 579 ? 30.833 -6.898 -12.501 1.00 97.31 579 ILE A CA 1
ATOM 4878 C C . ILE A 1 579 ? 31.759 -8.024 -12.018 1.00 97.31 579 ILE A C 1
ATOM 4880 O O . ILE A 1 579 ? 32.329 -7.934 -10.935 1.00 97.31 579 ILE A O 1
ATOM 4884 N N . HIS A 1 580 ? 31.995 -9.049 -12.841 1.00 96.19 580 HIS A N 1
ATOM 4885 C CA . HIS A 1 580 ? 32.938 -10.120 -12.500 1.00 96.19 580 HIS A CA 1
ATOM 4886 C C . HIS A 1 580 ? 34.388 -9.628 -12.450 1.00 96.19 580 HIS A C 1
ATOM 4888 O O . HIS A 1 580 ? 35.165 -10.104 -11.625 1.00 96.19 580 HIS A O 1
ATOM 4894 N N . SER A 1 581 ? 34.766 -8.670 -13.301 1.00 96.50 581 SER A N 1
ATOM 4895 C CA . SER A 1 581 ? 36.126 -8.115 -13.310 1.00 96.50 581 SER A CA 1
ATOM 4896 C C . SER A 1 581 ? 36.469 -7.341 -12.034 1.00 96.50 581 SER A C 1
ATOM 4898 O O . SER A 1 581 ? 37.638 -7.291 -11.658 1.00 96.50 581 SER A O 1
ATOM 4900 N N . ILE A 1 582 ? 35.458 -6.807 -11.342 1.00 95.50 582 ILE A N 1
ATOM 4901 C CA . ILE A 1 582 ? 35.601 -6.125 -10.047 1.00 95.50 582 ILE A CA 1
ATOM 4902 C C . ILE A 1 582 ? 35.306 -7.045 -8.847 1.00 95.50 582 ILE A C 1
ATOM 4904 O O . ILE A 1 582 ? 35.202 -6.570 -7.722 1.00 95.50 582 ILE A O 1
ATOM 4908 N N . GLY A 1 583 ? 35.182 -8.359 -9.073 1.00 93.12 583 GLY A N 1
ATOM 4909 C CA . GLY A 1 583 ? 35.024 -9.368 -8.017 1.00 93.12 583 GLY A CA 1
ATOM 4910 C C . GLY A 1 583 ? 33.586 -9.667 -7.582 1.00 93.12 583 GLY A C 1
ATOM 4911 O O . GLY A 1 583 ? 33.407 -10.326 -6.566 1.00 93.12 583 GLY A O 1
ATOM 4912 N N . ASP A 1 584 ? 32.583 -9.206 -8.335 1.00 92.50 584 ASP A N 1
ATOM 4913 C CA . ASP A 1 584 ? 31.149 -9.336 -8.029 1.00 92.50 584 ASP A CA 1
ATOM 4914 C C . ASP A 1 584 ? 30.759 -8.959 -6.577 1.00 92.50 584 ASP A C 1
ATOM 4916 O O . ASP A 1 584 ? 30.229 -9.795 -5.840 1.00 92.50 584 ASP A O 1
ATOM 4920 N N . PRO A 1 585 ? 31.010 -7.709 -6.133 1.00 89.25 585 PRO A N 1
ATOM 4921 C CA . PRO A 1 585 ? 30.767 -7.314 -4.747 1.00 89.25 585 PRO A CA 1
ATOM 4922 C C . PRO A 1 585 ? 29.294 -7.473 -4.336 1.00 89.25 585 PRO A C 1
ATOM 4924 O O . PRO A 1 585 ? 28.390 -6.980 -5.021 1.00 89.25 585 PRO A O 1
ATOM 4927 N N . GLN A 1 586 ? 29.059 -8.113 -3.185 1.00 83.12 586 GLN A N 1
ATOM 4928 C CA . GLN A 1 586 ? 27.722 -8.264 -2.593 1.00 83.12 586 GLN A CA 1
ATOM 4929 C C . GLN A 1 586 ? 27.117 -6.905 -2.203 1.00 83.12 586 GLN A C 1
ATOM 4931 O O . GLN A 1 586 ? 25.943 -6.669 -2.456 1.00 83.12 586 GLN A O 1
ATOM 4936 N N . GLU A 1 587 ? 27.947 -5.969 -1.738 1.00 83.88 587 GLU A N 1
ATOM 4937 C CA . GLU A 1 587 ? 27.566 -4.585 -1.417 1.00 83.88 587 GLU A CA 1
ATOM 4938 C C . GLU A 1 587 ? 26.802 -3.890 -2.559 1.00 83.88 587 GLU A C 1
ATOM 4940 O O . GLU A 1 587 ? 25.804 -3.209 -2.325 1.00 83.88 587 GLU A O 1
ATOM 4945 N N . LEU A 1 588 ? 27.207 -4.115 -3.818 1.00 88.38 588 LEU A N 1
ATOM 4946 C CA . LEU A 1 588 ? 26.488 -3.568 -4.971 1.00 88.38 588 LEU A CA 1
ATOM 4947 C C . LEU A 1 588 ? 25.105 -4.203 -5.149 1.00 88.38 588 LEU A C 1
ATOM 4949 O O . LEU A 1 588 ? 24.211 -3.540 -5.659 1.00 88.38 588 LEU A O 1
ATOM 4953 N N . TYR A 1 589 ? 24.920 -5.479 -4.794 1.00 87.62 589 TYR A N 1
ATOM 4954 C CA . TYR A 1 589 ? 23.604 -6.126 -4.835 1.00 87.62 589 TYR A CA 1
ATOM 4955 C C . TYR A 1 589 ? 22.682 -5.540 -3.765 1.00 87.62 589 TYR A C 1
ATOM 4957 O O . TYR A 1 589 ? 21.544 -5.189 -4.069 1.00 87.62 589 TYR A O 1
ATOM 4965 N N . ASP A 1 590 ? 23.189 -5.385 -2.544 1.00 80.38 590 ASP A N 1
ATOM 4966 C CA . ASP A 1 590 ? 22.407 -4.910 -1.401 1.00 80.38 590 ASP A CA 1
ATOM 4967 C C . ASP A 1 590 ? 21.949 -3.457 -1.619 1.00 80.38 590 ASP A C 1
ATOM 4969 O O . ASP A 1 590 ? 20.778 -3.125 -1.415 1.00 80.38 590 ASP A O 1
ATOM 4973 N N . ARG A 1 591 ? 22.827 -2.613 -2.182 1.00 83.69 591 ARG A N 1
ATOM 4974 C CA . ARG A 1 591 ? 22.518 -1.225 -2.575 1.00 83.69 591 ARG A CA 1
ATOM 4975 C C . ARG A 1 591 ? 21.437 -1.090 -3.645 1.00 83.69 591 ARG A C 1
ATOM 4977 O O . ARG A 1 591 ? 20.838 -0.023 -3.748 1.00 83.69 591 ARG A O 1
ATOM 4984 N N . LEU A 1 592 ? 21.161 -2.134 -4.433 1.00 86.31 592 LEU A N 1
ATOM 4985 C CA . LEU A 1 592 ? 20.041 -2.107 -5.381 1.00 86.31 592 LEU A CA 1
ATOM 4986 C C . LEU A 1 592 ? 18.685 -2.179 -4.679 1.00 86.31 592 LEU A C 1
ATOM 4988 O O . LEU A 1 592 ? 17.679 -1.929 -5.339 1.00 86.31 592 LEU A O 1
ATOM 4992 N N . GLN A 1 593 ? 18.638 -2.549 -3.392 1.00 82.88 593 GLN A N 1
ATOM 4993 C CA . GLN A 1 593 ? 17.399 -2.704 -2.621 1.00 82.88 593 GLN A CA 1
ATOM 4994 C C . GLN A 1 593 ? 16.389 -3.578 -3.379 1.00 82.88 593 GLN A C 1
ATOM 4996 O O . GLN A 1 593 ? 15.258 -3.184 -3.637 1.00 82.88 593 GLN A O 1
ATOM 5001 N N . ARG A 1 594 ? 16.851 -4.742 -3.864 1.00 80.38 594 ARG A N 1
ATOM 5002 C CA . ARG A 1 594 ? 16.074 -5.671 -4.711 1.00 80.38 594 ARG A CA 1
ATOM 5003 C C . ARG A 1 594 ? 15.509 -5.059 -6.010 1.00 80.38 594 ARG A C 1
ATOM 5005 O O . ARG A 1 594 ? 14.605 -5.624 -6.622 1.00 80.38 594 ARG A O 1
ATOM 5012 N N . GLY A 1 595 ? 16.087 -3.951 -6.466 1.00 82.00 595 GLY A N 1
ATOM 5013 C CA . GLY A 1 595 ? 15.682 -3.222 -7.664 1.00 82.00 595 GLY A CA 1
ATOM 5014 C C . GLY A 1 595 ? 14.767 -2.022 -7.405 1.00 82.00 595 GLY A C 1
ATOM 5015 O O . GLY A 1 595 ? 14.288 -1.458 -8.382 1.00 82.00 595 GLY A O 1
ATOM 5016 N N . GLU A 1 596 ? 14.534 -1.640 -6.144 1.00 84.12 596 GLU A N 1
ATOM 5017 C CA . GLU A 1 596 ? 13.702 -0.487 -5.754 1.00 84.12 596 GLU A CA 1
ATOM 5018 C C . GLU A 1 596 ? 14.491 0.840 -5.738 1.00 84.12 596 GLU A C 1
ATOM 5020 O O . GLU A 1 596 ? 13.904 1.918 -5.804 1.00 84.12 596 GLU A O 1
ATOM 5025 N N . LYS A 1 597 ? 15.830 0.781 -5.686 1.00 85.88 597 LYS A N 1
ATOM 5026 C CA . LYS A 1 597 ? 16.697 1.968 -5.663 1.00 85.88 597 LYS A CA 1
ATOM 5027 C C . LYS A 1 597 ? 16.619 2.744 -6.986 1.00 85.88 597 LYS A C 1
ATOM 5029 O O . LYS A 1 597 ? 16.930 2.194 -8.043 1.00 85.88 597 LYS A O 1
ATOM 5034 N N . ILE A 1 598 ? 16.343 4.050 -6.910 1.00 88.75 598 ILE A N 1
ATOM 5035 C CA . ILE A 1 598 ? 16.580 4.992 -8.018 1.00 88.75 598 ILE A CA 1
ATOM 5036 C C . ILE A 1 598 ? 18.092 5.055 -8.261 1.00 88.75 598 ILE A C 1
ATOM 5038 O O . ILE A 1 598 ? 18.851 5.470 -7.383 1.00 88.75 598 ILE A O 1
ATOM 5042 N N . ILE A 1 599 ? 18.540 4.573 -9.423 1.00 90.12 599 ILE A N 1
ATOM 5043 C CA . ILE A 1 599 ? 19.968 4.368 -9.696 1.00 90.12 599 ILE A CA 1
ATOM 5044 C C . ILE A 1 599 ? 20.649 5.691 -10.063 1.00 90.12 599 ILE A C 1
ATOM 5046 O O . ILE A 1 599 ? 20.333 6.299 -11.078 1.00 90.12 599 ILE A O 1
ATOM 5050 N N . ASP A 1 600 ? 21.647 6.085 -9.289 1.00 87.06 600 ASP A N 1
ATOM 5051 C CA . ASP A 1 600 ? 22.489 7.274 -9.478 1.00 87.06 600 ASP A CA 1
ATOM 5052 C C . ASP A 1 600 ? 23.976 6.926 -9.714 1.00 87.06 600 ASP A C 1
ATOM 5054 O O . ASP A 1 600 ? 24.776 7.793 -10.056 1.00 87.06 600 ASP A O 1
ATOM 5058 N N . ASP A 1 601 ? 24.341 5.645 -9.598 1.00 90.81 601 ASP A N 1
ATOM 5059 C CA . ASP A 1 601 ? 25.702 5.116 -9.743 1.00 90.81 601 ASP A CA 1
ATOM 5060 C C . ASP A 1 601 ? 25.808 4.173 -10.958 1.00 90.81 601 ASP A C 1
ATOM 5062 O O . ASP A 1 601 ? 25.018 3.239 -11.139 1.00 90.81 601 ASP A O 1
ATOM 5066 N N . GLU A 1 602 ? 26.831 4.377 -11.791 1.00 94.50 602 GLU A N 1
ATOM 5067 C CA . GLU A 1 602 ? 27.094 3.558 -12.976 1.00 94.50 602 GLU A CA 1
ATOM 5068 C C . GLU A 1 602 ? 27.322 2.072 -12.637 1.00 94.50 602 GLU A C 1
ATOM 5070 O O . GLU A 1 602 ? 26.837 1.186 -13.348 1.00 94.50 602 GLU A O 1
ATOM 5075 N N . ASN A 1 603 ? 28.005 1.768 -11.529 1.00 95.31 603 ASN A N 1
ATOM 5076 C CA . ASN A 1 603 ? 28.246 0.396 -11.071 1.00 95.31 603 ASN A CA 1
ATOM 5077 C C . ASN A 1 603 ? 26.935 -0.336 -10.775 1.00 95.31 603 ASN A C 1
ATOM 5079 O O . ASN A 1 603 ? 26.789 -1.521 -11.102 1.00 95.31 603 ASN A O 1
ATOM 5083 N N . LEU A 1 604 ? 25.954 0.381 -10.223 1.00 95.81 604 LEU A N 1
ATOM 5084 C CA . LEU A 1 604 ? 24.628 -0.159 -9.956 1.00 95.81 604 LEU A CA 1
ATOM 5085 C C . LEU A 1 604 ? 23.867 -0.454 -11.254 1.00 95.81 604 LEU A C 1
ATOM 5087 O O . LEU A 1 604 ? 23.172 -1.467 -11.312 1.00 95.81 604 LEU A O 1
ATOM 5091 N N . LEU A 1 605 ? 24.061 0.310 -12.338 1.00 97.00 605 LEU A N 1
ATOM 5092 C CA . LEU A 1 605 ? 23.473 -0.034 -13.642 1.00 97.00 605 LEU A CA 1
ATOM 5093 C C . LEU A 1 605 ? 23.971 -1.390 -14.161 1.00 97.00 605 LEU A C 1
ATOM 5095 O O . LEU A 1 605 ? 23.169 -2.221 -14.608 1.00 97.00 605 LEU A O 1
ATOM 5099 N N . TYR A 1 606 ? 25.281 -1.646 -14.078 1.00 97.44 606 TYR A N 1
ATOM 5100 C CA . TYR A 1 606 ? 25.842 -2.941 -14.472 1.00 97.44 606 TYR A CA 1
ATOM 5101 C C . TYR A 1 606 ? 25.341 -4.071 -13.569 1.00 97.44 606 TYR A C 1
ATOM 5103 O O . TYR A 1 606 ? 24.941 -5.137 -14.061 1.00 97.44 606 TYR A O 1
ATOM 5111 N N . LYS A 1 607 ? 25.330 -3.845 -12.250 1.00 97.00 607 LYS A N 1
ATOM 5112 C CA . LYS A 1 607 ? 24.888 -4.843 -11.273 1.00 97.00 607 LYS A CA 1
ATOM 5113 C C . LYS A 1 607 ? 23.404 -5.162 -11.434 1.00 97.00 607 LYS A C 1
ATOM 5115 O O . LYS A 1 607 ? 23.048 -6.341 -11.395 1.00 97.00 607 LYS A O 1
ATOM 5120 N N . TYR A 1 608 ? 22.561 -4.167 -11.708 1.00 97.06 608 TYR A N 1
ATOM 5121 C CA . TYR A 1 608 ? 21.129 -4.346 -11.947 1.00 97.06 608 TYR A CA 1
ATOM 5122 C C . TYR A 1 608 ? 20.877 -5.265 -13.144 1.00 97.06 608 TYR A C 1
ATOM 5124 O O . TYR A 1 608 ? 20.197 -6.286 -13.020 1.00 97.06 608 TYR A O 1
ATOM 5132 N N . LEU A 1 609 ? 21.480 -4.968 -14.303 1.00 96.31 609 LEU A N 1
ATOM 5133 C CA . LEU A 1 609 ? 21.273 -5.776 -15.508 1.00 96.31 609 LEU A CA 1
ATOM 5134 C C . LEU A 1 609 ? 21.820 -7.205 -15.335 1.00 96.31 609 LEU A C 1
ATOM 5136 O O . LEU A 1 609 ? 21.211 -8.177 -15.797 1.00 96.31 609 LEU A O 1
ATOM 5140 N N . THR A 1 610 ? 22.934 -7.347 -14.612 1.00 96.19 610 THR A N 1
ATOM 5141 C CA . THR A 1 610 ? 23.526 -8.646 -14.260 1.00 96.19 610 THR A CA 1
ATOM 5142 C C . THR A 1 610 ? 22.590 -9.473 -13.375 1.00 96.19 610 THR A C 1
ATOM 5144 O O . THR A 1 610 ? 22.337 -10.642 -13.687 1.00 96.19 610 THR A O 1
ATOM 5147 N N . SER A 1 611 ? 22.034 -8.862 -12.328 1.00 93.81 611 SER A N 1
ATOM 5148 C CA . SER A 1 611 ? 21.275 -9.538 -11.264 1.00 93.81 611 SER A CA 1
ATOM 5149 C C . SER A 1 611 ? 19.810 -9.797 -11.633 1.00 93.81 611 SER A C 1
ATOM 5151 O O . SER A 1 611 ? 19.256 -10.849 -11.303 1.00 93.81 611 SER A O 1
ATOM 5153 N N . PHE A 1 612 ? 19.177 -8.861 -12.346 1.00 94.31 612 PHE A N 1
ATOM 5154 C CA . PHE A 1 612 ? 17.735 -8.885 -12.611 1.00 94.31 612 PHE A CA 1
ATOM 5155 C C . PHE A 1 612 ? 17.379 -9.037 -14.093 1.00 94.31 612 PHE A C 1
ATOM 5157 O O . PHE A 1 612 ? 16.294 -9.532 -14.403 1.00 94.31 612 PHE A O 1
ATOM 5164 N N . GLY A 1 613 ? 18.280 -8.705 -15.025 1.00 95.00 613 GLY A N 1
ATOM 5165 C CA . GLY A 1 613 ? 17.969 -8.657 -16.460 1.00 95.00 613 GLY A CA 1
ATOM 5166 C C . GLY A 1 613 ? 17.392 -9.958 -17.034 1.00 95.00 613 GLY A C 1
ATOM 5167 O O . GLY A 1 613 ? 16.411 -9.926 -17.775 1.00 95.00 613 GLY A O 1
ATOM 5168 N N . SER A 1 614 ? 17.932 -11.120 -16.650 1.00 93.75 614 SER A N 1
ATOM 5169 C CA . SER A 1 614 ? 17.393 -12.421 -17.085 1.00 93.75 614 SER A CA 1
ATOM 5170 C C . SER A 1 614 ? 15.964 -12.658 -16.584 1.00 93.75 614 SER A C 1
ATOM 5172 O O . SER A 1 614 ? 15.123 -13.143 -17.342 1.00 93.75 614 SER A O 1
ATOM 5174 N N . LYS A 1 615 ? 15.674 -12.266 -15.336 1.00 93.25 615 LYS A N 1
ATOM 5175 C CA . LYS A 1 615 ? 14.352 -12.396 -14.709 1.00 93.25 615 LYS A CA 1
ATOM 5176 C C . LYS A 1 615 ? 13.315 -11.531 -15.429 1.00 93.25 615 LYS A C 1
ATOM 5178 O O . LYS A 1 615 ? 12.212 -12.003 -15.696 1.00 93.25 615 LYS A O 1
ATOM 5183 N N . HIS A 1 616 ? 13.676 -10.292 -15.777 1.00 94.81 616 HIS A N 1
ATOM 5184 C CA . HIS A 1 616 ? 12.831 -9.407 -16.587 1.00 94.81 616 HIS A CA 1
ATOM 5185 C C . HIS A 1 616 ? 12.537 -10.027 -17.949 1.00 94.81 616 HIS A C 1
ATOM 5187 O O . HIS A 1 616 ? 11.373 -10.229 -18.294 1.00 94.81 616 HIS A O 1
ATOM 5193 N N . LYS A 1 617 ? 13.590 -10.394 -18.687 1.00 95.62 617 LYS A N 1
ATOM 5194 C CA . LYS A 1 617 ? 13.459 -10.922 -20.044 1.00 95.62 617 LYS A CA 1
ATOM 5195 C C . LYS A 1 617 ? 12.545 -12.139 -20.113 1.00 95.62 617 LYS A C 1
ATOM 5197 O O . LYS A 1 617 ? 11.696 -12.201 -20.987 1.00 95.62 617 LYS A O 1
ATOM 5202 N N . GLN A 1 618 ? 12.676 -13.096 -19.196 1.00 95.50 618 GLN A N 1
ATOM 5203 C CA . GLN A 1 618 ? 11.832 -14.292 -19.233 1.00 95.50 618 GLN A CA 1
ATOM 5204 C C . GLN A 1 618 ? 10.343 -13.989 -19.021 1.00 95.50 618 GLN A C 1
ATOM 5206 O O . GLN A 1 618 ? 9.499 -14.560 -19.716 1.00 95.50 618 GLN A O 1
ATOM 5211 N N . LYS A 1 619 ? 10.013 -13.092 -18.081 1.00 96.56 619 LYS A N 1
ATOM 5212 C CA . LYS A 1 619 ? 8.627 -12.656 -17.854 1.00 96.56 619 LYS A CA 1
ATOM 5213 C C . LYS A 1 619 ? 8.077 -11.931 -19.082 1.00 96.56 619 LYS A C 1
ATOM 5215 O O . LYS A 1 619 ? 6.984 -12.250 -19.539 1.00 96.56 619 LYS A O 1
ATOM 5220 N N . LEU A 1 620 ? 8.864 -11.013 -19.637 1.00 97.75 620 LEU A N 1
ATOM 5221 C CA . LEU A 1 620 ? 8.489 -10.198 -20.789 1.00 97.75 620 LEU A CA 1
ATOM 5222 C C . LEU A 1 620 ? 8.355 -11.017 -22.074 1.00 97.75 620 LEU A C 1
ATOM 5224 O O . LEU A 1 620 ? 7.335 -10.904 -22.738 1.00 97.75 620 LEU A O 1
ATOM 5228 N N . ASP A 1 621 ? 9.299 -11.910 -22.387 1.00 96.81 621 ASP A N 1
ATOM 5229 C CA . ASP A 1 621 ? 9.206 -12.816 -23.541 1.00 96.81 621 ASP A CA 1
ATOM 5230 C C . ASP A 1 621 ? 7.905 -13.639 -23.479 1.00 96.81 621 ASP A C 1
ATOM 5232 O O . ASP A 1 621 ? 7.195 -13.766 -24.474 1.00 96.81 621 ASP A O 1
ATOM 5236 N N . SER A 1 622 ? 7.552 -14.150 -22.292 1.00 96.38 622 SER A N 1
ATOM 5237 C CA . SER A 1 622 ? 6.309 -14.902 -22.056 1.00 96.38 622 SER A CA 1
ATOM 5238 C C . SER A 1 622 ? 5.041 -14.057 -22.209 1.00 96.38 622 SER A C 1
ATOM 5240 O O . SER A 1 622 ? 3.985 -14.596 -22.546 1.00 96.38 622 SER A O 1
ATOM 5242 N N . ALA A 1 623 ? 5.117 -12.754 -21.933 1.00 97.25 623 ALA A N 1
ATOM 5243 C CA . ALA A 1 623 ? 4.023 -11.814 -22.144 1.00 97.25 623 ALA A CA 1
ATOM 5244 C C . ALA A 1 623 ? 3.908 -11.404 -23.621 1.00 97.25 623 ALA A C 1
ATOM 5246 O O . ALA A 1 623 ? 2.805 -11.339 -24.163 1.00 97.25 623 ALA A O 1
ATOM 5247 N N . PHE A 1 624 ? 5.038 -11.194 -24.300 1.00 98.00 624 PHE A N 1
ATOM 5248 C CA . PHE A 1 624 ? 5.079 -10.798 -25.704 1.00 98.00 624 PHE A CA 1
ATOM 5249 C C . PHE A 1 624 ? 4.535 -11.878 -26.636 1.00 98.00 624 PHE A C 1
ATOM 5251 O O . PHE A 1 624 ? 3.808 -11.535 -27.564 1.00 98.00 624 PHE A O 1
ATOM 5258 N N . GLU A 1 625 ? 4.754 -13.162 -26.337 1.00 96.56 625 GLU A N 1
ATOM 5259 C CA . GLU A 1 625 ? 4.092 -14.272 -27.048 1.00 96.56 625 GLU A CA 1
ATOM 5260 C C . GLU A 1 625 ? 2.562 -14.117 -27.121 1.00 96.56 625 GLU A C 1
ATOM 5262 O O . GLU A 1 625 ? 1.947 -14.489 -28.116 1.00 96.56 625 GLU A O 1
ATOM 5267 N N . LEU A 1 626 ? 1.932 -13.543 -26.091 1.00 96.19 626 LEU A N 1
ATOM 5268 C CA . LEU A 1 626 ? 0.474 -13.418 -26.010 1.00 96.19 626 LEU A CA 1
ATOM 5269 C C . LEU A 1 626 ? -0.078 -12.215 -26.783 1.00 96.19 626 LEU A C 1
ATOM 5271 O O . LEU A 1 626 ? -1.246 -12.217 -27.177 1.00 96.19 626 LEU A O 1
ATOM 5275 N N . ILE A 1 627 ? 0.735 -11.175 -26.980 1.00 96.19 627 ILE A N 1
ATOM 5276 C CA . ILE A 1 627 ? 0.290 -9.891 -27.546 1.00 96.19 627 ILE A CA 1
ATOM 5277 C C . ILE A 1 627 ? 0.876 -9.599 -28.924 1.00 96.19 627 ILE A C 1
ATOM 5279 O O . ILE A 1 627 ? 0.339 -8.744 -29.625 1.00 96.19 627 ILE A O 1
ATOM 5283 N N . ILE A 1 628 ? 1.927 -10.308 -29.354 1.00 95.50 628 ILE A N 1
ATOM 5284 C CA . ILE A 1 628 ? 2.635 -10.010 -30.606 1.00 95.50 628 ILE A CA 1
ATOM 5285 C C . ILE A 1 628 ? 1.699 -10.010 -31.817 1.00 95.50 628 ILE A C 1
ATOM 5287 O O . ILE A 1 628 ? 1.801 -9.144 -32.679 1.00 95.50 628 ILE A O 1
ATOM 5291 N N . ASP A 1 629 ? 0.717 -10.909 -31.848 1.00 93.44 629 ASP A N 1
ATOM 5292 C CA . ASP A 1 629 ? -0.256 -11.007 -32.936 1.00 93.44 629 ASP A CA 1
ATOM 5293 C C . ASP A 1 629 ? -1.209 -9.808 -33.022 1.00 93.44 629 ASP A C 1
ATOM 5295 O O . ASP A 1 629 ? -1.763 -9.545 -34.089 1.00 93.44 629 ASP A O 1
ATOM 5299 N N . LYS A 1 630 ? -1.382 -9.063 -31.924 1.00 91.06 630 LYS A N 1
ATOM 5300 C CA . LYS A 1 630 ? -2.215 -7.854 -31.874 1.00 91.06 630 LYS A CA 1
ATOM 5301 C C . LYS A 1 630 ? -1.491 -6.615 -32.392 1.00 91.06 630 LYS A C 1
ATOM 5303 O O . LYS A 1 630 ? -2.172 -5.706 -32.868 1.00 91.06 630 LYS A O 1
ATOM 5308 N N . ILE A 1 631 ? -0.158 -6.593 -32.306 1.00 93.50 631 ILE A N 1
ATOM 5309 C CA . ILE A 1 631 ? 0.687 -5.446 -32.680 1.00 93.50 631 ILE A CA 1
ATOM 5310 C C . ILE A 1 631 ? 1.476 -5.668 -33.976 1.00 93.50 631 ILE A C 1
ATOM 5312 O O . ILE A 1 631 ? 1.836 -4.701 -34.646 1.00 93.50 631 ILE A O 1
ATOM 5316 N N . LYS A 1 632 ? 1.731 -6.921 -34.380 1.00 89.44 632 LYS A N 1
ATOM 5317 C CA . LYS A 1 632 ? 2.441 -7.213 -35.632 1.00 89.44 632 LYS A CA 1
ATOM 5318 C C . LYS A 1 632 ? 1.660 -6.640 -36.816 1.00 89.44 632 LYS A C 1
ATOM 5320 O O . LYS A 1 632 ? 0.446 -6.810 -36.913 1.00 89.44 632 LYS A O 1
ATOM 5325 N N . ASN A 1 633 ? 2.368 -5.986 -37.735 1.00 88.50 633 ASN A N 1
ATOM 5326 C CA . ASN A 1 633 ? 1.808 -5.328 -38.924 1.00 88.50 633 ASN A CA 1
ATOM 5327 C C . ASN A 1 633 ? 0.862 -4.140 -38.650 1.00 88.50 633 ASN A C 1
ATOM 5329 O O . ASN A 1 633 ? 0.149 -3.719 -39.561 1.00 88.50 633 ASN A O 1
ATOM 5333 N N . LYS A 1 634 ? 0.839 -3.589 -37.432 1.00 92.38 634 LYS A N 1
ATOM 5334 C CA . LYS A 1 634 ? 0.143 -2.334 -37.120 1.00 92.38 634 LYS A CA 1
ATOM 5335 C C . LYS A 1 634 ? 1.147 -1.267 -36.725 1.00 92.38 634 LYS A C 1
ATOM 5337 O O . LYS A 1 634 ? 2.167 -1.591 -36.127 1.00 92.38 634 LYS A O 1
ATOM 5342 N N . LYS A 1 635 ? 0.821 -0.007 -37.012 1.00 94.75 635 LYS A N 1
ATOM 5343 C CA . LYS A 1 635 ? 1.517 1.129 -36.407 1.00 94.75 635 LYS A CA 1
ATOM 5344 C C . LYS A 1 635 ? 1.040 1.314 -34.975 1.00 94.75 635 LYS A C 1
ATOM 5346 O O . LYS A 1 635 ? -0.168 1.286 -34.743 1.00 94.75 635 LYS A O 1
ATOM 5351 N N . PHE A 1 636 ? 1.967 1.480 -34.042 1.00 96.56 636 PHE A N 1
ATOM 5352 C CA . PHE A 1 636 ? 1.641 1.667 -32.632 1.00 96.56 636 PHE A CA 1
ATOM 5353 C C . PHE A 1 636 ? 2.694 2.510 -31.913 1.00 96.56 636 PHE A C 1
ATOM 5355 O O . PHE A 1 636 ? 3.838 2.610 -32.364 1.00 96.56 636 PHE A O 1
ATOM 5362 N N . ASP A 1 637 ? 2.292 3.088 -30.786 1.00 97.62 637 ASP A N 1
ATOM 5363 C CA . ASP A 1 637 ? 3.186 3.788 -29.861 1.00 97.62 637 ASP A CA 1
ATOM 5364 C C . ASP A 1 637 ? 3.514 2.911 -28.648 1.00 97.62 637 ASP A C 1
ATOM 5366 O O . ASP A 1 637 ? 2.751 2.007 -28.301 1.00 97.62 637 ASP A O 1
ATOM 5370 N N . ILE A 1 638 ? 4.645 3.174 -27.994 1.00 98.25 638 ILE A N 1
ATOM 5371 C CA . ILE A 1 638 ? 5.059 2.515 -26.750 1.00 98.25 638 ILE A CA 1
ATOM 5372 C C . ILE A 1 638 ? 5.146 3.551 -25.633 1.00 98.25 638 ILE A C 1
ATOM 5374 O O . ILE A 1 638 ? 5.746 4.610 -25.816 1.00 98.25 638 ILE A O 1
ATOM 5378 N N . VAL A 1 639 ? 4.620 3.204 -24.461 1.00 98.12 639 VAL A N 1
ATOM 5379 C CA . VAL A 1 639 ? 4.890 3.912 -23.204 1.00 98.12 639 VAL A CA 1
ATOM 5380 C C . VAL A 1 639 ? 5.483 2.910 -22.213 1.00 98.12 639 VAL A C 1
ATOM 5382 O O . VAL A 1 639 ? 4.808 1.959 -21.819 1.00 98.12 639 VAL A O 1
ATOM 5385 N N . ASP A 1 640 ? 6.754 3.089 -21.855 1.00 98.25 640 ASP A N 1
ATOM 5386 C CA . ASP A 1 640 ? 7.498 2.236 -20.919 1.00 98.25 640 ASP A CA 1
ATOM 5387 C C . ASP A 1 640 ? 7.575 2.934 -19.552 1.00 98.25 640 ASP A C 1
ATOM 5389 O O . ASP A 1 640 ? 8.281 3.934 -19.390 1.00 98.25 640 ASP A O 1
ATOM 5393 N N . TRP A 1 641 ? 6.782 2.441 -18.599 1.00 96.50 641 TRP A N 1
ATOM 5394 C CA . TRP A 1 641 ? 6.580 3.032 -17.277 1.00 96.50 641 TRP A CA 1
ATOM 5395 C C . TRP A 1 641 ? 7.590 2.478 -16.275 1.00 96.50 641 TRP A C 1
ATOM 5397 O O . TRP A 1 641 ? 7.628 1.266 -16.054 1.00 96.50 641 TRP A O 1
ATOM 5407 N N . GLY A 1 642 ? 8.372 3.356 -15.639 1.00 94.06 642 GLY A N 1
ATOM 5408 C CA . GLY A 1 642 ? 9.454 2.946 -14.739 1.00 94.06 642 GLY A CA 1
ATOM 5409 C C . GLY A 1 642 ? 10.491 2.136 -15.509 1.00 94.06 642 GLY A C 1
ATOM 5410 O O . GLY A 1 642 ? 10.811 1.001 -15.153 1.00 94.06 642 GLY A O 1
ATOM 5411 N N . CYS A 1 643 ? 10.921 2.660 -16.659 1.00 96.00 643 CYS A N 1
ATOM 5412 C CA . CYS A 1 643 ? 11.600 1.854 -17.668 1.00 96.00 643 CYS A CA 1
ATOM 5413 C C . CYS A 1 643 ? 13.003 1.387 -17.237 1.00 96.00 643 CYS A C 1
ATOM 5415 O O . CYS A 1 643 ? 13.575 0.486 -17.872 1.00 96.00 643 CYS A O 1
ATOM 5417 N N . GLY A 1 644 ? 13.593 2.012 -16.207 1.00 95.31 644 GLY A N 1
ATOM 5418 C CA . GLY A 1 644 ? 14.987 1.838 -15.822 1.00 95.31 644 GLY A CA 1
ATOM 5419 C C . GLY A 1 644 ? 15.903 2.014 -17.032 1.00 95.31 644 GLY A C 1
ATOM 5420 O O . GLY A 1 644 ? 15.852 3.010 -17.746 1.00 95.31 644 GLY A O 1
ATOM 5421 N N . GLN A 1 645 ? 16.696 0.986 -17.333 1.00 97.00 645 GLN A N 1
ATOM 5422 C CA . GLN A 1 645 ? 17.573 0.935 -18.513 1.00 97.00 645 GLN A CA 1
ATOM 5423 C C . GLN A 1 645 ? 16.830 0.540 -19.811 1.00 97.00 645 GLN A C 1
ATOM 5425 O O . GLN A 1 645 ? 17.390 -0.173 -20.650 1.00 97.00 645 GLN A O 1
ATOM 5430 N N . ALA A 1 646 ? 15.561 0.942 -19.953 1.00 97.81 646 ALA A N 1
ATOM 5431 C CA . ALA A 1 646 ? 14.625 0.535 -21.009 1.00 97.81 646 ALA A CA 1
ATOM 5432 C C . ALA A 1 646 ? 14.522 -0.993 -21.189 1.00 97.81 646 ALA A C 1
ATOM 5434 O O . ALA A 1 646 ? 14.455 -1.505 -22.308 1.00 97.81 646 ALA A O 1
ATOM 5435 N N . THR A 1 647 ? 14.547 -1.753 -20.088 1.00 97.38 647 THR A N 1
ATOM 5436 C CA . THR A 1 647 ? 14.672 -3.225 -20.129 1.00 97.38 647 THR A CA 1
ATOM 5437 C C . THR A 1 647 ? 13.481 -3.886 -20.831 1.00 97.38 647 THR A C 1
ATOM 5439 O O . THR A 1 647 ? 13.664 -4.881 -21.543 1.00 97.38 647 THR A O 1
ATOM 5442 N N . ALA A 1 648 ? 12.271 -3.339 -20.666 1.00 98.12 648 ALA A N 1
ATOM 5443 C CA . ALA A 1 648 ? 11.064 -3.868 -21.291 1.00 98.12 648 ALA A CA 1
ATOM 5444 C C . ALA A 1 648 ? 11.047 -3.614 -22.800 1.00 98.12 648 ALA A C 1
ATOM 5446 O O . ALA A 1 648 ? 10.952 -4.567 -23.581 1.00 98.12 648 ALA A O 1
ATOM 5447 N N . THR A 1 649 ? 11.254 -2.361 -23.211 1.00 98.25 649 THR A N 1
ATOM 5448 C CA . THR A 1 649 ? 11.382 -1.990 -24.628 1.00 98.25 649 THR A CA 1
ATOM 5449 C C . THR A 1 649 ? 12.533 -2.736 -25.318 1.00 98.25 649 THR A C 1
ATOM 5451 O O . THR A 1 649 ? 12.350 -3.305 -26.395 1.00 98.25 649 THR A O 1
ATOM 5454 N N . MET A 1 650 ? 13.704 -2.829 -24.679 1.00 97.19 650 MET A N 1
ATOM 5455 C CA . MET A 1 650 ? 14.850 -3.603 -25.167 1.00 97.19 650 MET A CA 1
ATOM 5456 C C . MET A 1 650 ? 14.494 -5.079 -25.401 1.00 97.19 650 MET A C 1
ATOM 5458 O O . MET A 1 650 ? 14.853 -5.652 -26.434 1.00 97.19 650 MET A O 1
ATOM 5462 N N . SER A 1 651 ? 13.778 -5.695 -24.456 1.00 97.88 651 SER A N 1
ATOM 5463 C CA . SER A 1 651 ? 13.344 -7.092 -24.567 1.00 97.88 651 SER A CA 1
ATOM 5464 C C . SER A 1 651 ? 12.364 -7.288 -25.724 1.00 97.88 651 SER A C 1
ATOM 5466 O O . SER A 1 651 ? 12.482 -8.275 -26.443 1.00 97.88 651 SER A O 1
ATOM 5468 N N . LEU A 1 652 ? 11.444 -6.344 -25.959 1.00 98.12 652 LEU A N 1
ATOM 5469 C CA . LEU A 1 652 ? 10.497 -6.404 -27.078 1.00 98.12 652 LEU A CA 1
ATOM 5470 C C . LEU A 1 652 ? 11.215 -6.359 -28.436 1.00 98.12 652 LEU A C 1
ATOM 5472 O O . LEU A 1 652 ? 10.914 -7.159 -29.328 1.00 98.12 652 LEU A O 1
ATOM 5476 N N . LEU A 1 653 ? 12.185 -5.452 -28.588 1.00 97.44 653 LEU A N 1
ATOM 5477 C CA . LEU A 1 653 ? 12.979 -5.329 -29.814 1.00 97.44 653 LEU A CA 1
ATOM 5478 C C . LEU A 1 653 ? 13.791 -6.605 -30.089 1.00 97.44 653 LEU A C 1
ATOM 5480 O O . LEU A 1 653 ? 13.787 -7.107 -31.218 1.00 97.44 653 LEU A O 1
ATOM 5484 N N . ASP A 1 654 ? 14.442 -7.162 -29.063 1.00 97.44 654 ASP A N 1
ATOM 5485 C CA . ASP A 1 654 ? 15.175 -8.432 -29.148 1.00 97.44 654 ASP A CA 1
ATOM 5486 C C . ASP A 1 654 ? 14.245 -9.613 -29.481 1.00 97.44 654 ASP A C 1
ATOM 5488 O O . ASP A 1 654 ? 14.537 -10.403 -30.386 1.00 97.44 654 ASP A O 1
ATOM 5492 N N . TYR A 1 655 ? 13.092 -9.699 -28.811 1.00 97.50 655 TYR A N 1
ATOM 5493 C CA . TYR A 1 655 ? 12.068 -10.720 -29.026 1.00 97.50 655 TYR A CA 1
ATOM 5494 C C . TYR A 1 655 ? 11.583 -10.746 -30.483 1.00 97.50 655 TYR A C 1
ATOM 5496 O O . TYR A 1 655 ? 11.537 -11.817 -31.105 1.00 97.50 655 TYR A O 1
ATOM 5504 N N . ALA A 1 656 ? 11.259 -9.573 -31.037 1.00 96.06 656 ALA A N 1
ATOM 5505 C CA . ALA A 1 656 ? 10.785 -9.428 -32.408 1.00 96.06 656 ALA A CA 1
ATOM 5506 C C . ALA A 1 656 ? 11.894 -9.731 -33.424 1.00 96.06 656 ALA A C 1
ATOM 5508 O O . ALA A 1 656 ? 11.673 -10.483 -34.377 1.00 96.06 656 ALA A O 1
ATOM 5509 N N . LYS A 1 657 ? 13.115 -9.236 -33.178 1.00 94.31 657 LYS A N 1
ATOM 5510 C CA . LYS A 1 657 ? 14.289 -9.497 -34.024 1.00 94.31 657 LYS A CA 1
ATOM 5511 C C . LYS A 1 657 ? 14.592 -10.994 -34.128 1.00 94.31 657 LYS A C 1
ATOM 5513 O O . LYS A 1 657 ? 14.782 -11.495 -35.232 1.00 94.31 657 LYS A O 1
ATOM 5518 N N . LYS A 1 658 ? 14.565 -11.732 -33.010 1.00 94.69 658 LYS A N 1
ATOM 5519 C CA . LYS A 1 658 ? 14.782 -13.195 -32.979 1.00 94.69 658 LYS A CA 1
ATOM 5520 C C . LYS A 1 658 ? 13.752 -13.986 -33.790 1.00 94.69 658 LYS A C 1
ATOM 5522 O O . LYS A 1 658 ? 14.055 -15.086 -34.243 1.00 94.69 658 LYS A O 1
ATOM 5527 N N . ARG A 1 659 ? 12.550 -13.436 -33.978 1.00 94.81 659 ARG A N 1
ATOM 5528 C CA . ARG A 1 659 ? 11.443 -14.058 -34.726 1.00 94.81 659 ARG A CA 1
ATOM 5529 C C . ARG A 1 659 ? 11.263 -13.493 -36.134 1.00 94.81 659 ARG A C 1
ATOM 5531 O O . ARG A 1 659 ? 10.309 -13.868 -36.806 1.00 94.81 659 ARG A O 1
ATOM 5538 N N . ASN A 1 660 ? 12.172 -12.629 -36.594 1.00 93.69 660 ASN A N 1
ATOM 5539 C CA . ASN A 1 660 ? 12.062 -11.920 -37.873 1.00 93.69 660 ASN A CA 1
ATOM 5540 C C . ASN A 1 660 ? 10.744 -11.133 -38.013 1.00 93.69 660 ASN A C 1
ATOM 5542 O O . ASN A 1 660 ? 10.151 -11.088 -39.089 1.00 93.69 660 ASN A O 1
ATOM 5546 N N . ILE A 1 661 ? 10.272 -10.532 -36.918 1.00 94.44 661 ILE A N 1
ATOM 5547 C CA . ILE A 1 661 ? 9.078 -9.683 -36.895 1.00 94.44 661 ILE A CA 1
ATOM 5548 C C . ILE A 1 661 ? 9.519 -8.223 -36.964 1.00 94.44 661 ILE A C 1
ATOM 5550 O O . ILE A 1 661 ? 10.299 -7.764 -36.125 1.00 94.44 661 ILE A O 1
ATOM 5554 N N . THR A 1 662 ? 8.989 -7.492 -37.945 1.00 91.94 662 THR A N 1
ATOM 5555 C CA . THR A 1 662 ? 9.178 -6.043 -38.059 1.00 91.94 662 THR A CA 1
ATOM 5556 C C . THR A 1 662 ? 8.132 -5.313 -37.222 1.00 91.94 662 THR A C 1
ATOM 5558 O O . THR A 1 662 ? 6.932 -5.489 -37.437 1.00 91.94 662 THR A O 1
ATOM 5561 N N . LEU A 1 663 ? 8.584 -4.506 -36.260 1.00 94.75 663 LEU A N 1
ATOM 5562 C CA . LEU A 1 663 ? 7.706 -3.682 -35.426 1.00 94.75 663 LEU A CA 1
ATOM 5563 C C . LEU A 1 663 ? 7.583 -2.272 -36.014 1.00 94.75 663 LEU A C 1
ATOM 5565 O O . LEU A 1 663 ? 8.565 -1.528 -36.095 1.00 94.75 663 LEU A O 1
ATOM 5569 N N . GLU A 1 664 ? 6.364 -1.883 -36.385 1.00 94.75 664 GLU A N 1
ATOM 5570 C CA . GLU A 1 664 ? 6.056 -0.554 -36.922 1.00 94.75 664 GLU A CA 1
ATOM 5571 C C . GLU A 1 664 ? 5.804 0.463 -35.796 1.00 94.75 664 GLU A C 1
ATOM 5573 O O . GLU A 1 664 ? 4.750 1.084 -35.713 1.00 94.75 664 GLU A O 1
ATOM 5578 N N . ILE A 1 665 ? 6.792 0.627 -34.915 1.00 96.19 665 ILE A N 1
ATOM 5579 C CA . ILE A 1 665 ? 6.728 1.597 -33.813 1.00 96.19 665 ILE A CA 1
ATOM 5580 C C . ILE A 1 665 ? 6.928 3.009 -34.377 1.00 96.19 665 ILE A C 1
ATOM 5582 O O . ILE A 1 665 ? 7.868 3.220 -35.153 1.00 96.19 665 ILE A O 1
ATOM 5586 N N . GLU A 1 666 ? 6.060 3.951 -34.006 1.00 95.25 666 GLU A N 1
ATOM 5587 C CA . GLU A 1 666 ? 6.179 5.368 -34.386 1.00 95.25 666 GLU A CA 1
ATOM 5588 C C . GLU A 1 666 ? 6.833 6.181 -33.261 1.00 95.25 666 GLU A C 1
ATOM 5590 O O . GLU A 1 666 ? 7.906 6.757 -33.470 1.00 95.25 666 GLU A O 1
ATOM 5595 N N . ASN A 1 667 ? 6.251 6.155 -32.055 1.00 96.44 667 ASN A N 1
ATOM 5596 C CA . ASN A 1 667 ? 6.777 6.851 -30.880 1.00 96.44 667 ASN A CA 1
ATOM 5597 C C . ASN A 1 667 ? 7.079 5.888 -29.720 1.00 96.44 667 ASN A C 1
ATOM 5599 O O . ASN A 1 667 ? 6.351 4.924 -29.484 1.00 96.44 667 ASN A O 1
ATOM 5603 N N . ILE A 1 668 ? 8.148 6.173 -28.974 1.00 97.69 668 ILE A N 1
ATOM 5604 C CA . ILE A 1 668 ? 8.518 5.503 -27.722 1.00 97.69 668 ILE A CA 1
ATOM 5605 C C . ILE A 1 668 ? 8.652 6.573 -26.640 1.00 97.69 668 ILE A C 1
ATOM 5607 O O . ILE A 1 668 ? 9.519 7.440 -26.736 1.00 97.69 668 ILE A O 1
ATOM 5611 N N . THR A 1 669 ? 7.828 6.497 -25.601 1.00 97.00 669 THR A N 1
ATOM 5612 C CA . THR A 1 669 ? 7.946 7.332 -24.401 1.00 97.00 669 THR A CA 1
ATOM 5613 C C . THR A 1 669 ? 8.539 6.492 -23.269 1.00 97.00 669 THR A C 1
ATOM 5615 O O . THR A 1 669 ? 7.981 5.454 -22.921 1.00 97.00 669 THR A O 1
ATOM 5618 N N . LEU A 1 670 ? 9.670 6.925 -22.714 1.00 97.12 670 LEU A N 1
ATOM 5619 C CA . LEU A 1 670 ? 10.348 6.306 -21.573 1.00 97.12 670 LEU A CA 1
ATOM 5620 C C . LEU A 1 670 ? 10.158 7.186 -20.337 1.00 97.12 670 LEU A C 1
ATOM 5622 O O . LEU A 1 670 ? 10.481 8.371 -20.402 1.00 97.12 670 LEU A O 1
ATOM 5626 N N . ILE A 1 671 ? 9.660 6.624 -19.235 1.00 94.62 671 ILE A N 1
ATOM 5627 C CA . ILE A 1 671 ? 9.398 7.360 -17.988 1.00 94.62 671 ILE A CA 1
ATOM 5628 C C . ILE A 1 671 ? 10.195 6.705 -16.863 1.00 94.62 671 ILE A C 1
ATOM 5630 O O . ILE A 1 671 ? 9.998 5.519 -16.593 1.00 94.62 671 ILE A O 1
ATOM 5634 N N . GLU A 1 672 ? 11.098 7.453 -16.230 1.00 93.12 672 GLU A N 1
ATOM 5635 C CA . GLU A 1 672 ? 11.975 6.935 -15.172 1.00 93.12 672 GLU A CA 1
ATOM 5636 C C . GLU A 1 672 ? 12.626 8.082 -14.364 1.00 93.12 672 GLU A C 1
ATOM 5638 O O . GLU A 1 672 ? 13.186 9.002 -14.968 1.00 93.12 672 GLU A O 1
ATOM 5643 N N . PRO A 1 673 ? 12.617 8.044 -13.016 1.00 90.31 673 PRO A N 1
ATOM 5644 C CA . PRO A 1 673 ? 13.254 9.071 -12.184 1.00 90.31 673 PRO A CA 1
ATOM 5645 C C . PRO A 1 673 ? 14.793 9.077 -12.244 1.00 90.31 673 PRO A C 1
ATOM 5647 O O . PRO A 1 673 ? 15.411 10.099 -11.956 1.00 90.31 673 PRO A O 1
ATOM 5650 N N . SER A 1 674 ? 15.450 7.994 -12.668 1.00 91.75 674 SER A N 1
ATOM 5651 C CA . SER A 1 674 ? 16.900 7.975 -12.908 1.00 91.75 674 SER A CA 1
ATOM 5652 C C . SER A 1 674 ? 17.293 8.497 -14.301 1.00 91.75 674 SER A C 1
ATOM 5654 O O . SER A 1 674 ? 17.166 7.803 -15.317 1.00 91.75 674 SER A O 1
ATOM 5656 N N . ALA A 1 675 ? 17.901 9.688 -14.347 1.00 91.94 675 ALA A N 1
ATOM 5657 C CA . ALA A 1 675 ? 18.481 10.247 -15.571 1.00 91.94 675 ALA A CA 1
ATOM 5658 C C . ALA A 1 675 ? 19.586 9.345 -16.157 1.00 91.94 675 ALA A C 1
ATOM 5660 O O . ALA A 1 675 ? 19.697 9.180 -17.377 1.00 91.94 675 ALA A O 1
ATOM 5661 N N . LEU A 1 676 ? 20.382 8.716 -15.284 1.00 94.06 676 LEU A N 1
ATOM 5662 C CA . LEU A 1 676 ? 21.465 7.812 -15.668 1.00 94.06 676 LEU A CA 1
ATOM 5663 C C . LEU A 1 676 ? 20.918 6.531 -16.324 1.00 94.06 676 LEU A C 1
ATOM 5665 O O . LEU A 1 676 ? 21.424 6.095 -17.362 1.00 94.06 676 LEU A O 1
ATOM 5669 N N . ALA A 1 677 ? 19.850 5.951 -15.767 1.00 96.06 677 ALA A N 1
ATOM 5670 C CA . ALA A 1 677 ? 19.194 4.780 -16.338 1.00 96.06 677 ALA A CA 1
ATOM 5671 C C . ALA A 1 677 ? 18.514 5.105 -17.677 1.00 96.06 677 ALA A C 1
ATOM 5673 O O . ALA A 1 677 ? 18.680 4.335 -18.626 1.00 96.06 677 ALA A O 1
ATOM 5674 N N . LEU A 1 678 ? 17.852 6.265 -17.798 1.00 95.94 678 LEU A N 1
ATOM 5675 C CA . LEU A 1 678 ? 17.288 6.742 -19.067 1.00 95.94 678 LEU A CA 1
ATOM 5676 C C . LEU A 1 678 ? 18.362 6.904 -20.148 1.00 95.94 678 LEU A C 1
ATOM 5678 O O . LEU A 1 678 ? 18.194 6.401 -21.260 1.00 95.94 678 LEU A O 1
ATOM 5682 N N . SER A 1 679 ? 19.487 7.549 -19.820 1.00 96.62 679 SER A N 1
ATOM 5683 C CA . SER A 1 679 ? 20.615 7.743 -20.742 1.00 96.62 679 SER A CA 1
ATOM 5684 C C . SER A 1 679 ? 21.136 6.413 -21.305 1.00 96.62 679 SER A C 1
ATOM 5686 O O . SER A 1 679 ? 21.351 6.282 -22.519 1.00 96.62 679 SER A O 1
ATOM 5688 N N . ARG A 1 680 ? 21.258 5.389 -20.446 1.00 97.62 680 ARG A N 1
ATOM 5689 C CA . ARG A 1 680 ? 21.629 4.022 -20.844 1.00 97.62 680 ARG A CA 1
ATOM 5690 C C . ARG A 1 680 ? 20.512 3.304 -21.611 1.00 97.62 680 ARG A C 1
ATOM 5692 O O . ARG A 1 680 ? 20.785 2.571 -22.562 1.00 97.62 680 ARG A O 1
ATOM 5699 N N . GLY A 1 681 ? 19.252 3.537 -21.252 1.00 97.56 681 GLY A N 1
ATOM 5700 C CA . GLY A 1 681 ? 18.083 2.998 -21.950 1.00 97.56 681 GLY A CA 1
ATOM 5701 C C . GLY A 1 681 ? 17.995 3.458 -23.406 1.00 97.56 681 GLY A C 1
ATOM 5702 O O . GLY A 1 681 ? 17.772 2.636 -24.298 1.00 97.56 681 GLY A O 1
ATOM 5703 N N . LEU A 1 682 ? 18.274 4.739 -23.675 1.00 97.62 682 LEU A N 1
ATOM 5704 C CA . LEU A 1 682 ? 18.363 5.274 -25.040 1.00 97.62 682 LEU A CA 1
ATOM 5705 C C . LEU A 1 682 ? 19.405 4.524 -25.882 1.00 97.62 682 LEU A C 1
ATOM 5707 O O . LEU A 1 682 ? 19.146 4.191 -27.038 1.00 97.62 682 LEU A O 1
ATOM 5711 N N . LEU A 1 683 ? 20.563 4.213 -25.294 1.00 97.56 683 LEU A N 1
ATOM 5712 C CA . LEU A 1 683 ? 21.633 3.455 -25.946 1.00 97.56 683 LEU A CA 1
ATOM 5713 C C . LEU A 1 683 ? 21.220 2.000 -26.230 1.00 97.56 683 LEU A C 1
ATOM 5715 O O . LEU A 1 683 ? 21.497 1.481 -27.311 1.00 97.56 683 LEU A O 1
ATOM 5719 N N . HIS A 1 684 ? 20.530 1.339 -25.297 1.00 97.88 684 HIS A N 1
ATOM 5720 C CA . HIS A 1 684 ? 20.016 -0.019 -25.507 1.00 97.88 684 HIS A CA 1
ATOM 5721 C C . HIS A 1 684 ? 19.019 -0.094 -26.668 1.00 97.88 684 HIS A C 1
ATOM 5723 O O . HIS A 1 684 ? 19.105 -1.006 -27.497 1.00 97.88 684 HIS A O 1
ATOM 5729 N N . ILE A 1 685 ? 18.107 0.878 -26.761 1.00 97.38 685 ILE A N 1
ATOM 5730 C CA . ILE A 1 685 ? 17.168 0.977 -27.883 1.00 97.38 685 ILE A CA 1
ATOM 5731 C C . ILE A 1 685 ? 17.926 1.252 -29.182 1.00 97.38 685 ILE A C 1
ATOM 5733 O O . ILE A 1 685 ? 17.676 0.573 -30.176 1.00 97.38 685 ILE A O 1
ATOM 5737 N N . ASP A 1 686 ? 18.881 2.188 -29.183 1.00 95.94 686 ASP A N 1
ATOM 5738 C CA . ASP A 1 686 ? 19.655 2.556 -30.375 1.00 95.94 686 ASP A CA 1
ATOM 5739 C C . ASP A 1 686 ? 20.383 1.365 -31.009 1.00 95.94 686 ASP A C 1
ATOM 5741 O O . ASP A 1 686 ? 20.381 1.202 -32.230 1.00 95.94 686 ASP A O 1
ATOM 5745 N N . VAL A 1 687 ? 20.948 0.494 -30.174 1.00 95.06 687 VAL A N 1
ATOM 5746 C CA . VAL A 1 687 ? 21.714 -0.683 -30.599 1.00 95.06 687 VAL A CA 1
ATOM 5747 C C . VAL A 1 687 ? 20.811 -1.816 -31.116 1.00 95.06 687 VAL A C 1
ATOM 5749 O O . VAL A 1 687 ? 21.234 -2.612 -31.958 1.00 95.06 687 VAL A O 1
ATOM 5752 N N . LEU A 1 688 ? 19.563 -1.909 -30.643 1.00 94.81 688 LEU A N 1
ATOM 5753 C CA . LEU A 1 688 ? 18.620 -2.973 -31.022 1.00 94.81 688 LEU A CA 1
ATOM 5754 C C . LEU A 1 688 ? 17.542 -2.551 -32.022 1.00 94.81 688 LEU A C 1
ATOM 5756 O O . LEU A 1 688 ? 16.815 -3.419 -32.518 1.00 94.81 688 LEU A O 1
ATOM 5760 N N . LYS A 1 689 ? 17.438 -1.258 -32.338 1.00 92.56 689 LYS A N 1
ATOM 5761 C CA . LYS A 1 689 ? 16.410 -0.728 -33.234 1.00 92.56 689 LYS A CA 1
ATOM 5762 C C . LYS A 1 689 ? 16.447 -1.394 -34.609 1.00 92.56 689 LYS A C 1
ATOM 5764 O O . LYS A 1 689 ? 17.505 -1.654 -35.179 1.00 92.56 689 LYS A O 1
ATOM 5769 N N . GLN A 1 690 ? 15.264 -1.642 -35.165 1.00 89.00 690 GLN A N 1
ATOM 5770 C CA . GLN A 1 690 ? 15.114 -2.185 -36.519 1.00 89.00 690 GLN A CA 1
ATOM 5771 C C . GLN A 1 690 ? 15.032 -1.066 -37.572 1.00 89.00 690 GLN A C 1
ATOM 5773 O O . GLN A 1 690 ? 15.395 -1.267 -38.728 1.00 89.00 690 GLN A O 1
ATOM 5778 N N . LYS A 1 691 ? 14.567 0.118 -37.153 1.00 89.94 691 LYS A N 1
ATOM 5779 C CA . LYS A 1 691 ? 14.487 1.371 -37.915 1.00 89.94 691 LYS A CA 1
ATOM 5780 C C . LYS A 1 691 ? 14.657 2.553 -36.953 1.00 89.94 691 LYS A C 1
ATOM 5782 O O . LYS A 1 691 ? 14.757 2.355 -35.746 1.00 89.94 691 LYS A O 1
ATOM 5787 N N . SER A 1 692 ? 14.694 3.778 -37.465 1.00 91.06 692 SER A N 1
ATOM 5788 C CA . SER A 1 692 ? 14.645 4.966 -36.604 1.00 91.06 692 SER A CA 1
ATOM 5789 C C . SER A 1 692 ? 13.262 5.107 -35.959 1.00 91.06 692 SER A C 1
ATOM 5791 O O . SER A 1 692 ? 12.254 4.959 -36.650 1.00 91.06 692 SER A O 1
ATOM 5793 N N . TYR A 1 693 ? 13.231 5.412 -34.662 1.00 92.38 693 TYR A N 1
ATOM 5794 C CA . TYR A 1 693 ? 12.018 5.669 -33.877 1.00 92.38 693 TYR A CA 1
ATOM 5795 C C . TYR A 1 693 ? 12.066 7.089 -33.306 1.00 92.38 693 TYR A C 1
ATOM 5797 O O . TYR A 1 693 ? 13.161 7.603 -33.057 1.00 92.38 693 TYR A O 1
ATOM 5805 N N . ASN A 1 694 ? 10.908 7.707 -33.070 1.00 93.88 694 ASN A N 1
ATOM 5806 C CA . ASN A 1 694 ? 10.833 8.935 -32.283 1.00 93.88 694 ASN A CA 1
ATOM 5807 C C . ASN A 1 694 ? 10.824 8.568 -30.792 1.00 93.88 694 ASN A C 1
ATOM 5809 O O . ASN A 1 694 ? 9.906 7.884 -30.347 1.00 93.88 694 ASN A O 1
ATOM 5813 N N . ILE A 1 695 ? 11.846 8.967 -30.033 1.00 95.00 695 ILE A N 1
ATOM 5814 C CA . ILE A 1 695 ? 11.992 8.579 -28.624 1.00 95.00 695 ILE A CA 1
ATOM 5815 C C . ILE A 1 695 ? 11.945 9.828 -27.748 1.00 95.00 695 ILE A C 1
ATOM 5817 O O . ILE A 1 695 ? 12.728 10.754 -27.957 1.00 95.00 695 ILE A O 1
ATOM 5821 N N . LYS A 1 696 ? 11.064 9.827 -26.746 1.00 93.81 696 LYS A N 1
ATOM 5822 C CA . LYS A 1 696 ? 10.982 10.851 -25.703 1.00 93.81 696 LYS A CA 1
ATOM 5823 C C . LYS A 1 696 ? 11.326 10.227 -24.353 1.00 93.81 696 LYS A C 1
ATOM 5825 O O . LYS A 1 696 ? 10.673 9.278 -23.935 1.00 93.81 696 LYS A O 1
ATOM 5830 N N . ALA A 1 697 ? 12.347 10.757 -23.686 1.00 93.75 697 ALA A N 1
ATOM 5831 C CA . ALA A 1 697 ? 12.715 10.380 -22.325 1.00 93.75 697 ALA A CA 1
ATOM 5832 C C . ALA A 1 697 ? 12.188 11.437 -21.348 1.00 93.75 697 ALA A C 1
ATOM 5834 O O . ALA A 1 697 ? 12.466 12.622 -21.525 1.00 93.75 697 ALA A O 1
ATOM 5835 N N . ILE A 1 698 ? 11.419 11.006 -20.353 1.00 91.88 698 ILE A N 1
ATOM 5836 C CA . ILE A 1 698 ? 10.830 11.845 -19.311 1.00 91.88 698 ILE A CA 1
ATOM 5837 C C . ILE A 1 698 ? 11.478 11.440 -17.990 1.00 91.88 698 ILE A C 1
ATOM 5839 O O . ILE A 1 698 ? 11.239 10.340 -17.486 1.00 91.88 698 ILE A O 1
ATOM 5843 N N . ASN A 1 699 ? 12.329 12.319 -17.459 1.00 90.69 699 ASN A N 1
ATOM 5844 C CA . ASN A 1 699 ? 13.002 12.092 -16.190 1.00 90.69 699 ASN A CA 1
ATOM 5845 C C . ASN A 1 699 ? 12.133 12.586 -15.033 1.00 90.69 699 ASN A C 1
ATOM 5847 O O . ASN A 1 699 ? 12.178 13.757 -14.671 1.00 90.69 699 ASN A O 1
ATOM 5851 N N . CYS A 1 700 ? 11.265 11.712 -14.532 1.00 86.62 700 CYS A N 1
ATOM 5852 C CA . CYS A 1 700 ? 10.266 12.083 -13.538 1.00 86.62 700 CYS A CA 1
ATOM 5853 C C . CYS A 1 700 ? 9.762 10.853 -12.776 1.00 86.62 700 CYS A C 1
ATOM 5855 O O . CYS A 1 700 ? 9.690 9.758 -13.344 1.00 86.62 700 CYS A O 1
ATOM 5857 N N . ASP A 1 701 ? 9.389 11.051 -11.513 1.00 84.75 701 ASP A N 1
ATOM 5858 C CA . ASP A 1 701 ? 8.564 10.104 -10.764 1.00 84.75 701 ASP A CA 1
ATOM 5859 C C . ASP A 1 701 ? 7.082 10.198 -11.195 1.00 84.75 701 ASP A C 1
ATOM 5861 O O . ASP A 1 701 ? 6.640 11.202 -11.756 1.00 84.75 701 ASP A O 1
ATOM 5865 N N . PHE A 1 702 ? 6.290 9.150 -10.957 1.00 86.06 702 PHE A N 1
ATOM 5866 C CA . PHE A 1 702 ? 4.880 9.106 -11.356 1.00 86.06 702 PHE A CA 1
ATOM 5867 C C . PHE A 1 702 ? 3.996 10.121 -10.632 1.00 86.06 702 PHE A C 1
ATOM 5869 O O . PHE A 1 702 ? 3.058 10.651 -11.244 1.00 86.06 702 PHE A O 1
ATOM 5876 N N . ASP A 1 703 ? 4.289 10.424 -9.368 1.00 80.19 703 ASP A N 1
ATOM 5877 C CA . ASP A 1 703 ? 3.503 11.384 -8.595 1.00 80.19 703 ASP A CA 1
ATOM 5878 C C . ASP A 1 703 ? 3.658 12.801 -9.192 1.00 80.19 703 ASP A C 1
ATOM 5880 O O . ASP A 1 703 ? 2.668 13.524 -9.331 1.00 80.19 703 ASP A O 1
ATOM 5884 N N . CYS A 1 704 ? 4.844 13.137 -9.717 1.00 78.88 704 CYS A N 1
ATOM 5885 C CA . CYS A 1 704 ? 5.152 14.436 -10.336 1.00 78.88 704 CYS A CA 1
ATOM 5886 C C . CYS A 1 704 ? 4.927 14.479 -11.871 1.00 78.88 704 CYS A C 1
ATOM 5888 O O . CYS A 1 704 ? 5.054 15.536 -12.486 1.00 78.88 704 CYS A O 1
ATOM 5890 N N . LEU A 1 705 ? 4.608 13.345 -12.509 1.00 83.81 705 LEU A N 1
ATOM 5891 C CA . LEU A 1 705 ? 4.452 13.238 -13.966 1.00 83.81 705 LEU A CA 1
ATOM 5892 C C . LEU A 1 705 ? 3.255 14.047 -14.490 1.00 83.81 705 LEU A C 1
ATOM 5894 O O . LEU A 1 705 ? 2.135 13.849 -14.024 1.00 83.81 705 LEU A O 1
ATOM 5898 N N . ASP A 1 706 ? 3.474 14.870 -15.512 1.00 83.25 706 ASP A N 1
ATOM 5899 C CA . ASP A 1 706 ? 2.426 15.565 -16.272 1.00 83.25 706 ASP A CA 1
ATOM 5900 C C . ASP A 1 706 ? 2.042 14.742 -17.517 1.00 83.25 706 ASP A C 1
ATOM 5902 O O . ASP A 1 706 ? 2.874 14.508 -18.404 1.00 83.25 706 ASP A O 1
ATOM 5906 N N . GLU A 1 707 ? 0.786 14.286 -17.603 1.00 80.06 707 GLU A N 1
ATOM 5907 C CA . GLU A 1 707 ? 0.320 13.438 -18.706 1.00 80.06 707 GLU A CA 1
ATOM 5908 C C . GLU A 1 707 ? 0.386 14.116 -20.080 1.00 80.06 707 GLU A C 1
ATOM 5910 O O . GLU A 1 707 ? 0.505 13.422 -21.093 1.00 80.06 707 GLU A O 1
ATOM 5915 N N . THR A 1 708 ? 0.385 15.453 -20.146 1.00 83.81 708 THR A N 1
ATOM 5916 C CA . THR A 1 708 ? 0.486 16.191 -21.416 1.00 83.81 708 THR A CA 1
ATOM 5917 C C . THR A 1 708 ? 1.840 15.984 -22.099 1.00 83.81 708 THR A C 1
ATOM 5919 O O . THR A 1 708 ? 1.992 16.211 -23.304 1.00 83.81 708 THR A O 1
ATOM 5922 N N . GLN A 1 709 ? 2.839 15.502 -21.354 1.00 83.94 709 GLN A N 1
ATOM 5923 C CA . GLN A 1 709 ? 4.155 15.177 -21.881 1.00 83.94 709 GLN A CA 1
ATOM 5924 C C . GLN A 1 709 ? 4.192 13.820 -22.601 1.00 83.94 709 GLN A C 1
ATOM 5926 O O . GLN A 1 709 ? 5.146 13.567 -23.346 1.00 83.94 709 GLN A O 1
ATOM 5931 N N . ILE A 1 710 ? 3.199 12.952 -22.423 1.00 88.56 710 ILE A N 1
ATOM 5932 C CA . ILE A 1 710 ? 3.197 11.599 -22.985 1.00 88.56 710 ILE A CA 1
ATOM 5933 C C . ILE A 1 710 ? 2.670 11.627 -24.426 1.00 88.56 710 ILE A C 1
ATOM 5935 O O . ILE A 1 710 ? 1.666 12.264 -24.729 1.00 88.56 710 ILE A O 1
ATOM 5939 N N . ILE A 1 711 ? 3.355 10.928 -25.337 1.00 82.75 711 ILE A N 1
ATOM 5940 C CA . ILE A 1 711 ? 3.007 10.910 -26.765 1.00 82.75 711 ILE A CA 1
ATOM 5941 C C . ILE A 1 711 ? 2.259 9.614 -27.105 1.00 82.75 711 ILE A C 1
ATOM 5943 O O . ILE A 1 711 ? 2.874 8.549 -27.170 1.00 82.75 711 ILE A O 1
ATOM 5947 N N . THR A 1 712 ? 0.954 9.718 -27.376 1.00 85.94 712 THR A N 1
ATOM 5948 C CA . THR A 1 712 ? 0.089 8.629 -27.873 1.00 85.94 712 THR A CA 1
ATOM 5949 C C . THR A 1 712 ? -0.704 9.089 -29.105 1.00 85.94 712 THR A C 1
ATOM 5951 O O . THR A 1 712 ? -1.877 9.442 -29.049 1.00 85.94 712 THR A O 1
ATOM 5954 N N . LEU A 1 713 ? -0.031 9.142 -30.256 1.00 87.81 713 LEU A N 1
ATOM 5955 C CA . LEU A 1 713 ? -0.591 9.638 -31.520 1.00 87.81 713 LEU A CA 1
ATOM 5956 C C . LEU A 1 713 ? -1.232 8.531 -32.364 1.00 87.81 713 LEU A C 1
ATOM 5958 O O . LEU A 1 713 ? -2.053 8.817 -33.237 1.00 87.81 713 LEU A O 1
ATOM 5962 N N . MET A 1 714 ? -0.819 7.278 -32.168 1.00 91.19 714 MET A N 1
ATOM 5963 C CA . MET A 1 714 ? -1.318 6.131 -32.922 1.00 91.19 714 MET A CA 1
ATOM 5964 C C . MET A 1 714 ? -2.587 5.536 -32.292 1.00 91.19 714 MET A C 1
ATOM 5966 O O . MET A 1 714 ? -2.711 5.525 -31.072 1.00 91.19 714 MET A O 1
ATOM 5970 N N . PRO A 1 715 ? -3.499 4.940 -33.090 1.00 87.75 715 PRO A N 1
ATOM 5971 C CA . PRO A 1 715 ? -4.710 4.293 -32.564 1.00 87.75 715 PRO A CA 1
ATOM 5972 C C . PRO A 1 715 ? -4.444 3.109 -31.624 1.00 87.75 715 PRO A C 1
ATOM 5974 O O . PRO A 1 715 ? -5.321 2.711 -30.866 1.00 87.75 715 PRO A O 1
ATOM 5977 N N . THR A 1 716 ? -3.256 2.506 -31.715 1.00 94.12 716 THR A N 1
ATOM 5978 C CA . THR A 1 716 ? -2.811 1.419 -30.843 1.00 94.12 716 THR A CA 1
ATOM 5979 C C . THR A 1 716 ? -1.636 1.901 -30.005 1.00 94.12 716 THR A C 1
ATOM 5981 O O . THR A 1 716 ? -0.653 2.412 -30.549 1.00 94.12 716 THR A O 1
ATOM 5984 N N . THR A 1 717 ? -1.700 1.674 -28.696 1.00 96.62 717 THR A N 1
ATOM 5985 C CA . THR A 1 717 ? -0.616 2.005 -27.762 1.00 96.62 717 THR A CA 1
ATOM 5986 C C . THR A 1 717 ? -0.291 0.799 -26.894 1.00 96.62 717 THR A C 1
ATOM 5988 O O . THR A 1 717 ? -1.183 0.165 -26.337 1.00 96.62 717 THR A O 1
ATOM 5991 N N . LEU A 1 718 ? 0.992 0.471 -26.770 1.00 98.12 718 LEU A N 1
ATOM 5992 C CA . LEU A 1 718 ? 1.495 -0.577 -25.892 1.00 98.12 718 LEU A CA 1
ATOM 5993 C C . LEU A 1 718 ? 2.071 0.054 -24.620 1.00 98.12 718 LEU A C 1
ATOM 5995 O O . LEU A 1 718 ? 3.129 0.680 -24.656 1.00 98.12 718 LEU A O 1
ATOM 5999 N N . HIS A 1 719 ? 1.388 -0.144 -23.497 1.00 98.25 719 HIS A N 1
ATOM 6000 C CA . HIS A 1 719 ? 1.834 0.286 -22.176 1.00 98.25 719 HIS A CA 1
ATOM 6001 C C . HIS A 1 719 ? 2.580 -0.868 -21.496 1.00 98.25 719 HIS A C 1
ATOM 6003 O O . HIS A 1 719 ? 2.017 -1.947 -21.278 1.00 98.25 719 HIS A O 1
ATOM 6009 N N . LEU A 1 720 ? 3.854 -0.652 -21.170 1.00 98.56 720 LEU A N 1
ATOM 6010 C CA . LEU A 1 720 ? 4.717 -1.629 -20.510 1.00 98.56 720 LEU A CA 1
ATOM 6011 C C . LEU A 1 720 ? 4.899 -1.235 -19.042 1.00 98.56 720 LEU A C 1
ATOM 6013 O O . LEU A 1 720 ? 5.440 -0.175 -18.749 1.00 98.56 720 LEU A O 1
ATOM 6017 N N . PHE A 1 721 ? 4.469 -2.109 -18.133 1.00 97.88 721 PHE A N 1
ATOM 6018 C CA . PHE A 1 721 ? 4.671 -1.988 -16.690 1.00 97.88 721 PHE A CA 1
ATOM 6019 C C . PHE A 1 721 ? 5.468 -3.206 -16.209 1.00 97.88 721 PHE A C 1
ATOM 6021 O O . PHE A 1 721 ? 4.902 -4.266 -15.929 1.00 97.88 721 PHE A O 1
ATOM 6028 N N . SER A 1 722 ? 6.795 -3.082 -16.154 1.00 96.44 722 SER A N 1
ATOM 6029 C CA . SER A 1 722 ? 7.706 -4.195 -15.853 1.00 96.44 722 SER A CA 1
ATOM 6030 C C . SER A 1 722 ? 8.394 -4.027 -14.493 1.00 96.44 722 SER A C 1
ATOM 6032 O O . SER A 1 722 ? 9.426 -3.371 -14.410 1.00 96.44 722 SER A O 1
ATOM 6034 N N . ASN A 1 723 ? 7.911 -4.738 -13.473 1.00 93.06 723 ASN A N 1
ATOM 6035 C CA . ASN A 1 723 ? 8.351 -4.685 -12.069 1.00 93.06 723 ASN A CA 1
ATOM 6036 C C . ASN A 1 723 ? 8.249 -3.278 -11.464 1.00 93.06 723 ASN A C 1
ATOM 6038 O O . ASN A 1 723 ? 9.176 -2.819 -10.804 1.00 93.06 723 ASN A O 1
ATOM 6042 N N . ILE A 1 724 ? 7.146 -2.590 -11.754 1.00 92.38 724 ILE A N 1
ATOM 6043 C CA . ILE A 1 724 ? 6.913 -1.218 -11.298 1.00 92.38 724 ILE A CA 1
ATOM 6044 C C . ILE A 1 724 ? 5.625 -1.096 -10.475 1.00 92.38 724 ILE A C 1
ATOM 6046 O O . ILE A 1 724 ? 5.624 -0.449 -9.438 1.00 92.38 724 ILE A O 1
ATOM 6050 N N . LEU A 1 725 ? 4.536 -1.775 -10.862 1.00 91.44 725 LEU A N 1
ATOM 6051 C CA . LEU A 1 725 ? 3.258 -1.701 -10.135 1.00 91.44 725 LEU A CA 1
ATOM 6052 C C . LEU A 1 725 ? 3.322 -2.350 -8.743 1.00 91.44 725 LEU A C 1
ATOM 6054 O O . LEU A 1 725 ? 2.498 -2.042 -7.889 1.00 91.44 725 LEU A O 1
ATOM 6058 N N . ASP A 1 726 ? 4.302 -3.223 -8.503 1.00 87.69 726 ASP A N 1
ATOM 6059 C CA . ASP A 1 726 ? 4.571 -3.831 -7.198 1.00 87.69 726 ASP A CA 1
ATOM 6060 C C . ASP A 1 726 ? 5.443 -2.965 -6.273 1.00 87.69 726 ASP A C 1
ATOM 6062 O O . ASP A 1 726 ? 5.765 -3.411 -5.174 1.00 87.69 726 ASP A O 1
ATOM 6066 N N . LEU A 1 727 ? 5.829 -1.752 -6.691 1.00 84.88 727 LEU A N 1
ATOM 6067 C CA . LEU A 1 727 ? 6.601 -0.817 -5.869 1.00 84.88 727 LEU A CA 1
ATOM 6068 C C . LEU A 1 727 ? 5.690 0.109 -5.066 1.00 84.88 727 LEU A C 1
ATOM 6070 O O . LEU A 1 727 ? 4.678 0.577 -5.580 1.00 84.88 727 LEU A O 1
ATOM 6074 N N . GLU A 1 728 ? 6.083 0.414 -3.829 1.00 79.50 728 GLU A N 1
ATOM 6075 C CA . GLU A 1 728 ? 5.387 1.336 -2.911 1.00 79.50 728 GLU A CA 1
ATOM 6076 C C . GLU A 1 728 ? 5.972 2.762 -2.942 1.00 79.50 728 GLU A C 1
ATOM 6078 O O . GLU A 1 728 ? 5.600 3.609 -2.130 1.00 79.50 728 GLU A O 1
ATOM 6083 N N . SER A 1 729 ? 6.901 3.028 -3.868 1.00 74.50 729 SER A N 1
ATOM 6084 C CA . SER A 1 729 ? 7.597 4.313 -3.997 1.00 74.50 729 SER A CA 1
ATOM 6085 C C . SER A 1 729 ? 6.705 5.449 -4.504 1.00 74.50 729 SER A C 1
ATOM 6087 O O . SER A 1 729 ? 7.050 6.602 -4.286 1.00 74.50 729 SER A O 1
ATOM 6089 N N . PHE A 1 730 ? 5.564 5.131 -5.122 1.00 77.94 730 PHE A N 1
ATOM 6090 C CA . PHE A 1 730 ? 4.595 6.097 -5.642 1.00 77.94 730 PHE A CA 1
ATOM 6091 C C . PHE A 1 730 ? 3.162 5.744 -5.221 1.00 77.94 730 PHE A C 1
ATOM 6093 O O . PHE A 1 730 ? 2.839 4.583 -4.905 1.00 77.94 730 PHE A O 1
ATOM 6100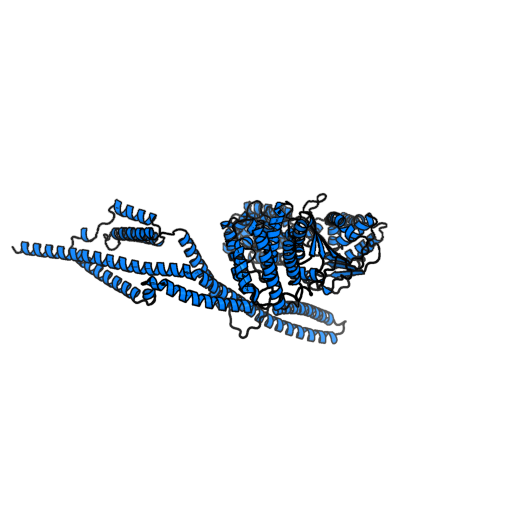 N N . SER A 1 731 ? 2.283 6.745 -5.250 1.00 73.62 731 SER A N 1
ATOM 6101 C CA . SER A 1 731 ? 0.872 6.575 -4.915 1.00 73.62 731 SER A CA 1
ATOM 6102 C C . SER A 1 731 ? 0.102 5.893 -6.051 1.00 73.62 731 SER A C 1
ATOM 6104 O O . SER A 1 731 ? -0.084 6.440 -7.138 1.00 73.62 731 SER A O 1
ATOM 6106 N N . LEU A 1 732 ? -0.392 4.676 -5.799 1.00 77.00 732 LEU A N 1
ATOM 6107 C CA . LEU A 1 732 ? -1.254 3.958 -6.740 1.00 77.00 732 LEU A CA 1
ATOM 6108 C C . LEU A 1 732 ? -2.723 4.269 -6.435 1.00 77.00 732 LEU A C 1
ATOM 6110 O O . LEU A 1 732 ? -3.445 3.438 -5.892 1.00 77.00 732 LEU A O 1
ATOM 6114 N N . GLY A 1 733 ? -3.139 5.490 -6.762 1.00 69.06 733 GLY A N 1
ATOM 6115 C CA . GLY A 1 733 ? -4.491 5.985 -6.503 1.00 69.06 733 GLY A CA 1
ATOM 6116 C C . GLY A 1 733 ? -5.173 6.586 -7.730 1.00 69.06 733 GLY A C 1
ATOM 6117 O O . GLY A 1 733 ? -4.651 6.558 -8.847 1.00 69.06 733 GLY A O 1
ATOM 6118 N N . ASN A 1 734 ? -6.342 7.189 -7.502 1.00 62.56 734 ASN A N 1
ATOM 6119 C CA . ASN A 1 734 ? -7.180 7.762 -8.556 1.00 62.56 734 ASN A CA 1
ATOM 6120 C C . ASN A 1 734 ? -6.463 8.822 -9.396 1.00 62.56 734 ASN A C 1
ATOM 6122 O O . ASN A 1 734 ? -6.692 8.882 -10.601 1.00 62.56 734 ASN A O 1
ATOM 6126 N N . ILE A 1 735 ? -5.560 9.608 -8.803 1.00 67.88 735 ILE A N 1
ATOM 6127 C CA . ILE A 1 735 ? -4.730 10.570 -9.540 1.00 67.88 735 ILE A CA 1
ATOM 6128 C C . ILE A 1 735 ? -3.894 9.846 -10.603 1.00 67.88 735 ILE A C 1
ATOM 6130 O O . ILE A 1 735 ? -3.989 10.164 -11.787 1.00 67.88 735 ILE A O 1
ATOM 6134 N N . PHE A 1 736 ? -3.126 8.827 -10.210 1.00 81.12 736 PHE A N 1
ATOM 6135 C CA . PHE A 1 736 ? -2.307 8.048 -11.140 1.00 81.12 736 PHE A CA 1
ATOM 6136 C C . PHE A 1 736 ? -3.161 7.343 -12.201 1.00 81.12 736 PHE A C 1
ATOM 6138 O O . PHE A 1 736 ? -2.837 7.368 -13.391 1.00 81.12 736 PHE A O 1
ATOM 6145 N N . PHE A 1 737 ? -4.291 6.760 -11.803 1.00 78.50 737 PHE A N 1
ATOM 6146 C CA . PHE A 1 737 ? -5.191 6.108 -12.748 1.00 78.50 737 PHE A CA 1
ATOM 6147 C C . PHE A 1 737 ? -5.786 7.073 -13.772 1.00 78.50 737 PHE A C 1
ATOM 6149 O O . PHE A 1 737 ? -5.877 6.719 -14.949 1.00 78.50 737 PHE A O 1
ATOM 6156 N N . LYS A 1 738 ? -6.138 8.297 -13.358 1.00 72.50 738 LYS A N 1
ATOM 6157 C CA . LYS A 1 738 ? -6.595 9.366 -14.255 1.00 72.50 738 LYS A CA 1
ATOM 6158 C C . LYS A 1 738 ? -5.500 9.760 -15.246 1.00 72.50 738 LYS A C 1
ATOM 6160 O O . LYS A 1 738 ? -5.776 9.769 -16.443 1.00 72.50 738 LYS A O 1
ATOM 6165 N N . LYS A 1 739 ? -4.248 9.943 -14.797 1.00 83.31 739 LYS A N 1
ATOM 6166 C CA . LYS A 1 739 ? -3.101 10.224 -15.691 1.00 83.31 739 LYS A CA 1
ATOM 6167 C C . LYS A 1 739 ? -2.972 9.169 -16.797 1.00 83.31 739 LYS A C 1
ATOM 6169 O O . LYS A 1 739 ? -2.885 9.499 -17.978 1.00 83.31 739 LYS A O 1
ATOM 6174 N N . VAL A 1 740 ? -3.017 7.884 -16.432 1.00 89.31 740 VAL A N 1
ATOM 6175 C CA . VAL A 1 740 ? -2.936 6.773 -17.402 1.00 89.31 740 VAL A CA 1
ATOM 6176 C C . VAL A 1 740 ? -4.189 6.697 -18.289 1.00 89.31 740 VAL A C 1
ATOM 6178 O O . VAL A 1 740 ? -4.091 6.363 -19.469 1.00 89.31 740 VAL A O 1
ATOM 6181 N N . SER A 1 741 ? -5.363 7.033 -17.755 1.00 82.81 741 SER A N 1
ATOM 6182 C CA . SER A 1 741 ? -6.635 7.044 -18.491 1.00 82.81 741 SER A CA 1
ATOM 6183 C C . SER A 1 741 ? -6.717 8.144 -19.549 1.00 82.81 741 SER A C 1
ATOM 6185 O O . SER A 1 741 ? -7.262 7.927 -20.636 1.00 82.81 741 SER A O 1
ATOM 6187 N N . ASN A 1 742 ? -6.150 9.314 -19.254 1.00 81.38 742 ASN A N 1
ATOM 6188 C CA . ASN A 1 742 ? -6.167 10.484 -20.133 1.00 81.38 742 ASN A CA 1
ATOM 6189 C C . ASN A 1 742 ? -5.443 10.227 -21.460 1.00 81.38 742 ASN A C 1
ATOM 6191 O O . ASN A 1 742 ? -5.832 10.777 -22.492 1.00 81.38 742 ASN A O 1
ATOM 6195 N N . ILE A 1 743 ? -4.460 9.325 -21.455 1.00 87.12 743 ILE A N 1
ATOM 6196 C CA . ILE A 1 743 ? -3.637 8.985 -22.621 1.00 87.12 743 ILE A CA 1
ATOM 6197 C C . ILE A 1 743 ? -4.091 7.713 -23.361 1.00 87.12 743 ILE A C 1
ATOM 6199 O O . ILE A 1 743 ? -3.391 7.263 -24.273 1.00 87.12 743 ILE A O 1
ATOM 6203 N N . LEU A 1 744 ? -5.222 7.111 -22.967 1.00 84.69 744 LEU A N 1
ATOM 6204 C CA . LEU A 1 744 ? -5.769 5.918 -23.622 1.00 84.69 744 LEU A CA 1
ATOM 6205 C C . LEU A 1 744 ? -6.128 6.191 -25.086 1.00 84.69 744 LEU A C 1
ATOM 6207 O O . LEU A 1 744 ? -6.706 7.227 -25.426 1.00 84.69 744 LEU A O 1
ATOM 6211 N N . THR A 1 745 ? -5.858 5.204 -25.935 1.00 85.50 745 THR A N 1
ATOM 6212 C CA . THR A 1 745 ? -6.198 5.213 -27.360 1.00 85.50 745 THR A CA 1
ATOM 6213 C C . THR A 1 745 ? -7.307 4.200 -27.662 1.00 85.50 745 THR A C 1
ATOM 6215 O O . THR A 1 745 ? -7.868 3.573 -26.757 1.00 85.50 745 THR A O 1
ATOM 6218 N N . ASP A 1 746 ? -7.685 4.062 -28.934 1.00 81.38 746 ASP A N 1
ATOM 6219 C CA . ASP A 1 746 ? -8.761 3.155 -29.354 1.00 81.38 746 ASP A CA 1
ATOM 6220 C C . ASP A 1 746 ? -8.448 1.680 -29.035 1.00 81.38 746 ASP A C 1
ATOM 6222 O O . ASP A 1 746 ? -9.362 0.886 -28.807 1.00 81.38 746 ASP A O 1
ATOM 6226 N N . ASP A 1 747 ? -7.163 1.307 -29.029 1.00 88.31 747 ASP A N 1
ATOM 6227 C CA . ASP A 1 747 ? -6.666 -0.042 -28.736 1.00 88.31 747 ASP A CA 1
ATOM 6228 C C . ASP A 1 747 ? -5.408 0.043 -27.844 1.00 88.31 747 ASP A C 1
ATOM 6230 O O . ASP A 1 747 ? -4.284 -0.207 -28.293 1.00 88.31 747 ASP A O 1
ATOM 6234 N N . SER A 1 748 ? -5.590 0.409 -26.570 1.00 94.44 748 SER A N 1
ATOM 6235 C CA . SER A 1 748 ? -4.520 0.405 -25.562 1.00 94.44 748 SER A CA 1
ATOM 6236 C C . SER A 1 748 ? -4.291 -1.009 -25.021 1.00 94.44 748 SER A C 1
ATOM 6238 O O . SER A 1 748 ? -5.205 -1.652 -24.505 1.00 94.44 748 SER A O 1
ATOM 6240 N N . ILE A 1 749 ? -3.060 -1.509 -25.106 1.00 97.56 749 ILE A N 1
ATOM 6241 C CA . ILE A 1 749 ? -2.649 -2.837 -24.633 1.00 97.56 749 ILE A CA 1
ATOM 6242 C C . ILE A 1 749 ? -1.729 -2.663 -23.427 1.00 97.56 749 ILE A C 1
ATOM 6244 O O . ILE A 1 749 ? -0.680 -2.035 -23.537 1.00 97.56 749 ILE A O 1
ATOM 6248 N N . PHE A 1 750 ? -2.087 -3.266 -22.297 1.00 98.19 750 PHE A N 1
ATOM 6249 C CA . PHE A 1 750 ? -1.318 -3.227 -21.058 1.00 98.19 750 PHE A CA 1
ATOM 6250 C C . PHE A 1 750 ? -0.598 -4.554 -20.836 1.00 98.19 750 PHE A C 1
ATOM 6252 O O . PHE A 1 750 ? -1.226 -5.616 -20.785 1.00 98.19 750 PHE A O 1
ATOM 6259 N N . VAL A 1 751 ? 0.726 -4.492 -20.692 1.00 98.38 751 VAL A N 1
ATOM 6260 C CA . VAL A 1 751 ? 1.570 -5.612 -20.265 1.00 98.38 751 VAL A CA 1
ATOM 6261 C C . VAL A 1 751 ? 2.100 -5.297 -18.871 1.00 98.38 751 VAL A C 1
ATOM 6263 O O . VAL A 1 751 ? 3.095 -4.588 -18.726 1.00 98.38 751 VAL A O 1
ATOM 6266 N N . CYS A 1 752 ? 1.430 -5.830 -17.849 1.00 97.94 752 CYS A N 1
ATOM 6267 C CA . CYS A 1 752 ? 1.808 -5.658 -16.450 1.00 97.94 752 CYS A CA 1
ATOM 6268 C C . CYS A 1 752 ? 2.435 -6.955 -15.932 1.00 97.94 752 CYS A C 1
ATOM 6270 O O . CYS A 1 752 ? 1.743 -7.964 -15.769 1.00 97.94 752 CYS A O 1
ATOM 6272 N N . VAL A 1 753 ? 3.746 -6.941 -15.685 1.00 96.62 753 VAL A N 1
ATOM 6273 C CA . VAL A 1 753 ? 4.505 -8.093 -15.178 1.00 96.62 753 VAL A CA 1
ATOM 6274 C C . VAL A 1 753 ? 5.329 -7.688 -13.961 1.00 96.62 753 VAL A C 1
ATOM 6276 O O . VAL A 1 753 ? 6.119 -6.759 -14.030 1.00 96.62 753 VAL A O 1
ATOM 6279 N N . SER A 1 754 ? 5.198 -8.431 -12.869 1.00 94.50 754 SER A N 1
ATOM 6280 C CA . SER A 1 754 ? 5.889 -8.206 -11.594 1.00 94.50 754 SER A CA 1
ATOM 6281 C C . SER A 1 754 ? 6.375 -9.541 -11.008 1.00 94.50 754 SER A C 1
ATOM 6283 O O . SER A 1 754 ? 5.984 -10.614 -11.479 1.00 94.50 754 SER A O 1
ATOM 6285 N N . PRO A 1 755 ? 7.304 -9.559 -10.041 1.00 91.31 755 PRO A N 1
ATOM 6286 C CA . PRO A 1 755 ? 7.568 -10.751 -9.235 1.00 91.31 755 PRO A CA 1
ATOM 6287 C C . PRO A 1 755 ? 6.375 -11.086 -8.319 1.00 91.31 755 PRO A C 1
ATOM 6289 O O . PRO A 1 755 ? 5.725 -10.195 -7.786 1.00 91.31 755 PRO A O 1
ATOM 6292 N N . ASN A 1 756 ? 6.101 -12.376 -8.104 1.00 89.56 756 ASN A N 1
ATOM 6293 C CA . ASN A 1 756 ? 5.172 -12.835 -7.063 1.00 89.56 756 ASN A CA 1
ATOM 6294 C C . ASN A 1 756 ? 5.903 -12.802 -5.705 1.00 89.56 756 ASN A C 1
ATOM 6296 O O . ASN A 1 756 ? 6.781 -13.639 -5.478 1.00 89.56 756 ASN A O 1
ATOM 6300 N N . ARG A 1 757 ? 5.625 -11.781 -4.883 1.00 81.81 757 ARG A N 1
ATOM 6301 C CA . ARG A 1 757 ? 6.355 -11.448 -3.643 1.00 81.81 757 ARG A CA 1
ATOM 6302 C C . ARG A 1 757 ? 5.514 -11.769 -2.415 1.00 81.81 757 ARG A C 1
ATOM 6304 O O . ARG A 1 757 ? 5.854 -12.660 -1.647 1.00 81.81 757 ARG A O 1
ATOM 6311 N N . ASN A 1 758 ? 4.448 -11.003 -2.235 1.00 82.81 758 ASN A N 1
ATOM 6312 C CA . ASN A 1 758 ? 3.461 -11.146 -1.182 1.00 82.81 758 ASN A CA 1
ATOM 6313 C C . ASN A 1 758 ? 2.144 -10.545 -1.678 1.00 82.81 758 ASN A C 1
ATOM 6315 O O . ASN A 1 758 ? 2.121 -9.776 -2.645 1.00 82.81 758 ASN A O 1
ATOM 6319 N N . ASP A 1 759 ? 1.058 -10.874 -0.990 1.00 82.56 759 ASP A N 1
ATOM 6320 C CA . ASP A 1 759 ? -0.275 -10.496 -1.438 1.00 82.56 759 ASP A CA 1
ATOM 6321 C C . ASP A 1 759 ? -0.486 -8.976 -1.501 1.00 82.56 759 ASP A C 1
ATOM 6323 O O . ASP A 1 759 ? -1.133 -8.524 -2.440 1.00 82.56 759 ASP A O 1
ATOM 6327 N N . LYS A 1 760 ? 0.121 -8.183 -0.602 1.00 84.31 760 LYS A N 1
ATOM 6328 C CA . LYS A 1 760 ? 0.011 -6.711 -0.604 1.00 84.31 760 LYS A CA 1
ATOM 6329 C C . LYS A 1 760 ? 0.628 -6.083 -1.855 1.00 84.31 760 LYS A C 1
ATOM 6331 O O . LYS A 1 760 ? -0.002 -5.289 -2.542 1.00 84.31 760 LYS A O 1
ATOM 6336 N N . LEU A 1 761 ? 1.868 -6.443 -2.176 1.00 83.44 761 LEU A N 1
ATOM 6337 C CA . LEU A 1 761 ? 2.561 -5.868 -3.331 1.00 83.44 761 LEU A CA 1
ATOM 6338 C C . LEU A 1 761 ? 1.946 -6.351 -4.647 1.00 83.44 761 LEU A C 1
ATOM 6340 O O . LEU A 1 761 ? 1.916 -5.621 -5.633 1.00 83.44 761 LEU A O 1
ATOM 6344 N N . ASN A 1 762 ? 1.437 -7.584 -4.678 1.00 87.94 762 ASN A N 1
ATOM 6345 C CA . ASN A 1 762 ? 0.796 -8.124 -5.870 1.00 87.94 762 ASN A CA 1
ATOM 6346 C C . ASN A 1 762 ? -0.649 -7.637 -6.056 1.00 87.94 762 ASN A C 1
ATOM 6348 O O . ASN A 1 762 ? -1.075 -7.499 -7.205 1.00 87.94 762 ASN A O 1
ATOM 6352 N N . SER A 1 763 ? -1.369 -7.301 -4.979 1.00 82.56 763 SER A N 1
ATOM 6353 C CA . SER A 1 763 ? -2.720 -6.733 -5.064 1.00 82.56 763 SER A CA 1
ATOM 6354 C C . SER A 1 763 ? -2.737 -5.330 -5.665 1.00 82.56 763 SER A C 1
ATOM 6356 O O . SER A 1 763 ? -3.712 -4.990 -6.324 1.00 82.56 763 SER A O 1
ATOM 6358 N N . ARG A 1 764 ? -1.642 -4.562 -5.582 1.00 87.25 764 ARG A N 1
ATOM 6359 C CA . ARG A 1 764 ? -1.465 -3.302 -6.333 1.00 87.25 764 ARG A CA 1
ATOM 6360 C C . ARG A 1 764 ? -1.682 -3.486 -7.841 1.00 87.25 764 ARG A C 1
ATOM 6362 O O . ARG A 1 764 ? -2.398 -2.720 -8.480 1.00 87.25 764 ARG A O 1
ATOM 6369 N N . LEU A 1 765 ? -1.130 -4.553 -8.420 1.00 90.25 765 LEU A N 1
ATOM 6370 C CA . LEU A 1 765 ? -1.307 -4.865 -9.842 1.00 90.25 765 LEU A CA 1
ATOM 6371 C C . LEU A 1 765 ? -2.756 -5.284 -10.151 1.00 90.25 765 LEU A C 1
ATOM 6373 O O . LEU A 1 765 ? -3.318 -4.853 -11.160 1.00 90.25 765 LEU A O 1
ATOM 6377 N N . ASP A 1 766 ? -3.376 -6.082 -9.274 1.00 83.25 766 ASP A N 1
ATOM 6378 C CA . ASP A 1 766 ? -4.797 -6.437 -9.392 1.00 83.25 766 ASP A CA 1
ATOM 6379 C C . ASP A 1 766 ? -5.691 -5.194 -9.306 1.00 83.25 766 ASP A C 1
ATOM 6381 O O . ASP A 1 766 ? -6.628 -5.058 -10.087 1.00 83.25 766 ASP A O 1
ATOM 6385 N N . HIS A 1 767 ? -5.362 -4.260 -8.418 1.00 77.31 767 HIS A N 1
ATOM 6386 C CA . HIS A 1 767 ? -6.079 -3.012 -8.227 1.00 77.31 767 HIS A CA 1
ATOM 6387 C C . HIS A 1 767 ? -5.987 -2.100 -9.459 1.00 77.31 767 HIS A C 1
ATOM 6389 O O . HIS A 1 767 ? -7.016 -1.640 -9.953 1.00 77.31 767 HIS A O 1
ATOM 6395 N N . PHE A 1 768 ? -4.789 -1.942 -10.034 1.00 85.94 768 PHE A N 1
ATOM 6396 C CA . PHE A 1 768 ? -4.600 -1.242 -11.307 1.00 85.94 768 PHE A CA 1
ATOM 6397 C C . PHE A 1 768 ? -5.469 -1.854 -12.417 1.00 85.94 768 PHE A C 1
ATOM 6399 O O . PHE A 1 768 ? -6.204 -1.141 -13.096 1.00 85.94 768 PHE A O 1
ATOM 6406 N N . TYR A 1 769 ? -5.452 -3.183 -12.580 1.00 84.25 769 TYR A N 1
ATOM 6407 C CA . TYR A 1 769 ? -6.322 -3.859 -13.549 1.00 84.25 769 TYR A CA 1
ATOM 6408 C C . TYR A 1 769 ? -7.811 -3.634 -13.250 1.00 84.25 769 TYR A C 1
ATOM 6410 O O . TYR A 1 769 ? -8.580 -3.344 -14.169 1.00 84.25 769 TYR A O 1
ATOM 6418 N N . ASN A 1 770 ? -8.218 -3.760 -11.986 1.00 71.38 770 ASN A N 1
ATOM 6419 C CA . ASN A 1 770 ? -9.605 -3.607 -11.564 1.00 71.38 770 ASN A CA 1
ATOM 6420 C C . ASN A 1 770 ? -10.122 -2.206 -11.875 1.00 71.38 770 ASN A C 1
ATOM 6422 O O . ASN A 1 770 ? -11.212 -2.104 -12.424 1.00 71.38 770 ASN A O 1
ATOM 6426 N N . TYR A 1 771 ? -9.329 -1.153 -11.661 1.00 70.44 771 TYR A N 1
ATOM 6427 C CA . TYR A 1 771 ? -9.700 0.201 -12.067 1.00 70.44 771 TYR A CA 1
ATOM 6428 C C . TYR A 1 771 ? -10.058 0.270 -13.561 1.00 70.44 771 TYR A C 1
ATOM 6430 O O . TYR A 1 771 ? -11.141 0.736 -13.920 1.00 70.44 771 TYR A O 1
ATOM 6438 N N . PHE A 1 772 ? -9.206 -0.242 -14.458 1.00 72.44 772 PHE A N 1
ATOM 6439 C CA . PHE A 1 772 ? -9.510 -0.191 -15.896 1.00 72.44 772 PHE A CA 1
ATOM 6440 C C . PHE A 1 772 ? -10.677 -1.102 -16.279 1.00 72.44 772 PHE A C 1
ATOM 6442 O O . PHE A 1 772 ? -11.506 -0.763 -17.124 1.00 72.44 772 PHE A O 1
ATOM 6449 N N . ASN A 1 773 ? -10.767 -2.267 -15.647 1.00 71.75 773 ASN A N 1
ATOM 6450 C CA . ASN A 1 773 ? -11.863 -3.206 -15.830 1.00 71.75 773 ASN A CA 1
ATOM 6451 C C . ASN A 1 773 ? -13.217 -2.632 -15.377 1.00 71.75 773 ASN A C 1
ATOM 6453 O O . ASN A 1 773 ? -14.261 -2.929 -15.961 1.00 71.75 773 ASN A O 1
ATOM 6457 N N . GLU A 1 774 ? -13.199 -1.793 -14.348 1.00 55.34 774 GLU A N 1
ATOM 6458 C CA . GLU A 1 774 ? -14.377 -1.152 -13.786 1.00 55.34 774 GLU A CA 1
ATOM 6459 C C . GLU A 1 774 ? -14.794 0.095 -14.555 1.00 55.34 774 GLU A C 1
ATOM 6461 O O . GLU A 1 774 ? -15.993 0.334 -14.646 1.00 55.34 774 GLU A O 1
ATOM 6466 N N . ASN A 1 775 ? -13.856 0.827 -15.159 1.00 55.03 775 ASN A N 1
ATOM 6467 C CA . ASN A 1 775 ? -14.130 2.137 -15.757 1.00 55.03 775 ASN A CA 1
ATOM 6468 C C . ASN A 1 775 ? -14.114 2.165 -17.300 1.00 55.03 775 ASN A C 1
ATOM 6470 O O . ASN A 1 775 ? -14.531 3.163 -17.889 1.00 55.03 775 ASN A O 1
ATOM 6474 N N . PHE A 1 776 ? -13.663 1.099 -17.977 1.00 64.00 776 PHE A N 1
ATOM 6475 C CA . PHE A 1 776 ? -13.487 1.080 -19.440 1.00 64.00 776 PHE A CA 1
ATOM 6476 C C . PHE A 1 776 ? -13.921 -0.236 -20.104 1.00 64.00 776 PHE A C 1
ATOM 6478 O O . PHE A 1 776 ? -14.208 -1.238 -19.443 1.00 64.00 776 PHE A O 1
ATOM 6485 N N . ASP A 1 777 ? -13.975 -0.249 -21.445 1.00 71.88 777 ASP A N 1
ATOM 6486 C CA . ASP A 1 777 ? -14.174 -1.482 -22.214 1.00 71.88 777 ASP A CA 1
ATOM 6487 C C . ASP A 1 777 ? -12.884 -2.310 -22.220 1.00 71.88 777 ASP A C 1
ATOM 6489 O O . ASP A 1 777 ? -12.026 -2.184 -23.097 1.00 71.88 777 ASP A O 1
ATOM 6493 N N . THR A 1 778 ? -12.747 -3.131 -21.183 1.00 78.81 778 THR A N 1
ATOM 6494 C CA . THR A 1 778 ? -11.537 -3.898 -20.897 1.00 78.81 778 THR A CA 1
ATOM 6495 C C . THR A 1 778 ? -11.724 -5.382 -21.210 1.00 78.81 778 THR A C 1
ATOM 6497 O O . THR A 1 778 ? -12.740 -5.985 -20.866 1.00 78.81 778 THR A O 1
ATOM 6500 N N . SER A 1 779 ? -10.720 -5.994 -21.843 1.00 84.62 779 SER A N 1
ATOM 6501 C CA . SER A 1 779 ? -10.653 -7.438 -22.103 1.00 84.62 779 SER A CA 1
ATOM 6502 C C . SER A 1 779 ? -9.370 -8.005 -21.512 1.00 84.62 779 SER A C 1
ATOM 6504 O O . SER A 1 779 ? -8.273 -7.628 -21.930 1.00 84.62 779 SER A O 1
ATOM 6506 N N . LEU A 1 780 ? -9.495 -8.963 -20.594 1.00 89.00 780 LEU A N 1
ATOM 6507 C CA . LEU A 1 780 ? -8.343 -9.681 -20.051 1.00 89.00 780 LEU A CA 1
ATOM 6508 C C . LEU A 1 780 ? -7.783 -10.656 -21.098 1.00 89.00 780 LEU A C 1
ATOM 6510 O O . LEU A 1 780 ? -8.522 -11.423 -21.712 1.00 89.00 780 LEU A O 1
ATOM 6514 N N . ILE A 1 781 ? -6.468 -10.621 -21.300 1.00 91.19 781 ILE A N 1
ATOM 6515 C CA . ILE A 1 781 ? -5.713 -11.548 -22.156 1.00 91.19 781 ILE A CA 1
ATOM 6516 C C . ILE A 1 781 ? -5.075 -12.650 -21.305 1.00 91.19 781 ILE A C 1
ATOM 6518 O O . ILE A 1 781 ? -5.101 -13.816 -21.691 1.00 91.19 781 ILE A O 1
ATOM 6522 N N . SER A 1 782 ? -4.476 -12.291 -20.166 1.00 92.75 782 SER A N 1
ATOM 6523 C CA . SER A 1 782 ? -3.770 -13.238 -19.298 1.00 92.75 782 SER A CA 1
ATOM 6524 C C . SER A 1 782 ? -3.759 -12.783 -17.845 1.00 92.75 782 SER A C 1
ATOM 6526 O O . SER A 1 782 ? -3.642 -11.593 -17.562 1.00 92.75 782 SER A O 1
ATOM 6528 N N . SER A 1 783 ? -3.840 -13.754 -16.936 1.00 92.75 783 SER A N 1
ATOM 6529 C CA . SER A 1 783 ? -3.652 -13.591 -15.494 1.00 92.75 783 SER A CA 1
ATOM 6530 C C . SER A 1 783 ? -2.901 -14.814 -14.973 1.00 92.75 783 SER A C 1
ATOM 6532 O O . SER A 1 783 ? -3.471 -15.904 -14.914 1.00 92.75 783 SER A O 1
ATOM 6534 N N . ARG A 1 784 ? -1.612 -14.667 -14.645 1.00 92.06 784 ARG A N 1
ATOM 6535 C CA . ARG A 1 784 ? -0.747 -15.784 -14.216 1.00 92.06 784 ARG A CA 1
ATOM 6536 C C . ARG A 1 784 ? 0.060 -15.393 -12.977 1.00 92.06 784 ARG A C 1
ATOM 6538 O O . ARG A 1 784 ? 0.650 -14.322 -12.935 1.00 92.06 784 ARG A O 1
ATOM 6545 N N . ASN A 1 785 ? 0.135 -16.294 -11.999 1.00 90.56 785 ASN A N 1
ATOM 6546 C CA . ASN A 1 785 ? 0.912 -16.140 -10.756 1.00 90.56 785 ASN A CA 1
ATOM 6547 C C . ASN A 1 785 ? 1.952 -17.261 -10.544 1.00 90.56 785 ASN A C 1
ATOM 6549 O O . ASN A 1 785 ? 2.606 -17.325 -9.501 1.00 90.56 785 ASN A O 1
ATOM 6553 N N . SER A 1 786 ? 2.073 -18.173 -11.513 1.00 90.69 786 SER A N 1
ATOM 6554 C CA . SER A 1 786 ? 3.018 -19.284 -11.459 1.00 90.69 786 SER A CA 1
ATOM 6555 C C . SER A 1 786 ? 4.423 -18.830 -11.843 1.00 90.69 786 SER A C 1
ATOM 6557 O O . SER A 1 786 ? 4.588 -18.053 -12.793 1.00 90.69 786 SER A O 1
ATOM 6559 N N . ASP A 1 787 ? 5.420 -19.405 -11.176 1.00 90.38 787 ASP A N 1
ATOM 6560 C CA . ASP A 1 787 ? 6.833 -19.222 -11.501 1.00 90.38 787 ASP A CA 1
ATOM 6561 C C . ASP A 1 787 ? 7.131 -19.613 -12.960 1.00 90.38 787 ASP A C 1
ATOM 6563 O O . ASP A 1 787 ? 6.481 -20.484 -13.548 1.00 90.38 787 ASP A O 1
ATOM 6567 N N . ILE A 1 788 ? 8.136 -18.966 -13.547 1.00 89.50 788 ILE A N 1
ATOM 6568 C CA . ILE A 1 788 ? 8.625 -19.227 -14.901 1.00 89.50 788 ILE A CA 1
ATOM 6569 C C . ILE A 1 788 ? 10.136 -19.460 -14.860 1.00 89.50 788 ILE A C 1
ATOM 6571 O O . ILE A 1 788 ? 10.886 -18.590 -14.439 1.00 89.50 788 ILE A O 1
ATOM 6575 N N . ASN A 1 789 ? 10.572 -20.669 -15.228 1.00 87.12 789 ASN A N 1
ATOM 6576 C CA . ASN A 1 789 ? 11.966 -21.145 -15.161 1.00 87.12 789 ASN A CA 1
ATOM 6577 C C . ASN A 1 789 ? 12.726 -20.740 -13.876 1.00 87.12 789 ASN A C 1
ATOM 6579 O O . ASN A 1 789 ? 13.872 -20.295 -13.931 1.00 87.12 789 ASN A O 1
ATOM 6583 N N . GLY A 1 790 ? 12.084 -20.883 -12.713 1.00 83.88 790 GLY A N 1
ATOM 6584 C CA . GLY A 1 790 ? 12.683 -20.539 -11.417 1.00 83.88 790 GLY A CA 1
ATOM 6585 C C . GLY A 1 790 ? 12.647 -19.048 -11.066 1.00 83.88 790 GLY A C 1
ATOM 6586 O O . GLY A 1 790 ? 13.291 -18.627 -10.108 1.00 83.88 790 GLY A O 1
ATOM 6587 N N . HIS A 1 791 ? 11.911 -18.228 -11.817 1.00 88.62 791 HIS A N 1
ATOM 6588 C CA . HIS A 1 791 ? 11.679 -16.820 -11.507 1.00 88.62 791 HIS A CA 1
ATOM 6589 C C . HIS A 1 791 ? 10.227 -16.589 -11.098 1.00 88.62 791 HIS A C 1
ATOM 6591 O O . HIS A 1 791 ? 9.298 -17.036 -11.774 1.00 88.62 791 HIS A O 1
ATOM 6597 N N . LYS A 1 792 ? 10.036 -15.854 -10.000 1.00 91.19 792 LYS A N 1
ATOM 6598 C CA . LYS A 1 792 ? 8.713 -15.455 -9.515 1.00 91.19 792 LYS A CA 1
ATOM 6599 C C . LYS A 1 792 ? 8.020 -14.564 -10.540 1.00 91.19 792 LYS A C 1
ATOM 6601 O O . LYS A 1 792 ? 8.639 -13.638 -11.071 1.00 91.19 792 LYS A O 1
ATOM 6606 N N . ARG A 1 793 ? 6.733 -14.814 -10.786 1.00 93.44 793 ARG A N 1
ATOM 6607 C CA . ARG A 1 793 ? 5.925 -14.050 -11.742 1.00 93.44 793 ARG A CA 1
ATOM 6608 C C . ARG A 1 793 ? 4.509 -13.837 -11.234 1.00 93.44 793 ARG A C 1
ATOM 6610 O O . ARG A 1 793 ? 3.840 -14.787 -10.847 1.00 93.44 793 ARG A O 1
ATOM 6617 N N . TYR A 1 794 ? 4.063 -12.599 -11.347 1.00 94.19 794 TYR A N 1
ATOM 6618 C CA . TYR A 1 794 ? 2.692 -12.151 -11.209 1.00 94.19 794 TYR A CA 1
ATOM 6619 C C . TYR A 1 794 ? 2.378 -11.248 -12.400 1.00 94.19 794 TYR A C 1
ATOM 6621 O O . TYR A 1 794 ? 3.149 -10.334 -12.684 1.00 94.19 794 TYR A O 1
ATOM 6629 N N . GLU A 1 795 ? 1.313 -11.518 -13.144 1.00 94.81 795 GLU A N 1
ATOM 6630 C CA . GLU A 1 795 ? 0.991 -10.726 -14.330 1.00 94.81 795 GLU A CA 1
ATOM 6631 C C . GLU A 1 795 ? -0.506 -10.547 -14.558 1.00 94.81 795 GLU A C 1
ATOM 6633 O O . GLU A 1 795 ? -1.306 -11.452 -14.299 1.00 94.81 795 GLU A O 1
ATOM 6638 N N . LYS A 1 796 ? -0.838 -9.396 -15.146 1.00 95.25 796 LYS A N 1
ATOM 6639 C CA . LYS A 1 796 ? -2.105 -9.119 -15.821 1.00 95.25 796 LYS A CA 1
ATOM 6640 C C . LYS A 1 796 ? -1.783 -8.514 -17.177 1.00 95.25 796 LYS A C 1
ATOM 6642 O O . LYS A 1 796 ? -1.017 -7.561 -17.285 1.00 95.25 796 LYS A O 1
ATOM 6647 N N . ILE A 1 797 ? -2.370 -9.076 -18.221 1.00 96.88 797 ILE A N 1
ATOM 6648 C CA . ILE A 1 797 ? -2.262 -8.549 -19.580 1.00 96.88 797 ILE A CA 1
ATOM 6649 C C . ILE A 1 797 ? -3.677 -8.321 -20.068 1.00 96.88 797 ILE A C 1
ATOM 6651 O O . ILE A 1 797 ? -4.493 -9.240 -19.997 1.00 96.88 797 ILE A O 1
ATOM 6655 N N . PHE A 1 798 ? -3.984 -7.121 -20.543 1.00 94.06 798 PHE A N 1
ATOM 6656 C CA . PHE A 1 798 ? -5.341 -6.746 -20.932 1.00 94.06 798 PHE A CA 1
ATOM 6657 C C . PHE A 1 798 ? -5.341 -5.649 -21.995 1.00 94.06 798 PHE A C 1
ATOM 6659 O O . PHE A 1 798 ? -4.342 -4.966 -22.204 1.00 94.06 798 PHE A O 1
ATOM 6666 N N . THR A 1 799 ? -6.460 -5.505 -22.700 1.00 93.06 799 THR A N 1
ATOM 6667 C CA . THR A 1 799 ? -6.698 -4.386 -23.621 1.00 93.06 799 THR A CA 1
ATOM 6668 C C . THR A 1 799 ? -7.796 -3.495 -23.086 1.00 93.06 799 THR A C 1
ATOM 6670 O O . THR A 1 799 ? -8.772 -4.024 -22.562 1.00 93.06 799 THR A O 1
ATOM 6673 N N . VAL A 1 800 ? -7.675 -2.191 -23.297 1.00 85.94 800 VAL A N 1
ATOM 6674 C CA . VAL A 1 800 ? -8.655 -1.173 -22.921 1.00 85.94 800 VAL A CA 1
ATOM 6675 C C . VAL A 1 800 ? -9.033 -0.380 -24.165 1.00 85.94 800 VAL A C 1
ATOM 6677 O O . VAL A 1 800 ? -8.155 0.025 -24.926 1.00 85.94 800 VAL A O 1
ATOM 6680 N N . ARG A 1 801 ? -10.334 -0.164 -24.374 1.00 79.31 801 ARG A N 1
ATOM 6681 C CA . ARG A 1 801 ? -10.860 0.669 -25.461 1.00 79.31 801 ARG A CA 1
ATOM 6682 C C . ARG A 1 801 ? -11.681 1.820 -24.902 1.00 79.31 801 ARG A C 1
ATOM 6684 O O . ARG A 1 801 ? -12.458 1.633 -23.960 1.00 79.31 801 ARG A O 1
ATOM 6691 N N . ARG A 1 802 ? -11.556 2.997 -25.516 1.00 63.97 802 ARG A N 1
ATOM 6692 C CA . ARG A 1 802 ? -12.478 4.113 -25.271 1.00 63.97 802 ARG A CA 1
ATOM 6693 C C . ARG A 1 802 ? -13.867 3.782 -25.828 1.00 63.97 802 ARG A C 1
ATOM 6695 O O . ARG A 1 802 ? -13.994 3.193 -26.900 1.00 63.97 802 ARG A O 1
ATOM 6702 N N . ALA A 1 803 ? -14.915 4.134 -25.082 1.00 48.59 803 ALA A N 1
ATOM 6703 C CA . ALA A 1 803 ? -16.293 3.962 -25.536 1.00 48.59 803 ALA A CA 1
ATOM 6704 C C . ALA A 1 803 ? -16.577 4.878 -26.745 1.00 48.59 803 ALA A C 1
ATOM 6706 O O . ALA A 1 803 ? -16.136 6.025 -26.770 1.00 48.59 803 ALA A O 1
ATOM 6707 N N . SER A 1 804 ? -17.297 4.375 -27.752 1.00 40.56 804 SER A N 1
ATOM 6708 C CA . SER A 1 804 ? -17.663 5.143 -28.947 1.00 40.56 804 SER A CA 1
ATOM 6709 C C . SER A 1 804 ? -18.644 6.281 -28.625 1.00 40.56 804 SER A C 1
ATOM 6711 O O . SER A 1 804 ? -19.539 6.134 -27.794 1.00 40.56 804 SER A O 1
ATOM 6713 N N . GLN A 1 805 ? -18.523 7.388 -29.367 1.00 35.47 805 GLN A N 1
ATOM 6714 C CA . GLN A 1 805 ? -19.392 8.584 -29.391 1.00 35.47 805 GLN A CA 1
ATOM 6715 C C . GLN A 1 805 ? -20.886 8.330 -29.736 1.00 35.47 805 GLN A C 1
ATOM 6717 O O . GLN A 1 805 ? -21.625 9.271 -30.005 1.00 35.47 805 GLN A O 1
ATOM 6722 N N . GLU A 1 806 ? -21.376 7.088 -29.726 1.00 31.44 806 GLU A N 1
ATOM 6723 C CA . GLU A 1 806 ? -22.766 6.741 -30.086 1.00 31.44 806 GLU A CA 1
ATOM 6724 C C . GLU A 1 806 ? -23.791 7.029 -28.964 1.00 31.44 806 GLU A C 1
ATOM 6726 O O . GLU A 1 806 ? -24.987 6.807 -29.139 1.00 31.44 806 GLU A O 1
ATOM 6731 N N . ILE A 1 807 ? -23.357 7.517 -27.796 1.00 39.25 807 ILE A N 1
ATOM 6732 C CA . ILE A 1 807 ? -24.205 7.611 -26.590 1.00 39.25 807 ILE A CA 1
ATOM 6733 C C . ILE A 1 807 ? -24.959 8.947 -26.475 1.00 39.25 807 ILE A C 1
ATOM 6735 O O . ILE A 1 807 ? -26.025 8.981 -25.853 1.00 39.25 807 ILE A O 1
ATOM 6739 N N . SER A 1 808 ? -24.516 10.011 -27.155 1.00 32.81 808 SER A N 1
ATOM 6740 C CA . SER A 1 808 ? -25.217 11.308 -27.139 1.00 32.81 808 SER A CA 1
ATOM 6741 C C . SER A 1 808 ? -26.635 11.251 -27.735 1.00 32.81 808 SER A C 1
ATOM 6743 O O . SER A 1 808 ? -27.438 12.146 -27.487 1.00 32.81 808 SER A O 1
ATOM 6745 N N . GLU A 1 809 ? -26.987 10.196 -28.480 1.00 30.98 809 GLU A N 1
ATOM 6746 C CA . GLU A 1 809 ? -28.327 10.035 -29.067 1.00 30.98 809 GLU A CA 1
ATOM 6747 C C . GLU A 1 809 ? -29.322 9.288 -28.155 1.00 30.98 809 GLU A C 1
ATOM 6749 O O . GLU A 1 809 ? -30.532 9.462 -28.300 1.00 30.98 809 GLU A O 1
ATOM 6754 N N . ILE A 1 810 ? -28.863 8.507 -27.165 1.00 35.69 810 ILE A N 1
ATOM 6755 C CA . ILE A 1 810 ? -29.759 7.767 -26.247 1.00 35.69 810 ILE A CA 1
ATOM 6756 C C . ILE A 1 810 ? -30.245 8.663 -25.094 1.00 35.69 810 ILE A C 1
ATOM 6758 O O . ILE A 1 810 ? -31.380 8.518 -24.627 1.00 35.69 810 ILE A O 1
ATOM 6762 N N . GLN A 1 811 ? -29.428 9.638 -24.681 1.00 35.44 811 GLN A N 1
ATOM 6763 C CA . GLN A 1 811 ? -29.711 10.561 -23.572 1.00 35.44 811 GLN A CA 1
ATOM 6764 C C . GLN A 1 811 ? -30.922 11.489 -23.816 1.00 35.44 811 GLN A C 1
ATOM 6766 O O . GLN A 1 811 ? -31.471 12.035 -22.866 1.00 35.44 811 GLN A O 1
ATOM 6771 N N . ALA A 1 812 ? -31.421 11.610 -25.051 1.00 30.80 812 ALA A N 1
ATOM 6772 C CA . ALA A 1 812 ? -32.513 12.527 -25.391 1.00 30.80 812 ALA A CA 1
ATOM 6773 C C . ALA A 1 812 ? -33.945 11.963 -25.224 1.00 30.80 812 ALA A C 1
ATOM 6775 O O . ALA A 1 812 ? -34.908 12.691 -25.472 1.00 30.80 812 ALA A O 1
ATOM 6776 N N . THR A 1 813 ? -34.133 10.697 -24.818 1.00 32.22 813 THR A N 1
ATOM 6777 C CA . THR A 1 813 ? -35.456 10.033 -24.952 1.00 32.22 813 THR A CA 1
ATOM 6778 C C . THR A 1 813 ? -36.242 9.788 -23.656 1.00 32.22 813 THR A C 1
ATOM 6780 O O . THR A 1 813 ? -37.375 9.317 -23.738 1.00 32.22 813 THR A O 1
ATOM 6783 N N . LEU A 1 814 ? -35.719 10.088 -22.461 1.00 39.16 814 LEU A N 1
ATOM 6784 C CA . LEU A 1 814 ? -36.396 9.731 -21.199 1.00 39.16 814 LEU A CA 1
ATOM 6785 C C . LEU A 1 814 ? -36.496 10.911 -20.224 1.00 39.16 814 LEU A C 1
ATOM 6787 O O . LEU A 1 814 ? -35.821 10.984 -19.210 1.00 39.16 814 LEU A O 1
ATOM 6791 N N . THR A 1 815 ? -37.391 11.849 -20.514 1.00 35.72 815 THR A N 1
ATOM 6792 C CA . THR A 1 815 ? -37.696 13.003 -19.657 1.00 35.72 815 THR A CA 1
ATOM 6793 C C . THR A 1 815 ? -38.859 12.711 -18.696 1.00 35.72 815 THR A C 1
ATOM 6795 O O . THR A 1 815 ? -39.992 12.594 -19.153 1.00 35.72 815 THR A O 1
ATOM 6798 N N . THR A 1 816 ? -38.630 12.641 -17.368 1.00 43.28 816 THR A N 1
ATOM 6799 C CA . THR A 1 816 ? -39.443 13.357 -16.337 1.00 43.28 816 THR A CA 1
ATOM 6800 C C . THR A 1 816 ? -38.988 13.145 -14.864 1.00 43.28 816 THR A C 1
ATOM 6802 O O . THR A 1 816 ? -38.752 12.009 -14.461 1.00 43.28 816 THR A O 1
ATOM 6805 N N . PRO A 1 817 ? -38.991 14.191 -13.999 1.00 42.53 817 PRO A N 1
ATOM 6806 C CA . PRO A 1 817 ? -38.547 14.132 -12.586 1.00 42.53 817 PRO A CA 1
ATOM 6807 C C . PRO A 1 817 ? -39.506 13.482 -11.560 1.00 42.53 817 PRO A C 1
ATOM 6809 O O . PRO A 1 817 ? -39.225 13.500 -10.366 1.00 42.53 817 PRO A O 1
ATOM 6812 N N . HIS A 1 818 ? -40.654 12.922 -11.966 1.00 45.53 818 HIS A N 1
ATOM 6813 C CA . HIS A 1 818 ? -41.671 12.386 -11.031 1.00 45.53 818 HIS A CA 1
ATOM 6814 C C . HIS A 1 818 ? -41.537 10.879 -10.728 1.00 45.53 818 HIS A C 1
ATOM 6816 O O . HIS A 1 818 ? -42.351 10.311 -10.004 1.00 45.53 818 HIS A O 1
ATOM 6822 N N . ILE A 1 819 ? -40.510 10.222 -11.272 1.00 53.66 819 ILE A N 1
ATOM 6823 C CA . ILE A 1 819 ? -40.366 8.756 -11.274 1.00 53.66 819 ILE A CA 1
ATOM 6824 C C . ILE A 1 819 ? -39.544 8.247 -10.067 1.00 53.66 819 ILE A C 1
ATOM 6826 O O . ILE A 1 819 ? -39.718 7.114 -9.624 1.00 53.66 819 ILE A O 1
ATOM 6830 N N . TYR A 1 820 ? -38.706 9.089 -9.459 1.00 56.59 820 TYR A N 1
ATOM 6831 C CA . TYR A 1 820 ? -37.681 8.666 -8.498 1.00 56.59 820 TYR A CA 1
ATOM 6832 C C . TYR A 1 820 ? -38.198 8.092 -7.168 1.00 56.59 820 TYR A C 1
ATOM 6834 O O . TYR A 1 820 ? -37.778 7.009 -6.765 1.00 56.59 820 TYR A O 1
ATOM 6842 N N . GLN A 1 821 ? -39.161 8.753 -6.516 1.00 57.12 821 GLN A N 1
ATOM 6843 C CA . GLN A 1 821 ? -39.749 8.246 -5.263 1.00 57.12 821 GLN A CA 1
ATOM 6844 C C . GLN A 1 821 ? -40.467 6.903 -5.461 1.00 57.12 821 GLN A C 1
ATOM 6846 O O . GLN A 1 821 ? -40.493 6.064 -4.563 1.00 57.12 821 GLN A O 1
ATOM 6851 N N . THR A 1 822 ? -40.998 6.669 -6.665 1.00 59.91 822 THR A N 1
ATOM 6852 C CA . THR A 1 822 ? -41.614 5.386 -7.029 1.00 59.91 822 THR A CA 1
ATOM 6853 C C . THR A 1 822 ? -40.548 4.306 -7.252 1.00 59.91 822 THR A C 1
ATOM 6855 O O . THR A 1 822 ? -40.745 3.169 -6.833 1.00 59.91 822 THR A O 1
ATOM 6858 N N . LEU A 1 823 ? -39.394 4.661 -7.836 1.00 65.00 823 LEU A N 1
ATOM 6859 C CA . LEU A 1 823 ? -38.266 3.741 -8.033 1.00 65.00 823 LEU A CA 1
ATOM 6860 C C . LEU A 1 823 ? -37.641 3.286 -6.712 1.00 65.00 823 LEU A C 1
ATOM 6862 O O . LEU A 1 823 ? -37.361 2.101 -6.579 1.00 65.00 823 LEU A O 1
ATOM 6866 N N . ILE A 1 824 ? -37.448 4.180 -5.733 1.00 66.62 824 ILE A N 1
ATOM 6867 C CA . ILE A 1 824 ? -36.906 3.793 -4.415 1.00 66.62 824 ILE A CA 1
ATOM 6868 C C . ILE A 1 824 ? -37.840 2.791 -3.727 1.00 66.62 824 ILE A C 1
ATOM 6870 O O . ILE A 1 824 ? -37.385 1.750 -3.257 1.00 66.62 824 ILE A O 1
ATOM 6874 N N . ALA A 1 825 ? -39.148 3.063 -3.729 1.00 70.62 825 ALA A N 1
ATOM 6875 C CA . ALA A 1 825 ? -40.140 2.164 -3.144 1.00 70.62 825 ALA A CA 1
ATOM 6876 C C . ALA A 1 825 ? -40.203 0.795 -3.852 1.00 70.62 825 ALA A C 1
ATOM 6878 O O . ALA A 1 825 ? -40.456 -0.224 -3.210 1.00 70.62 825 ALA A O 1
ATOM 6879 N N . GLU A 1 826 ? -39.975 0.746 -5.169 1.00 75.31 826 GLU A N 1
ATOM 6880 C CA . GLU A 1 826 ? -39.899 -0.515 -5.920 1.00 75.31 826 GLU A CA 1
ATOM 6881 C C . GLU A 1 826 ? -38.575 -1.255 -5.663 1.00 75.31 826 GLU A C 1
ATOM 6883 O O . GLU A 1 826 ? -38.569 -2.478 -5.540 1.00 75.31 826 GLU A O 1
ATOM 6888 N N . LEU A 1 827 ? -37.460 -0.534 -5.521 1.00 79.19 827 LEU A N 1
ATOM 6889 C CA . LEU A 1 827 ? -36.140 -1.100 -5.236 1.00 79.19 827 LEU A CA 1
ATOM 6890 C C . LEU A 1 827 ? -36.061 -1.710 -3.822 1.00 79.19 827 LEU A C 1
ATOM 6892 O O . LEU A 1 827 ? -35.422 -2.749 -3.644 1.00 79.19 827 LEU A O 1
ATOM 6896 N N . ASP A 1 828 ? -36.752 -1.121 -2.840 1.00 80.62 828 ASP A N 1
ATOM 6897 C CA . ASP A 1 828 ? -36.830 -1.627 -1.460 1.00 80.62 828 ASP A CA 1
ATOM 6898 C C . ASP A 1 828 ? -37.413 -3.052 -1.387 1.00 80.62 828 ASP A C 1
ATOM 6900 O O . ASP A 1 828 ? -36.963 -3.886 -0.599 1.00 80.62 828 ASP A O 1
ATOM 6904 N N . GLN A 1 829 ? -38.310 -3.408 -2.314 1.00 83.56 829 GLN A N 1
ATOM 6905 C CA . GLN A 1 829 ? -38.852 -4.772 -2.428 1.00 83.56 829 GLN A CA 1
ATOM 6906 C C . GLN A 1 829 ? -37.773 -5.822 -2.734 1.00 83.56 829 GLN A C 1
ATOM 6908 O O . GLN A 1 829 ? -37.956 -7.005 -2.444 1.00 83.56 829 GLN A O 1
ATOM 6913 N N . TYR A 1 830 ? -36.638 -5.403 -3.299 1.00 85.81 830 TYR A N 1
ATOM 6914 C CA . TYR A 1 830 ? -35.528 -6.273 -3.678 1.00 85.81 830 TYR A CA 1
ATOM 6915 C C . TYR A 1 830 ? -34.284 -6.098 -2.794 1.00 85.81 830 TYR A C 1
ATOM 6917 O O . TYR A 1 830 ? -33.229 -6.658 -3.113 1.00 85.81 830 TYR A O 1
ATOM 6925 N N . LYS A 1 831 ? -34.395 -5.380 -1.666 1.00 83.19 831 LYS A N 1
ATOM 6926 C CA . LYS A 1 831 ? -33.286 -5.036 -0.754 1.00 83.19 831 LYS A CA 1
ATOM 6927 C C . LYS A 1 831 ? -32.406 -6.234 -0.373 1.00 83.19 831 LYS A C 1
ATOM 6929 O O . LYS A 1 831 ? -31.183 -6.130 -0.369 1.00 83.19 831 LYS A O 1
ATOM 6934 N N . GLN A 1 832 ? -33.002 -7.413 -0.183 1.00 81.81 832 GLN A N 1
ATOM 6935 C CA . GLN A 1 832 ? -32.286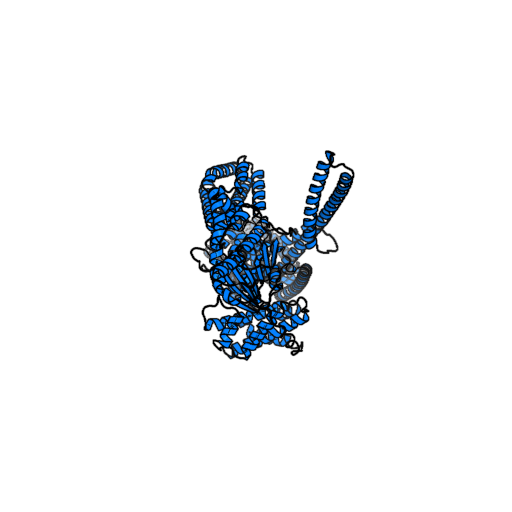 -8.657 0.141 1.00 81.81 832 GLN A CA 1
ATOM 6936 C C . GLN A 1 832 ? -31.252 -9.112 -0.912 1.00 81.81 832 GLN A C 1
ATOM 6938 O O . GLN A 1 832 ? -30.329 -9.855 -0.581 1.00 81.81 832 GLN A O 1
ATOM 6943 N N . HIS A 1 833 ? -31.405 -8.709 -2.179 1.00 81.69 833 HIS A N 1
ATOM 6944 C CA . HIS A 1 833 ? -30.523 -9.121 -3.278 1.00 81.69 833 HIS A CA 1
ATOM 6945 C C . HIS A 1 833 ? -29.434 -8.092 -3.600 1.00 81.69 833 HIS A C 1
ATOM 6947 O O . HIS A 1 833 ? -28.454 -8.442 -4.261 1.00 81.69 833 HIS A O 1
ATOM 6953 N N . ILE A 1 834 ? -29.616 -6.847 -3.156 1.00 82.81 834 ILE A N 1
ATOM 6954 C CA . ILE A 1 834 ? -28.787 -5.695 -3.536 1.00 82.81 834 ILE A CA 1
ATOM 6955 C C . ILE A 1 834 ? -28.004 -5.112 -2.351 1.00 82.81 834 ILE A C 1
ATOM 6957 O O . ILE A 1 834 ? -26.917 -4.572 -2.547 1.00 82.81 834 ILE A O 1
ATOM 6961 N N . SER A 1 835 ? -28.491 -5.273 -1.118 1.00 77.62 835 SER A N 1
ATOM 6962 C CA . SER A 1 835 ? -27.740 -4.936 0.093 1.00 77.62 835 SER A CA 1
ATOM 6963 C C . SER A 1 835 ? -26.737 -6.046 0.454 1.00 77.62 835 SER A C 1
ATOM 6965 O O . SER A 1 835 ? -27.000 -7.227 0.210 1.00 77.62 835 SER A O 1
ATOM 6967 N N . PRO A 1 836 ? -25.572 -5.709 1.038 1.00 68.81 836 PRO A N 1
ATOM 6968 C CA . PRO A 1 836 ? -25.164 -4.383 1.519 1.00 68.81 836 PRO A CA 1
ATOM 6969 C C . PRO A 1 836 ? -24.493 -3.500 0.452 1.00 68.81 836 PRO A C 1
ATOM 6971 O O . PRO A 1 836 ? -24.054 -2.405 0.775 1.00 68.81 836 PRO A O 1
ATOM 6974 N N . ILE A 1 837 ? -24.381 -3.963 -0.801 1.00 73.56 837 ILE A N 1
ATOM 6975 C CA . ILE A 1 837 ? -23.641 -3.247 -1.854 1.00 73.56 837 ILE A CA 1
ATOM 6976 C C . ILE A 1 837 ? -24.285 -1.886 -2.143 1.00 73.56 837 ILE A C 1
ATOM 6978 O O . ILE A 1 837 ? -23.573 -0.890 -2.246 1.00 73.56 837 ILE A O 1
ATOM 6982 N N . LEU A 1 838 ? -25.615 -1.843 -2.252 1.00 80.56 838 LEU A N 1
ATOM 6983 C CA . LEU A 1 838 ? -26.385 -0.609 -2.384 1.00 80.56 838 LEU A CA 1
ATOM 6984 C C . LEU A 1 838 ? -27.207 -0.369 -1.112 1.00 80.56 838 LEU A C 1
ATOM 6986 O O . LEU A 1 838 ? -28.023 -1.214 -0.722 1.00 80.56 838 LEU A O 1
ATOM 6990 N N . ASP A 1 839 ? -26.979 0.781 -0.477 1.00 80.44 839 ASP A N 1
ATOM 6991 C CA . ASP A 1 839 ? -27.733 1.227 0.693 1.00 80.44 839 ASP A CA 1
ATOM 6992 C C . ASP A 1 839 ? -29.016 1.938 0.253 1.00 80.44 839 ASP A C 1
ATOM 6994 O O . ASP A 1 839 ? -29.012 3.118 -0.097 1.00 80.44 839 ASP A O 1
ATOM 6998 N N . VAL A 1 840 ? -30.115 1.183 0.249 1.00 79.62 840 VAL A N 1
ATOM 6999 C CA . VAL A 1 840 ? -31.428 1.664 -0.195 1.00 79.62 840 VAL A CA 1
ATOM 7000 C C . VAL A 1 840 ? -31.961 2.784 0.702 1.00 79.62 840 VAL A C 1
ATOM 7002 O O . VAL A 1 840 ? -32.630 3.685 0.202 1.00 79.62 840 VAL A O 1
ATOM 7005 N N . ASP A 1 841 ? -31.622 2.773 1.996 1.00 76.56 841 ASP A N 1
ATOM 7006 C CA . ASP A 1 841 ? -32.178 3.712 2.979 1.00 76.56 841 ASP A CA 1
ATOM 7007 C C . ASP A 1 841 ? -31.607 5.127 2.808 1.00 76.56 841 ASP A C 1
ATOM 7009 O O . ASP A 1 841 ? -32.265 6.112 3.137 1.00 76.56 841 ASP A O 1
ATOM 7013 N N . ASN A 1 842 ? -30.406 5.234 2.233 1.00 76.38 842 ASN A N 1
ATOM 7014 C CA . ASN A 1 842 ? -29.723 6.501 1.979 1.00 76.38 842 ASN A CA 1
ATOM 7015 C C . ASN A 1 842 ? -29.749 6.933 0.502 1.00 76.38 842 ASN A C 1
ATOM 7017 O O . ASN A 1 842 ? -29.156 7.956 0.160 1.00 76.38 842 ASN A O 1
ATOM 7021 N N . LEU A 1 843 ? -30.453 6.208 -0.379 1.00 75.94 843 LEU A N 1
ATOM 7022 C CA . LEU A 1 843 ? -30.493 6.508 -1.817 1.00 75.94 843 LEU A CA 1
ATOM 7023 C C . LEU A 1 843 ? -31.012 7.913 -2.124 1.00 75.94 843 LEU A C 1
ATOM 7025 O O . LEU A 1 843 ? -30.413 8.601 -2.946 1.00 75.94 843 LEU A O 1
ATOM 7029 N N . GLU A 1 844 ? -32.091 8.349 -1.466 1.00 70.94 844 GLU A N 1
ATOM 7030 C CA . GLU A 1 844 ? -32.697 9.665 -1.723 1.00 70.94 844 GLU A CA 1
ATOM 7031 C C . GLU A 1 844 ? -31.724 10.801 -1.385 1.00 70.94 844 GLU A C 1
ATOM 7033 O O . GLU A 1 844 ? -31.598 11.773 -2.132 1.00 70.94 844 GLU A O 1
ATOM 7038 N N . MET A 1 845 ? -30.962 10.624 -0.303 1.00 67.19 845 MET A N 1
ATOM 7039 C CA . MET A 1 845 ? -29.911 11.547 0.105 1.00 67.19 845 MET A CA 1
ATOM 7040 C C . MET A 1 845 ? -28.707 11.482 -0.840 1.00 67.19 845 MET A C 1
ATOM 7042 O O . MET A 1 845 ? -28.185 12.531 -1.215 1.00 67.19 845 MET A O 1
ATOM 7046 N N . ALA A 1 846 ? -28.295 10.287 -1.268 1.00 69.00 846 ALA A N 1
ATOM 7047 C CA . ALA A 1 846 ? -27.211 10.109 -2.228 1.00 69.00 846 ALA A CA 1
ATOM 7048 C C . ALA A 1 846 ? -27.555 10.742 -3.586 1.00 69.00 846 ALA A C 1
ATOM 7050 O O . ALA A 1 846 ? -26.750 11.470 -4.134 1.00 69.00 846 ALA A O 1
ATOM 7051 N N . MET A 1 847 ? -28.780 10.621 -4.097 1.00 72.25 847 MET A N 1
ATOM 7052 C CA . MET A 1 847 ? -29.149 11.209 -5.394 1.00 72.25 847 MET A CA 1
ATOM 7053 C C . MET A 1 847 ? -29.099 12.739 -5.394 1.00 72.25 847 MET A C 1
ATOM 7055 O O . MET A 1 847 ? -28.815 13.362 -6.413 1.00 72.25 847 MET A O 1
ATOM 7059 N N . GLN A 1 848 ? -29.380 13.363 -4.252 1.00 65.88 848 GLN A N 1
ATOM 7060 C CA . GLN A 1 848 ? -29.350 14.818 -4.106 1.00 65.88 848 GLN A CA 1
ATOM 7061 C C . GLN A 1 848 ? -27.962 15.380 -3.799 1.00 65.88 848 GLN A C 1
ATOM 7063 O O . GLN A 1 848 ? -27.776 16.585 -3.936 1.00 65.88 848 GLN A O 1
ATOM 7068 N N . ASN A 1 849 ? -27.013 14.548 -3.364 1.00 62.44 849 ASN A N 1
ATOM 7069 C CA . ASN A 1 849 ? -25.715 15.010 -2.866 1.00 62.44 849 ASN A CA 1
ATOM 7070 C C . ASN A 1 849 ? -24.508 14.384 -3.581 1.00 62.44 849 ASN A C 1
ATOM 7072 O O . ASN A 1 849 ? -23.455 15.010 -3.601 1.00 62.44 849 ASN A O 1
ATOM 7076 N N . ASP A 1 850 ? -24.656 13.175 -4.117 1.00 64.88 850 ASP A N 1
ATOM 7077 C CA . ASP A 1 850 ? -23.616 12.337 -4.726 1.00 64.88 850 ASP A CA 1
ATOM 7078 C C . ASP A 1 850 ? -24.233 11.287 -5.696 1.00 64.88 850 ASP A C 1
ATOM 7080 O O . ASP A 1 850 ? -24.407 10.108 -5.359 1.00 64.88 850 ASP A O 1
ATOM 7084 N N . PRO A 1 851 ? -24.642 11.699 -6.909 1.00 65.81 851 PRO A N 1
ATOM 7085 C CA . PRO A 1 851 ? -25.198 10.783 -7.905 1.00 65.81 851 PRO A CA 1
ATOM 7086 C C . PRO A 1 851 ? -24.171 9.771 -8.435 1.00 65.81 851 PRO A C 1
ATOM 7088 O O . PRO A 1 851 ? -24.551 8.666 -8.833 1.00 65.81 851 PRO A O 1
ATOM 7091 N N . GLU A 1 852 ? -22.879 10.113 -8.410 1.00 66.31 852 GLU A N 1
ATOM 7092 C CA . GLU A 1 852 ? -21.780 9.222 -8.804 1.00 66.31 852 GLU A CA 1
ATOM 7093 C C . GLU A 1 852 ? -21.709 7.980 -7.913 1.00 66.31 852 GLU A C 1
ATOM 7095 O O . GLU A 1 852 ? -21.580 6.864 -8.426 1.00 66.31 852 GLU A O 1
ATOM 7100 N N . TYR A 1 853 ? -21.896 8.133 -6.597 1.00 74.44 853 TYR A N 1
ATOM 7101 C CA . TYR A 1 853 ? -22.019 6.997 -5.681 1.00 74.44 853 TYR A CA 1
ATOM 7102 C C . TYR A 1 853 ? -23.091 6.003 -6.146 1.00 74.44 853 TYR A C 1
ATOM 7104 O O . TYR A 1 853 ? -22.868 4.789 -6.146 1.00 74.44 853 TYR A O 1
ATOM 7112 N N . ILE A 1 854 ? -24.252 6.496 -6.591 1.00 72.00 854 ILE A N 1
ATOM 7113 C CA . ILE A 1 854 ? -25.348 5.640 -7.063 1.00 72.00 854 ILE A CA 1
ATOM 7114 C C . ILE A 1 854 ? -24.956 4.924 -8.356 1.00 72.00 854 ILE A C 1
ATOM 7116 O O . ILE A 1 854 ? -25.140 3.708 -8.451 1.00 72.00 854 ILE A O 1
ATOM 7120 N N . ILE A 1 855 ? -24.396 5.650 -9.327 1.00 69.62 855 ILE A N 1
ATOM 7121 C CA . ILE A 1 855 ? -23.880 5.098 -10.592 1.00 69.62 855 ILE A CA 1
ATOM 7122 C C . ILE A 1 855 ? -22.912 3.942 -10.296 1.00 69.62 855 ILE A C 1
ATOM 7124 O O . ILE A 1 855 ? -23.086 2.822 -10.793 1.00 69.62 855 ILE A O 1
ATOM 7128 N N . PHE A 1 856 ? -21.947 4.173 -9.406 1.00 65.69 856 PHE A N 1
ATOM 7129 C CA . PHE A 1 856 ? -20.950 3.183 -9.017 1.00 65.69 856 PHE A CA 1
ATOM 7130 C C . PHE A 1 856 ? -21.567 1.961 -8.317 1.00 65.69 856 PHE A C 1
ATOM 7132 O O . PHE A 1 856 ? -21.337 0.814 -8.723 1.00 65.69 856 PHE A O 1
ATOM 7139 N N . LYS A 1 857 ? -22.398 2.167 -7.286 1.00 78.69 857 LYS A N 1
ATOM 7140 C CA . LYS A 1 857 ? -22.984 1.060 -6.513 1.00 78.69 857 LYS A CA 1
ATOM 7141 C C . LYS A 1 857 ? -23.966 0.227 -7.331 1.00 78.69 857 LYS A C 1
ATOM 7143 O O . LYS A 1 857 ? -23.942 -1.001 -7.235 1.00 78.69 857 LYS A O 1
ATOM 7148 N N . VAL A 1 858 ? -24.779 0.849 -8.186 1.00 80.06 858 VAL A N 1
ATOM 7149 C CA . VAL A 1 858 ? -25.699 0.131 -9.082 1.00 80.06 858 VAL A CA 1
ATOM 7150 C C . VAL A 1 858 ? -24.939 -0.812 -10.016 1.00 80.06 858 VAL A C 1
ATOM 7152 O O . VAL A 1 858 ? -25.333 -1.969 -10.195 1.00 80.06 858 VAL A O 1
ATOM 7155 N N . ARG A 1 859 ? -23.810 -0.355 -10.567 1.00 77.81 859 ARG A N 1
ATOM 7156 C CA . ARG A 1 859 ? -22.940 -1.188 -11.403 1.00 77.81 859 ARG A CA 1
ATOM 7157 C C . ARG A 1 859 ? -22.393 -2.391 -10.632 1.00 77.81 859 ARG A C 1
ATOM 7159 O O . ARG A 1 859 ? -22.448 -3.511 -11.140 1.00 77.81 859 ARG A O 1
ATOM 7166 N N . LYS A 1 860 ? -21.916 -2.186 -9.399 1.00 74.88 860 LYS A N 1
ATOM 7167 C CA . LYS A 1 860 ? -21.390 -3.263 -8.540 1.00 74.88 860 LYS A CA 1
ATOM 7168 C C . LYS A 1 860 ? -22.451 -4.306 -8.192 1.00 74.88 860 LYS A C 1
ATOM 7170 O O . LYS A 1 860 ? -22.163 -5.502 -8.232 1.00 74.88 860 LYS A O 1
ATOM 7175 N N . VAL A 1 861 ? -23.688 -3.884 -7.920 1.00 82.12 861 VAL A N 1
ATOM 7176 C CA . VAL A 1 861 ? -24.812 -4.815 -7.734 1.00 82.12 861 VAL A CA 1
ATOM 7177 C C . VAL A 1 861 ? -25.019 -5.654 -8.998 1.00 82.12 861 VAL A C 1
ATOM 7179 O O . VAL A 1 861 ? -25.109 -6.880 -8.914 1.00 82.12 861 VAL A O 1
ATOM 7182 N N . ALA A 1 862 ? -25.048 -5.026 -10.177 1.00 83.69 862 ALA A N 1
ATOM 7183 C CA . ALA A 1 862 ? -25.252 -5.733 -11.439 1.00 83.69 862 ALA A CA 1
ATOM 7184 C C . ALA A 1 862 ? -24.134 -6.748 -11.748 1.00 83.69 862 ALA A C 1
ATOM 7186 O O . ALA A 1 862 ? -24.432 -7.869 -12.180 1.00 83.69 862 ALA A O 1
ATOM 7187 N N . ASP A 1 863 ? -22.868 -6.408 -11.481 1.00 80.62 863 ASP A N 1
ATOM 7188 C CA . ASP A 1 863 ? -21.751 -7.350 -11.628 1.00 80.62 863 ASP A CA 1
ATOM 7189 C C . ASP A 1 863 ? -21.828 -8.494 -10.612 1.00 80.62 863 ASP A C 1
ATOM 7191 O O . ASP A 1 863 ? -21.693 -9.658 -10.990 1.00 80.62 863 ASP A O 1
ATOM 7195 N N . SER A 1 864 ? -22.151 -8.214 -9.346 1.00 82.88 864 SER A N 1
ATOM 7196 C CA . SER A 1 864 ? -22.333 -9.253 -8.322 1.00 82.88 864 SER A CA 1
ATOM 7197 C C . SER A 1 864 ? -23.417 -10.264 -8.722 1.00 82.88 864 SER A C 1
ATOM 7199 O O . SER A 1 864 ? -23.195 -11.479 -8.687 1.00 82.88 864 SER A O 1
ATOM 7201 N N . LEU A 1 865 ? -24.576 -9.785 -9.186 1.00 85.25 865 LEU A N 1
ATOM 7202 C CA . LEU A 1 865 ? -25.667 -10.643 -9.661 1.00 85.25 865 LEU A CA 1
ATOM 7203 C C . LEU A 1 865 ? -25.248 -11.463 -10.886 1.00 85.25 865 LEU A C 1
ATOM 7205 O O . LEU A 1 865 ? -25.491 -12.669 -10.948 1.00 85.25 865 LEU A O 1
ATOM 7209 N N . THR A 1 866 ? -24.558 -10.835 -11.836 1.00 84.56 866 THR A N 1
ATOM 7210 C CA . THR A 1 866 ? -24.067 -11.508 -13.046 1.00 84.56 866 THR A CA 1
ATOM 7211 C C . THR A 1 866 ? -23.014 -12.561 -12.712 1.00 84.56 866 THR A C 1
ATOM 7213 O O . THR A 1 866 ? -23.030 -13.651 -13.282 1.00 84.56 866 THR A O 1
ATOM 7216 N N . THR A 1 867 ? -22.155 -12.286 -11.733 1.00 80.44 867 THR A N 1
ATOM 7217 C CA . THR A 1 867 ? -21.145 -13.215 -11.214 1.00 80.44 867 THR A CA 1
ATOM 7218 C C . THR A 1 867 ? -21.793 -14.438 -10.580 1.00 80.44 867 THR A C 1
ATOM 7220 O O . THR A 1 867 ? -21.397 -15.559 -10.889 1.00 80.44 867 THR A O 1
ATOM 7223 N N . LYS A 1 868 ? -22.848 -14.258 -9.774 1.00 83.50 868 LYS A N 1
ATOM 7224 C CA . LYS A 1 868 ? -23.616 -15.377 -9.198 1.00 83.50 868 LYS A CA 1
ATOM 7225 C C . LYS A 1 868 ? -24.239 -16.269 -10.271 1.00 83.50 868 LYS A C 1
ATOM 7227 O O . LYS A 1 868 ? -24.269 -17.487 -10.112 1.00 83.50 868 LYS A O 1
ATOM 7232 N N . ILE A 1 869 ? -24.737 -15.680 -11.359 1.00 85.88 869 ILE A N 1
ATOM 7233 C CA . ILE A 1 869 ? -25.292 -16.440 -12.488 1.00 85.88 869 ILE A CA 1
ATOM 7234 C C . ILE A 1 869 ? -24.172 -17.173 -13.226 1.00 85.88 869 ILE A C 1
ATOM 7236 O O . ILE A 1 869 ? -24.310 -18.359 -13.509 1.00 85.88 869 ILE A O 1
ATOM 7240 N N . TYR A 1 870 ? -23.060 -16.491 -13.503 1.00 81.88 870 TYR A N 1
ATOM 7241 C CA . TYR A 1 870 ? -21.893 -17.044 -14.188 1.00 81.88 870 TYR A CA 1
ATOM 7242 C C . TYR A 1 870 ? -21.279 -18.235 -13.435 1.00 81.88 870 TYR A C 1
ATOM 7244 O O . TYR A 1 870 ? -21.023 -19.273 -14.043 1.00 81.88 870 TYR A O 1
ATOM 7252 N N . ALA A 1 871 ? -21.162 -18.135 -12.108 1.00 82.81 871 ALA A N 1
ATOM 7253 C CA . ALA A 1 871 ? -20.637 -19.183 -11.229 1.00 82.81 871 ALA A CA 1
ATOM 7254 C C . ALA A 1 871 ? -21.403 -20.517 -11.310 1.00 82.81 871 ALA A C 1
ATOM 7256 O O . ALA A 1 871 ? -20.876 -21.557 -10.926 1.00 82.81 871 ALA A O 1
ATOM 7257 N N . ARG A 1 872 ? -22.648 -20.517 -11.811 1.00 83.25 872 ARG A N 1
ATOM 7258 C CA . ARG A 1 872 ? -23.419 -21.754 -12.035 1.00 83.25 872 ARG A CA 1
ATOM 7259 C C . ARG A 1 872 ? -22.910 -22.572 -13.220 1.00 83.25 872 ARG A C 1
ATOM 7261 O O . ARG A 1 872 ? -23.286 -23.734 -13.341 1.00 83.25 872 ARG A O 1
ATOM 7268 N N . TYR A 1 873 ? -22.124 -21.961 -14.101 1.00 80.12 873 TYR A N 1
ATOM 7269 C CA . TYR A 1 873 ? -21.712 -22.552 -15.371 1.00 80.12 873 TYR A CA 1
ATOM 7270 C C . TYR A 1 873 ? -20.202 -22.751 -15.474 1.00 80.12 873 TYR A C 1
ATOM 7272 O O . TYR A 1 873 ? -19.777 -23.713 -16.103 1.00 80.12 873 TYR A O 1
ATOM 7280 N N . GLU A 1 874 ? -19.401 -21.885 -14.852 1.00 76.38 874 GLU A N 1
ATOM 7281 C CA . GLU A 1 874 ? -17.938 -21.929 -14.928 1.00 76.38 874 GLU A CA 1
ATOM 7282 C C . GLU A 1 874 ? -17.305 -21.637 -13.562 1.00 76.38 874 GLU A C 1
ATOM 7284 O O . GLU A 1 874 ? -17.798 -20.809 -12.794 1.00 76.38 874 GLU A O 1
ATOM 7289 N N . SER A 1 875 ? -16.179 -22.292 -13.270 1.00 67.81 875 SER A N 1
ATOM 7290 C CA . SER A 1 875 ? -15.463 -22.176 -11.991 1.00 67.81 875 SER A CA 1
ATOM 7291 C C . SER A 1 875 ? -14.281 -21.196 -12.019 1.00 67.81 875 SER A C 1
ATOM 7293 O O . SER A 1 875 ? -13.554 -21.085 -11.038 1.00 67.81 875 SER A O 1
ATOM 7295 N N . ASN A 1 876 ? -14.053 -20.486 -13.128 1.00 66.19 876 ASN A N 1
ATOM 7296 C CA . ASN A 1 876 ? -12.889 -19.614 -13.349 1.00 66.19 876 ASN A CA 1
ATOM 7297 C C . ASN A 1 876 ? -13.115 -18.144 -12.933 1.00 66.19 876 ASN A C 1
ATOM 7299 O O . ASN A 1 876 ? -12.634 -17.223 -13.598 1.00 66.19 876 ASN A O 1
ATOM 7303 N N . LEU A 1 877 ? -13.834 -17.928 -11.827 1.00 56.66 877 LEU A N 1
ATOM 7304 C CA . LEU A 1 877 ? -14.355 -16.620 -11.402 1.00 56.66 877 LEU A CA 1
ATOM 7305 C C . LEU A 1 877 ? -13.283 -15.525 -11.271 1.00 56.66 877 LEU A C 1
ATOM 7307 O O . LEU A 1 877 ? -13.541 -14.385 -11.644 1.00 56.66 877 LEU A O 1
ATOM 7311 N N . GLU A 1 878 ? -12.070 -15.873 -10.837 1.00 48.59 878 GLU A N 1
ATOM 7312 C CA . GLU A 1 878 ? -10.959 -14.927 -10.624 1.00 48.59 878 GLU A CA 1
ATOM 7313 C C . GLU A 1 878 ? -10.335 -14.366 -11.920 1.00 48.59 878 GLU A C 1
ATOM 7315 O O . GLU A 1 878 ? -9.455 -13.505 -11.871 1.00 48.59 878 GLU A O 1
ATOM 7320 N N . SER A 1 879 ? -10.748 -14.851 -13.098 1.00 52.56 879 SER A N 1
ATOM 7321 C CA . SER A 1 879 ? -10.085 -14.531 -14.374 1.00 52.56 879 SER A CA 1
ATOM 7322 C C . SER A 1 879 ? -10.983 -13.902 -15.441 1.00 52.56 879 SER A C 1
ATOM 7324 O O . SER A 1 879 ? -10.552 -13.784 -16.584 1.00 52.56 879 SER A O 1
ATOM 7326 N N . ILE A 1 880 ? -12.213 -13.484 -15.118 1.00 59.47 880 ILE A N 1
ATOM 7327 C CA . ILE A 1 880 ? -13.173 -13.015 -16.133 1.00 59.47 880 ILE A CA 1
ATOM 7328 C C . ILE A 1 880 ? -13.875 -11.705 -15.730 1.00 59.47 880 ILE A C 1
ATOM 7330 O O . ILE A 1 880 ? -14.445 -11.587 -14.646 1.00 59.47 880 ILE A O 1
ATOM 7334 N N . SER A 1 881 ? -13.829 -10.710 -16.628 1.00 61.00 881 SER A N 1
ATOM 7335 C CA . SER A 1 881 ? -14.402 -9.365 -16.439 1.00 61.00 881 SER A CA 1
ATOM 7336 C C . SER A 1 881 ? -15.934 -9.366 -16.396 1.00 61.00 881 SER A C 1
ATOM 7338 O O . SER A 1 881 ? -16.567 -10.271 -16.933 1.00 61.00 881 SER A O 1
ATOM 7340 N N . PHE A 1 882 ? -16.562 -8.322 -15.837 1.00 68.31 882 PHE A N 1
ATOM 7341 C CA . PHE A 1 882 ? -18.022 -8.141 -15.904 1.00 68.31 882 PHE A CA 1
ATOM 7342 C C . PHE A 1 882 ? -18.538 -8.197 -17.355 1.00 68.31 882 PHE A C 1
ATOM 7344 O O . PHE A 1 882 ? -19.489 -8.919 -17.660 1.00 68.31 882 PHE A O 1
ATOM 7351 N N . SER A 1 883 ? -17.844 -7.514 -18.272 1.00 58.44 883 SER A N 1
ATOM 7352 C CA . SER A 1 883 ? -18.117 -7.539 -19.715 1.00 58.44 883 SER A CA 1
ATOM 7353 C C . SER A 1 883 ? -18.015 -8.951 -20.304 1.00 58.44 883 SER A C 1
ATOM 7355 O O . SER A 1 883 ? -18.878 -9.364 -21.082 1.00 58.44 883 SER A O 1
ATOM 7357 N N . ASP A 1 884 ? -17.002 -9.723 -19.909 1.00 61.56 884 ASP A N 1
ATOM 7358 C CA . ASP A 1 884 ? -16.813 -11.101 -20.360 1.00 61.56 884 ASP A CA 1
ATOM 7359 C C . ASP A 1 884 ? -17.864 -12.047 -19.782 1.00 61.56 884 ASP A C 1
ATOM 7361 O O . ASP A 1 884 ? -18.364 -12.894 -20.525 1.00 61.56 884 ASP A O 1
ATOM 7365 N N . LYS A 1 885 ? -18.280 -11.869 -18.519 1.00 76.56 885 LYS A N 1
ATOM 7366 C CA . LYS A 1 885 ? -19.400 -12.619 -17.921 1.00 76.56 885 LYS A CA 1
ATOM 7367 C C . LYS A 1 885 ? -20.679 -12.357 -18.708 1.00 76.56 885 LYS A C 1
ATOM 7369 O O . LYS A 1 885 ? -21.349 -13.309 -19.115 1.00 76.56 885 LYS A O 1
ATOM 7374 N N . ILE A 1 886 ? -20.993 -11.085 -18.991 1.00 66.75 886 ILE A N 1
ATOM 7375 C CA . ILE A 1 886 ? -22.148 -10.713 -19.820 1.00 66.75 886 ILE A CA 1
ATOM 7376 C C . ILE A 1 886 ? -22.018 -11.368 -21.195 1.00 66.75 886 ILE A C 1
ATOM 7378 O O . ILE A 1 886 ? -22.966 -12.009 -21.646 1.00 66.75 886 ILE A O 1
ATOM 7382 N N . ARG A 1 887 ? -20.864 -11.266 -21.864 1.00 59.03 887 ARG A N 1
ATOM 7383 C CA . ARG A 1 887 ? -20.637 -11.833 -23.203 1.00 59.03 887 ARG A CA 1
ATOM 7384 C C . ARG A 1 887 ? -20.791 -13.357 -23.222 1.00 59.03 887 ARG A C 1
ATOM 7386 O O . ARG A 1 887 ? -21.497 -13.879 -24.089 1.00 59.03 887 ARG A O 1
ATOM 7393 N N . TYR A 1 888 ? -20.185 -14.060 -22.268 1.00 69.19 888 TYR A N 1
ATOM 7394 C CA . TYR A 1 888 ? -20.281 -15.512 -22.109 1.00 69.19 888 TYR A CA 1
ATOM 7395 C C . TYR A 1 888 ? -21.739 -15.935 -21.913 1.00 69.19 888 TYR A C 1
ATOM 7397 O O . TYR A 1 888 ? -22.284 -16.705 -22.710 1.00 69.19 888 TYR A O 1
ATOM 7405 N N . LEU A 1 889 ? -22.413 -15.354 -20.915 1.00 75.56 889 LEU A N 1
ATOM 7406 C CA . LEU A 1 889 ? -23.805 -15.669 -20.599 1.00 75.56 889 LEU A CA 1
ATOM 7407 C C . LEU A 1 889 ? -24.758 -15.265 -21.730 1.00 75.56 889 LEU A C 1
ATOM 7409 O O . LEU A 1 889 ? -25.812 -15.873 -21.904 1.00 75.56 889 LEU A O 1
ATOM 7413 N N . SER A 1 890 ? -24.394 -14.267 -22.532 1.00 59.03 890 SER A N 1
ATOM 7414 C CA . SER A 1 890 ? -25.220 -13.773 -23.630 1.00 59.03 890 SER A CA 1
ATOM 7415 C C . SER A 1 890 ? -25.106 -14.589 -24.904 1.00 59.03 890 SER A C 1
ATOM 7417 O O . SER A 1 890 ? -26.119 -14.834 -25.562 1.00 59.03 890 SER A O 1
ATOM 7419 N N . TYR A 1 891 ? -23.892 -14.947 -25.304 1.00 51.28 891 TYR A N 1
ATOM 7420 C CA . TYR A 1 891 ? -23.630 -15.425 -26.661 1.00 51.28 891 TYR A CA 1
ATOM 7421 C C . TYR A 1 891 ? -23.126 -16.861 -26.691 1.00 51.28 891 TYR A C 1
ATOM 7423 O O . TYR A 1 891 ? -23.504 -17.603 -27.598 1.00 51.28 891 TYR A O 1
ATOM 7431 N N . GLN A 1 892 ? -22.330 -17.261 -25.698 1.00 54.59 892 GLN A N 1
ATOM 7432 C CA . GLN A 1 892 ? -21.769 -18.609 -25.630 1.00 54.59 892 GLN A CA 1
ATOM 7433 C C . GLN A 1 892 ? -22.758 -19.570 -24.969 1.00 54.59 892 GLN A C 1
ATOM 7435 O O . GLN A 1 892 ? -23.184 -20.536 -25.595 1.00 54.59 892 GLN A O 1
ATOM 7440 N N . ASN A 1 893 ? -23.205 -19.248 -23.755 1.00 68.00 893 ASN A N 1
ATOM 7441 C CA . ASN A 1 893 ? -24.135 -20.083 -22.992 1.00 68.00 893 ASN A CA 1
ATOM 7442 C C . ASN A 1 893 ? -25.614 -19.693 -23.227 1.00 68.00 893 ASN A C 1
ATOM 7444 O O . ASN A 1 893 ? -26.528 -20.469 -22.979 1.00 68.00 893 ASN A O 1
ATOM 7448 N N . LYS A 1 894 ? -25.863 -18.494 -23.784 1.00 70.62 894 LYS A N 1
ATOM 7449 C CA . LYS A 1 894 ? -27.202 -17.985 -24.168 1.00 70.62 894 LYS A CA 1
ATOM 7450 C C . LYS A 1 894 ? -28.239 -18.027 -23.030 1.00 70.62 894 LYS A C 1
ATOM 7452 O O . LYS A 1 894 ? -29.432 -18.189 -23.275 1.00 70.62 894 LYS A O 1
ATOM 7457 N N . VAL A 1 895 ? -27.772 -17.842 -21.800 1.00 79.38 895 VAL A N 1
ATOM 7458 C CA . VAL A 1 895 ? -28.557 -17.833 -20.559 1.00 79.38 895 VAL A CA 1
ATOM 7459 C C . VAL A 1 895 ? -29.344 -16.528 -20.413 1.00 79.38 895 VAL A C 1
ATOM 7461 O O . VAL A 1 895 ? -30.500 -16.547 -19.996 1.00 79.38 895 VAL A O 1
ATOM 7464 N N . LEU A 1 896 ? -28.741 -15.390 -20.779 1.00 74.44 896 LEU A N 1
ATOM 7465 C CA . LEU A 1 896 ? -29.390 -14.079 -20.668 1.00 74.44 896 LEU A CA 1
ATOM 7466 C C . LEU A 1 896 ? -30.392 -13.856 -21.807 1.00 74.44 896 LEU A C 1
ATOM 7468 O O . LEU A 1 896 ? -30.098 -14.110 -22.981 1.00 74.44 896 LEU A O 1
ATOM 7472 N N . THR A 1 897 ? -31.562 -13.313 -21.472 1.00 70.31 897 THR A N 1
ATOM 7473 C CA . THR A 1 897 ? -32.565 -12.873 -22.454 1.00 70.31 897 THR A CA 1
ATOM 7474 C C . THR A 1 897 ? -32.104 -11.604 -23.163 1.00 70.31 897 THR A C 1
ATOM 7476 O O . THR A 1 897 ? -31.203 -10.909 -22.700 1.00 70.31 897 THR A O 1
ATOM 7479 N N . LYS A 1 898 ? -32.729 -11.255 -24.295 1.00 51.25 898 LYS A N 1
ATOM 7480 C CA . LYS A 1 898 ? -32.462 -9.969 -24.963 1.00 51.25 898 LYS A CA 1
ATOM 7481 C C . LYS A 1 898 ? -32.686 -8.783 -24.011 1.00 51.25 898 LYS A C 1
ATOM 7483 O O . LYS A 1 898 ? -31.926 -7.826 -24.048 1.00 51.25 898 LYS A O 1
ATOM 7488 N N . THR A 1 899 ? -33.689 -8.877 -23.146 1.00 52.00 899 THR A N 1
ATOM 7489 C CA . THR A 1 899 ? -34.064 -7.831 -22.195 1.00 52.00 899 THR A CA 1
ATOM 7490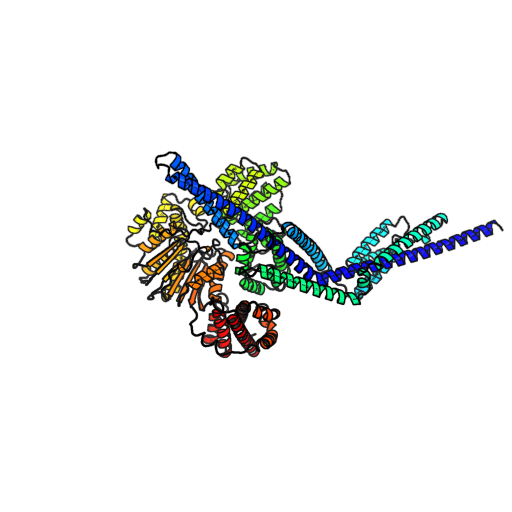 C C . THR A 1 899 ? -33.025 -7.679 -21.076 1.00 52.00 899 THR A C 1
ATOM 7492 O O . THR A 1 899 ? -32.497 -6.586 -20.896 1.00 52.00 899 THR A O 1
ATOM 7495 N N . MET A 1 900 ? -32.598 -8.777 -20.439 1.00 66.75 900 MET A N 1
ATOM 7496 C CA . MET A 1 900 ? -31.516 -8.761 -19.439 1.00 66.75 900 MET A CA 1
ATOM 7497 C C . MET A 1 900 ? -30.201 -8.237 -20.008 1.00 66.75 900 MET A C 1
ATOM 7499 O O . MET A 1 900 ? -29.507 -7.463 -19.356 1.00 66.75 900 MET A O 1
ATOM 7503 N N . LYS A 1 901 ? -29.862 -8.640 -21.241 1.00 59.84 901 LYS A N 1
ATOM 7504 C CA . LYS A 1 901 ? -28.680 -8.129 -21.948 1.00 59.84 901 LYS A CA 1
ATOM 7505 C C . LYS A 1 901 ? -28.738 -6.626 -22.108 1.00 59.84 901 LYS A C 1
ATOM 7507 O O . LYS A 1 901 ? -27.738 -5.967 -21.868 1.00 59.84 901 LYS A O 1
ATOM 7512 N N . ASN A 1 902 ? -29.895 -6.102 -22.505 1.00 46.97 902 ASN A N 1
ATOM 7513 C CA . ASN A 1 902 ? -30.074 -4.673 -22.690 1.00 46.97 902 ASN A CA 1
ATOM 7514 C C . ASN A 1 902 ? -29.902 -3.925 -21.365 1.00 46.97 902 ASN A C 1
ATOM 7516 O O . ASN A 1 902 ? -29.148 -2.966 -21.344 1.00 46.97 902 ASN A O 1
ATOM 7520 N N . TYR A 1 903 ? -30.494 -4.388 -20.258 1.00 64.31 903 TYR A N 1
ATOM 7521 C CA . TYR A 1 903 ? -30.314 -3.732 -18.956 1.00 64.31 903 TYR A CA 1
ATOM 7522 C C . TYR A 1 903 ? -28.874 -3.799 -18.448 1.00 64.31 903 TYR A C 1
ATOM 7524 O O . TYR A 1 903 ? -28.330 -2.783 -18.026 1.00 64.31 903 TYR A O 1
ATOM 7532 N N . LEU A 1 904 ? -28.228 -4.965 -18.544 1.00 66.06 904 LEU A N 1
ATOM 7533 C CA . LEU A 1 904 ? -26.817 -5.121 -18.184 1.00 66.06 904 LEU A CA 1
ATOM 7534 C C . LEU A 1 904 ? -25.920 -4.230 -19.045 1.00 66.06 904 LEU A C 1
ATOM 7536 O O . LEU A 1 904 ? -24.997 -3.612 -18.525 1.00 66.06 904 LEU A O 1
ATOM 7540 N N . GLN A 1 905 ? -26.221 -4.110 -20.340 1.00 54.59 905 GLN A N 1
ATOM 7541 C CA . GLN A 1 905 ? -25.503 -3.220 -21.243 1.00 54.59 905 GLN A CA 1
ATOM 7542 C C . GLN A 1 905 ? -25.763 -1.748 -20.909 1.00 54.59 905 GLN A C 1
ATOM 7544 O O . GLN A 1 905 ? -24.815 -0.981 -20.907 1.00 54.59 905 GLN A O 1
ATOM 7549 N N . THR A 1 906 ? -26.992 -1.351 -20.574 1.00 51.38 906 THR A N 1
ATOM 7550 C CA . THR A 1 906 ? -27.324 0.016 -20.142 1.00 51.38 906 THR A CA 1
ATOM 7551 C C . THR A 1 906 ? -26.573 0.390 -18.866 1.00 51.38 906 THR A C 1
ATOM 7553 O O . THR A 1 906 ? -25.921 1.427 -18.839 1.00 51.38 906 THR A O 1
ATOM 7556 N N . ILE A 1 907 ? -26.597 -0.470 -17.841 1.00 66.94 907 ILE A N 1
ATOM 7557 C CA . ILE A 1 907 ? -25.861 -0.260 -16.582 1.00 66.94 907 ILE A CA 1
ATOM 7558 C C . ILE A 1 907 ? -24.355 -0.165 -16.855 1.00 66.94 907 ILE A C 1
ATOM 7560 O O . ILE A 1 907 ? -23.687 0.724 -16.335 1.00 66.94 907 ILE A O 1
ATOM 7564 N N . ARG A 1 908 ? -23.820 -1.050 -17.704 1.00 67.19 908 ARG A N 1
ATOM 7565 C CA . ARG A 1 908 ? -22.403 -1.053 -18.088 1.00 67.19 908 ARG A CA 1
ATOM 7566 C C . ARG A 1 908 ? -22.010 0.206 -18.862 1.00 67.19 908 ARG A C 1
ATOM 7568 O O . ARG A 1 908 ? -20.959 0.773 -18.603 1.00 67.19 908 ARG A O 1
ATOM 7575 N N . THR A 1 909 ? -22.834 0.621 -19.818 1.00 52.16 909 THR A N 1
ATOM 7576 C CA . THR A 1 909 ? -22.555 1.739 -20.721 1.00 52.16 909 THR A CA 1
ATOM 7577 C C . THR A 1 909 ? -22.685 3.080 -20.005 1.00 52.16 909 THR A C 1
ATOM 7579 O O . THR A 1 909 ? -21.754 3.869 -20.072 1.00 52.16 909 THR A O 1
ATOM 7582 N N . ILE A 1 910 ? -23.777 3.327 -19.275 1.00 54.66 910 ILE A N 1
ATOM 7583 C CA . ILE A 1 910 ? -23.970 4.584 -18.529 1.00 54.66 910 ILE A CA 1
ATOM 7584 C C . ILE A 1 910 ? -22.966 4.676 -17.375 1.00 54.66 910 ILE A C 1
ATOM 7586 O O . ILE A 1 910 ? -22.301 5.694 -17.212 1.00 54.66 910 ILE A O 1
ATOM 7590 N N . GLY A 1 911 ? -22.741 3.567 -16.663 1.00 54.97 911 GLY A N 1
ATOM 7591 C CA . GLY A 1 911 ? -21.714 3.494 -15.625 1.00 54.97 911 GLY A CA 1
ATOM 7592 C C . GLY A 1 911 ? -20.276 3.626 -16.136 1.00 54.97 911 GLY A C 1
ATOM 7593 O O . GLY A 1 911 ? -19.379 3.722 -15.314 1.00 54.97 911 GLY A O 1
ATOM 7594 N N . ASN A 1 912 ? -20.038 3.582 -17.454 1.00 53.00 912 ASN A N 1
ATOM 7595 C CA . ASN A 1 912 ? -18.743 3.902 -18.062 1.00 53.00 912 ASN A CA 1
ATOM 7596 C C . ASN A 1 912 ? -18.648 5.378 -18.486 1.00 53.00 912 ASN A C 1
ATOM 7598 O O . ASN A 1 912 ? -17.543 5.831 -18.722 1.00 53.00 912 ASN A O 1
ATOM 7602 N N . VAL A 1 913 ? -19.757 6.111 -18.653 1.00 47.62 913 VAL A N 1
ATOM 7603 C CA . VAL A 1 913 ? -19.761 7.496 -19.175 1.00 47.62 913 VAL A CA 1
ATOM 7604 C C . VAL A 1 913 ? -19.689 8.530 -18.053 1.00 47.62 913 VAL A C 1
ATOM 7606 O O . VAL A 1 913 ? -18.912 9.473 -18.163 1.00 47.62 913 VAL A O 1
ATOM 7609 N N . GLY A 1 914 ? -20.417 8.322 -16.949 1.00 44.81 914 GLY A N 1
ATOM 7610 C CA . GLY A 1 914 ? -20.506 9.287 -15.840 1.00 44.81 914 GLY A CA 1
ATOM 7611 C C . GLY A 1 914 ? -19.195 9.581 -15.092 1.00 44.81 914 GLY A C 1
ATOM 7612 O O . GLY A 1 914 ? -19.168 10.493 -14.280 1.00 44.81 914 GLY A O 1
ATOM 7613 N N . VAL A 1 915 ? -18.117 8.837 -15.366 1.00 41.72 915 VAL A N 1
ATOM 7614 C CA . VAL A 1 915 ? -16.792 8.983 -14.728 1.00 41.72 915 VAL A CA 1
ATOM 7615 C C . VAL A 1 915 ? -15.842 9.886 -15.541 1.00 41.72 915 VAL A C 1
ATOM 7617 O O . VAL A 1 915 ? -14.826 10.333 -15.015 1.00 41.72 915 VAL A O 1
ATOM 7620 N N . HIS A 1 916 ? -16.140 10.165 -16.819 1.00 43.62 916 HIS A N 1
ATOM 7621 C CA . HIS A 1 916 ? -15.125 10.625 -17.790 1.00 43.62 916 HIS A CA 1
ATOM 7622 C C . HIS A 1 916 ? -15.327 12.015 -18.395 1.00 43.62 916 HIS A C 1
ATOM 7624 O O . HIS A 1 916 ? -14.496 12.433 -19.200 1.00 43.62 916 HIS A O 1
ATOM 7630 N N . GLU A 1 917 ? -16.374 12.760 -18.047 1.00 38.44 917 GLU A N 1
ATOM 7631 C CA . GLU A 1 917 ? -16.501 14.141 -18.520 1.00 38.44 917 GLU A CA 1
ATOM 7632 C C . GLU A 1 917 ? -16.288 15.119 -17.366 1.00 38.44 917 GLU A C 1
ATOM 7634 O O . GLU A 1 917 ? -17.169 15.293 -16.530 1.00 38.44 917 GLU A O 1
ATOM 7639 N N . GLU A 1 918 ? -15.188 15.884 -17.405 1.00 37.03 918 GLU A N 1
ATOM 7640 C CA . GLU A 1 918 ? -14.973 17.130 -16.631 1.00 37.03 918 GLU A CA 1
ATOM 7641 C C . GLU A 1 918 ? -16.048 18.219 -16.908 1.00 37.03 918 GLU A C 1
ATOM 7643 O O . GLU A 1 918 ? -15.859 19.407 -16.646 1.00 37.03 918 GLU A O 1
ATOM 7648 N N . ARG A 1 919 ? -17.194 17.834 -17.484 1.00 37.72 919 ARG A N 1
ATOM 7649 C CA . ARG A 1 919 ? -18.355 18.655 -17.821 1.00 37.72 919 ARG A CA 1
ATOM 7650 C C . ARG A 1 919 ? -19.699 17.931 -17.695 1.00 37.72 919 ARG A C 1
ATOM 7652 O O . ARG A 1 919 ? -20.688 18.499 -18.161 1.00 37.72 919 ARG A O 1
ATOM 7659 N N . SER A 1 920 ? -19.802 16.744 -17.085 1.00 45.31 920 SER A N 1
ATOM 7660 C CA . SER A 1 920 ? -21.144 16.269 -16.725 1.00 45.31 920 SER A CA 1
ATOM 7661 C C . SER A 1 920 ? -21.617 17.129 -15.560 1.00 45.31 920 SER A C 1
ATOM 7663 O O . SER A 1 920 ? -21.160 16.963 -14.430 1.00 45.31 920 SER A O 1
ATOM 7665 N N . ASP A 1 921 ? -22.469 18.115 -15.836 1.00 55.47 921 ASP A N 1
ATOM 7666 C CA . ASP A 1 921 ? -23.071 18.885 -14.760 1.00 55.47 921 ASP A CA 1
ATOM 7667 C C . ASP A 1 921 ? -23.793 17.931 -13.790 1.00 55.47 921 ASP A C 1
ATOM 7669 O O . ASP A 1 921 ? -24.194 16.817 -14.141 1.00 55.47 921 ASP A O 1
ATOM 7673 N N . PHE A 1 922 ? -23.948 18.359 -12.542 1.00 57.12 922 PHE A N 1
ATOM 7674 C CA . PHE A 1 922 ? -24.594 17.565 -11.497 1.00 57.12 922 PHE A CA 1
ATOM 7675 C C . PHE A 1 922 ? -25.965 17.003 -11.934 1.00 57.12 922 PHE A C 1
ATOM 7677 O O . PHE A 1 922 ? -26.345 15.897 -11.553 1.00 57.12 922 PHE A O 1
ATOM 7684 N N . ASN A 1 923 ? -26.685 17.723 -12.803 1.00 54.28 923 ASN A N 1
ATOM 7685 C CA . ASN A 1 923 ? -27.973 17.288 -13.344 1.00 54.28 923 ASN A CA 1
ATOM 7686 C C . ASN A 1 923 ? -27.835 16.081 -14.290 1.00 54.28 923 ASN A C 1
ATOM 7688 O O . ASN A 1 923 ? -28.694 15.199 -14.295 1.00 54.28 923 ASN A O 1
ATOM 7692 N N . THR A 1 924 ? -26.760 16.023 -15.074 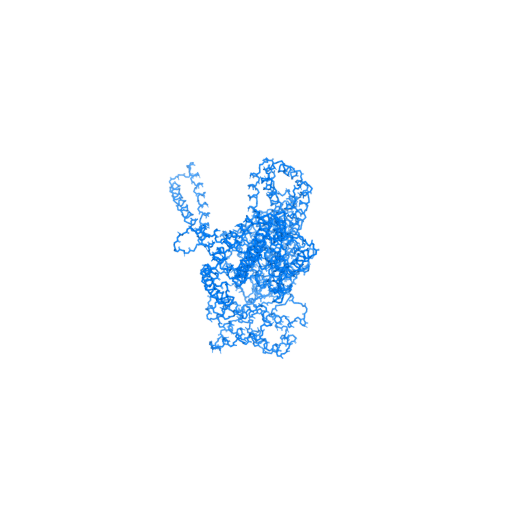1.00 54.72 924 THR A N 1
ATOM 7693 C CA . THR A 1 924 ? -26.436 14.916 -15.981 1.00 54.72 924 THR A CA 1
ATOM 7694 C C . THR A 1 924 ? -26.083 13.658 -15.190 1.00 54.72 924 THR A C 1
ATOM 7696 O O . THR A 1 924 ? -26.592 12.579 -15.486 1.00 54.72 924 THR A O 1
ATOM 7699 N N . GLN A 1 925 ? -25.311 13.794 -14.110 1.00 63.12 925 GLN A N 1
ATOM 7700 C CA . GLN A 1 925 ? -24.991 12.671 -13.223 1.00 63.12 925 GLN A CA 1
ATOM 7701 C C . GLN A 1 925 ? -26.227 12.163 -12.475 1.00 63.12 925 GLN A C 1
ATOM 7703 O O . GLN A 1 925 ? -26.447 10.956 -12.373 1.00 63.12 925 GLN A O 1
ATOM 7708 N N . GLN A 1 926 ? -27.087 13.072 -12.003 1.00 63.97 926 GLN A N 1
ATOM 7709 C CA . GLN A 1 926 ? -28.392 12.699 -11.460 1.00 63.97 926 GLN A CA 1
ATOM 7710 C C . GLN A 1 926 ? -29.199 11.902 -12.479 1.00 63.97 926 GLN A C 1
ATOM 7712 O O . GLN A 1 926 ? -29.755 10.858 -12.142 1.00 63.97 926 GLN A O 1
ATOM 7717 N N . TYR A 1 927 ? -29.248 12.351 -13.728 1.00 61.06 927 TYR A N 1
ATOM 7718 C CA . TYR A 1 927 ? -29.963 11.654 -14.788 1.00 61.06 927 TYR A CA 1
ATOM 7719 C C . TYR A 1 927 ? -29.417 10.239 -15.040 1.00 61.06 927 TYR A C 1
ATOM 7721 O O . TYR A 1 927 ? -30.186 9.272 -15.060 1.00 61.06 927 TYR A O 1
ATOM 7729 N N . ASP A 1 928 ? -28.100 10.097 -15.161 1.00 62.06 928 ASP A N 1
ATOM 7730 C CA . ASP A 1 928 ? -27.437 8.809 -15.367 1.00 62.06 928 ASP A CA 1
ATOM 7731 C C . ASP A 1 928 ? -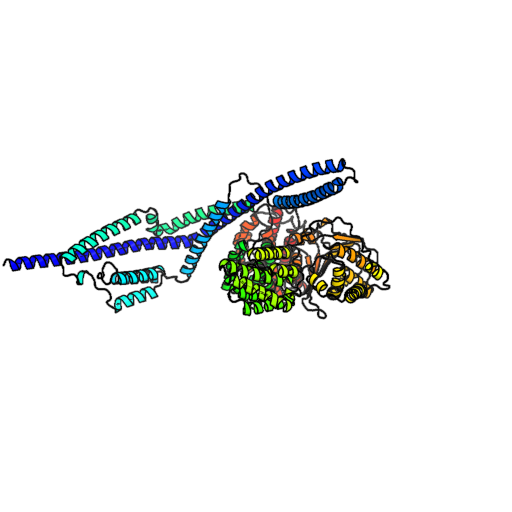27.692 7.848 -14.195 1.00 62.06 928 ASP A C 1
ATOM 7733 O O . ASP A 1 928 ? -28.036 6.678 -14.399 1.00 62.06 928 ASP A O 1
ATOM 7737 N N . ALA A 1 929 ? -27.651 8.357 -12.962 1.00 71.25 929 ALA A N 1
ATOM 7738 C CA . ALA A 1 929 ? -27.983 7.602 -11.760 1.00 71.25 929 ALA A CA 1
ATOM 7739 C C . ALA A 1 929 ? -29.448 7.117 -11.754 1.00 71.25 929 ALA A C 1
ATOM 7741 O O . ALA A 1 929 ? -29.719 5.956 -11.426 1.00 71.25 929 ALA A O 1
ATOM 7742 N N . HIS A 1 930 ? -30.404 7.958 -12.174 1.00 66.88 930 HIS A N 1
ATOM 7743 C CA . HIS A 1 930 ? -31.812 7.562 -12.328 1.00 66.88 930 HIS A CA 1
ATOM 7744 C C . HIS A 1 930 ? -31.979 6.449 -13.369 1.00 66.88 930 HIS A C 1
ATOM 7746 O O . HIS A 1 930 ? -32.674 5.458 -13.128 1.00 66.88 930 HIS A O 1
ATOM 7752 N N . MET A 1 931 ? -31.321 6.596 -14.518 1.00 59.56 931 MET A N 1
ATOM 7753 C CA . MET A 1 931 ? -31.365 5.626 -15.609 1.00 59.56 931 MET A CA 1
ATOM 7754 C C . MET A 1 931 ? -30.786 4.269 -15.203 1.00 59.56 931 MET A C 1
ATOM 7756 O O . MET A 1 931 ? -31.358 3.220 -15.521 1.00 59.56 931 MET A O 1
ATOM 7760 N N . MET A 1 932 ? -29.679 4.274 -14.462 1.00 74.31 932 MET A N 1
ATOM 7761 C CA . MET A 1 932 ? -29.059 3.056 -13.951 1.00 74.31 932 MET A CA 1
ATOM 7762 C C . MET A 1 932 ? -29.916 2.373 -12.889 1.00 74.31 932 MET A C 1
ATOM 7764 O O . MET A 1 932 ? -30.080 1.154 -12.952 1.00 74.31 932 MET A O 1
ATOM 7768 N N . LEU A 1 933 ? -30.521 3.125 -11.963 1.00 75.81 933 LEU A N 1
ATOM 7769 C CA . LEU A 1 933 ? -31.453 2.565 -10.979 1.00 75.81 933 LEU A CA 1
ATOM 7770 C C . LEU A 1 933 ? -32.656 1.896 -11.651 1.00 75.81 933 LEU A C 1
ATOM 7772 O O . LEU A 1 933 ? -33.013 0.775 -11.293 1.00 75.81 933 LEU A O 1
ATOM 7776 N N . PHE A 1 934 ? -33.239 2.530 -12.670 1.00 66.88 934 PHE A N 1
ATOM 7777 C CA . PHE A 1 934 ? -34.333 1.934 -13.439 1.00 66.88 934 PHE A CA 1
ATOM 7778 C C . PHE A 1 934 ? -33.916 0.625 -14.126 1.00 66.88 934 PHE A C 1
ATOM 7780 O O . PHE A 1 934 ? -34.627 -0.386 -14.056 1.00 66.88 934 PHE A O 1
ATOM 7787 N N . ALA A 1 935 ? -32.747 0.622 -14.774 1.00 64.75 935 ALA A N 1
ATOM 7788 C CA . ALA A 1 935 ? -32.207 -0.573 -15.410 1.00 64.75 935 ALA A CA 1
ATOM 7789 C C . ALA A 1 935 ? -31.920 -1.683 -14.384 1.00 64.75 935 ALA A C 1
ATOM 7791 O O . ALA A 1 935 ? -32.185 -2.852 -14.666 1.00 64.75 935 ALA A O 1
ATOM 7792 N N . LEU A 1 936 ? -31.444 -1.331 -13.185 1.00 83.38 936 LEU A N 1
ATOM 7793 C CA . LEU A 1 936 ? -31.187 -2.280 -12.105 1.00 83.38 936 LEU A CA 1
ATOM 7794 C C . LEU A 1 936 ? -32.474 -2.906 -11.568 1.00 83.38 936 LEU A C 1
ATOM 7796 O O . LEU A 1 936 ? -32.539 -4.128 -11.468 1.00 83.38 936 LEU A O 1
ATOM 7800 N N . ILE A 1 937 ? -33.500 -2.103 -11.270 1.00 76.06 937 ILE A N 1
ATOM 7801 C CA . ILE A 1 937 ? -34.814 -2.601 -10.819 1.00 76.06 937 ILE A CA 1
ATOM 7802 C C . ILE A 1 937 ? -35.364 -3.592 -11.841 1.00 76.06 937 ILE A C 1
ATOM 7804 O O . ILE A 1 937 ? -35.759 -4.706 -11.496 1.00 76.06 937 ILE A O 1
ATOM 7808 N N . SER A 1 938 ? -35.327 -3.204 -13.116 1.00 70.44 938 SER A N 1
ATOM 7809 C CA . SER A 1 938 ? -35.837 -4.027 -14.209 1.00 70.44 938 SER A CA 1
ATOM 7810 C C . SER A 1 938 ? -35.052 -5.333 -14.363 1.00 70.44 938 SER A C 1
ATOM 7812 O O . SER A 1 938 ? -35.649 -6.394 -14.548 1.00 70.44 938 SER A O 1
ATOM 7814 N N . LEU A 1 939 ? -33.722 -5.277 -14.231 1.00 80.69 939 LEU A N 1
ATOM 7815 C CA . LEU A 1 939 ? -32.860 -6.455 -14.247 1.00 80.69 939 LEU A CA 1
ATOM 7816 C C . LEU A 1 939 ? -33.184 -7.400 -13.084 1.00 80.69 939 LEU A C 1
ATOM 7818 O O . LEU A 1 939 ? -33.404 -8.587 -13.309 1.00 80.69 939 LEU A O 1
ATOM 7822 N N . VAL A 1 940 ? -33.224 -6.888 -11.852 1.00 83.69 940 VAL A N 1
ATOM 7823 C CA . VAL A 1 940 ? -33.457 -7.690 -10.641 1.00 83.69 940 VAL A CA 1
ATOM 7824 C C . VAL A 1 940 ? -34.829 -8.354 -10.687 1.00 83.69 940 VAL A C 1
ATOM 7826 O O . VAL A 1 940 ? -34.933 -9.557 -10.453 1.00 83.69 940 VAL A O 1
ATOM 7829 N N . LYS A 1 941 ? -35.861 -7.612 -11.094 1.00 80.88 941 LYS A N 1
ATOM 7830 C CA . LYS A 1 941 ? -37.211 -8.139 -11.303 1.00 80.88 941 LYS A CA 1
ATOM 7831 C C . LYS A 1 941 ? -37.227 -9.312 -12.282 1.00 80.88 941 LYS A C 1
ATOM 7833 O O . LYS A 1 941 ? -37.756 -10.374 -11.959 1.00 80.88 941 LYS A O 1
ATOM 7838 N N . GLU A 1 942 ? -36.593 -9.163 -13.446 1.00 77.12 942 GLU A N 1
ATOM 7839 C CA . GLU A 1 942 ? -36.547 -10.235 -14.447 1.00 77.12 942 GLU A CA 1
ATOM 7840 C C . GLU A 1 942 ? -35.739 -11.453 -13.955 1.00 77.12 942 GLU A C 1
ATOM 7842 O O . GLU A 1 942 ? -36.075 -12.600 -14.266 1.00 77.12 942 GLU A O 1
ATOM 7847 N N . LEU A 1 943 ? -34.685 -11.230 -13.163 1.00 84.06 943 LEU A N 1
ATOM 7848 C CA . LEU A 1 943 ? -33.910 -12.304 -12.540 1.00 84.06 943 LEU A CA 1
ATOM 7849 C C . LEU A 1 943 ? -34.731 -13.073 -11.491 1.00 84.06 943 LEU A C 1
ATOM 7851 O O . LEU A 1 943 ? -34.676 -14.307 -11.487 1.00 84.06 943 LEU A O 1
ATOM 7855 N N . CYS A 1 944 ? -35.524 -12.385 -10.663 1.00 83.38 944 CYS A N 1
ATOM 7856 C CA . CYS A 1 944 ? -36.435 -13.001 -9.692 1.00 83.38 944 CYS A CA 1
ATOM 7857 C C . CYS A 1 944 ? -37.556 -13.794 -10.384 1.00 83.38 944 CYS A C 1
ATOM 7859 O O . CYS A 1 944 ? -37.784 -14.959 -10.055 1.00 83.38 944 CYS A O 1
ATOM 7861 N N . GLU A 1 945 ? -38.218 -13.216 -11.395 1.00 83.75 945 GLU A N 1
ATOM 7862 C CA . GLU A 1 945 ? -39.282 -13.887 -12.164 1.00 83.75 945 GLU A CA 1
ATOM 7863 C C . GLU A 1 945 ? -38.799 -15.204 -12.791 1.00 83.75 945 GLU A C 1
ATOM 7865 O O . GLU A 1 945 ? -39.537 -16.192 -12.862 1.00 83.75 945 GLU A O 1
ATOM 7870 N N . ARG A 1 946 ? -37.531 -15.243 -13.212 1.00 79.56 946 ARG A N 1
ATOM 7871 C CA . ARG A 1 946 ? -36.900 -16.426 -13.809 1.00 79.56 946 ARG A CA 1
ATOM 7872 C C . ARG A 1 946 ? -36.163 -17.324 -12.816 1.00 79.56 946 ARG A C 1
ATOM 7874 O O . ARG A 1 946 ? -35.596 -18.328 -13.244 1.00 79.56 946 ARG A O 1
ATOM 7881 N N . LYS A 1 947 ? -36.198 -17.012 -11.516 1.00 81.88 947 LYS A N 1
ATOM 7882 C CA . LYS A 1 947 ? -35.544 -17.773 -10.433 1.00 81.88 947 LYS A CA 1
ATOM 7883 C C . LYS A 1 947 ? -34.023 -17.900 -10.601 1.00 81.88 947 LYS A C 1
ATOM 7885 O O . LYS A 1 947 ? -33.420 -18.924 -10.263 1.00 81.88 947 LYS A O 1
ATOM 7890 N N . PHE A 1 948 ? -33.385 -16.868 -11.150 1.00 74.88 948 PHE A N 1
ATOM 7891 C CA . PHE A 1 948 ? -31.926 -16.771 -11.161 1.00 74.88 948 PHE A CA 1
ATOM 7892 C C . PHE A 1 948 ? -31.366 -16.328 -9.813 1.00 74.88 948 PHE A C 1
ATOM 7894 O O . PHE A 1 948 ? -30.249 -16.720 -9.487 1.00 74.88 948 PHE A O 1
ATOM 7901 N N . ILE A 1 949 ? -32.132 -15.576 -9.031 1.00 72.44 949 ILE A N 1
ATOM 7902 C CA . ILE A 1 949 ? -31.779 -15.103 -7.690 1.00 72.44 949 ILE A CA 1
ATOM 7903 C C . ILE A 1 949 ? -32.952 -15.242 -6.736 1.00 72.44 949 ILE A C 1
ATOM 7905 O O . ILE A 1 949 ? -34.093 -15.382 -7.238 1.00 72.44 949 ILE A O 1
#

Radius of gyration: 38.48 Å; chains: 1; bounding box: 87×68×139 Å

pLDDT: mean 77.33, std 15.01, range [30.8, 98.56]

Foldseek 3Di:
DVVVVVVVVVVVLLVVLLVLLVVLVVLLLVLVVVLVVLVVLVVVLVLVLLVLCVVLVLLLLVLQLVLLVLLQQQLVLVVLLVVLVVVLVVLVVVLVVLVVVLVVDDPPDPVNVVSVVVSVVSVVVSVVSVVVNVVSVVSHDDDDDDDNSPVVSVVSVVVSVVSVVVSVVSVVLCVVADDDPVLLVVLVVLLSLLCVLLPLLFFDPVCNVVSVVLNVQLVVCSSSNPSVSSVVSSVCSVPPVRGDGPSVPDPDPVVSVVSSVVSVVSSVVSVVSSVVSVPDPVSVQSVDPVNSVVVSVVVNVVSVVSSVVSVVSVVVVVVPDPADDDLVVVLVVLLPPQEQVVVLVVCLVCVQSVLVNLVVDQLVVCVVSLLSSLVSCVVSVNADPPHDLSQLLVLVSSLVNCLLDLDLSSLVSSLVRHDPALSNLLSVLSNLLSPDDDDQVSVVVSLVSLLVRCVLLVAQLVSVLSVLSSLLVNLVVCVVVVNVPVNLVNLVSCLVCQVVGPSSVQPLCPVVNVVCPVPDSVVNNVSSVVSNCVSPDQPAPLPQPPPPLAADDDPLLVCLVPDPDDALVSSLVVLVVVCVVVPVDVNLVNCCSVVQDQDPDPNNLSNCCNPCLVLQLQQLLVLCVLCVVVQFPFEEEEEEEQCQLVSNVLSNLNSCVVVVTDGNYAEYEYEHLHSPRQSNNVSSCVSSPPDDYHYHYGNHDLQNDDLVSDDGPGQEYEYEAGQNLLDPSDRLHPVSLVSVVVNDHQKYKYKHKHFLRGSNSLVSQVSSLVVQLQQFPKDWRDFDQDDDPNTGITITIMITGHDDPPCVVVLPPDDDDPCPVVLLVLVVVVCVQLPPLDDSVCVVVCLVPPLLSLLSSLLVSLLVLLLLLLVVPDVPSVRAGSVRSLVCCCPVVNVDDPLLSVLNVLSSVLSNPLVPDPPCPSVNSSSSSVSSSVSSSSNSVVCVVVVSD

Sequence (949 aa):
MINSITIQSADREYQLLKKELSDLEIKLQSLSDKKNEYLRDIEDFNLQYTLYLGELIENILRLKKDILYKKTQSMNNQESYAETNKIIAQIQEALFRLENTLNILDKSDTRYEETFQLYNELQEELKTYNEQLNSLEDQLYSFDHIENYQSQYDFAKKEYQEYYKEYSQIKDEEQKFSLNETEKLELKSLWKKACKLCHPDIVSDNLKEKAHEIMQLLNEAYSKKDIEKVKSILKDLENSNFFKIISNEIDDLKLIKLKIEEYQNKIKNLQFEIENIKNDETFEIISDKTKWEQYFRDIKLNLTTQKQSLESEVKKLRNEIHEYFDLYLFSKNIVNITSQDKFEQYLESCYSEFENFFQSKDFKELHTDIEIILEIINQNNVIKNNSSKIINSFIILLAQFCEQTDSISLVNNLLKYLPEGSFKLQFEAKLIYITKNNYSDELIKILNLLQDSARIDEYNTKAIKAFLYFFQESLQQFQKTQNEIFAKELINTLIEQKLNFEFLQDNFLVGFFETISDFNIPQSLELVAQHLEQISSKITICNPDTLNIIMESSSYSQALKNLKHPTFETIRNISFHYIHSIGDPQELYDRLQRGEKIIDDENLLYKYLTSFGSKHKQKLDSAFELIIDKIKNKKFDIVDWGCGQATATMSLLDYAKKRNITLEIENITLIEPSALALSRGLLHIDVLKQKSYNIKAINCDFDCLDETQIITLMPTTLHLFSNILDLESFSLGNIFFKKVSNILTDDSIFVCVSPNRNDKLNSRLDHFYNYFNENFDTSLISSRNSDINGHKRYEKIFTVRRASQEISEIQATLTTPHIYQTLIAELDQYKQHISPILDVDNLEMAMQNDPEYIIFKVRKVADSLTTKIYARYESNLESISFSDKIRYLSYQNKVLTKTMKNYLQTIRTIGNVGVHEERSDFNTQQYDAHMMLFALISLVKELCERKFI

Secondary structure (DSSP, 8-state):
-HHHHHHHHHHHHHHHHHHHHHHHHHHHHHHHHHHHHHHHHHHHHHHHHHHHHHHHHHHHHHHHHHHHHHHHHHHHHHHHHHHHHHHHHHHHHHHHHHHHHHHHS-TTSHHHHHHHHHHHHHHHHHHHHHHHHHHHHTT----SS----HHHHHHHHHHHHHHHHHHHHHHHHHHH----HHHHHHHHHHHHHHHHHH-TTTB-GGGHHHHHHHHHHHHHHHHTT-HHHHHHHHHHHHHTT---BGGGT---HHHHHHHHHHHHHHHHHHHHHHHHHHT-HHHHHHT-HHHHHHHHHHHHHHHHHHHHHHHHHHHHHHTTS-----HHHHHHHHHT--SHHHHHHHHHTTHHHHHHHHHTS-HHHHHHHHHHHHHHHHHHT---SS--HHHHHHHHHHHHHGGG---HHHHHHHHTTPPSSHHHHHHHHHHHHHH---HHHHHHHHHHHHHHHHHHHTSSHHHHHHHHHHHHHHHHHHHHTT-HHHHHHHHHHHHHHGGG-GGGG-GGGHHHHHHHTS--HHHHHHHHHHHHHHHH-------------PPP-SHHHHHHHT-SS--HHHHHHHHHHHHHHTT--HHHHHTTGGGTS----HHHHHHHHHHHHHHHHHHHHHHHHHHHHHHTTSEEEEEEET-TTTHHHHHHHHHHHHTTPPPEEEEEEEE-S-HHHHHHHHHHHHHH-SS--EEEEE---TTT--GGG----SSEEEEEEES-TT-SSS--SHHHHHHHHHT--TEEEEEEEE----HHHHHHHHHHHHHHHHHSEEEEEEEE-S-BTTB--EEEEEEEEPPPGGGGGTTTS---TTSHHHHHHHHHTTHHHHTTTS-GGGHHHHHHH-HHHHHHHHHHHHHHHHHHHHTTT-S-GGG--HHHHHHIIIIIS--S-HHHHHHHHHHHHHHHHTTS-TT--HHHHHHHHHHHHHHHHHHHHHHHHTT--